Protein 6IHI (pdb70)

Nearest PDB structures (foldseek):
  6ihi-assembly1_C  TM=1.004E+00  e=9.383E-51  Ralstonia sp.
  6ihi-assembly1_B  TM=1.002E+00  e=8.424E-48  Ralstonia sp.
  6ihi-assembly1_D  TM=9.985E-01  e=1.008E-47  Ralstonia sp.
  6ihi-assembly1_A  TM=9.996E-01  e=1.942E-47  Ralstonia sp.
  4i5d-assembly1_B  TM=1.001E+00  e=1.056E-45  Ralstonia sp. DSMZ 6428

Secondary structure (DSSP, 8-state):
-TTTT-EEEEETTTSHHHHHHHHHHHHTT-EEEEEES-HHHHHHHHHHH-SSEEEEE--TT-HHHHHHHHHHHHHHTSSEEEEEE-------B-GGG--HHHHHHHHIIIIIHHHHHHHHHTTTEEEEEEEEEE--GGGGS--TTBHHHHHHHHHHHHHHHHHHHHTGGGT-EEEEEEE-SB-STTTTTSSSSHHHHHHHHHHHHHHSTT-SPBPHHHHHHHHHHHHSGGGTT--S-EEEESTTTTT-/--TTTT-EEEEETTTSHHHHHHHHHHHHTT-EEEEEES-HHHHHHHHHHH-SSEEEEE--TT-HHHHHHHHHHHHHHTS-EEEEEE-------B-GGG--HHHHHHHHIIIIIHHHHHHHHHTTTEEEEEEEEEE--GGGGS--TTBHHHHHHHHHHHHHHHHHHHHHGGGT-EEEEEEE-SBSS---THHHHHSTTSSPBPHHHHHHHHHHHHSGGGTT--S-EEEESTTTTT-/--TTTT-EEEEETTTSHHHHHHHHHHHHTT-EEEEEES-HHHHHHHHHHH-SSEEEEE--TTSHHHHHHHHHHHHHHTS-EEEEEE-------B-GGG--HHHHHHHHIIIIIHHHHHHHHHTTTEEEEEEEEEE--GGGGS--TTBHHHHHHHHHHHHHHHHHHHHHGGGT-EEEEEEE-SB-SS----SHHHHHHHSTTSSPBPHHHHHHHHHHHHSGGGTT--S-EEEESTTTTT-/--TTTT-EEEEETTTSHHHHHHHHHHHHTT-EEEEEES-HHHHHHHHHHH-SSEEEEE--TTSHHHHHHHHHHHHHHTSSEEEEEE-------B-GGG--HHHHHHHHIIIIIHHHHHHHHHTTTEEEEEEEEEE--GGGGS--TTBHHHHHHHHHHHHHHHHHHHHTGGGT-EEEEEEE-SB-STT--HHHHHHSTT-SPBPHHHHHHHHHHHHSGGGTT--S-EEEESTTTTT-

Radius of gyration: 27.7 Å; Cα contacts (8 Å, |Δi|>4): 2474; chains: 4; bounding box: 55×69×75 Å

Foldseek 3Di:
DQQAAAEEEFEVLLFFLNLLLLLVNVVVHYQYEYEEADPVSQVVSCVVSPDSYDYAHADLLDLVSLVVVVVVCCVPRNAHQEYELEWAAFAFAAPVGDDPVNLCVHLSGLPVSSVSNVVSRVVRYAQLGFYEHEAAPLLVDDDHRRVNNNVSSVNRLVVQQVVLVVCVVSLYAGEYEHEAAEPTCRLVVNDDDVVVSVVSFQVLLVLAQVSGGHYSNQSSVVSSCRRGCVCSVPHSYYHYHRNCNNPD/DLLQAAAEEEFEVLLFFLNLLLLLVNVVNHYQYEYEEADVVSQVVSVVVSPDNYHYAHADLLDLVRLVVVVVVCCVPPNAHQEYELEWAAFDFAAPVGDDPVNLCRHQSNLPVSSVSNVVSRVVRHAQLGEYEHEAAPLLVDDDHRRVNNNVSSVNRLVVQQVVLVVCVVSLYAGEYEHEAAEPTPRDLVLLVLAQVNDGHYSNQSSVVVSCRRGCVCSVPHSYYHYHRNCNNPD/DQQQALAEEEFEVCLWFLNLLLLLVNVVNHYQYEYEEADDVSQVVSVVVSPDNYDYAHADLLDLVRLVVVVVVCCVPRNAHQEYEYDWAAFDFAAPVGDDPVNLCVRLSGLPVSSVSNVVSRVVRHAQQGEYEHEAAPLLVDDDHRRVNNNVSSVNRLVVQQVCLVVCVVSLYAYEYEHEAAEPIPRDPPCQQVLLVLAQVSHGHYSNQSSVVSSCRRGCVCSVPHSYYHYHHNCNNPD/DFQQAAAEEEFEVLLWFLNLLLLLVNVVRHYQYEYEDADDVSLVVSCVVSPDSYDYQHADLLDLVRLVVVVVVCCVPRNAHQEYELEWAAFDFAAPVGDDPVNLCVHLSGLPNSSVSNVVSNVVRHAQLGFYEHEAAPLLVDDDHRRVNNNVSSVVRLVVQQVVLVVCVVSLYAYHYEHEAAEPIPRDAQVLLVLAQVRHGHYSNQSSVVSSCRRGCVCSVPHSYYHYHRNCNNPD

CATH classification: 3.40.50.720

Solvent-accessible surface area: 33753 Å² total; per-residue (Å²): 132,40,3,104,110,71,4,0,0,0,0,20,0,12,38,18,27,0,25,9,0,0,85,66,0,6,60,4,18,0,46,0,0,0,0,9,164,126,144,141,55,1,109,88,3,21,69,112,20,58,140,61,28,23,37,3,92,2,23,10,52,98,66,111,35,0,78,126,0,13,58,36,0,143,144,89,90,42,22,0,12,2,0,0,2,18,21,39,59,36,64,62,69,31,2,120,92,6,61,32,106,2,7,50,130,6,2,39,31,0,0,51,0,7,0,6,1,0,28,50,0,7,101,11,3,114,104,47,5,3,0,0,0,12,1,11,13,2,9,39,25,5,60,94,11,26,1,1,32,0,0,0,5,9,0,0,23,1,0,0,35,0,0,2,17,31,12,95,76,77,60,2,14,0,0,0,0,0,11,12,16,7,65,11,80,57,16,64,121,41,28,102,49,106,114,64,1,94,101,53,40,68,129,15,22,86,41,6,11,26,46,75,24,0,120,25,108,7,0,0,5,0,0,0,0,0,7,3,108,10,0,28,1,0,0,0,5,30,1,26,0,0,0,0,46,28,12,48,116,137,53,3,95,110,77,4,0,0,0,0,20,0,22,48,21,28,0,24,11,0,0,87,61,0,6,54,7,20,1,46,0,0,0,0,11,160,142,165,117,72,3,107,86,3,19,78,107,18,58,139,63,28,24,39,3,101,2,19,11,45,96,54,114,33,0,74,128,0,12,56,38,0,132,150,95,87,38,8,0,17,3,0,0,2,21,22,36,60,55,52,108,73,30,1,130,93,7,55,45,107,1,5,46,125,4,3,47,28,0,0,47,1,7,0,6,1,0,27,49,0,5,102,8,7,136,101,51,5,3,0,0,0,12,1,10,11,2,9,39,25,5,60,94,12,32,1,1,33,0,0,0,6,11,0,0,21,1,0,0,36,0,0,3,17,31,8,93,75,66,64,2,18,0,0,0,0,0,10,12,32,23,98,35,119,115,260,76,147,32,29,79,46,7,11,33,47,76,51,0,120,25,109,6,0,1,4,0,0,0,0,0,8,4,110,14,0,24,1,0,0,0,5,31,0,26,1,0,0,0,42,28,11,47,117,138,47,2,99,106,70,3,0,0,0,1,23,0,14,37,17,24,0,22,9,0,0,81,66,0,5,58,9,21,0,46,0,0,0,1,12,179,146,156,115,64,3,106,107,4,18,77,109,17,57,128,64,28,24,37,4,84,2,20,12,43,110,45,142,35,0,69,124,0,12,60,42,0,135,156,94,92,40,22,0,8,3,0,0,7,20,27,40,58,71,60,109,68,30,1,121,97,6,67,55,117,2,6,44,106,3,4,50,31,1,0,40,1,12,0,4,2,0,25,53,0,7,100,8,8,110,105,49,5,3,0,0,0,13,1,10,12,3,9,41,23,5,60,94,12,32,0,1,26,0,0,0,5,11,0,1,23,1,0,0,35,0,0,3,18,30,7,92,77,74,65,2,17,0,0,0,0,0,11,13,30,23,88,24,90,99,160,140,132,129,101,66,125,27,13,88,51,8,10,34,47,68,13,0,123,24,104,8,0,1,5,0,0,0,0,0,9,2,112,17,0,25,1,0,0,0,4,31,0,26,0,0,0,0,49,27,12,48,172,91,33,2,80,109,76,4,0,0,0,2,20,0,18,47,18,28,1,23,8,0,0,84,64,0,6,52,5,20,1,45,0,0,0,0,10,163,138,155,137,59,5,72,97,2,24,78,109,18,58,134,63,28,20,43,2,114,3,23,11,37,96,54,117,31,0,79,131,0,13,63,37,0,172,157,94,86,39,11,0,14,2,0,0,2,18,24,39,61,71,61,106,69,29,0,124,92,6,62,52,119,2,6,53,104,6,4,43,39,0,0,50,0,7,0,2,2,0,23,47,0,6,116,24,4,133,101,43,6,3,0,0,0,10,1,10,13,2,9,38,25,5,61,93,12,31,1,0,26,0,0,0,4,10,0,0,22,1,0,0,35,0,0,3,16,31,9,95,76,73,58,2,15,0,0,0,0,0,11,12,21,8,85,19,119,94,150,263,73,163,36,22,84,52,6,8,27,46,80,44,0,120,25,108,7,0,1,5,0,0,0,0,0,7,2,102,11,0,28,1,0,0,0,4,32,0,26,1,1,0,0,46,27,11,44

Sequence (958 aa):
YRLLNKTAVITGGNSGIGLATAKRFVAEGAYVFIVGRRRKELEQAAAEIGRNVTAVKADVTKLEDLDRLYAIVREQRGSIDVLFANSGAVEQKTLEEITPEHYDRTFDVNVRGLIFTVQKALPLLRDGGSVILTSSVAGVLGLQAHDTYSAAKAAVRSLARTWTTELKGRSIRVNAVSPGAIDTPSLENQVSTQEEADELRAKAAAATPLGRVGRPEELAAAVLFLASDDSSYVAGIELFVDGGLTQVMYRLLNKTAVITGGNSGIGLATAKRFVAEGAYVFIVGRRRKELEQAAAEIGRNVTAVKADVTKLEDLDRLYAIVREQRGSIDVLFANSGAVEQKTLEEITPEHYDRTFDVNVRGLIFTVQKALPLLRDGGSVILTSSVAGVLGLQAHDTYSAAKAAVRSLARTWTTELKGRSIRVNAVSPGAIDTPSRAKAAAATPLGRVGRPEELAAAVLFLASDDSSYVAGIELFVDGGLTQVMYRLLNKTAVITGGNSGIGLATAKRFVAEGAYVFIVGRRRKELEQAAAEIGRNVTAVKADVTKLEDLDRLYAIVREQRGSIDVLFANSGAVEQKTLEEITPEHYDRTFDVNVRGLIFTVQKALPLLRDGGSVILTSSVAGVLGLQAHDTYSAAKAAVRSLARTWTTELKGRSIRVNAVSPGAIDTPSLDELRAKAAAATPLGRVGRPEELAAAVLFLASDDSSYVAGIELFVDGGLTQVMYRLLNKTAVITGGNSGIGLATAKRFVAEGAYVFIVGRRRKELEQAAAEIGRNVTAVKADVTKLEDLDRLYAIVREQRGSIDVLFANSGAVEQKTLEEITPEHYDRTFDVNVRGLIFTVQKALPLLRDGGSVILTSSVAGVLGLQAHDTYSAAKAAVRSLARTWTTELKGRSIRVNAVSPGAIDTPSLRAKAAAATPLGRVGRPEELAAAVLFLASDDSSYVAGIELFVDGGLTQV

Structure (mmCIF, N/CA/C/O backbone):
data_6IHI
#
_entry.id   6IHI
#
_cell.length_a   69.075
_cell.length_b   69.075
_cell.length_c   388.987
_cell.angle_alpha   90.000
_cell.angle_beta   90.000
_cell.angle_gamma   120.000
#
_symmetry.space_group_name_H-M   'P 61'
#
loop_
_entity.id
_entity.type
_entity.pdbx_description
1 polymer 'Alclohol dehydrogenase'
2 non-polymer 'NADP NICOTINAMIDE-ADENINE-DINUCLEOTIDE PHOSPHATE'
3 non-polymer (2R,3S)-2-ethyl-2-[(2E)-2-(6-methoxy-3,4-dihydro-2H-naphthalen-1-ylidene)ethyl]-3-oxidanyl-cyclopentan-1-one
4 water water
#
loop_
_atom_site.group_PDB
_atom_site.id
_atom_site.type_symbol
_atom_site.label_atom_id
_atom_site.label_alt_id
_atom_site.label_comp_id
_atom_site.label_asym_id
_atom_site.label_entity_id
_atom_site.label_seq_id
_atom_site.pdbx_PDB_ins_code
_atom_site.Cartn_x
_atom_site.Cartn_y
_atom_site.Cartn_z
_atom_site.occupancy
_atom_site.B_iso_or_equiv
_atom_site.auth_seq_id
_atom_site.auth_comp_id
_atom_site.auth_asym_id
_atom_site.auth_atom_id
_atom_site.pdbx_PDB_model_num
ATOM 1 N N . TYR A 1 2 ? -21.866 -13.476 -12.887 1.00 41.72 2 TYR A N 1
ATOM 2 C CA . TYR A 1 2 ? -21.050 -14.123 -11.865 1.00 30.90 2 TYR A CA 1
ATOM 3 C C . TYR A 1 2 ? -21.862 -14.284 -10.576 1.00 24.86 2 TYR A C 1
ATOM 4 O O . TYR A 1 2 ? -23.088 -14.261 -10.617 1.00 26.00 2 TYR A O 1
ATOM 13 N N . ARG A 1 3 ? -21.194 -14.441 -9.433 1.00 31.32 3 ARG A N 1
ATOM 14 C CA . ARG A 1 3 ? -21.921 -14.890 -8.249 1.00 28.90 3 ARG A CA 1
ATOM 15 C C . ARG A 1 3 ? -22.805 -13.820 -7.626 1.00 28.44 3 ARG A C 1
ATOM 16 O O . ARG A 1 3 ? -23.676 -14.169 -6.822 1.00 26.47 3 ARG A O 1
ATOM 24 N N . LEU A 1 4 ? -22.629 -12.547 -7.981 1.00 24.48 4 LEU A N 1
ATOM 25 C CA . LEU A 1 4 ? -23.549 -11.489 -7.575 1.00 24.03 4 LEU A CA 1
ATOM 26 C C . LEU A 1 4 ? -24.034 -10.710 -8.792 1.00 25.72 4 LEU A C 1
ATOM 27 O O . LEU A 1 4 ? -24.274 -9.504 -8.709 1.00 24.08 4 LEU A O 1
ATOM 32 N N . LEU A 1 5 ? -24.163 -11.385 -9.936 1.00 28.39 5 LEU A N 1
ATOM 33 C CA . LEU A 1 5 ? -24.452 -10.699 -11.190 1.00 28.91 5 LEU A CA 1
ATOM 34 C C . LEU A 1 5 ? -25.727 -9.871 -11.094 1.00 28.79 5 LEU A C 1
ATOM 35 O O . LEU A 1 5 ? -26.802 -10.399 -10.793 1.00 26.04 5 LEU A O 1
ATOM 40 N N . ASN A 1 6 ? -25.597 -8.570 -11.360 1.00 27.67 6 ASN A N 1
ATOM 41 C CA . ASN A 1 6 ? -26.696 -7.611 -11.408 1.00 29.38 6 ASN A CA 1
ATOM 42 C C . ASN A 1 6 ? -27.345 -7.385 -10.048 1.00 29.57 6 ASN A C 1
ATOM 43 O O . ASN A 1 6 ? -28.429 -6.790 -9.977 1.00 31.21 6 ASN A O 1
ATOM 48 N N . LYS A 1 7 ? -26.729 -7.866 -8.970 1.00 28.81 7 LYS A N 1
ATOM 49 C CA . LYS A 1 7 ? -27.209 -7.615 -7.617 1.00 24.75 7 LYS A CA 1
ATOM 50 C C . LYS A 1 7 ? -26.745 -6.242 -7.140 1.00 25.13 7 LYS A C 1
ATOM 51 O O . LYS A 1 7 ? -25.668 -5.769 -7.511 1.00 26.18 7 LYS A O 1
ATOM 57 N N . THR A 1 8 ? -27.571 -5.603 -6.310 1.00 23.50 8 THR A N 1
ATOM 58 C CA . THR A 1 8 ? -27.256 -4.306 -5.716 1.00 24.28 8 THR A CA 1
ATOM 59 C C . THR A 1 8 ? -26.837 -4.498 -4.263 1.00 22.46 8 THR A C 1
ATOM 60 O O . THR A 1 8 ? -27.604 -5.045 -3.462 1.00 23.28 8 THR A O 1
ATOM 64 N N . ALA A 1 9 ? -25.646 -4.013 -3.919 1.00 19.22 9 ALA A N 1
ATOM 65 C CA . ALA A 1 9 ? -25.096 -4.146 -2.577 1.00 20.59 9 ALA A CA 1
ATOM 66 C C . ALA A 1 9 ? -24.812 -2.775 -1.975 1.00 22.39 9 ALA A C 1
ATOM 67 O O . ALA A 1 9 ? -24.342 -1.867 -2.665 1.00 22.97 9 ALA A O 1
ATOM 69 N N . VAL A 1 10 ? -25.100 -2.631 -0.684 1.00 22.10 10 VAL A N 1
ATOM 70 C CA . VAL A 1 10 ? -24.777 -1.437 0.085 1.00 22.74 10 VAL A CA 1
ATOM 71 C C . VAL A 1 10 ? -23.817 -1.847 1.194 1.00 24.04 10 VAL A C 1
ATOM 72 O O . VAL A 1 10 ? -24.108 -2.779 1.951 1.00 20.63 10 VAL A O 1
ATOM 76 N N . ILE A 1 11 ? -22.685 -1.152 1.293 1.00 22.02 11 ILE A N 1
ATOM 77 C CA . ILE A 1 11 ? -21.630 -1.476 2.254 1.00 24.77 11 ILE A CA 1
ATOM 78 C C . ILE A 1 11 ? -21.312 -0.226 3.065 1.00 24.50 11 ILE A C 1
ATOM 79 O O . ILE A 1 11 ? -20.705 0.715 2.542 1.00 24.35 11 ILE A O 1
ATOM 84 N N . THR A 1 1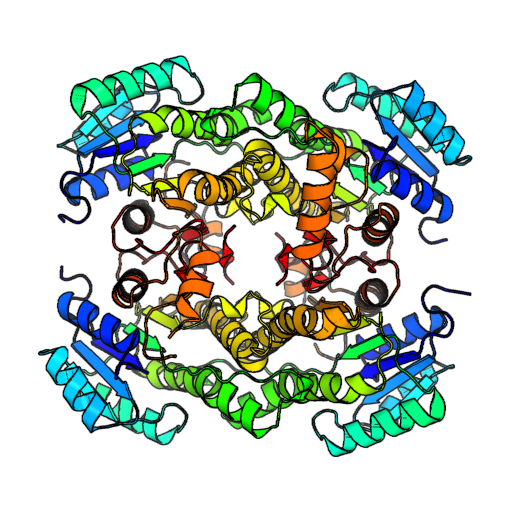2 ? -21.691 -0.216 4.342 1.00 26.85 12 THR A N 1
ATOM 85 C CA . THR A 1 12 ? -21.265 0.871 5.210 1.00 24.10 12 THR A CA 1
ATOM 86 C C . THR A 1 12 ? -19.851 0.609 5.715 1.00 24.18 12 THR A C 1
ATOM 87 O O . THR A 1 12 ? -19.437 -0.537 5.900 1.00 26.59 12 THR A O 1
ATOM 91 N N . GLY A 1 13 ? -19.094 1.685 5.910 1.00 27.21 13 GLY A N 1
ATOM 92 C CA . GLY A 1 13 ? -17.675 1.523 6.161 1.00 31.92 13 GLY A CA 1
ATOM 93 C C . GLY A 1 13 ? -16.917 0.971 4.974 1.00 30.79 13 GLY A C 1
ATOM 94 O O . GLY A 1 13 ? -15.935 0.243 5.152 1.00 33.42 13 GLY A O 1
ATOM 95 N N . GLY A 1 14 ? -17.368 1.271 3.761 1.00 27.52 14 GLY A N 1
ATOM 96 C CA . GLY A 1 14 ? -16.806 0.709 2.554 1.00 29.35 14 GLY A CA 1
ATOM 97 C C . GLY A 1 14 ? -15.654 1.461 1.924 1.00 34.37 14 GLY A C 1
ATOM 98 O O . GLY A 1 14 ? -15.259 1.113 0.806 1.00 33.38 14 GLY A O 1
ATOM 99 N N . ASN A 1 15 ? -15.111 2.488 2.574 1.00 31.60 15 ASN A N 1
ATOM 100 C CA . ASN A 1 15 ? -14.030 3.260 1.972 1.00 39.36 15 ASN A CA 1
ATOM 101 C C . ASN A 1 15 ? -12.641 2.815 2.419 1.00 38.37 15 ASN A C 1
ATOM 102 O O . ASN A 1 15 ? -11.651 3.415 1.989 1.00 34.60 15 ASN A O 1
ATOM 107 N N . SER A 1 16 ? -12.537 1.804 3.280 1.00 35.32 16 SER A N 1
ATOM 108 C CA . SER A 1 16 ? -11.230 1.339 3.728 1.00 38.54 16 SER A CA 1
ATOM 109 C C . SER A 1 16 ? -11.349 -0.085 4.255 1.00 36.73 16 SER A C 1
ATOM 110 O O . SER A 1 16 ? -12.447 -0.600 4.478 1.00 35.51 16 SER A O 1
ATOM 113 N N . GLY A 1 17 ? -10.188 -0.705 4.454 1.00 38.44 17 GLY A N 1
ATOM 114 C CA . GLY A 1 17 ? -10.101 -1.985 5.142 1.00 36.48 17 GLY A CA 1
ATOM 115 C C . GLY A 1 17 ? -11.021 -3.052 4.588 1.00 34.39 17 GLY A C 1
ATOM 116 O O . GLY A 1 17 ? -11.056 -3.321 3.380 1.00 30.49 17 GLY A O 1
ATOM 117 N N . ILE A 1 18 ? -11.776 -3.677 5.493 1.00 31.70 18 ILE A N 1
ATOM 118 C CA . ILE A 1 18 ? -12.597 -4.829 5.133 1.00 29.62 18 ILE A CA 1
ATOM 119 C C . ILE A 1 18 ? -13.729 -4.425 4.198 1.00 28.30 18 ILE A C 1
ATOM 120 O O . ILE A 1 18 ? -14.032 -5.133 3.228 1.00 28.84 18 ILE A O 1
ATOM 125 N N . GLY A 1 19 ? -14.379 -3.293 4.476 1.00 26.93 19 GLY A N 1
ATOM 126 C CA . GLY A 1 19 ? -15.464 -2.843 3.618 1.00 28.90 19 GLY A CA 1
ATOM 127 C C . GLY A 1 19 ? -15.014 -2.581 2.193 1.00 30.96 19 GLY A C 1
ATOM 128 O O . GLY A 1 19 ? -15.738 -2.873 1.238 1.00 27.85 19 GLY A O 1
ATOM 129 N N . LEU A 1 20 ? -13.819 -2.012 2.031 1.00 30.43 20 LEU A N 1
ATOM 130 C CA . LEU A 1 20 ? -13.301 -1.746 0.692 1.00 31.28 20 LEU A CA 1
ATOM 131 C C . LEU A 1 20 ? -12.952 -3.039 -0.040 1.00 29.75 20 LEU A C 1
ATOM 132 O O . LEU A 1 20 ? -13.265 -3.190 -1.227 1.00 29.41 20 LEU A O 1
ATOM 137 N N . ALA A 1 21 ? -12.285 -3.974 0.642 1.00 26.32 21 ALA A N 1
ATOM 138 C CA . ALA A 1 21 ? -11.967 -5.253 0.015 1.00 28.11 21 ALA A CA 1
ATOM 139 C C . ALA A 1 21 ? -13.235 -5.994 -0.377 1.00 25.64 21 ALA A C 1
ATOM 140 O O . ALA A 1 21 ? -13.272 -6.684 -1.401 1.00 26.30 21 ALA A O 1
ATOM 142 N N . THR A 1 22 ? -14.284 -5.878 0.440 1.00 24.68 22 THR A N 1
ATOM 143 C CA . THR A 1 22 ? -15.558 -6.496 0.097 1.00 23.41 22 THR A CA 1
ATOM 144 C C . THR A 1 22 ? -16.183 -5.818 -1.115 1.00 26.57 22 THR A C 1
ATOM 145 O O . THR A 1 22 ? -16.694 -6.494 -2.015 1.00 25.91 22 THR A O 1
ATOM 149 N N . ALA A 1 23 ? -16.146 -4.483 -1.156 1.00 24.10 23 ALA A N 1
ATOM 150 C CA . ALA A 1 23 ? -16.645 -3.765 -2.324 1.00 25.13 23 ALA A CA 1
ATOM 151 C C . ALA A 1 23 ? -15.959 -4.237 -3.600 1.00 26.90 23 ALA A C 1
ATOM 152 O O . ALA A 1 23 ? -16.621 -4.470 -4.618 1.00 26.31 23 ALA A O 1
ATOM 154 N N . LYS A 1 24 ? -14.634 -4.389 -3.560 1.00 26.16 24 LYS A N 1
ATOM 155 C CA . LYS A 1 24 ? -13.897 -4.841 -4.738 1.00 25.93 24 LYS A CA 1
ATOM 156 C C . LYS A 1 24 ? -14.326 -6.243 -5.156 1.00 27.96 24 LYS A C 1
ATOM 157 O O . LYS A 1 24 ? -14.553 -6.506 -6.344 1.00 26.32 24 LYS A O 1
ATOM 163 N N . ARG A 1 25 ? -14.432 -7.163 -4.191 1.00 23.93 25 ARG A N 1
ATOM 164 C CA . ARG A 1 25 ? -14.857 -8.523 -4.515 1.00 24.65 25 ARG A CA 1
ATOM 165 C C . ARG A 1 25 ? -16.276 -8.539 -5.065 1.00 26.08 25 ARG A C 1
ATOM 166 O O . ARG A 1 25 ? -16.567 -9.260 -6.027 1.00 25.25 25 ARG A O 1
ATOM 174 N N . PHE A 1 26 ? -17.176 -7.754 -4.463 1.00 24.95 26 PHE A N 1
ATOM 175 C CA . PHE A 1 26 ? -18.556 -7.705 -4.941 1.00 25.86 26 PHE A CA 1
ATOM 176 C C . PHE A 1 26 ? -18.627 -7.251 -6.395 1.00 23.12 26 PHE A C 1
ATOM 177 O O . PHE A 1 26 ? -19.348 -7.843 -7.204 1.00 25.24 26 PHE A O 1
ATOM 185 N N . VAL A 1 27 ? -17.901 -6.185 -6.738 1.00 24.72 27 VAL A N 1
ATOM 186 C CA . VAL A 1 27 ? -17.898 -5.708 -8.121 1.00 23.75 27 VAL A CA 1
ATOM 187 C C . VAL A 1 27 ? -17.283 -6.757 -9.041 1.00 28.26 27 VAL A C 1
ATOM 188 O O . VAL A 1 27 ? -17.769 -6.989 -10.157 1.00 26.84 27 VAL A O 1
ATOM 192 N N . ALA A 1 28 ? -16.221 -7.424 -8.580 1.00 27.00 28 ALA A N 1
ATOM 193 C CA . ALA A 1 28 ? -15.624 -8.501 -9.358 1.00 26.06 28 ALA A CA 1
ATOM 194 C C . ALA A 1 28 ? -16.601 -9.645 -9.591 1.00 32.36 28 ALA A C 1
ATOM 195 O O . ALA A 1 28 ? -16.460 -10.374 -10.581 1.00 32.53 28 ALA A O 1
ATOM 197 N N . GLU A 1 29 ? -17.591 -9.812 -8.714 1.00 25.71 29 GLU A N 1
ATOM 198 C CA . GLU A 1 29 ? -18.615 -10.834 -8.867 1.00 26.48 29 GLU A CA 1
ATOM 199 C C . GLU A 1 29 ? -19.861 -10.309 -9.573 1.00 23.45 29 GLU A C 1
ATOM 200 O O . GLU A 1 29 ? -20.879 -11.007 -9.617 1.00 27.76 29 GLU A O 1
ATOM 206 N N . GLY A 1 30 ? -19.809 -9.100 -10.124 1.00 27.96 30 GLY A N 1
ATOM 207 C CA . GLY A 1 30 ? -20.886 -8.586 -10.944 1.00 25.87 30 GLY A CA 1
ATOM 208 C C . GLY A 1 30 ? -21.886 -7.687 -10.254 1.00 27.39 30 GLY A C 1
ATOM 209 O O . GLY A 1 30 ? -22.877 -7.298 -10.882 1.00 25.66 30 GLY A O 1
ATOM 210 N N . ALA A 1 31 ? -21.660 -7.328 -8.997 1.00 24.47 31 ALA A N 1
ATOM 211 C CA . ALA A 1 31 ? -22.631 -6.499 -8.303 1.00 24.78 31 ALA A CA 1
ATOM 212 C C . ALA A 1 31 ? -22.407 -5.022 -8.613 1.00 24.68 31 ALA A C 1
ATOM 213 O O . ALA A 1 31 ? -21.327 -4.606 -9.041 1.00 25.47 31 ALA A O 1
ATOM 215 N N . TYR A 1 32 ? -23.452 -4.228 -8.389 1.00 22.48 32 TYR A N 1
ATOM 216 C CA . TYR A 1 32 ? -23.322 -2.782 -8.264 1.00 21.20 32 TYR A CA 1
ATOM 217 C C . TYR A 1 32 ? -23.280 -2.449 -6.779 1.00 22.71 32 TYR A C 1
ATOM 218 O O . TYR A 1 32 ? -24.128 -2.918 -6.016 1.00 22.71 32 TYR A O 1
ATOM 227 N N . VAL A 1 33 ? -22.290 -1.659 -6.368 1.00 23.16 33 VAL A N 1
ATOM 228 C CA . VAL A 1 33 ? -21.981 -1.462 -4.955 1.00 20.47 33 VAL A CA 1
ATOM 229 C C . VAL A 1 33 ? -22.089 0.016 -4.601 1.00 25.02 33 VAL A C 1
ATOM 230 O O . VAL A 1 33 ? -21.574 0.876 -5.325 1.00 24.12 33 VAL A O 1
ATOM 234 N N . PHE A 1 34 ? -22.760 0.308 -3.487 1.00 23.08 34 PHE A N 1
ATOM 235 C CA . PHE A 1 34 ? -22.651 1.598 -2.819 1.00 20.27 34 PHE A CA 1
ATOM 236 C C . PHE A 1 34 ? -21.706 1.443 -1.634 1.00 25.66 34 PHE A C 1
ATOM 237 O O . PHE A 1 34 ? -21.963 0.626 -0.742 1.00 22.02 34 PHE A O 1
ATOM 245 N N . ILE A 1 35 ? -20.623 2.218 -1.617 1.00 24.42 35 ILE A N 1
ATOM 246 C CA . ILE A 1 35 ? -19.739 2.277 -0.455 1.00 26.98 35 ILE A CA 1
ATOM 247 C C . ILE A 1 35 ? -20.061 3.542 0.320 1.00 27.26 35 ILE A C 1
ATOM 248 O O . ILE A 1 35 ? -20.276 4.611 -0.266 1.00 25.57 35 ILE A O 1
ATOM 253 N N . VAL A 1 36 ? -20.122 3.416 1.644 1.00 23.86 36 VAL A N 1
ATOM 254 C CA . VAL A 1 36 ? -20.598 4.474 2.522 1.00 28.06 36 VAL A CA 1
ATOM 255 C C . VAL A 1 36 ? -19.539 4.740 3.581 1.00 27.06 36 VAL A C 1
ATOM 256 O O . VAL A 1 36 ? -18.948 3.803 4.128 1.00 25.21 36 VAL A O 1
ATOM 260 N N . GLY A 1 37 ? -19.286 6.015 3.848 1.00 24.48 37 GLY A N 1
ATOM 261 C CA . GLY A 1 37 ? -18.332 6.408 4.867 1.00 30.53 37 GLY A CA 1
ATOM 262 C C . GLY A 1 37 ? -18.435 7.896 5.112 1.00 34.89 37 GLY A C 1
ATOM 263 O O . GLY A 1 37 ? -19.209 8.602 4.462 1.00 28.88 37 GLY A O 1
ATOM 264 N N . ARG A 1 38 ? -17.636 8.374 6.066 1.00 32.92 38 ARG A N 1
ATOM 265 C CA . ARG A 1 38 ? -17.672 9.783 6.435 1.00 33.51 38 ARG A CA 1
ATOM 266 C C . ARG A 1 38 ? -16.628 10.611 5.709 1.00 34.07 38 ARG A C 1
ATOM 267 O O . ARG A 1 38 ? -16.841 11.810 5.497 1.00 40.44 38 ARG A O 1
ATOM 275 N N . ARG A 1 39 ? -15.532 9.995 5.278 1.00 33.34 39 ARG A N 1
ATOM 276 C CA . ARG A 1 39 ? -14.413 10.734 4.711 1.00 34.85 39 ARG A CA 1
ATOM 277 C C . ARG A 1 39 ? -14.559 10.816 3.200 1.00 34.15 39 ARG A C 1
ATOM 278 O O . ARG A 1 39 ? -14.702 9.785 2.535 1.00 35.73 39 ARG A O 1
ATOM 286 N N . ARG A 1 40 ? -14.514 12.045 2.663 1.00 37.35 40 ARG A N 1
ATOM 287 C CA . ARG A 1 40 ? -14.732 12.227 1.231 1.00 34.46 40 ARG A CA 1
ATOM 288 C C . ARG A 1 40 ? -13.471 11.861 0.456 1.00 35.04 40 ARG A C 1
ATOM 289 O O . ARG A 1 40 ? -13.569 11.195 -0.579 1.00 38.10 40 ARG A O 1
ATOM 297 N N . LYS A 1 41 ? -12.279 12.262 0.942 1.00 39.41 41 LYS A N 1
ATOM 298 C CA . LYS A 1 41 ? -11.046 11.923 0.228 1.00 41.36 41 LYS A CA 1
ATOM 299 C C . LYS A 1 41 ? -10.910 10.409 0.085 1.00 40.49 41 LYS A C 1
ATOM 300 O O . LYS A 1 41 ? -10.507 9.905 -0.968 1.00 41.33 41 LYS A O 1
ATOM 306 N N . GLU A 1 42 ? -11.200 9.665 1.158 1.00 35.74 42 GLU A N 1
ATOM 307 C CA . GLU A 1 42 ? -11.060 8.212 1.101 1.00 37.13 42 GLU A CA 1
ATOM 308 C C . GLU A 1 42 ? -12.168 7.566 0.278 1.00 32.61 42 GLU A C 1
ATOM 309 O O . GLU A 1 42 ? -11.927 6.569 -0.411 1.00 36.53 42 GLU A O 1
ATOM 315 N N . LEU A 1 43 ? -13.389 8.101 0.344 1.00 31.55 43 LEU A N 1
ATOM 316 C CA . LEU A 1 43 ? -14.470 7.551 -0.472 1.00 32.39 43 LEU A CA 1
ATOM 317 C C . LEU A 1 43 ? -14.170 7.691 -1.957 1.00 34.44 43 LEU A C 1
ATOM 318 O O . LEU A 1 43 ? -14.376 6.752 -2.736 1.00 32.92 43 LEU A O 1
ATOM 323 N N . GLU A 1 44 ? -13.681 8.860 -2.372 1.00 30.88 44 GLU A N 1
ATOM 324 C CA . GLU A 1 44 ? -13.395 9.058 -3.789 1.00 35.50 44 GLU A CA 1
ATOM 325 C C . GLU A 1 44 ? -12.237 8.181 -4.242 1.00 34.51 44 GLU A C 1
ATOM 326 O O . GLU A 1 44 ? -12.290 7.584 -5.323 1.00 35.99 44 GLU A O 1
ATOM 332 N N . GLN A 1 45 ? -11.192 8.071 -3.419 1.00 35.78 45 GLN A N 1
ATOM 333 C CA . GLN A 1 45 ? -10.071 7.212 -3.780 1.00 35.19 45 GLN A CA 1
ATOM 334 C C . GLN A 1 45 ? -10.486 5.748 -3.787 1.00 36.03 45 GLN A C 1
ATOM 335 O O . GLN A 1 45 ? -10.048 4.979 -4.651 1.00 33.89 45 GLN A O 1
ATOM 341 N N . ALA A 1 46 ? -11.342 5.349 -2.844 1.00 33.99 46 ALA A N 1
ATOM 342 C CA . ALA A 1 46 ? -11.848 3.980 -2.838 1.00 36.11 46 ALA A CA 1
ATOM 343 C C . ALA A 1 46 ? -12.661 3.697 -4.094 1.00 31.18 46 ALA A C 1
ATOM 344 O O . ALA A 1 46 ? -12.470 2.668 -4.753 1.00 35.35 46 ALA A O 1
ATOM 346 N N . ALA A 1 47 ? -13.591 4.595 -4.430 1.00 31.33 47 ALA A N 1
ATOM 347 C CA . ALA A 1 47 ? -14.389 4.421 -5.639 1.00 29.21 47 ALA A CA 1
ATOM 348 C C . ALA A 1 47 ? -13.504 4.385 -6.880 1.00 33.94 47 ALA A C 1
ATOM 349 O O . ALA A 1 47 ? -13.770 3.628 -7.819 1.00 33.26 47 ALA A O 1
ATOM 351 N N . ALA A 1 48 ? -12.436 5.187 -6.891 1.00 34.50 48 ALA A N 1
ATOM 352 C CA . ALA A 1 48 ? -11.503 5.172 -8.014 1.00 34.54 48 ALA A CA 1
ATOM 353 C C . ALA A 1 48 ? -10.748 3.849 -8.096 1.00 35.92 48 ALA A C 1
ATOM 354 O O . ALA A 1 48 ? -10.490 3.345 -9.194 1.00 38.49 48 ALA A O 1
ATOM 356 N N . GLU A 1 49 ? -10.371 3.278 -6.948 1.00 38.52 49 GLU A N 1
ATOM 357 C CA . GLU A 1 49 ? -9.704 1.978 -6.957 1.00 37.70 49 GLU A CA 1
ATOM 358 C C . GLU A 1 49 ? -10.646 0.874 -7.419 1.00 39.88 49 GLU A C 1
ATOM 359 O O . GLU A 1 49 ? -10.235 -0.036 -8.149 1.00 38.26 49 GLU A O 1
ATOM 365 N N . ILE A 1 50 ? -11.914 0.933 -7.004 1.00 35.62 50 ILE A N 1
ATOM 366 C CA . ILE A 1 50 ? -12.879 -0.063 -7.457 1.00 36.65 50 ILE A CA 1
ATOM 367 C C . ILE A 1 50 ? -13.082 0.049 -8.964 1.00 35.74 50 ILE A C 1
ATOM 368 O O . ILE A 1 50 ? -13.100 -0.960 -9.680 1.00 37.53 50 ILE A O 1
ATOM 373 N N . GLY A 1 51 ? -13.229 1.274 -9.471 1.00 35.63 51 GLY A N 1
ATOM 374 C CA . GLY A 1 51 ? -13.102 1.549 -10.889 1.00 34.71 51 GLY A CA 1
ATOM 375 C C . GLY A 1 51 ? -14.389 1.533 -11.694 1.00 37.56 51 GLY A C 1
ATOM 376 O O . GLY A 1 51 ? -14.472 2.220 -12.717 1.00 43.09 51 GLY A O 1
ATOM 377 N N . ARG A 1 52 ? -15.392 0.773 -11.266 1.00 32.30 52 ARG A N 1
ATOM 378 C CA . ARG A 1 52 ? -16.612 0.627 -12.046 1.00 33.36 52 ARG A CA 1
ATOM 379 C C . ARG A 1 52 ? -17.722 0.116 -11.141 1.00 33.01 52 ARG A C 1
ATOM 380 O O . ARG A 1 52 ? -17.465 -0.490 -10.097 1.00 31.34 52 ARG A O 1
ATOM 388 N N . ASN A 1 53 ? -18.962 0.366 -11.569 1.00 28.70 53 ASN A N 1
ATOM 389 C CA . ASN A 1 53 ? -20.168 -0.145 -10.910 1.00 27.66 53 ASN A CA 1
ATOM 390 C C . ASN A 1 53 ? -20.194 0.194 -9.422 1.00 28.67 53 ASN A C 1
ATOM 391 O O . ASN A 1 53 ? -20.541 -0.641 -8.583 1.00 24.31 53 ASN A O 1
ATOM 396 N N . VAL A 1 54 ? -19.824 1.428 -9.091 1.00 26.46 54 VAL A N 1
ATOM 397 C CA . VAL A 1 54 ? -19.751 1.862 -7.701 1.00 27.94 54 VAL A CA 1
ATOM 398 C C . VAL A 1 54 ? -20.247 3.298 -7.584 1.00 29.65 54 VAL A C 1
ATOM 399 O O . VAL A 1 54 ? -19.981 4.137 -8.453 1.00 28.42 54 VAL A O 1
ATOM 403 N N . THR A 1 55 ? -21.006 3.569 -6.523 1.00 24.45 55 THR A N 1
ATOM 404 C CA . THR A 1 55 ? -21.355 4.925 -6.118 1.00 22.43 55 THR A CA 1
ATOM 405 C C . THR A 1 55 ? -20.875 5.114 -4.688 1.00 27.06 55 THR A C 1
ATOM 406 O O . THR A 1 55 ? -21.219 4.318 -3.808 1.00 24.70 55 THR A O 1
ATOM 410 N N . ALA A 1 56 ? -20.053 6.135 -4.462 1.00 23.76 56 ALA A N 1
ATOM 411 C CA . ALA A 1 56 ? -19.625 6.488 -3.116 1.00 26.54 56 ALA A CA 1
ATOM 412 C C . ALA A 1 56 ? -20.641 7.438 -2.500 1.00 29.17 56 ALA A C 1
ATOM 413 O O . ALA A 1 56 ? -21.061 8.405 -3.144 1.00 28.62 56 ALA A O 1
ATOM 415 N N . VAL A 1 57 ? -21.020 7.180 -1.249 1.00 24.86 57 VAL A N 1
ATOM 416 C CA . VAL A 1 57 ? -21.994 8.013 -0.552 1.00 25.55 57 VAL A CA 1
ATOM 417 C C . VAL A 1 57 ? -21.384 8.455 0.769 1.00 30.40 57 VAL A C 1
ATOM 418 O O . VAL A 1 57 ? -21.007 7.614 1.595 1.00 26.48 57 VAL A O 1
ATOM 422 N N . LYS A 1 58 ? -21.267 9.766 0.959 1.00 26.73 58 LYS A N 1
ATOM 423 C CA . LYS A 1 58 ? -20.844 10.317 2.240 1.00 30.61 58 LYS A CA 1
ATOM 424 C C . LYS A 1 58 ? -22.018 10.264 3.206 1.00 27.72 58 LYS A C 1
ATOM 425 O O . LYS A 1 58 ? -23.064 10.873 2.952 1.00 28.68 58 LYS A O 1
ATOM 431 N N . ALA A 1 59 ? -21.843 9.555 4.320 1.00 29.06 59 ALA A N 1
ATOM 432 C CA . ALA A 1 59 ? -22.908 9.443 5.307 1.00 28.08 59 ALA A CA 1
ATOM 433 C C . ALA A 1 59 ? -22.312 8.987 6.628 1.00 28.03 59 ALA A C 1
ATOM 434 O O . ALA A 1 59 ? -21.528 8.035 6.666 1.00 30.93 59 ALA A O 1
ATOM 436 N N . ASP A 1 60 ? -22.705 9.662 7.701 1.00 29.82 60 ASP A N 1
ATOM 437 C CA . ASP A 1 60 ? -22.396 9.250 9.064 1.00 30.65 60 ASP A CA 1
ATOM 438 C C . ASP A 1 60 ? -23.555 8.390 9.556 1.00 29.75 60 ASP A C 1
ATOM 439 O O . ASP A 1 60 ? -24.675 8.883 9.708 1.00 27.32 60 ASP A O 1
ATOM 444 N N . VAL A 1 61 ? -23.295 7.100 9.790 1.00 31.18 61 VAL A N 1
ATOM 445 C CA . VAL A 1 61 ? -24.382 6.196 10.154 1.00 33.54 61 VAL A CA 1
ATOM 446 C C . VAL A 1 61 ? -25.014 6.584 11.485 1.00 31.94 61 VAL A C 1
ATOM 447 O O . VAL A 1 61 ? -26.133 6.153 11.781 1.00 35.32 61 VAL A O 1
ATOM 451 N N . THR A 1 62 ? -24.337 7.401 12.295 1.00 31.52 62 THR A N 1
ATOM 452 C CA . THR A 1 62 ? -24.947 7.877 13.531 1.00 33.74 62 THR A CA 1
ATOM 453 C C . THR A 1 62 ? -25.909 9.039 13.309 1.00 36.95 62 THR A C 1
ATOM 454 O O . THR A 1 62 ? -26.559 9.472 14.264 1.00 30.96 62 THR A O 1
ATOM 458 N N . LYS A 1 63 ? -26.033 9.550 12.083 1.00 29.72 63 LYS A N 1
ATOM 459 C CA . LYS A 1 63 ? -26.950 10.648 11.784 1.00 30.76 63 LYS A CA 1
ATOM 460 C C . LYS A 1 63 ? -28.101 10.093 10.956 1.00 33.00 63 LYS A C 1
ATOM 461 O O . LYS A 1 63 ? -27.895 9.633 9.827 1.00 31.21 63 LYS A O 1
ATOM 467 N N . LEU A 1 64 ? -29.312 10.145 11.520 1.00 30.07 64 LEU A N 1
ATOM 468 C CA . LEU A 1 64 ? -30.477 9.563 10.858 1.00 29.33 64 LEU A CA 1
ATOM 469 C C . LEU A 1 64 ? -30.712 10.184 9.486 1.00 35.78 64 LEU A C 1
ATOM 470 O O . LEU A 1 64 ? -31.114 9.491 8.542 1.00 33.63 64 LEU A O 1
ATOM 475 N N . GLU A 1 65 ? -30.461 11.489 9.356 1.00 35.33 65 GLU A N 1
ATOM 476 C CA . GLU A 1 65 ? -30.716 12.160 8.086 1.00 33.16 65 GLU A CA 1
ATOM 477 C C . GLU A 1 65 ? -29.718 11.743 7.014 1.00 30.74 65 GLU A C 1
ATOM 478 O O . GLU A 1 65 ? -30.050 11.768 5.822 1.00 31.74 65 GLU A O 1
ATOM 484 N N . ASP A 1 66 ? -28.510 11.324 7.409 1.00 28.34 66 ASP A N 1
ATOM 485 C CA . ASP A 1 66 ? -27.564 10.825 6.418 1.00 28.20 66 ASP A CA 1
ATOM 486 C C . ASP A 1 66 ? -27.992 9.465 5.891 1.00 30.56 66 ASP A C 1
ATOM 487 O O . ASP A 1 66 ? -27.782 9.164 4.711 1.00 23.68 66 ASP A O 1
ATOM 492 N N . LEU A 1 67 ? -28.600 8.642 6.747 1.00 27.78 67 LEU A N 1
ATOM 493 C CA . LEU A 1 67 ? -29.118 7.354 6.304 1.00 27.23 67 LEU A CA 1
ATOM 494 C C . LEU A 1 67 ? -30.312 7.529 5.372 1.00 27.87 67 LEU A C 1
ATOM 495 O O . LEU A 1 67 ? -30.441 6.801 4.378 1.00 27.16 67 LEU A O 1
ATOM 500 N N . ASP A 1 68 ? -31.198 8.487 5.669 1.00 24.65 68 ASP A N 1
ATOM 501 C CA . ASP A 1 68 ? -32.298 8.768 4.750 1.00 30.21 68 ASP A CA 1
ATOM 502 C C . ASP A 1 68 ? -31.771 9.157 3.376 1.00 28.12 68 ASP A C 1
ATOM 503 O O . ASP A 1 68 ? -32.258 8.663 2.353 1.00 26.56 68 ASP A O 1
ATOM 508 N N . ARG A 1 69 ? -30.760 10.027 3.338 1.00 25.21 69 ARG A N 1
ATOM 509 C CA . ARG A 1 69 ? -30.185 10.442 2.062 1.00 27.09 69 ARG A CA 1
ATOM 510 C C . ARG A 1 69 ? -29.549 9.265 1.332 1.00 25.89 69 ARG A C 1
ATOM 511 O O . ARG A 1 69 ? -29.701 9.125 0.113 1.00 24.44 69 ARG A O 1
ATOM 519 N N . LEU A 1 70 ? -28.816 8.423 2.062 1.00 25.62 70 LEU A N 1
ATOM 520 C CA . LEU A 1 70 ? -28.214 7.230 1.473 1.00 23.20 70 LEU A CA 1
ATOM 521 C C . LEU A 1 70 ? -29.246 6.394 0.726 1.00 22.83 70 LEU A C 1
ATOM 522 O O . LEU A 1 70 ? -29.041 6.024 -0.436 1.00 22.10 70 LEU A O 1
ATOM 527 N N . TYR A 1 71 ? -30.363 6.074 1.379 1.00 23.82 71 TYR A N 1
ATOM 528 C CA . TYR A 1 71 ? -31.334 5.187 0.752 1.00 26.46 71 TYR A CA 1
ATOM 529 C C . TYR A 1 71 ? -32.163 5.893 -0.315 1.00 26.56 71 TYR A C 1
ATOM 530 O O . TYR A 1 71 ? -32.713 5.222 -1.197 1.00 25.39 71 TYR A O 1
ATOM 539 N N . ALA A 1 72 ? -32.243 7.225 -0.276 1.00 24.87 72 ALA A N 1
ATOM 540 C CA . ALA A 1 72 ? -32.804 7.953 -1.410 1.00 26.64 72 ALA A CA 1
ATOM 541 C C . ALA A 1 72 ? -31.914 7.811 -2.640 1.00 25.97 72 ALA A C 1
ATOM 542 O O . ALA A 1 72 ? -32.410 7.657 -3.762 1.00 26.32 72 ALA A O 1
ATOM 544 N N . ILE A 1 73 ? -30.595 7.854 -2.444 1.00 23.84 73 ILE A N 1
ATOM 545 C CA . ILE A 1 73 ? -29.664 7.670 -3.555 1.00 22.68 73 ILE A CA 1
ATOM 546 C C . ILE A 1 73 ? -29.782 6.259 -4.118 1.00 26.62 73 ILE A C 1
ATOM 547 O O . ILE A 1 73 ? -29.846 6.059 -5.339 1.00 22.85 73 ILE A O 1
ATOM 552 N N . VAL A 1 74 ? -29.809 5.258 -3.234 1.00 22.56 74 VAL A N 1
ATOM 553 C CA . VAL A 1 74 ? -29.942 3.871 -3.676 1.00 24.67 74 VAL A CA 1
ATOM 554 C C . VAL A 1 74 ? -31.242 3.673 -4.444 1.00 22.12 74 VAL A C 1
ATOM 555 O O . VAL A 1 74 ? -31.271 2.998 -5.480 1.00 23.07 74 VAL A O 1
ATOM 559 N N . ARG A 1 75 ? -32.337 4.254 -3.949 1.00 20.39 75 ARG A N 1
ATOM 560 C CA . ARG A 1 75 ? -33.625 4.100 -4.618 1.00 24.77 75 ARG A CA 1
ATOM 561 C C . ARG A 1 75 ? -33.575 4.664 -6.030 1.00 23.34 75 ARG A C 1
ATOM 562 O O . ARG A 1 75 ? -34.064 4.042 -6.982 1.00 23.07 75 ARG A O 1
ATOM 570 N N . GLU A 1 76 ? -32.985 5.847 -6.185 1.00 23.46 76 GLU A N 1
ATOM 571 C CA . GLU A 1 76 ? -32.915 6.464 -7.506 1.00 24.65 76 GLU A CA 1
ATOM 572 C C . GLU A 1 76 ? -32.013 5.672 -8.442 1.00 26.72 76 GLU A C 1
ATOM 573 O O . GLU A 1 76 ? -32.388 5.378 -9.583 1.00 24.19 76 GLU A O 1
ATOM 579 N N . GLN A 1 77 ? -30.838 5.268 -7.961 1.00 22.59 77 GLN A N 1
ATOM 580 C CA . GLN A 1 77 ? -29.835 4.725 -8.869 1.00 25.09 77 GLN A CA 1
ATOM 581 C C . GLN A 1 77 ? -30.075 3.260 -9.194 1.00 26.14 77 GLN A C 1
ATOM 582 O O . GLN A 1 77 ? -29.747 2.816 -10.300 1.00 24.17 77 GLN A O 1
ATOM 588 N N . ARG A 1 78 ? -30.612 2.489 -8.250 1.00 23.04 78 ARG A N 1
ATOM 589 C CA . ARG A 1 78 ? -30.788 1.055 -8.458 1.00 23.43 78 ARG A CA 1
ATOM 590 C C . ARG A 1 78 ? -32.168 0.524 -8.094 1.00 26.61 78 ARG A C 1
ATOM 591 O O . ARG A 1 78 ? -32.544 -0.539 -8.604 1.00 25.56 78 ARG A O 1
ATOM 599 N N . GLY A 1 79 ? -32.921 1.194 -7.220 1.00 23.48 79 GLY A N 1
ATOM 600 C CA . GLY A 1 79 ? -34.310 0.860 -6.985 1.00 23.93 79 GLY A CA 1
ATOM 601 C C . GLY A 1 79 ? -34.564 -0.152 -5.887 1.00 25.30 79 GLY A C 1
ATOM 602 O O . GLY A 1 79 ? -35.693 -0.227 -5.387 1.00 30.22 79 GLY A O 1
ATOM 603 N N . SER A 1 80 ? -33.555 -0.920 -5.490 1.00 25.43 80 SER A N 1
ATOM 604 C CA . SER A 1 80 ? -33.732 -1.975 -4.499 1.00 28.48 80 SER A CA 1
ATOM 605 C C . SER A 1 80 ? -32.356 -2.405 -4.012 1.00 26.40 80 SER A C 1
ATOM 606 O O . SER A 1 80 ? -31.331 -2.057 -4.603 1.00 24.62 80 SER A O 1
ATOM 609 N N . ILE A 1 81 ? -32.345 -3.177 -2.927 1.00 21.63 81 ILE A N 1
ATOM 610 C CA . ILE A 1 81 ? -31.119 -3.679 -2.325 1.00 21.43 81 ILE A CA 1
ATOM 611 C C . ILE A 1 81 ? -31.217 -5.194 -2.254 1.00 25.66 81 ILE A C 1
ATOM 612 O O . ILE A 1 81 ? -32.198 -5.731 -1.725 1.00 24.93 81 ILE A O 1
ATOM 617 N N . ASP A 1 82 ? -30.189 -5.879 -2.755 1.00 20.40 82 ASP A N 1
ATOM 618 C CA . ASP A 1 82 ? -30.097 -7.329 -2.631 1.00 22.82 82 ASP A CA 1
ATOM 619 C C . ASP A 1 82 ? -29.230 -7.752 -1.456 1.00 24.80 82 ASP A C 1
ATOM 620 O O . ASP A 1 82 ? -29.537 -8.750 -0.795 1.00 21.54 82 ASP A O 1
ATOM 625 N N . VAL A 1 83 ? -28.157 -7.005 -1.189 1.00 21.34 83 VAL A N 1
ATOM 626 C CA . VAL A 1 83 ? -27.173 -7.319 -0.158 1.00 22.63 83 VAL A CA 1
ATOM 627 C C . VAL A 1 83 ? -26.894 -6.056 0.650 1.00 21.94 83 VAL A C 1
ATOM 628 O O . VAL A 1 83 ? -26.579 -5.008 0.078 1.00 21.33 83 VAL A O 1
ATOM 632 N N . LEU A 1 84 ? -26.987 -6.156 1.976 1.00 21.20 84 LEU A N 1
ATOM 633 C CA . LEU A 1 84 ? -26.637 -5.058 2.870 1.00 20.54 84 LEU A CA 1
ATOM 634 C C . LEU A 1 84 ? -25.557 -5.547 3.825 1.00 24.41 84 LEU A C 1
ATOM 635 O O . LEU A 1 84 ? -25.788 -6.484 4.596 1.00 21.40 84 LEU A O 1
ATOM 640 N N . PHE A 1 85 ? -24.385 -4.916 3.777 1.00 20.41 85 PHE A N 1
ATOM 641 C CA . PHE A 1 85 ? -23.261 -5.269 4.646 1.00 24.07 85 PHE A CA 1
ATOM 642 C C . PHE A 1 85 ? -23.062 -4.093 5.598 1.00 24.80 85 PHE A C 1
ATOM 643 O O . PHE A 1 85 ? -22.491 -3.067 5.218 1.00 22.19 85 PHE A O 1
ATOM 651 N N . ALA A 1 86 ? -23.558 -4.240 6.832 1.00 26.15 86 ALA A N 1
ATOM 652 C CA . ALA A 1 86 ? -23.468 -3.186 7.846 1.00 25.74 86 ALA A CA 1
ATOM 653 C C . ALA A 1 86 ? -22.143 -3.367 8.571 1.00 29.14 86 ALA A C 1
ATOM 654 O O . ALA A 1 86 ? -22.038 -4.106 9.553 1.00 25.67 86 ALA A O 1
ATOM 656 N N . ASN A 1 87 ? -21.118 -2.667 8.081 1.00 25.40 87 ASN A N 1
ATOM 657 C CA . ASN A 1 87 ? -19.735 -2.918 8.458 1.00 28.17 87 ASN A CA 1
ATOM 658 C C . ASN A 1 87 ? -19.065 -1.767 9.198 1.00 32.08 87 ASN A C 1
ATOM 659 O O . ASN A 1 87 ? -17.935 -1.932 9.668 1.00 35.73 87 ASN A O 1
ATOM 664 N N . SER A 1 88 ? -19.722 -0.620 9.340 1.00 30.95 88 SER A N 1
ATOM 665 C CA . SER A 1 88 ? -19.094 0.505 10.022 1.00 29.85 88 SER A CA 1
ATOM 666 C C . SER A 1 88 ? -18.942 0.211 11.514 1.00 37.90 88 SER A C 1
ATOM 667 O O . SER A 1 88 ? -19.867 -0.294 12.158 1.00 39.08 88 SER A O 1
ATOM 670 N N . GLY A 1 89 ? -17.764 0.509 12.053 1.00 37.04 89 GLY A N 1
ATOM 671 C CA . GLY A 1 89 ? -17.480 0.282 13.462 1.00 34.96 89 GLY A CA 1
ATOM 672 C C . GLY A 1 89 ? -16.084 0.770 13.785 1.00 38.23 89 GLY A C 1
ATOM 673 O O . GLY A 1 89 ? -15.281 1.062 12.893 1.00 38.33 89 GLY A O 1
ATOM 674 N N . ALA A 1 90 ? -15.797 0.842 15.086 1.00 34.91 90 ALA A N 1
ATOM 675 C CA . ALA A 1 90 ? -14.516 1.366 15.548 1.00 35.99 90 ALA A CA 1
ATOM 676 C C . ALA A 1 90 ? -14.242 0.878 16.966 1.00 34.89 90 ALA A C 1
ATOM 677 O O . ALA A 1 90 ? -15.170 0.746 17.769 1.00 36.89 90 ALA A O 1
ATOM 679 N N . VAL A 1 91 ? -12.971 0.596 17.254 1.00 35.91 91 VAL A N 1
ATOM 680 C CA . VAL A 1 91 ? -12.523 0.117 18.561 1.00 34.57 91 VAL A CA 1
ATOM 681 C C . VAL A 1 91 ? -11.670 1.184 19.244 1.00 36.29 91 VAL A C 1
ATOM 682 O O . VAL A 1 91 ? -10.741 1.733 18.638 1.00 34.99 91 VAL A O 1
ATOM 686 N N . GLU A 1 92 ? -11.987 1.478 20.504 1.00 31.28 92 GLU A N 1
ATOM 687 C CA . GLU A 1 92 ? -11.140 2.290 21.371 1.00 31.88 92 GLU A CA 1
ATOM 688 C C . GLU A 1 92 ? -10.910 1.532 22.670 1.00 30.27 92 GLU A C 1
ATOM 689 O O . GLU A 1 92 ? -11.871 1.095 23.309 1.00 33.28 92 GLU A O 1
ATOM 695 N N . GLN A 1 93 ? -9.647 1.375 23.063 1.00 29.66 93 GLN A N 1
ATOM 696 C CA . GLN A 1 93 ? -9.312 0.578 24.239 1.00 31.00 93 GLN A CA 1
ATOM 697 C C . GLN A 1 93 ? -9.418 1.435 25.495 1.00 32.30 93 GLN A C 1
ATOM 698 O O . GLN A 1 93 ? -8.757 2.474 25.604 1.00 35.06 93 GLN A O 1
ATOM 704 N N . LYS A 1 94 ? -10.232 0.977 26.448 1.00 28.12 94 LYS A N 1
ATOM 705 C CA . LYS A 1 94 ? -10.364 1.588 27.767 1.00 28.03 94 LYS A CA 1
ATOM 706 C C . LYS A 1 94 ? -10.709 0.491 28.764 1.00 30.12 94 LYS A C 1
ATOM 707 O O . LYS A 1 94 ? -11.590 -0.328 28.489 1.00 26.37 94 LYS A O 1
ATOM 713 N N . THR A 1 95 ? -10.023 0.470 29.906 1.00 28.53 95 THR A N 1
ATOM 714 C CA . THR A 1 95 ? -10.395 -0.456 30.967 1.00 26.97 95 THR A CA 1
ATOM 715 C C . THR A 1 95 ? -11.659 0.032 31.670 1.00 26.34 95 THR A C 1
ATOM 716 O O . THR A 1 95 ? -12.098 1.175 31.503 1.00 25.93 95 THR A O 1
ATOM 720 N N . LEU A 1 96 ? -12.244 -0.854 32.478 1.00 24.97 96 LEU A N 1
ATOM 721 C CA . LEU A 1 96 ? -13.450 -0.495 33.219 1.00 25.25 96 LEU A CA 1
ATOM 722 C C . LEU A 1 96 ? -13.247 0.789 34.018 1.00 27.85 96 LEU A C 1
ATOM 723 O O . LEU A 1 96 ? -14.101 1.683 34.010 1.00 27.03 96 LEU A O 1
ATOM 728 N N . GLU A 1 97 ? -12.114 0.896 34.718 1.00 28.80 97 GLU A N 1
ATOM 729 C CA . GLU A 1 97 ? -11.840 2.093 35.511 1.00 33.28 97 GLU A CA 1
ATOM 730 C C . GLU A 1 97 ? -11.763 3.345 34.645 1.00 33.82 97 GLU A C 1
ATOM 731 O O . GLU A 1 97 ? -12.080 4.444 35.113 1.00 33.10 97 GLU A O 1
ATOM 737 N N . GLU A 1 98 ? -11.357 3.200 33.384 1.00 28.69 98 GLU A N 1
ATOM 738 C CA . GLU A 1 98 ? -11.127 4.345 32.513 1.00 31.84 98 GLU A CA 1
ATOM 739 C C . GLU A 1 98 ? -12.375 4.801 31.769 1.00 32.67 98 GLU A C 1
ATOM 740 O O . GLU A 1 98 ? -12.379 5.911 31.224 1.00 32.11 98 GLU A O 1
ATOM 746 N N . ILE A 1 99 ? -13.430 3.983 31.740 1.00 29.24 99 ILE A N 1
ATOM 747 C CA . ILE A 1 99 ? -14.585 4.280 30.899 1.00 31.58 99 ILE A CA 1
ATOM 748 C C . ILE A 1 99 ? -15.238 5.590 31.320 1.00 33.22 99 ILE A C 1
ATOM 749 O O . ILE A 1 99 ? -15.555 5.805 32.497 1.00 28.59 99 ILE A O 1
ATOM 754 N N . THR A 1 100 ? -15.458 6.466 30.345 1.00 31.24 100 THR A N 1
ATOM 755 C CA . THR A 1 100 ? -16.228 7.689 30.488 1.00 30.79 100 THR A CA 1
ATOM 756 C C . THR A 1 100 ? -17.560 7.560 29.761 1.00 30.07 100 THR A C 1
ATOM 757 O O . THR A 1 100 ? -17.709 6.721 28.865 1.00 30.88 100 THR A O 1
ATOM 761 N N . PRO A 1 101 ? -18.559 8.373 30.123 1.00 29.02 101 PRO A N 1
ATOM 762 C CA . PRO A 1 101 ? -19.813 8.360 29.354 1.00 27.87 101 PRO A CA 1
ATOM 763 C C . PRO A 1 101 ? -19.594 8.641 27.879 1.00 32.23 101 PRO A C 1
ATOM 764 O O . PRO A 1 101 ? -20.279 8.066 27.023 1.00 29.94 101 PRO A O 1
ATOM 768 N N . GLU A 1 102 ? -18.645 9.525 27.568 1.00 29.41 102 GLU A N 1
ATOM 769 C CA . GLU A 1 102 ? -18.350 9.864 26.181 1.00 30.43 102 GLU A CA 1
ATOM 770 C C . GLU A 1 102 ? -17.746 8.679 25.433 1.00 30.27 102 GLU A C 1
ATOM 771 O O . GLU A 1 102 ? -18.095 8.429 24.273 1.00 31.92 102 GLU A O 1
ATOM 777 N N . HIS A 1 103 ? -16.823 7.952 26.071 1.00 29.59 103 HIS A N 1
ATOM 778 C CA . HIS A 1 103 ? -16.257 6.754 25.454 1.00 28.95 103 HIS A CA 1
ATOM 779 C C . HIS A 1 103 ? -17.333 5.708 25.195 1.00 29.61 103 HIS A C 1
ATOM 780 O O . HIS A 1 103 ? -17.395 5.119 24.109 1.00 28.05 103 HIS A O 1
ATOM 787 N N . TYR A 1 104 ? -18.185 5.453 26.193 1.00 28.31 104 TYR A N 1
ATOM 788 C CA . TYR A 1 104 ? -19.280 4.509 26.005 1.00 27.03 104 TYR A CA 1
ATOM 789 C C . TYR A 1 104 ? -20.173 4.940 24.849 1.00 27.30 104 TYR A C 1
ATOM 790 O O . TYR A 1 104 ? -20.508 4.136 23.970 1.00 27.57 104 TYR A O 1
ATOM 799 N N . ASP A 1 105 ? -20.568 6.214 24.834 1.00 28.93 105 ASP A N 1
ATOM 800 C CA . ASP A 1 105 ? -21.498 6.688 23.816 1.00 30.51 105 ASP A CA 1
ATOM 801 C C . ASP A 1 105 ? -20.898 6.580 22.419 1.00 27.45 105 ASP A C 1
ATOM 802 O O . ASP A 1 105 ? -21.580 6.154 21.484 1.00 29.67 105 ASP A O 1
ATOM 807 N N . ARG A 1 106 ? -19.619 6.935 22.259 1.00 27.64 106 ARG A N 1
ATOM 808 C CA . ARG A 1 106 ? -18.986 6.823 20.946 1.00 29.48 106 ARG A CA 1
ATOM 809 C C . ARG A 1 106 ? -18.989 5.381 20.455 1.00 30.03 106 ARG A C 1
ATOM 810 O O . ARG A 1 106 ? -19.276 5.115 19.281 1.00 28.40 106 ARG A O 1
ATOM 818 N N . THR A 1 107 ? -18.684 4.438 21.347 1.00 26.83 107 THR A N 1
ATOM 819 C CA . THR A 1 107 ? -18.604 3.035 20.954 1.00 26.95 107 THR A CA 1
ATOM 820 C C . THR A 1 107 ? -19.968 2.482 20.559 1.00 26.30 107 THR A C 1
ATOM 821 O O . THR A 1 107 ? -20.118 1.884 19.486 1.00 26.89 107 THR A O 1
ATOM 825 N N . PHE A 1 108 ? -20.982 2.670 21.406 1.00 23.00 108 PHE A N 1
ATOM 826 C CA . PHE A 1 108 ? -22.280 2.096 21.076 1.00 25.88 108 PHE A CA 1
ATOM 827 C C . PHE A 1 108 ? -23.002 2.887 19.987 1.00 25.45 108 PHE A C 1
ATOM 828 O O . PHE A 1 108 ? -23.805 2.310 19.244 1.00 23.30 108 PHE A O 1
ATOM 836 N N . ASP A 1 109 ? -22.715 4.186 19.844 1.00 24.22 109 ASP A N 1
ATOM 837 C CA . ASP A 1 109 ? -23.395 4.954 18.801 1.00 26.72 109 ASP A CA 1
ATOM 838 C C . ASP A 1 109 ? -23.064 4.426 17.411 1.00 26.17 109 ASP A C 1
ATOM 839 O O . ASP A 1 109 ? -23.951 4.317 16.557 1.00 28.13 109 ASP A O 1
ATOM 844 N N . VAL A 1 110 ? -21.800 4.099 17.157 1.00 27.62 110 VAL A N 1
ATOM 845 C CA . VAL A 1 110 ? -21.415 3.639 15.824 1.00 27.35 110 VAL A CA 1
ATOM 846 C C . VAL A 1 110 ? -21.631 2.138 15.669 1.00 27.44 110 VAL A C 1
ATOM 847 O O . VAL A 1 110 ? -22.099 1.679 14.626 1.00 25.49 110 VAL A O 1
ATOM 851 N N . ASN A 1 111 ? -21.330 1.349 16.705 1.00 26.59 111 ASN A N 1
ATOM 852 C CA . ASN A 1 111 ? -21.369 -0.101 16.561 1.00 24.62 111 ASN A CA 1
ATOM 853 C C . ASN A 1 111 ? -22.776 -0.673 16.686 1.00 22.25 111 ASN A C 1
ATOM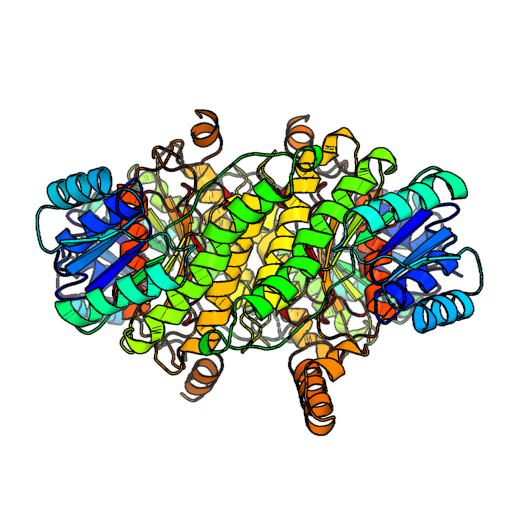 854 O O . ASN A 1 111 ? -23.079 -1.690 16.052 1.00 25.57 111 ASN A O 1
ATOM 859 N N . VAL A 1 112 ? -23.644 -0.053 17.484 1.00 23.72 112 VAL A N 1
ATOM 860 C CA . VAL A 1 112 ? -24.959 -0.623 17.751 1.00 21.42 112 VAL A CA 1
ATOM 861 C C . VAL A 1 112 ? -26.069 0.298 17.257 1.00 23.22 112 VAL A C 1
ATOM 862 O O . VAL A 1 112 ? -26.913 -0.114 16.455 1.00 25.61 112 VAL A O 1
ATOM 866 N N . ARG A 1 113 ? -26.107 1.533 17.760 1.00 22.47 113 ARG A N 1
ATOM 867 C CA . ARG A 1 113 ? -27.169 2.455 17.362 1.00 23.46 113 ARG A CA 1
ATOM 868 C C . ARG A 1 113 ? -27.179 2.665 15.851 1.00 24.30 113 ARG A C 1
ATOM 869 O O . ARG A 1 113 ? -28.210 2.479 15.191 1.00 23.91 113 ARG A O 1
ATOM 877 N N . GLY A 1 114 ? -26.035 3.054 15.285 1.00 24.41 114 GLY A N 1
ATOM 878 C CA . GLY A 1 114 ? -25.967 3.267 13.847 1.00 24.29 114 GLY A CA 1
ATOM 879 C C . GLY A 1 114 ? -26.259 2.011 13.050 1.00 28.20 114 GLY A C 1
ATOM 880 O O . GLY A 1 114 ? -26.816 2.083 11.951 1.00 25.85 114 GLY A O 1
ATOM 881 N N . LEU A 1 115 ? -25.885 0.847 13.584 1.00 23.78 115 LEU A N 1
ATOM 882 C CA . LEU A 1 115 ? -26.163 -0.404 12.887 1.00 20.86 115 LEU A CA 1
ATOM 883 C C . LEU A 1 115 ? -27.662 -0.681 12.835 1.00 21.50 115 LEU A C 1
ATOM 884 O O . LEU A 1 115 ? -28.193 -1.073 11.790 1.00 23.66 115 LEU A O 1
ATOM 889 N N . ILE A 1 116 ? -28.358 -0.493 13.962 1.00 23.02 116 ILE A N 1
ATOM 890 C CA . ILE A 1 116 ? -29.805 -0.703 14.006 1.00 21.83 116 ILE A CA 1
ATOM 891 C C . ILE A 1 116 ? -30.514 0.164 12.971 1.00 26.13 116 ILE A C 1
ATOM 892 O O . ILE A 1 116 ? -31.358 -0.315 12.204 1.00 24.16 116 ILE A O 1
ATOM 897 N N . PHE A 1 117 ? -30.180 1.452 12.927 1.00 21.65 117 PHE A N 1
ATOM 898 C CA . PHE A 1 117 ? -30.898 2.339 12.024 1.00 21.95 117 PHE A CA 1
ATOM 899 C C . PHE A 1 117 ? -30.436 2.204 10.580 1.00 25.36 117 PHE A C 1
ATOM 900 O O . PHE A 1 117 ? -31.216 2.504 9.669 1.00 24.20 117 PHE A O 1
ATOM 908 N N . THR A 1 118 ? -29.198 1.754 10.350 1.00 22.70 118 THR A N 1
ATOM 909 C CA . THR A 1 118 ? -28.786 1.394 8.996 1.00 24.57 118 THR A CA 1
ATOM 910 C C . THR A 1 118 ? -29.684 0.299 8.433 1.00 24.55 118 THR A C 1
ATOM 911 O O . THR A 1 118 ? -30.141 0.378 7.287 1.00 21.72 118 THR A O 1
ATOM 915 N N . VAL A 1 119 ? -29.951 -0.739 9.229 1.00 21.31 119 VAL A N 1
ATOM 916 C CA . VAL A 1 119 ? -30.777 -1.838 8.737 1.00 22.26 119 VAL A CA 1
ATOM 917 C C . VAL A 1 119 ? -32.248 -1.441 8.715 1.00 23.22 119 VAL A C 1
ATOM 918 O O . VAL A 1 119 ? -32.969 -1.758 7.760 1.00 23.34 119 VAL A O 1
ATOM 922 N N . GLN A 1 120 ? -32.715 -0.751 9.764 1.00 23.29 120 GLN A N 1
ATOM 923 C CA . GLN A 1 120 ? -34.097 -0.275 9.795 1.00 21.45 120 GLN A CA 1
ATOM 924 C C . GLN A 1 120 ? -34.443 0.500 8.533 1.00 23.96 120 GLN A C 1
ATOM 925 O O . GLN A 1 120 ? -35.464 0.245 7.887 1.00 22.95 120 GLN A O 1
ATOM 931 N N . LYS A 1 121 ? -33.604 1.464 8.177 1.00 24.86 121 LYS A N 1
ATOM 932 C CA . LYS A 1 121 ? -33.942 2.328 7.057 1.00 25.27 121 LYS A CA 1
ATOM 933 C C . LYS A 1 121 ? -33.717 1.653 5.714 1.00 25.19 121 LYS A C 1
ATOM 934 O O . LYS A 1 121 ? -34.212 2.152 4.695 1.00 24.20 121 LYS A O 1
ATOM 940 N N . ALA A 1 122 ? -33.035 0.509 5.691 1.00 23.50 122 ALA A N 1
ATOM 941 C CA . ALA A 1 122 ? -32.891 -0.253 4.458 1.00 24.41 122 ALA A CA 1
ATOM 942 C C . ALA A 1 122 ? -34.096 -1.134 4.160 1.00 23.68 122 ALA A C 1
ATOM 943 O O . ALA A 1 122 ? -34.259 -1.560 3.013 1.00 23.55 122 ALA A O 1
ATOM 945 N N . LEU A 1 123 ? -34.942 -1.409 5.155 1.00 20.97 123 LEU A N 1
ATOM 946 C CA . LEU A 1 123 ? -36.043 -2.354 4.971 1.00 23.69 123 LEU A CA 1
ATOM 947 C C . LEU A 1 123 ? -36.956 -2.068 3.781 1.00 25.39 123 LEU A C 1
ATOM 948 O O . LEU A 1 123 ? -37.295 -3.025 3.064 1.00 23.88 123 LEU A O 1
ATOM 953 N N . PRO A 1 124 ? -37.401 -0.832 3.515 1.00 24.96 124 PRO A N 1
ATOM 954 C CA . PRO A 1 124 ? -38.293 -0.629 2.358 1.00 26.07 124 PRO A CA 1
ATOM 955 C C . PRO A 1 124 ? -37.672 -1.019 1.031 1.00 25.54 124 PRO A C 1
ATOM 956 O O . PRO A 1 124 ? -38.399 -1.418 0.114 1.00 27.91 124 PRO A O 1
ATOM 960 N N . LEU A 1 125 ? -36.346 -0.934 0.908 1.00 25.26 125 LEU A N 1
ATOM 961 C CA . LEU A 1 125 ? -35.658 -1.230 -0.342 1.00 23.31 125 LEU A CA 1
ATOM 962 C C . LEU A 1 125 ? -35.155 -2.660 -0.431 1.00 27.76 125 LEU A C 1
ATOM 963 O O . LEU A 1 125 ? -34.889 -3.140 -1.541 1.00 25.72 125 LEU A O 1
ATOM 968 N N . LEU A 1 126 ? -34.989 -3.335 0.704 1.00 27.08 126 LEU A N 1
ATOM 969 C CA . LEU A 1 126 ? -34.494 -4.704 0.701 1.00 23.96 126 LEU A CA 1
ATOM 970 C C . LEU A 1 126 ? -35.480 -5.618 -0.011 1.00 25.31 126 LEU A C 1
ATOM 971 O O . LEU A 1 126 ? -36.673 -5.631 0.299 1.00 29.10 126 LEU A O 1
ATOM 976 N N . ARG A 1 127 ? -34.981 -6.366 -0.988 1.00 24.08 127 ARG A N 1
ATOM 977 C CA . ARG A 1 127 ? -35.820 -7.308 -1.704 1.00 27.68 127 ARG A CA 1
ATOM 978 C C . ARG A 1 127 ? -36.064 -8.554 -0.859 1.00 30.24 127 ARG A C 1
ATOM 979 O O . ARG A 1 127 ? -35.232 -8.941 -0.030 1.00 27.65 127 ARG A O 1
ATOM 987 N N . ASP A 1 128 ? -37.239 -9.155 -1.045 1.00 29.29 128 ASP A N 1
ATOM 988 C CA . ASP A 1 128 ? -37.486 -10.473 -0.479 1.00 31.10 128 ASP A CA 1
ATOM 989 C C . ASP A 1 128 ? -36.398 -11.435 -0.937 1.00 32.06 128 ASP A C 1
ATOM 990 O O . ASP A 1 128 ? -36.000 -11.434 -2.105 1.00 31.30 128 ASP A O 1
ATOM 995 N N . GLY A 1 129 ? -35.902 -12.251 -0.008 1.00 25.81 129 GLY A N 1
ATOM 996 C CA . GLY A 1 129 ? -34.783 -13.115 -0.318 1.00 26.08 129 GLY A CA 1
ATOM 997 C C . GLY A 1 129 ? -33.426 -12.452 -0.235 1.00 29.36 129 GLY A C 1
ATOM 998 O O . GLY A 1 129 ? -32.419 -13.097 -0.562 1.00 30.17 129 GLY A O 1
ATOM 999 N N . GLY A 1 130 ? -33.363 -11.192 0.178 1.00 22.04 130 GLY A N 1
ATOM 1000 C CA . GLY A 1 130 ? -32.102 -10.496 0.297 1.00 23.95 130 GLY A CA 1
ATOM 1001 C C . GLY A 1 130 ? -31.254 -11.050 1.428 1.00 25.57 130 GLY A C 1
ATOM 1002 O O . GLY A 1 130 ? -31.655 -11.933 2.188 1.00 23.69 130 GLY A O 1
ATOM 1003 N N . SER A 1 131 ? -30.047 -10.501 1.543 1.00 21.71 131 SER A N 1
ATOM 1004 C CA . SER A 1 131 ? -29.065 -10.977 2.507 1.00 20.44 131 SER A CA 1
ATOM 1005 C C . SER A 1 131 ? -28.460 -9.791 3.239 1.00 22.55 131 SER A C 1
ATOM 1006 O O . SER A 1 131 ? -27.987 -8.840 2.609 1.00 22.38 131 SER A O 1
ATOM 1009 N N . VAL A 1 132 ? -28.483 -9.847 4.568 1.00 21.34 132 VAL A N 1
ATOM 1010 C CA . VAL A 1 132 ? -27.925 -8.803 5.419 1.00 19.80 132 VAL A CA 1
ATOM 1011 C C . VAL A 1 132 ? -26.785 -9.418 6.218 1.00 21.21 132 VAL A C 1
ATOM 1012 O O . VAL A 1 132 ? -26.966 -10.465 6.851 1.00 21.68 132 VAL A O 1
ATOM 1016 N N . ILE A 1 133 ? -25.624 -8.768 6.197 1.00 20.76 133 ILE A N 1
ATOM 1017 C CA . ILE A 1 133 ? -24.446 -9.224 6.930 1.00 19.69 133 ILE A CA 1
ATOM 1018 C C . ILE A 1 133 ? -24.061 -8.155 7.941 1.00 21.35 133 ILE A C 1
ATOM 1019 O O . ILE A 1 133 ? -23.883 -6.986 7.579 1.00 20.95 133 ILE A O 1
ATOM 1024 N N . LEU A 1 134 ? -23.939 -8.552 9.204 1.00 19.34 134 LEU A N 1
ATOM 1025 C CA . LEU A 1 134 ? -23.513 -7.660 10.271 1.00 18.39 134 LEU A CA 1
ATOM 1026 C C . LEU A 1 134 ? -22.084 -7.997 10.674 1.00 22.03 134 LEU A C 1
ATOM 1027 O O . LEU A 1 134 ? -21.732 -9.172 10.813 1.00 20.94 134 LEU A O 1
ATOM 1032 N N . THR A 1 135 ? -21.272 -6.969 10.911 1.00 18.25 135 THR A N 1
ATOM 1033 C CA . THR A 1 135 ? -19.899 -7.174 11.360 1.00 22.29 135 THR A CA 1
ATOM 1034 C C . THR A 1 135 ? -19.867 -7.195 12.885 1.00 18.33 135 THR A C 1
ATOM 1035 O O . THR A 1 135 ? -19.997 -6.151 13.534 1.00 17.78 135 THR A O 1
ATOM 1039 N N . SER A 1 136 ? -19.690 -8.389 13.454 1.00 18.97 136 SER A N 1
ATOM 1040 C CA . SER A 1 136 ? -19.424 -8.529 14.878 1.00 18.42 136 SER A CA 1
ATOM 1041 C C . SER A 1 136 ? -17.911 -8.588 15.062 1.00 22.92 136 SER A C 1
ATOM 1042 O O . SER A 1 136 ? -17.188 -7.796 14.447 1.00 21.95 136 SER A O 1
ATOM 1045 N N . SER A 1 137 ? -17.421 -9.499 15.903 1.00 19.21 137 SER A N 1
ATOM 1046 C CA . SER A 1 137 ? -15.989 -9.631 16.153 1.00 20.55 137 SER A CA 1
ATOM 1047 C C . SER A 1 137 ? -15.758 -10.834 17.052 1.00 20.57 137 SER A C 1
ATOM 1048 O O . SER A 1 137 ? -16.631 -11.198 17.849 1.00 18.82 137 SER A O 1
ATOM 1051 N N . VAL A 1 138 ? -14.566 -11.430 16.948 1.00 19.59 138 VAL A N 1
ATOM 1052 C CA . VAL A 1 138 ? -14.181 -12.408 17.968 1.00 17.64 138 VAL A CA 1
ATOM 1053 C C . VAL A 1 138 ? -14.249 -11.790 19.357 1.00 18.99 138 VAL A C 1
ATOM 1054 O O . VAL A 1 138 ? -14.475 -12.497 20.345 1.00 20.76 138 VAL A O 1
ATOM 1058 N N . ALA A 1 139 ? -14.069 -10.469 19.461 1.00 20.60 139 ALA A N 1
ATOM 1059 C CA . ALA A 1 139 ? -14.140 -9.815 20.765 1.00 21.95 139 ALA A CA 1
ATOM 1060 C C . ALA A 1 139 ? -15.479 -10.059 21.447 1.00 21.47 139 ALA A C 1
ATOM 1061 O O . ALA A 1 139 ? -15.552 -10.059 22.683 1.00 21.02 139 ALA A O 1
ATOM 1063 N N . GLY A 1 140 ? -16.537 -10.276 20.665 1.00 19.99 140 GLY A N 1
ATOM 1064 C CA . GLY A 1 140 ? -17.868 -10.522 21.199 1.00 19.35 140 GLY A CA 1
ATOM 1065 C C . GLY A 1 140 ? -18.014 -11.815 21.984 1.00 19.21 140 GLY A C 1
ATOM 1066 O O . GLY A 1 140 ? -19.054 -12.008 22.626 1.00 20.69 140 GLY A O 1
ATOM 1067 N N . VAL A 1 141 ? -17.017 -12.701 21.951 1.00 20.01 141 VAL A N 1
ATOM 1068 C CA . VAL A 1 141 ? -17.086 -13.950 22.707 1.00 20.03 141 VAL A CA 1
ATOM 1069 C C . VAL A 1 141 ? -15.844 -14.142 23.570 1.00 22.44 141 VAL A C 1
ATOM 1070 O O . VAL A 1 141 ? -15.625 -15.229 24.114 1.00 20.00 141 VAL A O 1
ATOM 1074 N N . LEU A 1 142 ? -15.035 -13.096 23.720 1.00 19.95 142 LEU A N 1
ATOM 1075 C CA . LEU A 1 142 ? -13.778 -13.174 24.452 1.00 20.87 142 LEU A CA 1
ATOM 1076 C C . LEU A 1 142 ? -13.762 -12.167 25.597 1.00 22.98 142 LEU A C 1
ATOM 1077 O O . LEU A 1 142 ? -14.605 -11.274 25.685 1.00 21.45 142 LEU A O 1
ATOM 1082 N N . GLY A 1 143 ? -12.774 -12.320 26.479 1.00 21.06 143 GLY A N 1
ATOM 1083 C CA . GLY A 1 143 ? -12.572 -11.371 27.556 1.00 22.09 143 GLY A CA 1
ATOM 1084 C C . GLY A 1 143 ? -11.247 -10.657 27.408 1.00 24.41 143 GLY A C 1
ATOM 1085 O O . GLY A 1 143 ? -10.253 -11.034 28.035 1.00 25.29 143 GLY A O 1
ATOM 1086 N N . LEU A 1 144 ? -11.218 -9.630 26.563 1.00 24.44 144 LEU A N 1
ATOM 1087 C CA . LEU A 1 144 ? -9.982 -8.956 26.189 1.00 24.85 144 LEU A CA 1
ATOM 1088 C C . LEU A 1 144 ? -9.781 -7.705 27.033 1.00 25.82 144 LEU A C 1
ATOM 1089 O O . LEU A 1 144 ? -10.670 -6.853 27.108 1.00 23.67 144 LEU A O 1
ATOM 1094 N N . GLN A 1 145 ? -8.605 -7.601 27.656 1.00 25.57 145 GLN A N 1
ATOM 1095 C CA . GLN A 1 145 ? -8.248 -6.430 28.451 1.00 26.96 145 GLN A CA 1
ATOM 1096 C C . GLN A 1 145 ? -8.539 -5.137 27.696 1.00 27.23 145 GLN A C 1
ATOM 1097 O O . GLN A 1 145 ? -8.138 -4.975 26.540 1.00 27.14 145 GLN A O 1
ATOM 1103 N N . ALA A 1 146 ? -9.248 -4.223 28.361 1.00 24.02 146 ALA A N 1
ATOM 1104 C CA . ALA A 1 146 ? -9.517 -2.866 27.884 1.00 28.43 146 ALA A CA 1
ATOM 1105 C C . ALA A 1 146 ? -10.412 -2.827 26.650 1.00 28.10 146 ALA A C 1
ATOM 1106 O O . ALA A 1 146 ? -10.471 -1.804 25.963 1.00 27.73 146 ALA A O 1
ATOM 1108 N N . HIS A 1 147 ? -11.124 -3.914 26.345 1.00 22.54 147 HIS A N 1
ATOM 1109 C CA . HIS A 1 147 ? -12.086 -3.926 25.251 1.00 25.35 147 HIS A CA 1
ATOM 1110 C C . HIS A 1 147 ? -13.531 -3.923 25.752 1.00 22.91 147 HIS A C 1
ATOM 1111 O O . HIS A 1 147 ? -14.426 -4.399 25.050 1.00 23.84 147 HIS A O 1
ATOM 1118 N N . ASP A 1 148 ? -13.776 -3.366 26.949 1.00 24.43 148 ASP A N 1
ATOM 1119 C CA . ASP A 1 148 ? -15.074 -3.508 27.617 1.00 21.06 148 ASP A CA 1
ATOM 1120 C C . ASP A 1 148 ? -16.242 -3.129 26.710 1.00 23.69 148 ASP A C 1
ATOM 1121 O O . ASP A 1 148 ? -17.136 -3.944 26.447 1.00 20.99 148 ASP A O 1
ATOM 1126 N N . THR A 1 149 ? -16.260 -1.880 26.236 1.00 21.91 149 THR A N 1
ATOM 1127 C CA . THR A 1 149 ? -17.409 -1.397 25.479 1.00 22.37 149 THR A CA 1
ATOM 1128 C C . THR A 1 149 ? -17.440 -1.979 24.068 1.00 22.02 149 THR A C 1
ATOM 1129 O O . THR A 1 149 ? -18.515 -2.301 23.551 1.00 20.73 149 THR A O 1
ATOM 1133 N N . TYR A 1 150 ? -16.274 -2.124 23.428 1.00 22.40 150 TYR A N 1
ATOM 1134 C CA . TYR A 1 150 ? -16.235 -2.651 22.064 1.00 22.60 150 TYR A CA 1
ATOM 1135 C C . TYR A 1 150 ? -16.732 -4.093 22.006 1.00 24.18 150 TYR A C 1
ATOM 1136 O O . TYR A 1 150 ? -17.553 -4.447 21.150 1.00 21.74 150 TYR A O 1
ATOM 1145 N N . SER A 1 151 ? -16.215 -4.948 22.893 1.00 22.44 151 SER A N 1
ATOM 1146 C CA . SER A 1 151 ? -16.644 -6.343 22.932 1.00 19.38 151 SER A CA 1
ATOM 1147 C C . SER A 1 151 ? -18.136 -6.454 23.228 1.00 18.99 151 SER A C 1
ATOM 1148 O O . SER A 1 151 ? -18.855 -7.221 22.576 1.00 18.01 151 SER A O 1
ATOM 1151 N N . ALA A 1 152 ? -18.617 -5.703 24.223 1.00 19.19 152 ALA A N 1
ATOM 1152 C CA . ALA A 1 152 ? -20.042 -5.728 24.545 1.00 18.63 152 ALA A CA 1
ATOM 1153 C C . ALA A 1 152 ? -20.879 -5.248 23.368 1.00 19.95 152 ALA A C 1
ATOM 1154 O O . ALA A 1 152 ? -21.950 -5.801 23.083 1.00 18.41 152 ALA A O 1
ATOM 1156 N N . ALA A 1 153 ? -20.409 -4.208 22.677 1.00 19.46 153 ALA A N 1
ATOM 1157 C CA . ALA A 1 153 ? -21.134 -3.709 21.514 1.00 20.78 153 ALA A CA 1
ATOM 1158 C C . ALA A 1 153 ? -21.189 -4.754 20.404 1.00 19.80 153 ALA A C 1
ATOM 1159 O O . ALA A 1 153 ? -22.238 -4.953 19.778 1.00 19.30 153 ALA A O 1
ATOM 1161 N N . LYS A 1 154 ? -20.075 -5.446 20.152 1.00 19.59 154 LYS A N 1
ATOM 1162 C CA . LYS A 1 154 ? -20.077 -6.451 19.094 1.00 19.39 154 LYS A CA 1
ATOM 1163 C C . LYS A 1 154 ? -20.892 -7.683 19.481 1.00 16.42 154 LYS A C 1
ATOM 1164 O O . LYS A 1 154 ? -21.451 -8.351 18.606 1.00 18.88 154 LYS A O 1
ATOM 1170 N N . ALA A 1 155 ? -20.980 -8.003 20.775 1.00 19.56 155 ALA A N 1
ATOM 1171 C CA . ALA A 1 155 ? -21.909 -9.048 21.194 1.00 18.69 155 ALA A CA 1
ATOM 1172 C C . ALA A 1 155 ? -23.350 -8.646 20.901 1.00 17.70 155 ALA A C 1
ATOM 1173 O O . ALA A 1 155 ? -24.163 -9.475 20.475 1.00 18.00 155 ALA A O 1
ATOM 1175 N N . ALA A 1 156 ? -23.686 -7.376 21.130 1.00 16.76 156 ALA A N 1
ATOM 1176 C CA . ALA A 1 156 ? -25.022 -6.892 20.802 1.00 18.02 156 ALA A CA 1
ATOM 1177 C C . ALA A 1 156 ? -25.306 -7.038 19.312 1.00 17.87 156 ALA A C 1
ATOM 1178 O O . ALA A 1 156 ? -26.425 -7.384 18.913 1.00 19.22 156 ALA A O 1
ATOM 1180 N N . VAL A 1 157 ? -24.295 -6.797 18.478 1.00 18.33 157 VAL A N 1
ATOM 1181 C CA . VAL A 1 157 ? -24.471 -6.920 17.032 1.00 18.00 157 VAL A CA 1
ATOM 1182 C C . VAL A 1 157 ? -24.835 -8.354 16.662 1.00 17.85 157 VAL A C 1
ATOM 1183 O O . VAL A 1 157 ? -25.747 -8.597 15.863 1.00 18.93 157 VAL A O 1
ATOM 1187 N N . ARG A 1 158 ? -24.131 -9.327 17.244 1.00 18.35 158 ARG A N 1
ATOM 1188 C CA . ARG A 1 158 ? -24.414 -10.725 16.927 1.00 17.13 158 ARG A CA 1
ATOM 1189 C C . ARG A 1 158 ? -25.835 -11.110 17.331 1.00 17.39 158 ARG A C 1
ATOM 1190 O O . ARG A 1 158 ? -26.512 -11.855 16.611 1.00 18.28 158 ARG A O 1
ATOM 1198 N N . SER A 1 159 ? -26.295 -10.624 18.493 1.00 17.46 159 SER A N 1
ATOM 1199 C CA . SER A 1 159 ? -27.668 -10.868 18.933 1.00 15.47 159 SER A CA 1
ATOM 1200 C C . SER A 1 159 ? -28.685 -10.370 17.913 1.00 19.87 159 SER A C 1
ATOM 1201 O O . SER A 1 159 ? -29.707 -11.024 17.671 1.00 17.35 159 SER A O 1
ATOM 1204 N N . LEU A 1 160 ? -28.443 -9.197 17.326 1.00 19.17 160 LEU A N 1
ATOM 1205 C CA . LEU A 1 160 ? -29.400 -8.646 16.368 1.00 17.46 160 LEU A CA 1
ATOM 1206 C C . LEU A 1 160 ? -29.562 -9.535 15.140 1.00 18.15 160 LEU A C 1
ATOM 1207 O O . LEU A 1 160 ? -30.651 -9.589 14.557 1.00 18.80 160 LEU A O 1
ATOM 1212 N N . ALA A 1 161 ? -28.509 -10.247 14.728 1.00 20.27 161 ALA A N 1
ATOM 1213 C CA . ALA A 1 161 ? -28.672 -11.167 13.605 1.00 18.47 161 ALA A CA 1
ATOM 1214 C C . ALA A 1 161 ? -29.696 -12.248 13.933 1.00 19.00 161 ALA A C 1
ATOM 1215 O O . ALA A 1 161 ? -30.457 -12.682 13.062 1.00 17.28 161 ALA A O 1
ATOM 1217 N N . ARG A 1 162 ? -29.736 -12.686 15.192 1.00 18.10 162 ARG A N 1
ATOM 1218 C CA . ARG A 1 162 ? -30.743 -13.658 15.608 1.00 18.51 162 ARG A CA 1
ATOM 1219 C C . ARG A 1 162 ? -32.139 -13.051 15.566 1.00 18.94 162 ARG A C 1
ATOM 1220 O O . ARG A 1 162 ? -33.065 -13.630 14.987 1.00 20.15 162 ARG A O 1
ATOM 1228 N N . THR A 1 163 ? -32.313 -11.892 16.207 1.00 19.67 163 THR A N 1
ATOM 1229 C CA . THR A 1 163 ? -33.633 -11.267 16.267 1.00 18.96 163 THR A CA 1
ATOM 1230 C C . THR A 1 163 ? -34.155 -10.941 14.874 1.00 19.65 163 THR A C 1
ATOM 1231 O O . THR A 1 163 ? -35.323 -11.199 14.560 1.00 20.42 163 THR A O 1
ATOM 1235 N N . TRP A 1 164 ? -33.303 -10.381 14.017 1.00 19.51 164 TRP A N 1
ATOM 1236 C CA . TRP A 1 164 ? -33.775 -9.980 12.696 1.00 18.00 164 TRP A CA 1
ATOM 1237 C C . TRP A 1 164 ? -34.031 -11.185 11.792 1.00 22.38 164 TRP A C 1
ATOM 1238 O O . TRP A 1 164 ? -34.866 -11.103 10.889 1.00 21.32 164 TRP A O 1
ATOM 1249 N N . THR A 1 165 ? -33.332 -12.303 12.012 1.00 21.82 165 THR A N 1
ATOM 1250 C CA . THR A 1 165 ? -33.702 -13.552 11.346 1.00 20.01 165 THR A CA 1
ATOM 1251 C C . THR A 1 165 ? -35.165 -13.892 11.608 1.00 23.25 165 THR A C 1
ATOM 1252 O O . THR A 1 165 ? -35.921 -14.214 10.685 1.00 22.30 165 THR A O 1
ATOM 1256 N N . THR A 1 166 ? -35.581 -13.806 12.872 1.00 19.92 166 THR A N 1
ATOM 1257 C CA . THR A 1 166 ? -36.965 -14.110 13.224 1.00 24.01 166 THR A CA 1
ATOM 1258 C C . THR A 1 166 ? -37.925 -13.080 12.638 1.00 23.13 166 THR A C 1
ATOM 1259 O O . THR A 1 166 ? -38.959 -13.440 12.063 1.00 24.45 166 THR A O 1
ATOM 1263 N N . GLU A 1 167 ? -37.589 -11.796 12.747 1.00 22.50 167 GLU A N 1
ATOM 1264 C CA . GLU A 1 167 ? -38.544 -10.763 12.361 1.00 21.16 167 GLU A CA 1
ATOM 1265 C C . GLU A 1 167 ? -38.703 -10.661 10.852 1.00 24.53 167 GLU A C 1
ATOM 1266 O O . GLU A 1 167 ? -39.781 -10.287 10.371 1.00 23.29 167 GLU A O 1
ATOM 1272 N N . LEU A 1 168 ? -37.663 -10.991 10.091 1.00 21.56 168 LEU A N 1
ATOM 1273 C CA . LEU A 1 168 ? -37.683 -10.818 8.647 1.00 21.55 168 LEU A CA 1
ATOM 1274 C C . LEU A 1 168 ? -37.903 -12.125 7.903 1.00 25.70 168 LEU A C 1
ATOM 1275 O O . LEU A 1 168 ? -37.816 -12.146 6.672 1.00 24.46 168 LEU A O 1
ATOM 1280 N N . LYS A 1 169 ? -38.189 -13.216 8.619 1.00 21.06 169 LYS A N 1
ATOM 1281 C CA . LYS A 1 169 ? -38.349 -14.504 7.955 1.00 23.14 169 LYS A CA 1
ATOM 1282 C C . LYS A 1 169 ? -39.539 -14.505 7.000 1.00 23.77 169 LYS A C 1
ATOM 1283 O O . LYS A 1 169 ? -39.533 -15.245 6.012 1.00 24.22 169 LYS A O 1
ATOM 1289 N N . GLY A 1 170 ? -40.564 -13.691 7.277 1.00 25.54 170 GLY A N 1
ATOM 1290 C CA . GLY A 1 170 ? -41.706 -13.611 6.379 1.00 26.20 170 GLY A CA 1
ATOM 1291 C C . GLY A 1 170 ? -41.345 -13.085 5.005 1.00 31.33 170 GLY A C 1
ATOM 1292 O O . GLY A 1 170 ? -42.020 -13.392 4.017 1.00 27.90 170 GLY A O 1
ATOM 1293 N N . ARG A 1 171 ? -40.282 -12.290 4.922 1.00 24.57 171 ARG A N 1
ATOM 1294 C CA . ARG A 1 171 ? -39.779 -11.770 3.661 1.00 29.03 171 ARG A CA 1
ATOM 1295 C C . ARG A 1 171 ? -38.607 -12.588 3.137 1.00 25.74 171 ARG A C 1
ATOM 1296 O O . ARG A 1 171 ? -37.982 -12.197 2.147 1.00 26.49 171 ARG A O 1
ATOM 1304 N N . SER A 1 172 ? -38.295 -13.709 3.790 1.00 25.92 172 SER A N 1
ATOM 1305 C CA . SER A 1 172 ? -37.204 -14.596 3.391 1.00 25.68 172 SER A CA 1
ATOM 1306 C C . SER A 1 172 ? -35.868 -13.861 3.340 1.00 27.16 172 SER A C 1
ATOM 1307 O O . SER A 1 172 ? -34.963 -14.244 2.594 1.00 28.94 172 SER A O 1
ATOM 1310 N N . ILE A 1 173 ? -35.723 -12.811 4.139 1.00 22.42 173 ILE A N 1
ATOM 1311 C CA . ILE A 1 173 ? -34.464 -12.080 4.227 1.00 26.41 173 ILE A CA 1
ATOM 1312 C C . ILE A 1 173 ? -33.586 -12.765 5.267 1.00 29.18 173 ILE A C 1
ATOM 1313 O O . ILE A 1 173 ? -33.975 -12.899 6.434 1.00 26.07 173 ILE A O 1
ATOM 1318 N N . ARG A 1 174 ? -32.395 -13.183 4.853 1.00 22.37 174 ARG A N 1
ATOM 1319 C CA . ARG A 1 174 ? -31.447 -13.816 5.757 1.00 22.81 174 ARG A CA 1
ATOM 1320 C C . ARG A 1 174 ? -30.560 -12.761 6.401 1.00 23.05 174 ARG A C 1
ATOM 1321 O O . ARG A 1 174 ? -30.083 -11.844 5.729 1.00 22.73 174 ARG A O 1
ATOM 1329 N N . VAL A 1 175 ? -30.333 -12.902 7.708 1.00 20.81 175 VAL A N 1
ATOM 1330 C CA . VAL A 1 175 ? -29.472 -11.999 8.462 1.00 20.05 175 VAL A CA 1
ATOM 1331 C C . VAL A 1 175 ? -28.429 -12.842 9.180 1.00 23.27 175 VAL A C 1
ATOM 1332 O O . VAL A 1 175 ? -28.782 -13.760 9.930 1.00 22.53 175 VAL A O 1
ATOM 1336 N N . ASN A 1 176 ? -27.153 -12.530 8.951 1.00 18.85 176 ASN A N 1
ATOM 1337 C CA . ASN A 1 176 ? -26.041 -13.303 9.488 1.00 20.22 176 ASN A CA 1
ATOM 1338 C C . ASN A 1 176 ? -24.956 -12.356 9.978 1.00 20.09 176 ASN A C 1
ATOM 1339 O O . ASN A 1 176 ? -24.787 -11.257 9.446 1.00 20.88 176 ASN A O 1
ATOM 1344 N N . ALA A 1 177 ? -24.217 -12.793 10.996 1.00 19.05 177 ALA A N 1
ATOM 1345 C CA . ALA A 1 177 ? -23.104 -12.032 11.544 1.00 17.69 177 ALA A CA 1
ATOM 1346 C C . ALA A 1 177 ? -21.786 -12.658 11.112 1.00 19.21 177 ALA A C 1
ATOM 1347 O O . ALA A 1 177 ? -21.637 -13.886 11.130 1.00 20.52 177 ALA A O 1
ATOM 1349 N N . VAL A 1 178 ? -20.834 -11.815 10.713 1.00 18.92 178 VAL A N 1
ATOM 1350 C CA . VAL A 1 178 ? -19.452 -12.236 10.510 1.00 21.72 178 VAL A CA 1
ATOM 1351 C C . VAL A 1 178 ? -18.618 -11.711 11.674 1.00 19.08 178 VAL A C 1
ATOM 1352 O O . VAL A 1 178 ? -18.749 -10.548 12.076 1.00 20.40 178 VAL A O 1
ATOM 1356 N N . SER A 1 179 ? -17.775 -12.579 12.232 1.00 19.56 179 SER A N 1
ATOM 1357 C CA . SER A 1 179 ? -16.939 -12.245 13.383 1.00 19.99 179 SER A CA 1
ATOM 1358 C C . SER A 1 179 ? -15.475 -12.400 13.002 1.00 21.60 179 SER A C 1
ATOM 1359 O O . SER A 1 179 ? -14.895 -13.492 13.136 1.00 20.52 179 SER A O 1
ATOM 1362 N N . PRO A 1 180 ? -14.839 -11.336 12.517 1.00 21.21 180 PRO A N 1
ATOM 1363 C CA . PRO A 1 180 ? -13.425 -11.420 12.144 1.00 21.32 180 PRO A CA 1
ATOM 1364 C C . PRO A 1 180 ? -12.526 -11.577 13.357 1.00 23.05 180 PRO A C 1
ATOM 1365 O O . PRO A 1 180 ? -12.796 -11.042 14.437 1.00 23.17 180 PRO A O 1
ATOM 1369 N N . GLY A 1 181 ? -11.436 -12.315 13.158 1.00 24.69 181 GLY A N 1
ATOM 1370 C CA . GLY A 1 181 ? -10.308 -12.285 14.068 1.00 26.94 181 GLY A CA 1
ATOM 1371 C C . GLY A 1 181 ? -9.420 -11.109 13.727 1.00 29.51 181 GLY A C 1
ATOM 1372 O O . GLY A 1 181 ? -9.896 -10.045 13.311 1.00 28.73 181 GLY A O 1
ATOM 1373 N N . ALA A 1 182 ? -8.112 -11.296 13.889 1.00 27.12 182 ALA A N 1
ATOM 1374 C CA . ALA A 1 182 ? -7.163 -10.247 13.537 1.00 28.13 182 ALA A CA 1
ATOM 1375 C C . ALA A 1 182 ? -7.038 -10.159 12.023 1.00 30.66 182 ALA A C 1
ATOM 1376 O O . ALA A 1 182 ? -6.576 -11.105 11.377 1.00 30.41 182 ALA A O 1
ATOM 1378 N N . ILE A 1 183 ? -7.442 -9.024 11.460 1.00 33.79 183 ILE A N 1
ATOM 1379 C CA . ILE A 1 183 ? -7.372 -8.775 10.024 1.00 32.97 183 ILE A CA 1
ATOM 1380 C C . ILE A 1 183 ? -6.420 -7.611 9.788 1.00 36.59 183 ILE A C 1
ATOM 1381 O O . ILE A 1 183 ? -6.473 -6.601 10.498 1.00 37.08 183 ILE A O 1
ATOM 1386 N N . ASP A 1 184 ? -5.553 -7.756 8.786 1.00 37.32 184 ASP A N 1
ATOM 1387 C CA . ASP A 1 184 ? -4.518 -6.771 8.463 1.00 41.30 184 ASP A CA 1
ATOM 1388 C C . ASP A 1 184 ? -5.144 -5.564 7.769 1.00 39.98 184 ASP A C 1
ATOM 1389 O O . ASP A 1 184 ? -5.190 -5.479 6.541 1.00 40.42 184 ASP A O 1
ATOM 1394 N N . THR A 1 185 ? -5.625 -4.622 8.567 1.00 40.30 185 THR A N 1
ATOM 1395 C CA . THR A 1 185 ? -6.261 -3.392 8.106 1.00 45.47 185 THR A CA 1
ATOM 1396 C C . THR A 1 185 ? -5.642 -2.227 8.860 1.00 54.21 185 THR A C 1
ATOM 1397 O O . THR A 1 185 ? -4.867 -2.424 9.797 1.00 53.70 185 THR A O 1
ATOM 1401 N N . PRO A 1 186 ? -5.969 -0.984 8.477 1.00 58.56 186 PRO A N 1
ATOM 1402 C CA . PRO A 1 186 ? -5.481 0.165 9.260 1.00 61.67 186 PRO A CA 1
ATOM 1403 C C . PRO A 1 186 ? -6.076 0.270 10.656 1.00 64.00 186 PRO A C 1
ATOM 1404 O O . PRO A 1 186 ? -5.739 1.214 11.380 1.00 68.03 186 PRO A O 1
ATOM 1408 N N . SER A 1 187 ? -6.936 -0.662 11.065 1.00 62.37 187 SER A N 1
ATOM 1409 C CA . SER A 1 187 ? -7.569 -0.600 12.377 1.00 63.75 187 SER A CA 1
ATOM 1410 C C . SER A 1 187 ? -6.713 -1.214 13.474 1.00 64.89 187 SER A C 1
ATOM 1411 O O . SER A 1 187 ? -6.749 -0.738 14.615 1.00 64.96 187 SER A O 1
ATOM 1414 N N . LEU A 1 188 ? -5.950 -2.265 13.157 1.00 64.95 188 LEU A N 1
ATOM 1415 C CA . LEU A 1 188 ? -5.054 -2.860 14.144 1.00 66.33 188 LEU A CA 1
ATOM 1416 C C . LEU A 1 188 ? -4.017 -1.858 14.633 1.00 67.19 188 LEU A C 1
ATOM 1417 O O . LEU A 1 188 ? -3.578 -1.931 15.787 1.00 68.95 188 LEU A O 1
ATOM 1422 N N . GLU A 1 189 ? -3.618 -0.918 13.777 1.00 67.08 189 GLU A N 1
ATOM 1423 C CA . GLU A 1 189 ? -2.591 0.055 14.116 1.00 71.36 189 GLU A CA 1
ATOM 1424 C C . GLU A 1 189 ? -3.149 1.318 14.757 1.00 68.82 189 GLU A C 1
ATOM 1425 O O . GLU A 1 189 ? -2.379 2.090 15.342 1.00 68.51 189 GLU A O 1
ATOM 1431 N N . ASN A 1 190 ? -4.462 1.545 14.665 1.00 68.75 190 ASN A N 1
ATOM 1432 C CA . ASN A 1 190 ? -5.071 2.760 15.189 1.00 66.74 190 ASN A CA 1
ATOM 1433 C C . ASN A 1 190 ? -5.424 2.671 16.666 1.00 65.66 190 ASN A C 1
ATOM 1434 O O . ASN A 1 190 ? -5.568 3.712 17.316 1.00 60.84 190 ASN A O 1
ATOM 1439 N N . GLN A 1 191 ? -5.576 1.464 17.211 1.00 67.90 191 GLN A N 1
ATOM 1440 C CA . GLN A 1 191 ? -5.902 1.311 18.624 1.00 65.48 191 GLN A CA 1
ATOM 1441 C C . GLN A 1 191 ? -4.672 1.334 19.522 1.00 63.94 191 GLN A C 1
ATOM 1442 O O . GLN A 1 191 ? -4.822 1.367 20.749 1.00 59.25 191 GLN A O 1
ATOM 1448 N N . VAL A 1 192 ? -3.474 1.319 18.946 1.00 67.47 192 VAL A N 1
ATOM 1449 C CA . VAL A 1 192 ? -2.235 1.376 19.705 1.00 70.38 192 VAL A CA 1
ATOM 1450 C C . VAL A 1 192 ? -1.576 2.734 19.462 1.00 72.72 192 VAL A C 1
ATOM 1451 O O . VAL A 1 192 ? -1.956 3.484 18.563 1.00 70.68 192 VAL A O 1
ATOM 1455 N N . SER A 1 193 ? -0.570 3.045 20.281 1.00 74.68 193 SER A N 1
ATOM 1456 C CA . SER A 1 193 ? 0.066 4.358 20.282 1.00 75.07 193 SER A CA 1
ATOM 1457 C C . SER A 1 193 ? 1.435 4.368 19.616 1.00 75.23 193 SER A C 1
ATOM 1458 O O . SER A 1 193 ? 2.030 5.441 19.466 1.00 75.38 193 SER A O 1
ATOM 1461 N N . THR A 1 194 ? 1.952 3.207 19.226 1.00 74.01 194 THR A N 1
ATOM 1462 C CA . THR A 1 194 ? 3.247 3.124 18.572 1.00 76.16 194 THR A CA 1
ATOM 1463 C C . THR A 1 194 ? 3.252 1.873 17.706 1.00 77.50 194 THR A C 1
ATOM 1464 O O . THR A 1 194 ? 2.496 0.931 17.952 1.00 75.77 194 THR A O 1
ATOM 1468 N N . GLN A 1 195 ? 4.091 1.885 16.672 1.00 74.45 195 GLN A N 1
ATOM 1469 C CA . GLN A 1 195 ? 4.135 0.760 15.748 1.00 76.06 195 GLN A CA 1
ATOM 1470 C C . GLN A 1 195 ? 5.007 -0.372 16.274 1.00 75.96 195 GLN A C 1
ATOM 1471 O O . GLN A 1 195 ? 4.943 -1.489 15.742 1.00 75.32 195 GLN A O 1
ATOM 1477 N N . GLU A 1 196 ? 5.827 -0.100 17.296 1.00 79.63 196 GLU A N 1
ATOM 1478 C CA . GLU A 1 196 ? 6.409 -1.179 18.079 1.00 79.12 196 GLU A CA 1
ATOM 1479 C C . GLU A 1 196 ? 5.332 -1.920 18.862 1.00 77.06 196 GLU A C 1
ATOM 1480 O O . GLU A 1 196 ? 5.443 -3.136 19.071 1.00 77.95 196 GLU A O 1
ATOM 1486 N N . GLU A 1 197 ? 4.283 -1.207 19.294 1.00 75.27 197 GLU A N 1
ATOM 1487 C CA . GLU A 1 197 ? 3.107 -1.852 19.869 1.00 74.93 197 GLU A CA 1
ATOM 1488 C C . GLU A 1 197 ? 2.288 -2.576 18.809 1.00 74.61 197 GLU A C 1
ATOM 1489 O O . GLU A 1 197 ? 1.764 -3.661 19.072 1.00 72.04 197 GLU A O 1
ATOM 1495 N N . ALA A 1 198 ? 2.152 -1.987 17.618 1.00 76.01 198 ALA A N 1
ATOM 1496 C CA . ALA A 1 198 ? 1.333 -2.598 16.574 1.00 75.40 198 ALA A CA 1
ATOM 1497 C C . ALA A 1 198 ? 1.946 -3.904 16.088 1.00 70.91 198 ALA A C 1
ATOM 1498 O O . ALA A 1 198 ? 1.225 -4.861 15.779 1.00 67.08 198 ALA A O 1
ATOM 1500 N N . ASP A 1 199 ? 3.277 -3.961 16.010 1.00 71.02 199 ASP A N 1
ATOM 1501 C CA . ASP A 1 199 ? 3.940 -5.204 15.638 1.00 69.99 199 ASP A CA 1
ATOM 1502 C C . ASP A 1 199 ? 3.858 -6.234 16.756 1.00 68.13 199 ASP A C 1
ATOM 1503 O O . ASP A 1 199 ? 3.854 -7.440 16.485 1.00 64.17 199 ASP A O 1
ATOM 1508 N N . GLU A 1 200 ? 3.798 -5.783 18.011 1.00 66.14 200 GLU A N 1
ATOM 1509 C CA . GLU A 1 200 ? 3.559 -6.703 19.117 1.00 68.73 200 GLU A CA 1
ATOM 1510 C C . GLU A 1 200 ? 2.154 -7.285 19.045 1.00 67.67 200 GLU A C 1
ATOM 1511 O O . GLU A 1 200 ? 1.973 -8.506 19.118 1.00 63.33 200 GLU A O 1
ATOM 1517 N N . LEU A 1 201 ? 1.146 -6.418 18.903 1.00 64.78 201 LEU A N 1
ATOM 1518 C CA . LEU A 1 201 ? -0.234 -6.880 18.789 1.00 62.70 201 LEU A CA 1
ATOM 1519 C C . LEU A 1 201 ? -0.407 -7.842 17.624 1.00 62.64 201 LEU A C 1
ATOM 1520 O O . LEU A 1 201 ? -1.183 -8.801 17.710 1.00 61.97 201 LEU A O 1
ATOM 1525 N N . ARG A 1 202 ? 0.306 -7.607 16.526 1.00 60.00 202 ARG A N 1
ATOM 1526 C CA . ARG A 1 202 ? 0.163 -8.468 15.364 1.00 59.34 202 ARG A CA 1
ATOM 1527 C C . ARG A 1 202 ? 0.795 -9.839 15.597 1.00 59.68 202 ARG A C 1
ATOM 1528 O O . ARG A 1 202 ? 0.110 -10.863 15.417 1.00 58.69 202 ARG A O 1
ATOM 1536 N N . ALA A 1 203 ? 2.083 -9.888 15.977 1.00 55.58 203 ALA A N 1
ATOM 1537 C CA . ALA A 1 203 ? 2.704 -11.200 16.147 1.00 56.54 203 ALA A CA 1
ATOM 1538 C C . ALA A 1 203 ? 2.175 -11.959 17.362 1.00 55.54 203 ALA A C 1
ATOM 1539 O O . ALA A 1 203 ? 2.369 -13.183 17.441 1.00 55.14 203 ALA A O 1
ATOM 1541 N N . LYS A 1 204 ? 1.424 -11.253 18.212 1.00 54.12 204 LYS A N 1
ATOM 1542 C CA . LYS A 1 204 ? 0.740 -11.894 19.364 1.00 54.51 204 LYS A CA 1
ATOM 1543 C C . LYS A 1 204 ? -0.526 -12.550 18.803 1.00 52.82 204 LYS A C 1
ATOM 1544 O O . LYS A 1 204 ? -0.815 -13.701 19.179 1.00 50.94 204 LYS A O 1
ATOM 1550 N N . ALA A 1 205 ? -1.242 -11.832 17.929 1.00 53.25 205 ALA A N 1
ATOM 1551 C CA . ALA A 1 205 ? -2.427 -12.372 17.287 1.00 52.28 205 ALA A CA 1
ATOM 1552 C C . ALA A 1 205 ? -2.068 -13.552 16.402 1.00 45.20 205 ALA A C 1
ATOM 1553 O O . ALA A 1 205 ? -2.797 -14.547 16.361 1.00 43.21 205 ALA A O 1
ATOM 1555 N N . ALA A 1 206 ? -0.946 -13.458 15.683 1.00 45.87 206 ALA A N 1
ATOM 1556 C CA . ALA A 1 206 ? -0.511 -14.578 14.860 1.00 43.82 206 ALA A CA 1
ATOM 1557 C C . ALA A 1 206 ? -0.124 -15.779 15.712 1.00 43.27 206 ALA A C 1
ATOM 1558 O O . ALA A 1 206 ? -0.310 -16.922 15.284 1.00 40.44 206 ALA A O 1
ATOM 1560 N N . ALA A 1 207 ? 0.394 -15.544 16.920 1.00 46.89 207 ALA A N 1
ATOM 1561 C CA . ALA A 1 207 ? 0.813 -16.648 17.776 1.00 44.96 207 ALA A CA 1
ATOM 1562 C C . ALA A 1 207 ? -0.367 -17.346 18.441 1.00 44.00 207 ALA A C 1
ATOM 1563 O O . ALA A 1 207 ? -0.281 -18.543 18.740 1.00 40.66 207 ALA A O 1
ATOM 1565 N N . ALA A 1 208 ? -1.461 -16.626 18.686 1.00 44.67 208 ALA A N 1
ATOM 1566 C CA . ALA A 1 208 ? -2.635 -17.194 19.335 1.00 41.71 208 ALA A CA 1
ATOM 1567 C C . ALA A 1 208 ? -3.600 -17.847 18.357 1.00 39.00 208 ALA A C 1
ATOM 1568 O O . ALA A 1 208 ? -4.555 -18.498 18.793 1.00 37.74 208 ALA A O 1
ATOM 1570 N N . THR A 1 209 ? -3.378 -17.684 17.067 1.00 35.85 209 THR A N 1
ATOM 1571 C CA . THR A 1 209 ? -4.251 -18.166 16.006 1.00 31.66 209 THR A CA 1
ATOM 1572 C C . THR A 1 209 ? -3.676 -19.434 15.403 1.00 30.04 209 THR A C 1
ATOM 1573 O O . THR A 1 209 ? -2.503 -19.436 15.005 1.00 30.61 209 THR A O 1
ATOM 1577 N N . PRO A 1 210 ? -4.449 -20.523 15.323 1.00 28.61 210 PRO A N 1
ATOM 1578 C CA . PRO A 1 210 ? -3.913 -21.760 14.728 1.00 25.89 210 PRO A CA 1
ATOM 1579 C C . PRO A 1 210 ? -3.273 -21.572 13.362 1.00 27.36 210 PRO A C 1
ATOM 1580 O O . PRO A 1 210 ? -2.197 -22.130 13.115 1.00 32.04 210 PRO A O 1
ATOM 1584 N N . LEU A 1 211 ? -3.885 -20.796 12.466 1.00 22.57 211 LEU A N 1
ATOM 1585 C CA . LEU A 1 211 ? -3.267 -20.597 11.159 1.00 30.14 211 LEU A CA 1
ATOM 1586 C C . LEU A 1 211 ? -1.975 -19.788 11.229 1.00 28.08 211 LEU A C 1
ATOM 1587 O O . LEU A 1 211 ? -1.274 -19.691 10.215 1.00 34.48 211 LEU A O 1
ATOM 1592 N N . GLY A 1 212 ? -1.652 -19.202 12.380 1.00 28.74 212 GLY A N 1
ATOM 1593 C CA . GLY A 1 212 ? -0.343 -18.618 12.607 1.00 27.80 212 GLY A CA 1
ATOM 1594 C C . GLY A 1 212 ? -0.079 -17.291 11.936 1.00 35.48 212 GLY A C 1
ATOM 1595 O O . GLY A 1 212 ? 1.088 -16.925 11.755 1.00 34.65 212 GLY A O 1
ATOM 1596 N N . ARG A 1 213 ? -1.122 -16.544 11.583 1.00 30.96 213 ARG A N 1
ATOM 1597 C CA . ARG A 1 213 ? -0.956 -15.278 10.884 1.00 31.50 213 ARG A CA 1
ATOM 1598 C C . ARG A 1 213 ? -2.228 -14.462 11.035 1.00 30.24 213 ARG A C 1
ATOM 1599 O O . ARG A 1 213 ? -3.297 -14.998 11.335 1.00 28.28 213 ARG A O 1
ATOM 1607 N N . VAL A 1 214 ? -2.100 -13.151 10.813 1.00 31.01 214 VAL A N 1
ATOM 1608 C CA . VAL A 1 214 ? -3.292 -12.322 10.682 1.00 31.10 214 VAL A CA 1
ATOM 1609 C C . VAL A 1 214 ? -3.957 -12.593 9.337 1.00 29.66 214 VAL A C 1
ATOM 1610 O O . VAL A 1 214 ? -3.331 -13.051 8.374 1.00 30.11 214 VAL A O 1
ATOM 1614 N N . GLY A 1 215 ? -5.256 -12.317 9.278 1.00 26.54 215 GLY A N 1
ATOM 1615 C CA . GLY A 1 215 ? -5.985 -12.508 8.044 1.00 23.67 215 GLY A CA 1
ATOM 1616 C C . GLY A 1 215 ? -5.826 -11.328 7.104 1.00 28.31 215 GLY A C 1
ATOM 1617 O O . GLY A 1 215 ? -5.558 -10.200 7.516 1.00 28.38 215 GLY A O 1
ATOM 1618 N N . ARG A 1 216 ? -5.990 -11.606 5.823 1.00 27.17 216 ARG A N 1
ATOM 1619 C CA . ARG A 1 216 ? -5.991 -10.551 4.825 1.00 28.44 216 ARG A CA 1
ATOM 1620 C C . ARG A 1 216 ? -7.408 -10.022 4.638 1.00 26.14 216 ARG A C 1
ATOM 1621 O O . ARG A 1 216 ? -8.376 -10.779 4.761 1.00 28.04 216 ARG A O 1
ATOM 1629 N N . PRO A 1 217 ? -7.565 -8.726 4.362 1.00 29.94 217 PRO A N 1
ATOM 1630 C CA . PRO A 1 217 ? -8.920 -8.193 4.142 1.00 27.67 217 PRO A CA 1
ATOM 1631 C C . PRO A 1 217 ? -9.679 -8.924 3.055 1.00 26.38 217 PRO A C 1
ATOM 1632 O O . PRO A 1 217 ? -10.901 -9.088 3.161 1.00 26.02 217 PRO A O 1
ATOM 1636 N N . GLU A 1 218 ? -8.983 -9.387 2.014 1.00 28.77 218 GLU A N 1
ATOM 1637 C CA . GLU A 1 218 ? -9.646 -10.132 0.950 1.00 29.03 218 GLU A CA 1
ATOM 1638 C C . GLU A 1 218 ? -10.233 -11.439 1.463 1.00 25.87 218 GLU A C 1
ATOM 1639 O O . GLU A 1 218 ? -11.205 -11.949 0.893 1.00 26.45 218 GLU A O 1
ATOM 1645 N N . GLU A 1 219 ? -9.647 -12.003 2.520 1.00 26.14 219 GLU A N 1
ATOM 1646 C CA . GLU A 1 219 ? -10.174 -13.237 3.091 1.00 25.24 219 GLU A CA 1
ATOM 1647 C C . GLU A 1 219 ? -11.485 -12.995 3.831 1.00 24.75 219 GLU A C 1
ATOM 1648 O O . GLU A 1 219 ? -12.400 -13.827 3.775 1.00 22.95 219 GLU A O 1
ATOM 1654 N N . LEU A 1 220 ? -11.591 -11.875 4.545 1.00 23.77 220 LEU A N 1
ATOM 1655 C CA . LEU A 1 220 ? -12.870 -11.547 5.158 1.00 23.76 220 LEU A CA 1
ATOM 1656 C C . LEU A 1 220 ? -13.897 -11.206 4.091 1.00 26.24 220 LEU A C 1
ATOM 1657 O O . LEU A 1 220 ? -15.058 -11.616 4.186 1.00 22.91 220 LEU A O 1
ATOM 1662 N N . ALA A 1 221 ? -13.477 -10.484 3.049 1.00 22.60 221 ALA A N 1
ATOM 1663 C CA . ALA A 1 221 ? -14.386 -10.186 1.950 1.00 20.48 221 ALA A CA 1
ATOM 1664 C C . ALA A 1 221 ? -14.951 -11.465 1.343 1.00 22.82 221 ALA A C 1
ATOM 1665 O O . ALA A 1 221 ? -16.131 -11.522 0.981 1.00 21.26 221 ALA A O 1
ATOM 1667 N N . ALA A 1 222 ? -14.124 -12.506 1.228 1.00 21.46 222 ALA A N 1
ATOM 1668 C CA . ALA A 1 222 ? -14.589 -13.748 0.619 1.00 23.69 222 ALA A CA 1
ATOM 1669 C C . ALA A 1 222 ? -15.626 -14.441 1.496 1.00 22.26 222 ALA A C 1
ATOM 1670 O O . ALA A 1 222 ? -16.573 -15.055 0.987 1.00 21.36 222 ALA A O 1
ATOM 1672 N N . ALA A 1 223 ? -15.458 -14.363 2.816 1.00 22.36 223 ALA A N 1
ATOM 1673 C CA . ALA A 1 223 ? -16.448 -14.944 3.715 1.00 23.53 223 ALA A CA 1
ATOM 1674 C C . ALA A 1 223 ? -17.750 -14.159 3.667 1.00 21.88 223 ALA A C 1
ATOM 1675 O O . ALA A 1 223 ? -18.839 -14.744 3.694 1.00 22.64 223 ALA A O 1
ATOM 1677 N N . VAL A 1 224 ? -17.656 -12.829 3.607 1.00 21.47 224 VAL A N 1
ATOM 1678 C CA . VAL A 1 224 ? -18.855 -12.010 3.468 1.00 21.86 224 VAL A CA 1
ATOM 1679 C C . VAL A 1 224 ? -19.547 -12.309 2.146 1.00 24.61 224 VAL A C 1
ATOM 1680 O O . VAL A 1 224 ? -20.781 -12.334 2.064 1.00 23.44 224 VAL A O 1
ATOM 1684 N N . LEU A 1 225 ? -18.763 -12.559 1.090 1.00 24.88 225 LEU A N 1
ATOM 1685 C CA . LEU A 1 225 ? -19.353 -12.951 -0.185 1.00 22.11 225 LEU A CA 1
ATOM 1686 C C . LEU A 1 225 ? -20.180 -14.225 -0.048 1.00 20.34 225 LEU A C 1
ATOM 1687 O O . LEU A 1 225 ? -21.259 -14.333 -0.638 1.00 21.93 225 LEU A O 1
ATOM 1692 N N . PHE A 1 226 ? -19.689 -15.206 0.715 1.00 22.49 226 PHE A N 1
ATOM 1693 C CA . PHE A 1 226 ? -20.469 -16.421 0.932 1.00 21.81 226 PHE A CA 1
ATOM 1694 C C . PHE A 1 226 ? -21.853 -16.088 1.470 1.00 22.00 226 PHE A C 1
ATOM 1695 O O . PHE A 1 226 ? -22.871 -16.532 0.926 1.00 21.05 226 PHE A O 1
ATOM 1703 N N . LEU A 1 227 ? -21.902 -15.273 2.529 1.00 21.20 227 LEU A N 1
ATOM 1704 C CA . LEU A 1 227 ? -23.171 -14.899 3.144 1.00 21.61 227 LEU A CA 1
ATOM 1705 C C . LEU A 1 227 ? -24.025 -14.043 2.213 1.00 23.55 227 LEU A C 1
ATOM 1706 O O . LEU A 1 227 ? -25.258 -14.101 2.279 1.00 21.56 227 LEU A O 1
ATOM 1711 N N . ALA A 1 228 ? -23.392 -13.237 1.356 1.00 22.82 228 ALA A N 1
ATOM 1712 C CA . ALA A 1 228 ? -24.149 -12.415 0.418 1.00 22.26 228 ALA A CA 1
ATOM 1713 C C . ALA A 1 228 ? -24.708 -13.240 -0.734 1.00 20.99 228 ALA A C 1
ATOM 1714 O O . ALA A 1 228 ? -25.770 -12.910 -1.271 1.00 27.45 228 ALA A O 1
ATOM 1716 N N . SER A 1 229 ? -24.016 -14.309 -1.119 1.00 22.12 229 SER A N 1
ATOM 1717 C CA . SER A 1 229 ? -24.339 -15.081 -2.310 1.00 24.61 229 SER A CA 1
ATOM 1718 C C . SER A 1 229 ? -25.399 -16.142 -2.020 1.00 28.37 229 SER A C 1
ATOM 1719 O O . SER A 1 229 ? -25.714 -16.451 -0.871 1.00 23.49 229 SER A O 1
ATOM 1722 N N . ASP A 1 230 ? -25.927 -16.734 -3.092 1.00 25.72 230 ASP A N 1
ATOM 1723 C CA . ASP A 1 230 ? -26.906 -17.805 -2.951 1.00 26.65 230 ASP A CA 1
ATOM 1724 C C . ASP A 1 230 ? -26.313 -19.077 -2.364 1.00 23.60 230 ASP A C 1
ATOM 1725 O O . ASP A 1 230 ? -27.080 -19.971 -1.992 1.00 26.12 230 ASP A O 1
ATOM 1730 N N . ASP A 1 231 ? -24.980 -19.187 -2.287 1.00 23.27 231 ASP A N 1
ATOM 1731 C CA . ASP A 1 231 ? -24.365 -20.359 -1.670 1.00 25.65 231 ASP A CA 1
ATOM 1732 C C . ASP A 1 231 ? -24.815 -20.540 -0.228 1.00 25.01 231 ASP A C 1
ATOM 1733 O O . ASP A 1 231 ? -24.802 -21.660 0.291 1.00 25.72 231 ASP A O 1
ATOM 1738 N N . SER A 1 232 ? -25.214 -19.457 0.433 1.00 22.51 232 SER A N 1
ATOM 1739 C CA . SER A 1 232 ? -25.643 -19.509 1.823 1.00 22.84 232 SER A CA 1
ATOM 1740 C C . SER A 1 232 ? -27.157 -19.396 1.957 1.00 25.65 232 SER A C 1
ATOM 1741 O O . SER A 1 232 ? -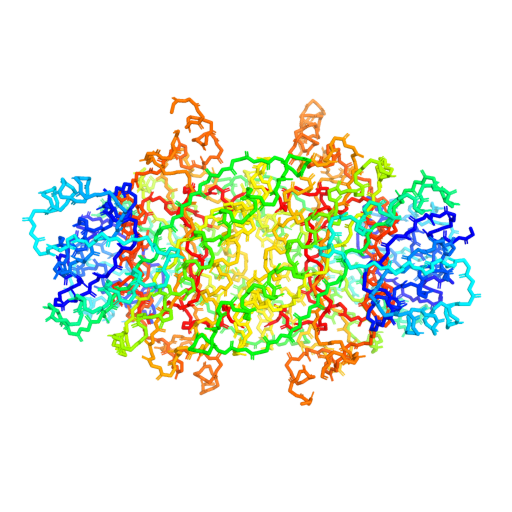27.655 -18.940 2.990 1.00 23.10 232 SER A O 1
ATOM 1744 N N . SER A 1 233 ? -27.902 -19.819 0.927 1.00 21.74 233 SER A N 1
ATOM 1745 C CA . SER A 1 233 ? -29.345 -19.606 0.915 1.00 23.48 233 SER A CA 1
ATOM 1746 C C . SER A 1 233 ? -30.066 -20.357 2.028 1.00 22.55 233 SER A C 1
ATOM 1747 O O . SER A 1 233 ? -31.212 -20.020 2.337 1.00 24.42 233 SER A O 1
ATOM 1750 N N . TYR A 1 234 ? -29.427 -21.347 2.657 1.00 24.83 234 TYR A N 1
ATOM 1751 C CA . TYR A 1 234 ? -30.010 -22.005 3.822 1.00 22.12 234 TYR A CA 1
ATOM 1752 C C . TYR A 1 234 ? -29.244 -21.693 5.107 1.00 24.73 234 TYR A C 1
ATOM 1753 O O . TYR A 1 234 ? -29.308 -22.469 6.069 1.00 23.06 234 TYR A O 1
ATOM 1762 N N . VAL A 1 235 ? -28.522 -20.573 5.135 1.00 19.99 235 VAL A N 1
ATOM 1763 C CA . VAL A 1 235 ? -27.741 -20.133 6.287 1.00 21.41 235 VAL A CA 1
ATOM 1764 C C . VAL A 1 235 ? -28.385 -18.865 6.834 1.00 21.25 235 VAL A C 1
ATOM 1765 O O . VAL A 1 235 ? -28.466 -17.852 6.129 1.00 21.11 235 VAL A O 1
ATOM 1769 N N . ALA A 1 236 ? -28.824 -18.908 8.092 1.00 19.92 236 ALA A N 1
ATOM 1770 C CA . ALA A 1 236 ? -29.559 -17.790 8.667 1.00 18.85 236 ALA A CA 1
ATOM 1771 C C . ALA A 1 236 ? -29.262 -17.672 10.155 1.00 19.54 236 ALA A C 1
ATOM 1772 O O . ALA A 1 236 ? -29.276 -18.672 10.878 1.00 19.94 236 ALA A O 1
ATOM 1774 N N . GLY A 1 237 ? -29.022 -16.440 10.605 1.00 18.76 237 GLY A N 1
ATOM 1775 C CA . GLY A 1 237 ? -28.827 -16.146 12.013 1.00 20.38 237 GLY A CA 1
ATOM 1776 C C . GLY A 1 237 ? -27.489 -16.544 12.593 1.00 21.66 237 GLY A C 1
ATOM 1777 O O . GLY A 1 237 ? -27.297 -16.400 13.805 1.00 19.31 237 GLY A O 1
ATOM 1778 N N . ILE A 1 238 ? -26.538 -16.998 11.775 1.00 19.28 238 ILE A N 1
ATOM 1779 C CA . ILE A 1 238 ? -25.327 -17.601 12.325 1.00 18.81 238 ILE A CA 1
ATOM 1780 C C . ILE A 1 238 ? -24.302 -16.546 12.705 1.00 19.16 238 ILE A C 1
ATOM 1781 O O . ILE A 1 238 ? -24.445 -15.360 12.380 1.00 18.99 238 ILE A O 1
ATOM 1786 N N . GLU A 1 239 ? -23.272 -16.981 13.425 1.00 19.20 239 GLU A N 1
ATOM 1787 C CA . GLU A 1 239 ? -22.061 -16.208 13.655 1.00 17.88 239 GLU A CA 1
ATOM 1788 C C . GLU A 1 239 ? -20.933 -16.946 12.952 1.00 20.14 239 GLU A C 1
ATOM 1789 O O . GLU A 1 239 ? -20.521 -18.021 13.396 1.00 18.95 239 GLU A O 1
ATOM 1795 N N . LEU A 1 240 ? -20.454 -16.379 11.847 1.00 20.09 240 LEU A N 1
ATOM 1796 C CA . LEU A 1 240 ? -19.396 -16.988 11.043 1.00 18.50 240 LEU A CA 1
ATOM 1797 C C . LEU A 1 240 ? -18.066 -16.431 11.530 1.00 20.12 240 LEU A C 1
ATOM 1798 O O . LEU A 1 240 ? -17.741 -15.267 11.291 1.00 18.58 240 LEU A O 1
ATOM 1803 N N . PHE A 1 241 ? -17.309 -17.246 12.258 1.00 19.86 241 PHE A N 1
ATOM 1804 C CA . PHE A 1 241 ? -15.988 -16.824 12.698 1.00 20.52 241 PHE A CA 1
ATOM 1805 C C . PHE A 1 241 ? -14.995 -16.922 11.550 1.00 19.86 241 PHE A C 1
ATOM 1806 O O . PHE A 1 241 ? -14.868 -17.973 10.918 1.00 21.63 241 PHE A O 1
ATOM 1814 N N . VAL A 1 242 ? -14.282 -15.827 11.298 1.00 19.49 242 VAL A N 1
ATOM 1815 C CA . VAL A 1 242 ? -13.244 -15.775 10.275 1.00 21.49 242 VAL A CA 1
ATOM 1816 C C . VAL A 1 242 ? -11.984 -15.308 10.987 1.00 22.37 242 VAL A C 1
ATOM 1817 O O . VAL A 1 242 ? -11.627 -14.124 10.947 1.00 21.53 242 VAL A O 1
ATOM 1821 N N . ASP A 1 243 ? -11.330 -16.234 11.686 1.00 20.77 243 ASP A N 1
ATOM 1822 C CA . ASP A 1 243 ? -10.318 -15.854 12.664 1.00 21.82 243 ASP A CA 1
ATOM 1823 C C . ASP A 1 243 ? -9.150 -16.826 12.692 1.00 23.05 243 ASP A C 1
ATOM 1824 O O . ASP A 1 243 ? -8.400 -16.846 13.675 1.00 23.26 243 ASP A O 1
ATOM 1829 N N . GLY A 1 244 ? -8.982 -17.634 11.646 1.00 22.46 244 GLY A N 1
ATOM 1830 C CA . GLY A 1 244 ? -7.899 -18.596 11.616 1.00 24.50 244 GLY A CA 1
ATOM 1831 C C . GLY A 1 244 ? -7.931 -19.607 12.736 1.00 24.31 244 GLY A C 1
ATOM 1832 O O . GLY A 1 244 ? -6.906 -20.229 13.027 1.00 25.41 244 GLY A O 1
ATOM 1833 N N . GLY A 1 245 ? -9.086 -19.792 13.376 1.00 24.32 245 GLY A N 1
ATOM 1834 C CA . GLY A 1 245 ? -9.238 -20.753 14.447 1.00 20.36 245 GLY A CA 1
ATOM 1835 C C . GLY A 1 245 ? -9.125 -20.194 15.852 1.00 20.75 245 GLY A C 1
ATOM 1836 O O . GLY A 1 245 ? -9.248 -20.965 16.812 1.00 20.92 245 GLY A O 1
ATOM 1837 N N . LEU A 1 246 ? -8.914 -18.881 15.995 1.00 20.37 246 LEU A N 1
ATOM 1838 C CA . LEU A 1 246 ? -8.590 -18.275 17.287 1.00 21.56 246 LEU A CA 1
ATOM 1839 C C . LEU A 1 246 ? -9.584 -18.653 18.383 1.00 25.75 246 LEU A C 1
ATOM 1840 O O . LEU A 1 246 ? -9.190 -19.100 19.469 1.00 23.89 246 LEU A O 1
ATOM 1845 N N . THR A 1 247 ? -10.876 -18.473 18.123 1.00 21.60 247 THR A N 1
ATOM 1846 C CA . THR A 1 247 ? -11.912 -18.708 19.124 1.00 22.63 247 THR A CA 1
ATOM 1847 C C . THR A 1 247 ? -12.388 -20.150 19.161 1.00 25.21 247 THR A C 1
ATOM 1848 O O . THR A 1 247 ? -13.257 -20.482 19.978 1.00 21.39 247 THR A O 1
ATOM 1852 N N . GLN A 1 248 ? -11.868 -21.001 18.283 1.00 22.70 248 GLN A N 1
ATOM 1853 C CA . GLN A 1 248 ? -12.420 -22.329 18.072 1.00 20.62 248 GLN A CA 1
ATOM 1854 C C . GLN A 1 248 ? -11.616 -23.430 18.744 1.00 20.26 248 GLN A C 1
ATOM 1855 O O . GLN A 1 248 ? -12.075 -24.576 18.775 1.00 22.59 248 GLN A O 1
ATOM 1861 N N . VAL A 1 249 ? -10.442 -23.119 19.289 1.00 19.96 249 VAL A N 1
ATOM 1862 C CA . VAL A 1 249 ? -9.591 -24.140 19.893 1.00 22.90 249 VAL A CA 1
ATOM 1863 C C . VAL A 1 249 ? -9.267 -23.788 21.338 1.00 25.65 249 VAL A C 1
ATOM 1864 O O . VAL A 1 249 ? -8.788 -24.628 22.103 1.00 21.48 249 VAL A O 1
ATOM 1869 N N . MET B 1 1 ? -28.457 -21.373 55.884 1.00 27.47 1 MET B N 1
ATOM 1870 C CA . MET B 1 1 ? -28.008 -20.128 56.497 1.00 28.29 1 MET B CA 1
ATOM 1871 C C . MET B 1 1 ? -26.485 -20.109 56.608 1.00 24.72 1 MET B C 1
ATOM 1872 O O . MET B 1 1 ? -25.827 -21.116 56.357 1.00 26.61 1 MET B O 1
ATOM 1877 N N . TYR B 1 2 ? -25.940 -18.948 56.970 1.00 23.38 2 TYR B N 1
ATOM 1878 C CA . TYR B 1 2 ? -24.515 -18.662 57.125 1.00 23.02 2 TYR B CA 1
ATOM 1879 C C . TYR B 1 2 ? -23.725 -18.694 55.819 1.00 20.58 2 TYR B C 1
ATOM 1880 O O . TYR B 1 2 ? -22.509 -18.468 55.853 1.00 24.40 2 TYR B O 1
ATOM 1889 N N . ARG B 1 3 ? -24.353 -18.960 54.672 1.00 22.85 3 ARG B N 1
ATOM 1890 C CA . ARG B 1 3 ? -23.552 -19.162 53.466 1.00 22.50 3 ARG B CA 1
ATOM 1891 C C . ARG B 1 3 ? -23.001 -17.852 52.915 1.00 26.88 3 ARG B C 1
ATOM 1892 O O . ARG B 1 3 ? -22.135 -17.882 52.034 1.00 25.35 3 ARG B O 1
ATOM 1900 N N . LEU B 1 4 ? -23.502 -16.712 53.397 1.00 22.31 4 LEU B N 1
ATOM 1901 C CA . LEU B 1 4 ? -22.951 -15.394 53.112 1.00 24.87 4 LEU B CA 1
ATOM 1902 C C . LEU B 1 4 ? -22.702 -14.629 54.408 1.00 24.80 4 LEU B C 1
ATOM 1903 O O . LEU B 1 4 ? -22.824 -13.401 54.444 1.00 23.79 4 LEU B O 1
ATOM 1908 N N . LEU B 1 5 ? -22.358 -15.342 55.479 1.00 24.92 5 LEU B N 1
ATOM 1909 C CA . LEU B 1 5 ? -22.299 -14.731 56.805 1.00 22.41 5 LEU B CA 1
ATOM 1910 C C . LEU B 1 5 ? -21.376 -13.521 56.830 1.00 23.42 5 LEU B C 1
ATOM 1911 O O . LEU B 1 5 ? -20.200 -13.610 56.461 1.00 24.91 5 LEU B O 1
ATOM 1916 N N . ASN B 1 6 ? -21.928 -12.387 57.264 1.00 22.64 6 ASN B N 1
ATOM 1917 C CA . ASN B 1 6 ? -21.226 -11.123 57.468 1.00 25.44 6 ASN B CA 1
ATOM 1918 C C . ASN B 1 6 ? -20.732 -10.496 56.171 1.00 26.25 6 ASN B C 1
ATOM 1919 O O . ASN B 1 6 ? -19.975 -9.521 56.213 1.00 26.00 6 ASN B O 1
ATOM 1924 N N . LYS B 1 7 ? -21.147 -11.015 55.019 1.00 22.25 7 LYS B N 1
ATOM 1925 C CA . LYS B 1 7 ? -20.778 -10.401 53.756 1.00 23.83 7 LYS B CA 1
ATOM 1926 C C . LYS B 1 7 ? -21.692 -9.217 53.480 1.00 22.28 7 LYS B C 1
ATOM 1927 O O . LYS B 1 7 ? -22.879 -9.235 53.813 1.00 23.44 7 LYS B O 1
ATOM 1933 N N . THR B 1 8 ? -21.138 -8.196 52.832 1.00 22.56 8 THR B N 1
ATOM 1934 C CA . THR B 1 8 ? -21.900 -7.015 52.449 1.00 22.33 8 THR B CA 1
ATOM 1935 C C . THR B 1 8 ? -22.258 -7.136 50.974 1.00 22.70 8 THR B C 1
ATOM 1936 O O . THR B 1 8 ? -21.368 -7.262 50.127 1.00 24.32 8 THR B O 1
ATOM 1940 N N . ALA B 1 9 ? -23.552 -7.076 50.674 1.00 19.99 9 ALA B N 1
ATOM 1941 C CA . ALA B 1 9 ? -24.056 -7.230 49.317 1.00 22.26 9 ALA B CA 1
ATOM 1942 C C . ALA B 1 9 ? -24.828 -5.989 48.897 1.00 24.27 9 ALA B C 1
ATOM 1943 O O . ALA B 1 9 ? -25.574 -5.407 49.693 1.00 22.94 9 ALA B O 1
ATOM 1945 N N . VAL B 1 10 ? -24.642 -5.595 47.640 1.00 24.00 10 VAL B N 1
ATOM 1946 C CA . VAL B 1 10 ? -25.396 -4.518 47.012 1.00 21.49 10 VAL B CA 1
ATOM 1947 C C . VAL B 1 10 ? -26.169 -5.127 45.855 1.00 21.81 10 VAL B C 1
ATOM 1948 O O . VAL B 1 10 ? -25.587 -5.822 45.013 1.00 21.52 10 VAL B O 1
ATOM 1952 N N . ILE B 1 11 ? -27.476 -4.887 45.821 1.00 21.52 11 ILE B N 1
ATOM 1953 C CA . ILE B 1 11 ? -28.354 -5.457 44.808 1.00 22.32 11 ILE B CA 1
ATOM 1954 C C . ILE B 1 11 ? -29.106 -4.310 44.153 1.00 21.83 11 ILE B C 1
ATOM 1955 O O . ILE B 1 11 ? -29.997 -3.721 44.776 1.00 23.23 11 ILE B O 1
ATOM 1960 N N . THR B 1 12 ? -28.775 -4.003 42.898 1.00 21.03 12 THR B N 1
ATOM 1961 C CA . THR B 1 12 ? -29.589 -3.031 42.186 1.00 23.60 12 THR B CA 1
ATOM 1962 C C . THR B 1 12 ? -30.832 -3.725 41.650 1.00 24.71 12 THR B C 1
ATOM 1963 O O . THR B 1 12 ? -30.801 -4.901 41.278 1.00 26.85 12 THR B O 1
ATOM 1967 N N . GLY B 1 13 ? -31.936 -2.988 41.616 1.00 25.37 13 GLY B N 1
ATOM 1968 C CA . GLY B 1 13 ? -33.218 -3.619 41.369 1.00 25.89 13 GLY B CA 1
ATOM 1969 C C . GLY B 1 13 ? -33.677 -4.516 42.499 1.00 27.08 13 GLY B C 1
ATOM 1970 O O . GLY B 1 13 ? -34.377 -5.502 42.257 1.00 26.81 13 GLY B O 1
ATOM 1971 N N . GLY B 1 14 ? -33.303 -4.202 43.731 1.00 27.37 14 GLY B N 1
ATOM 1972 C CA . GLY B 1 14 ? -33.623 -5.075 44.839 1.00 27.76 14 GLY B CA 1
ATOM 1973 C C . GLY B 1 14 ? -34.969 -4.845 45.491 1.00 31.54 14 GLY B C 1
ATOM 1974 O O . GLY B 1 14 ? -35.263 -5.477 46.512 1.00 27.33 14 GLY B O 1
ATOM 1975 N N . ASN B 1 15 ? -35.810 -3.973 44.940 1.00 31.75 15 ASN B N 1
ATOM 1976 C CA . ASN B 1 15 ? -37.103 -3.690 45.547 1.00 33.42 15 ASN B CA 1
ATOM 1977 C C . ASN B 1 15 ? -38.240 -4.496 44.935 1.00 32.85 15 ASN B C 1
ATOM 1978 O O . ASN B 1 15 ? -39.389 -4.325 45.351 1.00 34.07 15 ASN B O 1
ATOM 1983 N N . SER B 1 16 ? -37.956 -5.359 43.961 1.00 31.49 16 SER B N 1
ATOM 1984 C CA . SER B 1 16 ? -39.010 -6.138 43.330 1.00 30.93 16 SER B CA 1
ATOM 1985 C C . SER B 1 16 ? -38.424 -7.395 42.704 1.00 28.38 16 SER B C 1
ATOM 1986 O O . SER B 1 16 ? -37.210 -7.516 42.521 1.00 28.40 16 SER B O 1
ATOM 1989 N N . GLY B 1 17 ? -39.320 -8.323 42.376 1.00 29.07 17 GLY B N 1
ATOM 1990 C CA . GLY B 1 17 ? -38.983 -9.485 41.565 1.00 33.68 17 GLY B CA 1
ATOM 1991 C C . GLY B 1 17 ? -37.765 -10.255 42.035 1.00 31.78 17 GLY B C 1
ATOM 1992 O O . GLY B 1 17 ? -37.635 -10.626 43.210 1.00 26.65 17 GLY B O 1
ATOM 1993 N N . ILE B 1 18 ? -36.860 -10.497 41.088 1.00 30.95 18 ILE B N 1
ATOM 1994 C CA . ILE B 1 18 ? -35.700 -11.348 41.326 1.00 28.46 18 ILE B CA 1
ATOM 1995 C C . ILE B 1 18 ? -34.748 -10.705 42.322 1.00 27.10 18 ILE B C 1
ATOM 1996 O O . ILE B 1 18 ? -34.195 -11.382 43.201 1.00 23.95 18 ILE B O 1
ATOM 2001 N N . GLY B 1 19 ? -34.530 -9.392 42.198 1.00 22.30 19 GLY B N 1
ATOM 2002 C CA . GLY B 1 19 ? -33.655 -8.710 43.135 1.00 25.18 19 GLY B CA 1
ATOM 2003 C C . GLY B 1 19 ? -34.148 -8.811 44.568 1.00 25.47 19 GLY B C 1
ATOM 2004 O O . GLY B 1 19 ? -33.356 -8.994 45.496 1.00 23.63 19 GLY B O 1
ATOM 2005 N N . LEU B 1 20 ? -35.465 -8.699 44.764 1.00 22.79 20 LEU B N 1
ATOM 2006 C CA . LEU B 1 20 ? -36.032 -8.815 46.103 1.00 26.88 20 LEU B CA 1
ATOM 2007 C C . LEU B 1 20 ? -35.918 -10.238 46.635 1.00 24.04 20 LEU B C 1
ATOM 2008 O O . LEU B 1 20 ? -35.553 -10.441 47.799 1.00 23.55 20 LEU B O 1
ATOM 2013 N N . ALA B 1 21 ? -36.234 -11.236 45.804 1.00 23.39 21 ALA B N 1
ATOM 2014 C CA . ALA B 1 21 ? -36.099 -12.621 46.246 1.00 23.89 21 ALA B CA 1
ATOM 2015 C C . ALA B 1 21 ? -34.655 -12.929 46.611 1.00 25.20 21 ALA B C 1
ATOM 2016 O O . ALA B 1 21 ? -34.388 -13.650 47.581 1.00 21.39 21 ALA B O 1
ATOM 2018 N N . THR B 1 22 ? -33.710 -12.370 45.852 1.00 21.29 22 THR B N 1
ATOM 2019 C CA . THR B 1 22 ? -32.294 -12.547 46.153 1.00 23.01 22 THR B CA 1
ATOM 2020 C C . THR B 1 22 ? -31.910 -11.837 47.447 1.00 24.71 22 THR B C 1
ATOM 2021 O O . THR B 1 22 ? -31.168 -12.391 48.268 1.00 20.28 22 THR B O 1
ATOM 2025 N N . ALA B 1 23 ? -32.404 -10.612 47.651 1.00 17.49 23 ALA B N 1
ATOM 2026 C CA . ALA B 1 23 ? -32.162 -9.920 48.914 1.00 21.13 23 ALA B CA 1
ATOM 2027 C C . ALA B 1 23 ? -32.627 -10.754 50.103 1.00 22.46 23 ALA B C 1
ATOM 2028 O O . ALA B 1 23 ? -31.914 -10.864 51.107 1.00 23.57 23 ALA B O 1
ATOM 2030 N N . LYS B 1 24 ? -33.821 -11.347 50.008 1.00 22.08 24 LYS B N 1
ATOM 2031 C CA . LYS B 1 24 ? -34.339 -12.166 51.101 1.00 22.71 24 LYS B CA 1
ATOM 2032 C C . LYS B 1 24 ? -33.442 -13.371 51.354 1.00 23.78 24 LYS B C 1
ATOM 2033 O O . LYS B 1 24 ? -33.106 -13.684 52.505 1.00 23.85 24 LYS B O 1
ATOM 2039 N N . ARG B 1 25 ? -33.049 -14.064 50.285 1.00 21.30 25 ARG B N 1
ATOM 2040 C CA . ARG B 1 25 ? -32.184 -15.228 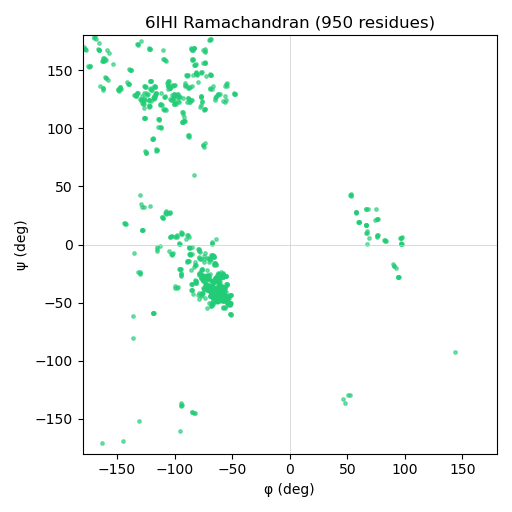50.438 1.00 22.38 25 ARG B CA 1
ATOM 2041 C C . ARG B 1 25 ? -30.832 -14.833 51.019 1.00 20.70 25 ARG B C 1
ATOM 2042 O O . ARG B 1 25 ? -30.320 -15.509 51.922 1.00 21.77 25 ARG B O 1
ATOM 2050 N N . PHE B 1 26 ? -30.254 -13.725 50.537 1.00 19.44 26 PHE B N 1
ATOM 2051 C CA . PHE B 1 26 ? -28.964 -13.265 51.050 1.00 19.19 26 PHE B CA 1
ATOM 2052 C C . PHE B 1 26 ? -29.027 -12.997 52.552 1.00 23.29 26 PHE B C 1
ATOM 2053 O O . PHE B 1 26 ? -28.133 -13.404 53.307 1.00 21.42 26 PHE B O 1
ATOM 2061 N N . VAL B 1 27 ? -30.070 -12.297 53.005 1.00 22.03 27 VAL B N 1
ATOM 2062 C CA . VAL B 1 27 ? -30.195 -12.020 54.437 1.00 20.91 27 VAL B CA 1
ATOM 2063 C C . VAL B 1 27 ? -30.382 -13.315 55.213 1.00 24.39 27 VAL B C 1
ATOM 2064 O O . VAL B 1 27 ? -29.839 -13.481 56.314 1.00 23.76 27 VAL B O 1
ATOM 2068 N N . ALA B 1 28 ? -31.145 -14.257 54.651 1.00 23.84 28 ALA B N 1
ATOM 2069 C CA . ALA B 1 28 ? -31.302 -15.554 55.302 1.00 24.85 28 ALA B CA 1
ATOM 2070 C C . ALA B 1 28 ? -29.969 -16.279 55.423 1.00 28.67 28 ALA B C 1
ATOM 2071 O O . ALA B 1 28 ? -29.784 -17.095 56.335 1.00 26.42 28 ALA B O 1
ATOM 2073 N N . GLU B 1 29 ? -29.022 -15.975 54.540 1.00 24.51 29 GLU B N 1
ATOM 2074 C CA . GLU B 1 29 ? -27.703 -16.588 54.573 1.00 23.37 29 GLU B CA 1
ATOM 2075 C C . GLU B 1 29 ? -26.687 -15.769 55.363 1.00 25.43 29 GLU B C 1
ATOM 2076 O O . GLU B 1 29 ? -25.491 -16.073 55.315 1.00 21.47 29 GLU B O 1
ATOM 2082 N N . GLY B 1 30 ? -27.128 -14.743 56.085 1.00 23.53 30 GLY B N 1
ATOM 2083 C CA . GLY B 1 30 ? -26.257 -14.017 56.985 1.00 25.27 30 GLY B CA 1
ATOM 2084 C C . GLY B 1 30 ? -25.637 -12.754 56.437 1.00 23.53 30 GLY B C 1
ATOM 2085 O O . GLY B 1 30 ? -24.796 -12.156 57.118 1.00 22.83 30 GLY B O 1
ATOM 2086 N N . ALA B 1 31 ? -26.012 -12.331 55.230 1.00 20.97 31 ALA B N 1
ATOM 2087 C CA . ALA B 1 31 ? -25.429 -11.135 54.642 1.00 19.52 31 ALA B CA 1
ATOM 2088 C C . ALA B 1 31 ? -26.162 -9.882 55.119 1.00 23.09 31 ALA B C 1
ATOM 2089 O O . ALA B 1 31 ? -27.304 -9.935 55.580 1.00 23.47 31 ALA B O 1
ATOM 2091 N N . TYR B 1 32 ? -25.481 -8.745 55.007 1.00 21.64 32 TYR B N 1
ATOM 2092 C CA . TYR B 1 32 ? -26.118 -7.435 55.090 1.00 24.11 32 TYR B CA 1
ATOM 2093 C C . TYR B 1 32 ? -26.303 -6.905 53.674 1.00 25.51 32 TYR B C 1
ATOM 2094 O O . TYR B 1 32 ? -25.350 -6.889 52.889 1.00 21.88 32 TYR B O 1
ATOM 2103 N N . VAL B 1 33 ? -27.517 -6.462 53.351 1.00 22.79 33 VAL B N 1
ATOM 2104 C CA . VAL B 1 33 ? -27.886 -6.167 51.970 1.00 22.74 33 VAL B CA 1
ATOM 2105 C C . VAL B 1 33 ? -28.289 -4.701 51.838 1.00 25.49 33 VAL B C 1
ATOM 2106 O O . VAL B 1 33 ? -29.084 -4.191 52.636 1.00 27.76 33 VAL B O 1
ATOM 2110 N N . PHE B 1 34 ? -27.759 -4.035 50.816 1.00 25.52 34 PHE B N 1
ATOM 2111 C CA . PHE B 1 34 ? -28.309 -2.773 50.334 1.00 25.93 34 PHE B CA 1
ATOM 2112 C C . PHE B 1 34 ? -29.167 -3.093 49.118 1.00 27.03 34 PHE B C 1
ATOM 2113 O O . PHE B 1 34 ? -28.668 -3.662 48.142 1.00 24.97 34 PHE B O 1
ATOM 2121 N N . ILE B 1 35 ? -30.451 -2.748 49.170 1.00 23.64 35 ILE B N 1
ATOM 2122 C CA . ILE B 1 35 ? -31.307 -2.863 47.995 1.00 24.35 35 ILE B CA 1
ATOM 2123 C C . ILE B 1 35 ? -31.447 -1.481 47.375 1.00 26.93 35 ILE B C 1
ATOM 2124 O O . ILE B 1 35 ? -31.608 -0.477 48.082 1.00 25.92 35 ILE B O 1
ATOM 2129 N N . VAL B 1 36 ? -31.357 -1.424 46.051 1.00 22.96 36 VAL B N 1
ATOM 2130 C CA . VAL B 1 36 ? -31.277 -0.163 45.324 1.00 24.62 36 VAL B CA 1
ATOM 2131 C C . VAL B 1 36 ? -32.376 -0.126 44.271 1.00 26.96 36 VAL B C 1
ATOM 2132 O O . VAL B 1 36 ? -32.621 -1.121 43.581 1.00 26.77 36 VAL B O 1
ATOM 2136 N N . GLY B 1 37 ? -33.049 1.017 44.164 1.00 23.28 37 GLY B N 1
ATOM 2137 C CA . GLY B 1 37 ? -34.108 1.212 43.191 1.00 26.88 37 GLY B CA 1
ATOM 2138 C C . GLY B 1 37 ? -34.485 2.677 43.164 1.00 28.26 37 GLY B C 1
ATOM 2139 O O . GLY B 1 37 ? -33.935 3.491 43.908 1.00 28.23 37 GLY B O 1
ATOM 2140 N N . ARG B 1 38 ? -35.439 3.012 42.293 1.00 29.37 38 ARG B N 1
ATOM 2141 C CA . ARG B 1 38 ? -35.821 4.415 42.147 1.00 29.62 38 ARG B CA 1
ATOM 2142 C C . ARG B 1 38 ? -37.010 4.799 43.014 1.00 32.54 38 ARG B C 1
ATOM 2143 O O . ARG B 1 38 ? -37.128 5.968 43.405 1.00 32.74 38 ARG B O 1
ATOM 2151 N N . ARG B 1 39 ? -37.881 3.850 43.339 1.00 28.79 39 ARG B N 1
ATOM 2152 C CA . ARG B 1 39 ? -39.111 4.149 44.060 1.00 32.41 39 ARG B CA 1
ATOM 2153 C C . ARG B 1 39 ? -38.892 3.908 45.547 1.00 30.68 39 ARG B C 1
ATOM 2154 O O . ARG B 1 39 ? -38.612 2.778 45.955 1.00 29.02 39 ARG B O 1
ATOM 2162 N N . ARG B 1 40 ? -39.124 4.940 46.360 1.00 34.41 40 ARG B N 1
ATOM 2163 C CA . ARG B 1 40 ? -38.830 4.851 47.790 1.00 35.67 40 ARG B CA 1
ATOM 2164 C C . ARG B 1 40 ? -39.892 4.037 48.509 1.00 32.90 40 ARG B C 1
ATOM 2165 O O . ARG B 1 40 ? -39.566 3.253 49.404 1.00 34.21 40 ARG B O 1
ATOM 2173 N N . LYS B 1 41 ? -41.168 4.234 48.158 1.00 32.96 41 LYS B N 1
ATOM 2174 C CA . LYS B 1 41 ? -42.225 3.464 48.808 1.00 33.42 41 LYS B CA 1
ATOM 2175 C C . LYS B 1 41 ? -42.014 1.972 48.600 1.00 33.63 41 LYS B C 1
ATOM 2176 O O . LYS B 1 41 ? -42.135 1.180 49.542 1.00 32.36 41 LYS B O 1
ATOM 2182 N N . GLU B 1 42 ? -41.656 1.572 47.379 1.00 28.12 42 GLU B N 1
ATOM 2183 C CA . GLU B 1 42 ? -41.444 0.155 47.121 1.00 31.95 42 GLU B CA 1
ATOM 2184 C C . GLU B 1 42 ? -40.181 -0.337 47.814 1.00 27.53 42 GLU B C 1
ATOM 2185 O O . GLU B 1 42 ? -40.142 -1.468 48.313 1.00 32.99 42 GLU B O 1
ATOM 2191 N N . LEU B 1 43 ? -39.149 0.511 47.881 1.00 25.08 43 LEU B N 1
ATOM 2192 C CA . LEU B 1 43 ? -37.950 0.164 48.638 1.00 27.15 43 LEU B CA 1
ATOM 2193 C C . LEU B 1 43 ? -38.270 -0.028 50.115 1.00 32.72 43 LEU B C 1
ATOM 2194 O O . LEU B 1 43 ? -37.779 -0.970 50.749 1.00 26.83 43 LEU B O 1
ATOM 2199 N N . GLU B 1 44 ? -39.090 0.859 50.683 1.00 26.31 44 GLU B N 1
ATOM 2200 C CA . GLU B 1 44 ? -39.419 0.746 52.100 1.00 26.10 44 GLU B CA 1
ATOM 2201 C C . GLU B 1 44 ? -40.223 -0.513 52.380 1.00 28.24 44 GLU B C 1
ATOM 2202 O O . GLU B 1 44 ? -39.980 -1.207 53.376 1.00 28.96 44 GLU B O 1
ATOM 2208 N N . GLN B 1 45 ? -41.177 -0.832 51.506 1.00 29.54 45 GLN B N 1
ATOM 2209 C CA . GLN B 1 45 ? -41.974 -2.036 51.697 1.00 31.74 45 GLN B CA 1
ATOM 2210 C C . GLN B 1 45 ? -41.137 -3.293 51.498 1.00 31.90 45 GLN B C 1
ATOM 2211 O O . GLN B 1 45 ? -41.295 -4.272 52.235 1.00 33.70 45 GLN B O 1
ATOM 2217 N N . ALA B 1 46 ? -40.231 -3.279 50.519 1.00 31.86 46 ALA B N 1
ATOM 2218 C CA . ALA B 1 46 ? -39.344 -4.420 50.317 1.00 30.33 46 ALA B CA 1
ATOM 2219 C C . ALA B 1 46 ? -38.443 -4.623 51.525 1.00 30.69 46 ALA B C 1
ATOM 2220 O O . ALA B 1 46 ? -38.288 -5.747 52.022 1.00 31.05 46 ALA B O 1
ATOM 2222 N N . ALA B 1 47 ? -37.828 -3.542 52.008 1.00 28.02 47 ALA B N 1
ATOM 2223 C CA . ALA B 1 47 ? -36.965 -3.647 53.179 1.00 29.86 47 ALA B CA 1
ATOM 2224 C C . ALA B 1 47 ? -37.735 -4.174 54.383 1.00 35.04 47 ALA B C 1
ATOM 2225 O O . ALA B 1 47 ? -37.198 -4.955 55.177 1.00 30.48 47 ALA B O 1
ATOM 2227 N N . ALA B 1 48 ? -39.003 -3.775 54.524 1.00 31.32 48 ALA B N 1
ATOM 2228 C CA . ALA B 1 48 ? -39.817 -4.293 55.620 1.00 34.24 48 ALA B CA 1
ATOM 2229 C C . ALA B 1 48 ? -40.086 -5.783 55.449 1.00 33.17 48 ALA B C 1
ATOM 2230 O O . ALA B 1 48 ? -40.112 -6.532 56.435 1.00 31.45 48 ALA B O 1
ATOM 2232 N N . GLU B 1 49 ? -40.290 -6.232 54.208 1.00 32.58 49 GLU B N 1
ATOM 2233 C CA . GLU B 1 49 ? -40.470 -7.660 53.967 1.00 32.83 49 GLU B CA 1
ATOM 2234 C C . GLU B 1 49 ? -39.196 -8.431 54.284 1.00 37.62 49 GLU B C 1
ATOM 2235 O O . GLU B 1 49 ? -39.253 -9.545 54.817 1.00 36.72 49 GLU B O 1
ATOM 2241 N N . ILE B 1 50 ? -38.036 -7.855 53.957 1.00 34.30 50 ILE B N 1
ATOM 2242 C CA . ILE B 1 50 ? -36.767 -8.505 54.272 1.00 32.84 50 ILE B CA 1
ATOM 2243 C C . ILE B 1 50 ? -36.577 -8.602 55.783 1.00 36.85 50 ILE B C 1
ATOM 2244 O O . ILE B 1 50 ? -36.164 -9.647 56.303 1.00 36.14 50 ILE B O 1
ATOM 2249 N N . GLY B 1 51 ? -36.877 -7.526 56.513 1.00 31.16 51 GLY B N 1
ATOM 2250 C CA . GLY B 1 51 ? -37.050 -7.579 57.955 1.00 32.27 51 GLY B CA 1
ATOM 2251 C C . GLY B 1 51 ? -35.832 -7.246 58.797 1.00 32.46 51 GLY B C 1
ATOM 2252 O O . GLY B 1 51 ? -35.988 -6.803 59.941 1.00 33.22 51 GLY B O 1
ATOM 2253 N N . ARG B 1 52 ? -34.627 -7.472 58.284 1.00 31.21 52 ARG B N 1
ATOM 2254 C CA . ARG B 1 52 ? -33.430 -7.249 59.084 1.00 31.46 52 ARG B CA 1
ATOM 2255 C C . ARG B 1 52 ? -32.230 -7.145 58.160 1.00 30.05 52 ARG B C 1
ATOM 2256 O O . ARG B 1 52 ? -32.252 -7.640 57.031 1.00 30.53 52 ARG B O 1
ATOM 2264 N N . ASN B 1 53 ? -31.180 -6.496 58.666 1.00 26.26 53 ASN B N 1
ATOM 2265 C CA . ASN B 1 53 ? -29.883 -6.408 57.988 1.00 28.30 53 ASN B CA 1
ATOM 2266 C C . ASN B 1 53 ? -30.012 -5.888 56.559 1.00 29.47 53 ASN B C 1
ATOM 2267 O O . ASN B 1 53 ? -29.369 -6.393 55.636 1.00 24.13 53 ASN B O 1
ATOM 2272 N N . VAL B 1 54 ? -30.839 -4.862 56.370 1.00 26.96 54 VAL B N 1
ATOM 2273 C CA . VAL B 1 54 ? -31.076 -4.299 55.045 1.00 26.52 54 VAL B CA 1
ATOM 2274 C C . VAL B 1 54 ? -31.147 -2.783 55.153 1.00 28.74 54 VAL B C 1
ATOM 2275 O O . VAL B 1 54 ? -31.717 -2.237 56.106 1.00 27.16 54 VAL B O 1
ATOM 2279 N N . THR B 1 55 ? -30.529 -2.108 54.188 1.00 27.60 55 THR B N 1
ATOM 2280 C CA . THR B 1 55 ? -30.656 -0.671 53.983 1.00 24.88 55 THR B CA 1
ATOM 2281 C C . THR B 1 55 ? -31.172 -0.443 52.570 1.00 29.42 55 THR B C 1
ATOM 2282 O O . THR B 1 55 ? -30.577 -0.942 51.610 1.00 27.04 55 THR B O 1
ATOM 2286 N N . ALA B 1 56 ? -32.287 0.274 52.445 1.00 25.18 56 ALA B N 1
ATOM 2287 C CA . ALA B 1 56 ? -32.796 0.678 51.140 1.00 26.49 56 ALA B CA 1
ATOM 2288 C C . ALA B 1 56 ? -32.172 2.005 50.728 1.00 30.39 56 ALA B C 1
ATOM 2289 O O . ALA B 1 56 ? -32.096 2.943 51.528 1.00 28.69 56 ALA B O 1
ATOM 2291 N N . VAL B 1 57 ? -31.728 2.082 49.472 1.00 25.30 57 VAL B N 1
ATOM 2292 C CA . VAL B 1 57 ? -31.093 3.278 48.929 1.00 24.78 57 VAL B CA 1
ATOM 2293 C C . VAL B 1 57 ? -31.798 3.644 47.631 1.00 30.90 57 VAL B C 1
ATOM 2294 O O . VAL B 1 57 ? -31.860 2.828 46.704 1.00 27.12 57 VAL B O 1
ATOM 2298 N N . LYS B 1 58 ? -32.337 4.858 47.566 1.00 27.58 58 LYS B N 1
ATOM 2299 C CA . LYS B 1 58 ? -32.924 5.367 46.331 1.00 27.21 58 LYS B CA 1
ATOM 2300 C C . LYS B 1 58 ? -31.823 5.778 45.363 1.00 28.36 58 LYS B C 1
ATOM 2301 O O . LYS B 1 58 ? -30.971 6.610 45.699 1.00 28.92 58 LYS B O 1
ATOM 2307 N N . ALA B 1 59 ? -31.838 5.202 44.161 1.00 30.42 59 ALA B N 1
ATOM 2308 C CA . ALA B 1 59 ? -30.843 5.542 43.153 1.00 28.03 59 ALA B CA 1
ATOM 2309 C C . ALA B 1 59 ? -31.344 5.104 41.789 1.00 28.14 59 ALA B C 1
ATOM 2310 O O . ALA B 1 59 ? -31.872 3.997 41.646 1.00 27.14 59 ALA B O 1
ATOM 2312 N N . ASP B 1 60 ? -31.206 5.988 40.806 1.00 28.57 60 ASP B N 1
ATOM 2313 C CA . ASP B 1 60 ? -31.400 5.652 39.400 1.00 27.75 60 ASP B CA 1
ATOM 2314 C C . ASP B 1 60 ? -30.028 5.297 38.837 1.00 29.17 60 ASP B C 1
ATOM 2315 O O . ASP B 1 60 ? -29.136 6.149 38.787 1.00 29.24 60 ASP B O 1
ATOM 2320 N N . VAL B 1 61 ? -29.839 4.028 38.456 1.00 29.99 61 VAL B N 1
ATOM 2321 C CA . VAL B 1 61 ? -28.520 3.589 38.011 1.00 30.12 61 VAL B CA 1
ATOM 2322 C C . VAL B 1 61 ? -28.090 4.275 36.722 1.00 29.17 61 VAL B C 1
ATOM 2323 O O . VAL B 1 61 ? -26.903 4.243 36.380 1.00 30.35 61 VAL B O 1
ATOM 2327 N N . THR B 1 62 ? -29.018 4.889 35.988 1.00 29.35 62 THR B N 1
ATOM 2328 C CA . THR B 1 62 ? -28.636 5.639 34.796 1.00 31.67 62 THR B CA 1
ATOM 2329 C C . THR B 1 62 ? -28.066 7.014 35.119 1.00 33.75 62 THR B C 1
ATOM 2330 O O . THR B 1 62 ? -27.606 7.704 34.204 1.00 32.24 62 THR B O 1
ATOM 2334 N N . LYS B 1 63 ? -28.076 7.426 36.386 1.00 32.84 63 LYS B N 1
ATOM 2335 C CA . LYS B 1 63 ? -27.559 8.727 36.800 1.00 33.90 63 LYS B CA 1
ATOM 2336 C C . LYS B 1 63 ? -26.277 8.528 37.599 1.00 33.05 63 LYS B C 1
ATOM 2337 O O . LYS B 1 63 ? -26.297 7.927 38.679 1.00 32.53 63 LYS B O 1
ATOM 2343 N N . LEU B 1 64 ? -25.163 9.042 37.067 1.00 31.20 64 LEU B N 1
ATOM 2344 C CA . LEU B 1 64 ? -23.869 8.854 37.719 1.00 31.86 64 LEU B CA 1
ATOM 2345 C C . LEU B 1 64 ? -23.871 9.420 39.133 1.00 33.29 64 LEU B C 1
ATOM 2346 O O . LEU B 1 64 ? -23.263 8.843 40.042 1.00 31.50 64 LEU B O 1
ATOM 2351 N N . GLU B 1 65 ? -24.556 10.545 39.339 1.00 32.86 65 GLU B N 1
ATOM 2352 C CA . GLU B 1 65 ? -24.550 11.172 40.653 1.00 32.83 65 GLU B CA 1
ATOM 2353 C C . GLU B 1 65 ? -25.330 10.352 41.675 1.00 32.97 65 GLU B C 1
ATOM 2354 O O . GLU B 1 65 ? -25.017 10.403 42.870 1.00 33.40 65 GLU B O 1
ATOM 2360 N N . ASP B 1 66 ? -26.319 9.568 41.232 1.00 31.94 66 ASP B N 1
ATOM 2361 C CA . ASP B 1 66 ? -27.014 8.681 42.163 1.00 31.84 66 ASP B CA 1
ATOM 2362 C C . ASP B 1 66 ? -26.143 7.497 42.556 1.00 30.06 66 ASP B C 1
ATOM 2363 O O . ASP B 1 66 ? -26.238 7.009 43.689 1.00 29.56 66 ASP B O 1
ATOM 2368 N N . LEU B 1 67 ?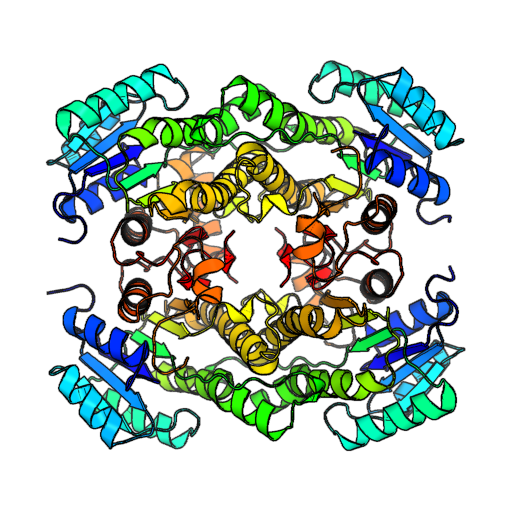 -25.310 7.008 41.634 1.00 29.11 67 LEU B N 1
ATOM 2369 C CA . LEU B 1 67 ? -24.397 5.923 41.972 1.00 29.59 67 LEU B CA 1
ATOM 2370 C C . LEU B 1 67 ? -23.320 6.396 42.940 1.00 31.02 67 LEU B C 1
ATOM 2371 O O . LEU B 1 67 ? -22.951 5.669 43.872 1.00 31.58 67 LEU B O 1
ATOM 2376 N N . ASP B 1 68 ? -22.803 7.614 42.742 1.00 31.95 68 ASP B N 1
ATOM 2377 C CA . ASP B 1 68 ? -21.849 8.162 43.703 1.00 32.79 68 ASP B CA 1
ATOM 2378 C C . ASP B 1 68 ? -22.463 8.248 45.096 1.00 32.49 68 ASP B C 1
ATOM 2379 O O . ASP B 1 68 ? -21.816 7.896 46.091 1.00 30.82 68 ASP B O 1
ATOM 2384 N N . ARG B 1 69 ? -23.711 8.718 45.184 1.00 30.24 69 ARG B N 1
ATOM 2385 C CA . ARG B 1 69 ? -24.393 8.806 46.473 1.00 31.58 69 ARG B CA 1
ATOM 2386 C C . ARG B 1 69 ? -24.607 7.428 47.088 1.00 33.14 69 ARG B C 1
ATOM 2387 O O . ARG B 1 69 ? -24.441 7.249 48.301 1.00 30.47 69 ARG B O 1
ATOM 2395 N N . LEU B 1 70 ? -25.029 6.456 46.273 1.00 30.80 70 LEU B N 1
ATOM 2396 C CA . LEU B 1 70 ? -25.188 5.085 46.748 1.00 26.77 70 LEU B CA 1
ATOM 2397 C C . LEU B 1 70 ? -23.921 4.582 47.428 1.00 27.98 70 LEU B C 1
ATOM 2398 O O . LEU B 1 70 ? -23.963 4.065 48.551 1.00 30.02 70 LEU B O 1
ATOM 2403 N N . TYR B 1 71 ? -22.779 4.714 46.756 1.00 26.49 71 TYR B N 1
ATOM 2404 C CA . TYR B 1 71 ? -21.553 4.148 47.297 1.00 28.48 71 TYR B CA 1
ATOM 2405 C C . TYR B 1 71 ? -20.978 4.981 48.436 1.00 31.23 71 TYR B C 1
ATOM 2406 O O . TYR B 1 71 ? -20.231 4.444 49.261 1.00 29.02 71 TYR B O 1
ATOM 2415 N N . ALA B 1 72 ? -21.338 6.264 48.530 1.00 29.69 72 ALA B N 1
ATOM 2416 C CA . ALA B 1 72 ? -21.005 7.017 49.735 1.00 32.91 72 ALA B CA 1
ATOM 2417 C C . ALA B 1 72 ? -21.744 6.456 50.942 1.00 30.27 72 ALA B C 1
ATOM 2418 O O . ALA B 1 72 ? -21.183 6.374 52.042 1.00 34.53 72 ALA B O 1
ATOM 2420 N N . ILE B 1 73 ? -23.010 6.073 50.754 1.00 28.59 73 ILE B N 1
ATOM 2421 C CA . ILE B 1 73 ? -23.786 5.460 51.829 1.00 31.89 73 ILE B CA 1
ATOM 2422 C C . ILE B 1 73 ? -23.217 4.096 52.196 1.00 34.05 73 ILE B C 1
ATOM 2423 O O . ILE B 1 73 ? -23.046 3.775 53.378 1.00 28.91 73 ILE B O 1
ATOM 2428 N N . VAL B 1 74 ? -22.925 3.265 51.192 1.00 30.00 74 VAL B N 1
ATOM 2429 C CA . VAL B 1 74 ? -22.333 1.963 51.485 1.00 28.89 74 VAL B CA 1
ATOM 2430 C C . VAL B 1 74 ? -21.030 2.152 52.246 1.00 29.42 74 VAL B C 1
ATOM 2431 O O . VAL B 1 74 ? -20.725 1.403 53.183 1.00 30.55 74 VAL B O 1
ATOM 2435 N N . ARG B 1 75 ? -20.233 3.148 51.854 1.00 30.97 75 ARG B N 1
ATOM 2436 C CA . ARG B 1 75 ? -18.994 3.406 52.575 1.00 33.74 75 ARG B CA 1
ATOM 2437 C C . ARG B 1 75 ? -19.271 3.827 54.022 1.00 30.01 75 ARG B C 1
ATOM 2438 O O . ARG B 1 75 ? -18.594 3.358 54.940 1.00 32.47 75 ARG B O 1
ATOM 2446 N N . GLU B 1 76 ? -20.272 4.688 54.252 1.00 38.81 76 GLU B N 1
ATOM 2447 C CA . GLU B 1 76 ? -20.601 5.086 55.626 1.00 34.77 76 GLU B CA 1
ATOM 2448 C C . GLU B 1 76 ? -21.034 3.909 56.473 1.00 34.00 76 GLU B C 1
ATOM 2449 O O . GLU B 1 76 ? -20.484 3.685 57.556 1.00 35.97 76 GLU B O 1
ATOM 2455 N N . GLN B 1 77 ? -21.951 3.101 55.963 1.00 31.66 77 GLN B N 1
ATOM 2456 C CA . GLN B 1 77 ? -22.616 2.123 56.798 1.00 31.98 77 GLN B CA 1
ATOM 2457 C C . GLN B 1 77 ? -21.846 0.821 56.928 1.00 35.95 77 GLN B C 1
ATOM 2458 O O . GLN B 1 77 ? -21.863 0.211 58.003 1.00 33.25 77 GLN B O 1
ATOM 2464 N N . ARG B 1 78 ? -21.139 0.389 55.884 1.00 28.43 78 ARG B N 1
ATOM 2465 C CA . ARG B 1 78 ? -20.486 -0.912 55.934 1.00 28.27 78 ARG B CA 1
ATOM 2466 C C . ARG B 1 78 ? -19.017 -0.903 55.540 1.00 28.04 78 ARG B C 1
ATOM 2467 O O . ARG B 1 78 ? -18.285 -1.800 55.973 1.00 32.07 78 ARG B O 1
ATOM 2475 N N . GLY B 1 79 ? -18.553 0.060 54.747 1.00 30.65 79 GLY B N 1
ATOM 2476 C CA . GLY B 1 79 ? -17.138 0.224 54.512 1.00 27.94 79 GLY B CA 1
ATOM 2477 C C . GLY B 1 79 ? -16.582 -0.547 53.334 1.00 29.22 79 GLY B C 1
ATOM 2478 O O . GLY B 1 79 ? -15.467 -0.249 52.895 1.00 34.49 79 GLY B O 1
ATOM 2479 N N . SER B 1 80 ? -17.305 -1.544 52.831 1.00 28.68 80 SER B N 1
ATOM 2480 C CA . SER B 1 80 ? -16.803 -2.387 51.751 1.00 29.97 80 SER B CA 1
ATOM 2481 C C . SER B 1 80 ? -17.962 -3.185 51.173 1.00 29.10 80 SER B C 1
ATOM 2482 O O . SER B 1 80 ? -19.054 -3.227 51.743 1.00 26.34 80 SER B O 1
ATOM 2485 N N . ILE B 1 81 ? -17.710 -3.805 50.018 1.00 25.65 81 ILE B N 1
ATOM 2486 C CA . ILE B 1 81 ? -18.679 -4.647 49.325 1.00 24.62 81 ILE B CA 1
ATOM 2487 C C . ILE B 1 81 ? -18.031 -5.999 49.060 1.00 23.45 81 ILE B C 1
ATOM 2488 O O . ILE B 1 81 ? -16.914 -6.062 48.534 1.00 26.14 81 ILE B O 1
ATOM 2493 N N . ASP B 1 82 ? -18.726 -7.074 49.417 1.00 22.66 82 ASP B N 1
ATOM 2494 C CA . ASP B 1 82 ? -18.281 -8.429 49.106 1.00 27.14 82 ASP B CA 1
ATOM 2495 C C . ASP B 1 82 ? -18.979 -9.019 47.890 1.00 24.39 82 ASP B C 1
ATOM 2496 O O . ASP B 1 82 ? -18.361 -9.775 47.130 1.00 24.17 82 ASP B O 1
ATOM 2501 N N . VAL B 1 83 ? -20.261 -8.710 47.708 1.00 21.93 83 VAL B N 1
ATOM 2502 C CA . VAL B 1 83 ? -21.083 -9.248 46.630 1.00 20.17 83 VAL B CA 1
ATOM 2503 C C . VAL B 1 83 ? -21.815 -8.083 45.976 1.00 25.22 83 VAL B C 1
ATOM 2504 O O . VAL B 1 83 ? -22.409 -7.252 46.671 1.00 19.79 83 VAL B O 1
ATOM 2508 N N . LEU B 1 84 ? -21.748 -8.003 44.649 1.00 19.59 84 LEU B N 1
ATOM 2509 C CA . LEU B 1 84 ? -22.492 -7.012 43.877 1.00 22.72 84 LEU B CA 1
ATOM 2510 C C . LEU B 1 84 ? -23.367 -7.747 42.874 1.00 20.97 84 LEU B C 1
ATOM 2511 O O . LEU B 1 84 ? -22.857 -8.508 42.045 1.00 19.84 84 LEU B O 1
ATOM 2516 N N . PHE B 1 85 ? -24.675 -7.548 42.968 1.00 16.75 85 PHE B N 1
ATOM 2517 C CA . PHE B 1 85 ? -25.636 -8.152 42.048 1.00 19.69 85 PHE B CA 1
ATOM 2518 C C . PHE B 1 85 ? -26.280 -7.023 41.252 1.00 22.85 85 PHE B C 1
ATOM 2519 O O . PHE B 1 85 ? -27.180 -6.338 41.749 1.00 22.49 85 PHE B O 1
ATOM 2527 N N . ALA B 1 86 ? -25.816 -6.838 40.015 1.00 21.60 86 ALA B N 1
ATOM 2528 C CA . ALA B 1 86 ? -26.302 -5.777 39.131 1.00 24.91 86 ALA B CA 1
ATOM 2529 C C . ALA B 1 86 ? -27.503 -6.316 38.372 1.00 27.12 86 ALA B C 1
ATOM 2530 O O . ALA B 1 86 ? -27.374 -6.947 37.319 1.00 25.08 86 ALA B O 1
ATOM 2532 N N . ASN B 1 87 ? -28.688 -6.072 38.925 1.00 23.65 87 ASN B N 1
ATOM 2533 C CA . ASN B 1 87 ? -29.924 -6.686 38.470 1.00 26.66 87 ASN B CA 1
ATOM 2534 C C . ASN B 1 87 ? -30.916 -5.682 37.896 1.00 31.40 87 ASN B C 1
ATOM 2535 O O . ASN B 1 87 ? -31.972 -6.088 37.408 1.00 33.36 87 ASN B O 1
ATOM 2540 N N . SER B 1 88 ? -30.619 -4.389 37.940 1.00 29.48 88 SER B N 1
ATOM 2541 C CA . SER B 1 88 ? -31.561 -3.415 37.407 1.00 27.05 88 SER B CA 1
ATOM 2542 C C . SER B 1 88 ? -31.622 -3.546 35.891 1.00 37.94 88 SER B C 1
ATOM 2543 O O . SER B 1 88 ? -30.591 -3.668 35.222 1.00 34.63 88 SER B O 1
ATOM 2546 N N . GLY B 1 89 ? -32.835 -3.556 35.363 1.00 34.68 89 GLY B N 1
ATOM 2547 C CA . GLY B 1 89 ? -33.047 -3.691 33.935 1.00 35.79 89 GLY B CA 1
ATOM 2548 C C . GLY B 1 89 ? -34.531 -3.632 33.663 1.00 37.82 89 GLY B C 1
ATOM 2549 O O . GLY B 1 89 ? -35.357 -3.672 34.581 1.00 38.80 89 GLY B O 1
ATOM 2550 N N . ALA B 1 90 ? -34.864 -3.538 32.380 1.00 37.41 90 ALA B N 1
ATOM 2551 C CA . ALA B 1 90 ? -36.260 -3.424 31.992 1.00 40.15 90 ALA B CA 1
ATOM 2552 C C . ALA B 1 90 ? -36.400 -3.883 30.552 1.00 34.47 90 ALA B C 1
ATOM 2553 O O . ALA B 1 90 ? -35.529 -3.604 29.719 1.00 34.96 90 ALA B O 1
ATOM 2555 N N . VAL B 1 91 ? -37.497 -4.580 30.262 1.00 34.13 91 VAL B N 1
ATOM 2556 C CA . VAL B 1 91 ? -37.778 -5.073 28.919 1.00 33.32 91 VAL B CA 1
ATOM 2557 C C . VAL B 1 91 ? -38.916 -4.249 28.343 1.00 34.08 91 VAL B C 1
ATOM 2558 O O . VAL B 1 91 ? -39.977 -4.105 28.965 1.00 34.56 91 VAL B O 1
ATOM 2562 N N . GLU B 1 92 ? -38.686 -3.702 27.158 1.00 30.00 92 GLU B N 1
ATOM 2563 C CA . GLU B 1 92 ? -39.700 -3.009 26.383 1.00 27.99 92 GLU B CA 1
ATOM 2564 C C . GLU B 1 92 ? -39.668 -3.593 24.980 1.00 29.81 92 GLU B C 1
ATOM 2565 O O . GLU B 1 92 ? -38.606 -3.626 24.350 1.00 33.04 92 GLU B O 1
ATOM 2571 N N . GLN B 1 93 ? -40.811 -4.079 24.503 1.00 26.88 93 GLN B N 1
ATOM 2572 C CA . GLN B 1 93 ? -40.869 -4.766 23.217 1.00 26.87 93 GLN B CA 1
ATOM 2573 C C . GLN B 1 93 ? -41.110 -3.789 22.071 1.00 31.83 93 GLN B C 1
ATOM 2574 O O . GLN B 1 93 ? -42.080 -3.025 22.091 1.00 33.04 93 GLN B O 1
ATOM 2580 N N . LYS B 1 94 ? -40.233 -3.838 21.068 1.00 24.23 94 LYS B N 1
ATOM 2581 C CA . LYS B 1 94 ? -40.400 -3.092 19.821 1.00 28.26 94 LYS B CA 1
ATOM 2582 C C . LYS B 1 94 ? -39.751 -3.885 18.696 1.00 25.20 94 LYS B C 1
ATOM 2583 O O . LYS B 1 94 ? -38.621 -4.356 18.848 1.00 24.47 94 LYS B O 1
ATOM 2589 N N . THR B 1 95 ? -40.451 -4.017 17.572 1.00 23.59 95 THR B N 1
ATOM 2590 C CA . THR B 1 95 ? -39.839 -4.634 16.404 1.00 24.50 95 THR B CA 1
ATOM 2591 C C . THR B 1 95 ? -38.833 -3.676 15.766 1.00 23.56 95 THR B C 1
ATOM 2592 O O . THR B 1 95 ? -38.806 -2.475 16.046 1.00 22.83 95 THR B O 1
ATOM 2596 N N . LEU B 1 96 ? -37.999 -4.227 14.881 1.00 22.81 96 LEU B N 1
ATOM 2597 C CA . LEU B 1 96 ? -37.006 -3.400 14.201 1.00 27.39 96 LEU B CA 1
ATOM 2598 C C . LEU B 1 96 ? -37.662 -2.201 13.530 1.00 23.32 96 LEU B C 1
ATOM 2599 O O . LEU B 1 96 ? -37.176 -1.070 13.648 1.00 24.12 96 LEU B O 1
ATOM 2604 N N . GLU B 1 97 ? -38.780 -2.430 12.837 1.00 24.23 97 GLU B N 1
ATOM 2605 C CA . GLU B 1 97 ? -39.482 -1.339 12.171 1.00 29.51 97 GLU B CA 1
ATOM 2606 C C . GLU B 1 97 ? -39.958 -0.287 13.162 1.00 29.83 97 GLU B C 1
ATOM 2607 O O . GLU B 1 97 ? -40.080 0.890 12.804 1.00 30.38 97 GLU B O 1
ATOM 2613 N N . GLU B 1 98 ? -40.244 -0.690 14.400 1.00 25.18 98 GLU B N 1
ATOM 2614 C CA . GLU B 1 98 ? -40.823 0.193 15.404 1.00 27.45 98 GLU B CA 1
ATOM 2615 C C . GLU B 1 98 ? -39.792 0.943 16.238 1.00 27.95 98 GLU B C 1
ATOM 2616 O O . GLU B 1 98 ? -40.166 1.891 16.934 1.00 30.05 98 GLU B O 1
ATOM 2622 N N . ILE B 1 99 ? -38.518 0.544 16.195 1.00 25.07 99 ILE B N 1
ATOM 2623 C CA . ILE B 1 99 ? -37.526 1.097 17.110 1.00 25.70 99 ILE B CA 1
ATOM 2624 C C . ILE B 1 99 ? -37.401 2.602 16.922 1.00 27.30 99 ILE B C 1
ATOM 2625 O O . ILE B 1 99 ? -37.217 3.099 15.803 1.00 27.79 99 ILE B O 1
ATOM 2630 N N . THR B 1 100 ? -37.480 3.331 18.026 1.00 26.50 100 THR B N 1
ATOM 2631 C CA . THR B 1 100 ? -37.207 4.756 18.082 1.00 29.48 100 THR B CA 1
ATOM 2632 C C . THR B 1 100 ? -35.881 5.002 18.787 1.00 31.71 100 THR B C 1
ATOM 2633 O O . THR B 1 100 ? -35.407 4.154 19.552 1.00 28.29 100 THR B O 1
ATOM 2637 N N . PRO B 1 101 ? -35.243 6.154 18.547 1.00 29.74 101 PRO B N 1
ATOM 2638 C CA . PRO B 1 101 ? -34.018 6.469 19.300 1.00 27.19 101 PRO B CA 1
ATOM 2639 C C . PRO B 1 101 ? -34.237 6.476 20.802 1.00 28.36 101 PRO B C 1
ATOM 2640 O O . PRO B 1 101 ? -33.361 6.035 21.559 1.00 29.17 101 PRO B O 1
ATOM 2644 N N . GLU B 1 102 ? -35.394 6.963 21.256 1.00 27.29 102 GLU B N 1
ATOM 2645 C CA . GLU B 1 102 ? -35.677 6.985 22.688 1.00 29.48 102 GLU B CA 1
ATOM 2646 C C . GLU B 1 102 ? -35.801 5.573 23.246 1.00 27.83 102 GLU B C 1
ATOM 2647 O O . GLU B 1 102 ? -35.315 5.290 24.348 1.00 29.53 102 GLU B O 1
ATOM 2653 N N . HIS B 1 103 ? -36.471 4.685 22.511 1.00 26.51 103 HIS B N 1
ATOM 2654 C CA . HIS B 1 103 ? -36.573 3.292 22.933 1.00 26.04 103 HIS B CA 1
ATOM 2655 C C . HIS B 1 103 ? -35.196 2.653 23.049 1.00 28.27 103 HIS B C 1
ATOM 2656 O O . HIS B 1 103 ? -34.909 1.942 24.019 1.00 24.77 103 HIS B O 1
ATOM 2663 N N . TYR B 1 104 ? -34.337 2.882 22.051 1.00 24.28 104 TYR B N 1
ATOM 2664 C CA . TYR B 1 104 ? -32.976 2.360 22.111 1.00 25.22 104 TYR B CA 1
ATOM 2665 C C . TYR B 1 104 ? -32.263 2.860 23.357 1.00 29.24 104 TYR B C 1
ATOM 2666 O O . TYR B 1 104 ? -31.638 2.083 24.085 1.00 28.18 104 TYR B O 1
ATOM 2675 N N . ASP B 1 105 ? -32.346 4.166 23.615 1.00 25.39 105 ASP B N 1
ATOM 2676 C CA . ASP B 1 105 ? -31.631 4.748 24.742 1.00 30.16 105 ASP B CA 1
ATOM 2677 C C . ASP B 1 105 ? -32.145 4.203 26.067 1.00 29.50 105 ASP B C 1
ATOM 2678 O O . ASP B 1 105 ? -31.352 3.873 26.953 1.00 26.21 105 ASP B O 1
ATOM 2683 N N . ARG B 1 106 ? -33.467 4.070 26.213 1.00 26.79 106 ARG B N 1
ATOM 2684 C CA . ARG B 1 106 ? -34.013 3.550 27.462 1.00 28.81 106 ARG B CA 1
ATOM 2685 C C . ARG B 1 106 ? -33.491 2.150 27.745 1.00 30.59 106 ARG B C 1
ATOM 2686 O O . ARG B 1 106 ? -33.132 1.828 28.884 1.00 27.15 106 ARG B O 1
ATOM 2694 N N . THR B 1 107 ? -33.444 1.304 26.717 1.00 27.37 107 THR B N 1
ATOM 2695 C CA . THR B 1 107 ? -32.999 -0.073 26.903 1.00 24.62 107 THR B CA 1
ATOM 2696 C C . THR B 1 107 ? -31.514 -0.136 27.238 1.00 23.43 107 THR B C 1
ATOM 2697 O O . THR B 1 107 ? -31.116 -0.785 28.211 1.00 24.21 107 THR B O 1
ATOM 2701 N N . PHE B 1 108 ? -30.673 0.539 26.452 1.00 23.43 108 PHE B N 1
ATOM 2702 C CA . PHE B 1 108 ? -29.243 0.429 26.708 1.00 24.09 108 PHE B CA 1
ATOM 2703 C C . PHE B 1 108 ? -28.780 1.265 27.898 1.00 23.69 108 PHE B C 1
ATOM 2704 O O . PHE B 1 108 ? -27.791 0.897 28.542 1.00 23.86 108 PHE B O 1
ATOM 2712 N N . ASP B 1 109 ? -29.469 2.364 28.231 1.00 22.01 109 ASP B N 1
ATOM 2713 C CA . ASP B 1 109 ? -29.043 3.156 29.385 1.00 26.66 109 ASP B CA 1
ATOM 2714 C C . ASP B 1 109 ? -29.159 2.361 30.682 1.00 24.30 109 ASP B C 1
ATOM 2715 O O . ASP B 1 109 ? -28.273 2.432 31.540 1.00 26.94 109 ASP B O 1
ATOM 2720 N N . VAL B 1 110 ? -30.249 1.617 30.856 1.00 24.29 110 VAL B N 1
ATOM 2721 C CA . VAL B 1 110 ? -30.415 0.893 32.112 1.00 26.66 110 VAL B CA 1
ATOM 2722 C C . VAL B 1 110 ? -29.696 -0.451 32.063 1.00 27.90 110 VAL B C 1
ATOM 2723 O O . VAL B 1 110 ? -29.083 -0.873 33.048 1.00 23.94 110 VAL B O 1
ATOM 2727 N N . ASN B 1 111 ? -29.747 -1.145 30.926 1.00 25.01 111 ASN B N 1
ATOM 2728 C CA . ASN B 1 111 ? -29.218 -2.506 30.884 1.00 23.79 111 ASN B CA 1
ATOM 2729 C C . ASN B 1 111 ? -27.705 -2.548 30.706 1.00 25.47 111 ASN B C 1
ATOM 2730 O O . ASN B 1 111 ? -27.056 -3.484 31.190 1.00 25.72 111 ASN B O 1
ATOM 2735 N N . VAL B 1 112 ? -27.121 -1.575 30.008 1.00 22.55 112 VAL B N 1
ATOM 2736 C CA . VAL B 1 112 ? -25.697 -1.646 29.701 1.00 22.38 112 VAL B CA 1
ATOM 2737 C C . VAL B 1 112 ? -24.955 -0.471 30.319 1.00 24.97 112 VAL B C 1
ATOM 2738 O O . VAL B 1 112 ? -24.024 -0.656 31.110 1.00 23.08 112 VAL B O 1
ATOM 2742 N N . ARG B 1 113 ? -25.345 0.745 29.937 1.00 20.93 113 ARG B N 1
ATOM 2743 C CA . ARG B 1 113 ? -24.662 1.938 30.427 1.00 23.38 113 ARG B CA 1
ATOM 2744 C C . ARG B 1 113 ? -24.689 2.003 31.949 1.00 23.29 113 ARG B C 1
ATOM 2745 O O . ARG B 1 113 ? -23.641 2.125 32.595 1.00 22.72 113 ARG B O 1
ATOM 2753 N N . GLY B 1 114 ? -25.884 1.924 32.537 1.00 24.62 114 GLY B N 1
ATOM 2754 C CA . GLY B 1 114 ? -25.998 1.967 33.985 1.00 24.11 114 GLY B CA 1
ATOM 2755 C C . GLY B 1 114 ? -25.294 0.808 34.658 1.00 25.90 114 GLY B C 1
ATOM 2756 O O . GLY B 1 114 ? -24.779 0.950 35.769 1.00 25.74 114 GLY B O 1
ATOM 2757 N N . LEU B 1 115 ? -25.268 -0.354 34.002 1.00 22.42 115 LEU B N 1
ATOM 2758 C CA . LEU B 1 115 ? -24.575 -1.507 34.568 1.00 23.83 115 LEU B CA 1
ATOM 2759 C C . LEU B 1 115 ? -23.069 -1.280 34.611 1.00 24.32 115 LEU B C 1
ATOM 2760 O O . LEU B 1 115 ? -22.421 -1.582 35.618 1.00 21.86 115 LEU B O 1
ATOM 2765 N N . ILE B 1 116 ? -22.498 -0.754 33.523 1.00 19.95 116 ILE B N 1
ATOM 2766 C CA . ILE B 1 116 ? -21.069 -0.445 33.489 1.00 21.35 116 ILE B CA 1
ATOM 2767 C C . ILE B 1 116 ? -20.695 0.492 34.634 1.00 25.28 116 ILE B C 1
ATOM 2768 O O . ILE B 1 116 ? -19.701 0.278 35.336 1.00 24.60 116 ILE B O 1
ATOM 2773 N N . PHE B 1 117 ? -21.480 1.551 34.841 1.00 24.74 117 PHE B N 1
ATOM 2774 C CA . PHE B 1 117 ? -21.089 2.505 35.874 1.00 26.04 117 PHE B CA 1
ATOM 2775 C C . PHE B 1 117 ? -21.441 2.015 37.271 1.00 24.86 117 PHE B C 1
ATOM 2776 O O . PHE B 1 117 ? -20.767 2.393 38.236 1.00 24.49 117 PHE B O 1
ATOM 2784 N N . THR B 1 118 ? -22.454 1.152 37.398 1.00 23.84 118 THR B N 1
ATOM 2785 C CA . THR B 1 118 ? -22.703 0.492 38.678 1.00 21.64 118 THR B CA 1
ATOM 2786 C C . THR B 1 118 ? -21.474 -0.287 39.127 1.00 23.96 118 THR B C 1
ATOM 2787 O O . THR B 1 118 ? -21.050 -0.190 40.284 1.00 25.38 118 THR B O 1
ATOM 2791 N N . VAL B 1 119 ? -20.869 -1.049 38.213 1.00 22.48 119 VAL B N 1
ATOM 2792 C CA . VAL B 1 119 ? -19.710 -1.856 38.587 1.00 23.33 119 VAL B CA 1
ATOM 2793 C C . VAL B 1 119 ? -18.462 -0.993 38.706 1.00 25.69 119 VAL B C 1
ATOM 2794 O O . VAL B 1 119 ? -17.660 -1.173 39.630 1.00 25.67 119 VAL B O 1
ATOM 2798 N N . GLN B 1 120 ? -18.264 -0.058 37.771 1.00 24.78 120 GLN B N 1
ATOM 2799 C CA . GLN B 1 120 ? -17.121 0.848 37.849 1.00 23.91 120 GLN B CA 1
ATOM 2800 C C . GLN B 1 120 ? -17.030 1.521 39.211 1.00 26.23 120 GLN B C 1
ATOM 2801 O O . GLN B 1 120 ? -15.970 1.537 39.846 1.00 26.13 120 GLN B O 1
ATOM 2807 N N . LYS B 1 121 ? -18.135 2.097 39.670 1.00 23.71 121 LYS B N 1
ATOM 2808 C CA . LYS B 1 121 ? -18.100 2.888 40.892 1.00 24.20 121 LYS B CA 1
ATOM 2809 C C . LYS B 1 121 ? -18.082 2.031 42.151 1.00 27.72 121 LYS B C 1
ATOM 2810 O O . LYS B 1 121 ? -17.796 2.555 43.233 1.00 27.10 121 LYS B O 1
ATOM 2816 N N . ALA B 1 122 ? -18.344 0.728 42.033 1.00 25.36 122 ALA B N 1
ATOM 2817 C CA . ALA B 1 122 ? -18.195 -0.175 43.168 1.00 27.22 122 ALA B CA 1
ATOM 2818 C C . ALA B 1 122 ? -16.756 -0.634 43.375 1.00 28.68 122 ALA B C 1
ATOM 2819 O O . ALA B 1 122 ? -16.435 -1.136 44.458 1.00 26.84 122 ALA B O 1
ATOM 2821 N N . LEU B 1 123 ? -15.896 -0.494 42.366 1.00 26.93 123 LEU B N 1
ATOM 2822 C CA . LEU B 1 123 ? -14.537 -1.023 42.459 1.00 28.38 123 LEU B CA 1
ATOM 2823 C C . LEU B 1 123 ? -13.760 -0.553 43.686 1.00 29.16 123 LEU B C 1
ATOM 2824 O O . LEU B 1 123 ? -13.087 -1.395 44.306 1.00 29.63 123 LEU B O 1
ATOM 2829 N N . PRO B 1 124 ? -13.774 0.728 44.077 1.00 27.31 124 PRO B N 1
ATOM 2830 C CA . PRO B 1 124 ? -13.016 1.119 45.279 1.00 29.99 124 PRO B CA 1
ATOM 2831 C C . PRO B 1 124 ? -13.466 0.401 46.538 1.00 31.68 124 PRO B C 1
ATOM 2832 O O . PRO B 1 124 ? -12.668 0.252 47.473 1.00 31.94 124 PRO B O 1
ATOM 2836 N N . LEU B 1 125 ? -14.727 -0.029 46.604 1.00 28.45 125 LEU B N 1
ATOM 2837 C CA . LEU B 1 125 ? -15.248 -0.701 47.789 1.00 27.48 125 LEU B CA 1
ATOM 2838 C C . LEU B 1 125 ? -15.205 -2.222 47.699 1.00 28.74 125 LEU B C 1
ATOM 2839 O O . LEU B 1 125 ? -15.251 -2.889 48.740 1.00 28.13 125 LEU B O 1
ATOM 2844 N N . LEU B 1 126 ? -15.141 -2.784 46.493 1.00 26.51 126 LEU B N 1
ATOM 2845 C CA . LEU B 1 126 ? -15.129 -4.235 46.342 1.00 25.31 126 LEU B CA 1
ATOM 2846 C C . LEU B 1 126 ? -13.870 -4.833 46.951 1.00 29.62 126 LEU B C 1
ATOM 2847 O O . LEU B 1 126 ? -12.751 -4.431 46.620 1.00 33.71 126 LEU B O 1
ATOM 2852 N N . ARG B 1 127 ? -14.053 -5.790 47.851 1.00 29.05 127 ARG B N 1
ATOM 2853 C CA . ARG B 1 127 ? -12.913 -6.472 48.441 1.00 29.46 127 ARG B CA 1
ATOM 2854 C C . ARG B 1 127 ? -12.342 -7.500 47.472 1.00 31.19 127 ARG B C 1
ATOM 2855 O O . ARG B 1 127 ? -13.067 -8.102 46.673 1.00 28.62 127 ARG B O 1
ATOM 2863 N N . ASP B 1 128 ? -11.023 -7.688 47.541 1.00 27.67 128 ASP B N 1
ATOM 2864 C CA . ASP B 1 128 ? -10.411 -8.815 46.855 1.00 29.11 128 ASP B CA 1
ATOM 2865 C C . ASP B 1 128 ? -11.073 -10.110 47.308 1.00 30.74 128 ASP B C 1
ATOM 2866 O O . ASP B 1 128 ? -11.370 -10.299 48.492 1.00 29.09 128 ASP B O 1
ATOM 2871 N N . GLY B 1 129 ? -11.320 -11.000 46.351 1.00 28.81 129 GLY B N 1
ATOM 2872 C CA . GLY B 1 129 ? -12.086 -12.201 46.598 1.00 30.72 129 GLY B CA 1
ATOM 2873 C C . GLY B 1 129 ? -13.590 -12.033 46.529 1.00 27.58 129 GLY B C 1
ATOM 2874 O O . GLY B 1 129 ? -14.315 -13.003 46.787 1.00 29.55 129 GLY B O 1
ATOM 2875 N N . GLY B 1 130 ? -14.084 -10.842 46.199 1.00 26.25 130 GLY B N 1
ATOM 2876 C CA . GLY B 1 130 ? -15.508 -10.616 46.065 1.00 24.31 130 GLY B CA 1
ATOM 2877 C C . GLY B 1 130 ? -16.091 -11.305 44.838 1.00 25.83 130 GLY B C 1
ATOM 2878 O O . GLY B 1 130 ? -15.393 -11.909 44.022 1.00 23.02 130 GLY B O 1
ATOM 2879 N N . SER B 1 131 ? -17.415 -11.198 44.709 1.00 20.72 131 SER B N 1
ATOM 2880 C CA . SER B 1 131 ? -18.167 -11.858 43.647 1.00 21.73 131 SER B CA 1
ATOM 2881 C C . SER B 1 131 ? -19.161 -10.878 43.044 1.00 22.60 131 SER B C 1
ATOM 2882 O O . SER B 1 131 ? -19.937 -10.254 43.772 1.00 24.63 131 SER B O 1
ATOM 2885 N N . VAL B 1 132 ? -19.143 -10.748 41.721 1.00 20.79 132 VAL B N 1
ATOM 2886 C CA . VAL B 1 132 ? -20.054 -9.863 41.004 1.00 19.72 132 VAL B CA 1
ATOM 2887 C C . VAL B 1 132 ? -20.939 -10.720 40.114 1.00 21.21 132 VAL B C 1
ATOM 2888 O O . VAL B 1 132 ? -20.440 -11.577 39.376 1.00 21.76 132 VAL B O 1
ATOM 2892 N N . ILE B 1 133 ? -22.249 -10.500 40.190 1.00 19.11 133 ILE B N 1
ATOM 2893 C CA . ILE B 1 133 ? -23.218 -11.222 39.374 1.00 18.63 133 ILE B CA 1
ATOM 2894 C C . ILE B 1 133 ? -23.943 -10.223 38.484 1.00 19.16 133 ILE B C 1
ATOM 2895 O O . ILE B 1 133 ? -24.494 -9.234 38.979 1.00 20.50 133 ILE B O 1
ATOM 2900 N N . LEU B 1 134 ? -23.943 -10.485 37.177 1.00 18.01 134 LEU B N 1
ATOM 2901 C CA . LEU B 1 134 ? -24.646 -9.671 36.197 1.00 19.76 134 LEU B CA 1
ATOM 2902 C C . LEU B 1 134 ? -25.892 -10.412 35.739 1.00 21.00 134 LEU B C 1
ATOM 2903 O O . LEU B 1 134 ? -25.863 -11.631 35.547 1.00 21.39 134 LEU B O 1
ATOM 2908 N N . THR B 1 135 ? -26.987 -9.681 35.557 1.00 19.58 135 THR B N 1
ATOM 2909 C CA . THR B 1 135 ? -28.220 -10.280 35.062 1.00 18.23 135 THR B CA 1
ATOM 2910 C C . THR B 1 135 ? -28.267 -10.152 33.543 1.00 22.04 135 THR B C 1
ATOM 2911 O O . THR B 1 135 ? -28.495 -9.063 33.008 1.00 20.26 135 THR B O 1
ATOM 2915 N N . SER B 1 136 ? -28.050 -11.265 32.846 1.00 18.13 136 SER B N 1
ATOM 2916 C CA . SER B 1 136 ? -28.288 -11.304 31.411 1.00 20.91 136 SER B CA 1
ATOM 2917 C C . SER B 1 136 ? -29.699 -11.839 31.194 1.00 20.03 136 SER B C 1
ATOM 2918 O O . SER B 1 136 ? -30.615 -11.490 31.948 1.00 21.53 136 SER B O 1
ATOM 2921 N N . SER B 1 137 ? -29.880 -12.716 30.211 1.00 18.24 137 SER B N 1
ATOM 2922 C CA . SER B 1 137 ? -31.181 -13.298 29.908 1.00 18.91 137 SER B CA 1
ATOM 2923 C C . SER B 1 137 ? -30.999 -14.363 28.843 1.00 19.11 137 SER B C 1
ATOM 2924 O O . SER B 1 137 ? -30.067 -14.287 28.034 1.00 20.77 137 SER B O 1
ATOM 2927 N N . VAL B 1 138 ? -31.917 -15.335 28.828 1.00 18.56 138 VAL B N 1
ATOM 2928 C CA . VAL B 1 138 ? -32.001 -16.239 27.684 1.00 19.74 138 VAL B CA 1
ATOM 2929 C C . VAL B 1 138 ? -32.173 -15.449 26.392 1.00 22.06 138 VAL B C 1
ATOM 2930 O O . VAL B 1 138 ? -31.770 -15.904 25.315 1.00 19.06 138 VAL B O 1
ATOM 2934 N N . ALA B 1 139 ? -32.752 -14.247 26.478 1.00 19.74 139 ALA B N 1
ATOM 2935 C CA . ALA B 1 139 ? -32.917 -13.418 25.287 1.00 21.77 139 ALA B CA 1
ATOM 2936 C C . ALA B 1 139 ? -31.584 -13.118 24.616 1.00 22.25 139 ALA B C 1
ATOM 2937 O O . ALA B 1 139 ? -31.539 -12.891 23.401 1.00 20.55 139 ALA B O 1
ATOM 2939 N N . GLY B 1 140 ? -30.495 -13.101 25.384 1.00 20.04 140 GLY B N 1
ATOM 2940 C CA . GLY B 1 140 ? -29.173 -12.817 24.844 1.00 19.59 140 GLY B CA 1
ATOM 2941 C C . GLY B 1 140 ? -28.626 -13.860 23.894 1.00 20.73 140 GLY B C 1
ATOM 2942 O O . GLY B 1 140 ? -27.594 -13.603 23.261 1.00 19.52 140 GLY B O 1
ATOM 2943 N N . VAL B 1 141 ? -29.266 -15.024 23.782 1.00 20.13 141 VAL B N 1
ATOM 2944 C CA . VAL B 1 141 ? -28.798 -16.056 22.862 1.00 20.43 141 VAL B CA 1
ATOM 2945 C C . VAL B 1 141 ? -29.932 -16.529 21.961 1.00 20.80 141 VAL B C 1
ATOM 2946 O O . VAL B 1 141 ? -29.800 -17.550 21.273 1.00 18.81 141 VAL B O 1
ATOM 2950 N N . LEU B 1 142 ? -31.046 -15.794 21.946 1.00 18.31 142 LEU B N 1
ATOM 2951 C CA . LEU B 1 142 ? -32.228 -16.177 21.180 1.00 17.55 142 LEU B CA 1
ATOM 2952 C C . LEU B 1 142 ? -32.611 -15.081 20.190 1.00 19.73 142 LEU B C 1
ATOM 2953 O O . LEU B 1 142 ? -32.110 -13.955 20.236 1.00 18.70 142 LEU B O 1
ATOM 2958 N N . GLY B 1 143 ? -33.524 -15.432 19.291 1.00 17.96 143 GLY B N 1
ATOM 2959 C CA . GLY B 1 143 ? -34.076 -14.477 18.350 1.00 21.44 143 GLY B CA 1
ATOM 2960 C C . GLY B 1 143 ? -35.557 -14.296 18.597 1.00 22.49 143 GLY B C 1
ATOM 2961 O O . GLY B 1 143 ? -36.394 -14.919 17.934 1.00 25.76 143 GLY B O 1
ATOM 2962 N N . LEU B 1 144 ? -35.889 -13.460 19.571 1.00 21.20 144 LEU B N 1
ATOM 2963 C CA . LEU B 1 144 ? -37.264 -13.302 20.020 1.00 23.95 144 LEU B CA 1
ATOM 2964 C C . LEU B 1 144 ? -37.907 -12.114 19.319 1.00 19.80 144 LEU B C 1
ATOM 2965 O O . LEU B 1 144 ? -37.362 -11.009 19.344 1.00 21.90 144 LEU B O 1
ATOM 2970 N N . GLN B 1 145 ? -39.061 -12.354 18.699 1.00 19.40 145 GLN B N 1
ATOM 2971 C CA . GLN B 1 145 ? -39.829 -11.290 18.060 1.00 23.81 145 GLN B CA 1
ATOM 2972 C C . GLN B 1 145 ? -39.978 -10.087 18.985 1.00 23.66 145 GLN B C 1
ATOM 2973 O O . GLN B 1 145 ? -40.363 -10.227 20.147 1.00 22.30 145 GLN B O 1
ATOM 2979 N N . ALA B 1 146 ? -39.655 -8.901 18.462 1.00 22.88 146 ALA B N 1
ATOM 2980 C CA . ALA B 1 146 ? -39.857 -7.618 19.131 1.00 22.97 146 ALA B CA 1
ATOM 2981 C C . ALA B 1 146 ? -38.987 -7.442 20.372 1.00 24.73 146 ALA B C 1
ATOM 2982 O O . ALA B 1 146 ? -39.249 -6.556 21.191 1.00 23.70 146 ALA B O 1
ATOM 2984 N N . HIS B 1 147 ? -37.939 -8.246 20.533 1.00 20.65 147 HIS B N 1
ATOM 2985 C CA . HIS B 1 147 ? -37.002 -8.073 21.635 1.00 20.62 147 HIS B CA 1
ATOM 2986 C C . HIS B 1 147 ? -35.656 -7.516 21.171 1.00 22.24 147 HIS B C 1
ATOM 2987 O O . HIS B 1 147 ? -34.639 -7.723 21.839 1.00 20.92 147 HIS B O 1
ATOM 2994 N N . ASP B 1 148 ? -35.643 -6.771 20.056 1.00 19.21 148 ASP B N 1
ATOM 2995 C CA . ASP B 1 148 ? -34.389 -6.389 19.403 1.00 19.13 148 ASP B CA 1
ATOM 2996 C C . ASP B 1 148 ? -33.391 -5.764 20.369 1.00 20.26 148 ASP B C 1
ATOM 2997 O O . ASP B 1 148 ? -32.275 -6.267 20.536 1.00 19.42 148 ASP B O 1
ATOM 3002 N N . THR B 1 149 ? -33.760 -4.643 20.996 1.00 19.75 149 THR B N 1
ATOM 3003 C CA . THR B 1 149 ? -32.782 -3.938 21.817 1.00 18.13 149 THR B CA 1
ATOM 3004 C C . THR B 1 149 ? -32.536 -4.663 23.136 1.00 18.96 149 THR B C 1
ATOM 3005 O O . THR B 1 149 ? -31.396 -4.713 23.611 1.00 20.10 149 THR B O 1
ATOM 3009 N N . TYR B 1 150 ? -33.580 -5.245 23.731 1.00 17.76 150 TYR B N 1
ATOM 3010 C CA . TYR B 1 150 ? -33.412 -5.935 25.010 1.00 20.08 150 TYR B CA 1
ATOM 3011 C C . TYR B 1 150 ? -32.463 -7.115 24.871 1.00 20.07 150 TYR B C 1
ATOM 3012 O O . TYR B 1 150 ? -31.535 -7.282 25.673 1.00 19.95 150 TYR B O 1
ATOM 3021 N N . SER B 1 151 ? -32.691 -7.952 23.860 1.00 19.63 151 SER B N 1
ATOM 3022 C CA . SER B 1 151 ? -31.821 -9.102 23.638 1.00 22.27 151 SER B CA 1
ATOM 3023 C C . SER B 1 151 ? -30.387 -8.665 23.374 1.00 21.12 151 SER B C 1
ATOM 3024 O O . SER B 1 151 ? -29.438 -9.232 23.932 1.00 18.96 151 SER B O 1
ATOM 3027 N N . ALA B 1 152 ? -30.208 -7.662 22.509 1.00 20.03 152 ALA B N 1
ATOM 3028 C CA . ALA B 1 152 ? -28.868 -7.162 22.225 1.00 19.51 152 ALA B CA 1
ATOM 3029 C C . ALA B 1 152 ? -28.211 -6.596 23.478 1.00 20.10 152 ALA B C 1
ATOM 3030 O O . ALA B 1 152 ? -27.017 -6.812 23.713 1.00 18.91 152 ALA B O 1
ATOM 3032 N N . ALA B 1 153 ? -28.975 -5.869 24.298 1.00 19.45 153 ALA B N 1
ATOM 3033 C CA . ALA B 1 153 ? -28.421 -5.322 25.531 1.00 18.54 153 ALA B CA 1
ATOM 3034 C C . ALA B 1 153 ? -27.991 -6.429 26.483 1.00 19.14 153 ALA B C 1
ATOM 3035 O O . ALA B 1 153 ? -26.927 -6.347 27.107 1.00 19.43 153 ALA B O 1
ATOM 3037 N N . LYS B 1 154 ? -28.806 -7.475 26.612 1.00 19.12 154 LYS B N 1
ATOM 3038 C CA . LYS B 1 154 ? -28.436 -8.546 27.531 1.00 19.56 154 LYS B CA 1
ATOM 3039 C C . LYS B 1 154 ? -27.264 -9.360 26.993 1.00 16.86 154 LYS B C 1
ATOM 3040 O O . LYS B 1 154 ? -26.468 -9.892 27.777 1.00 19.24 154 LYS B O 1
ATOM 3046 N N . ALA B 1 155 ? -27.125 -9.451 25.670 1.00 18.26 155 ALA B N 1
ATOM 3047 C CA . ALA B 1 155 ? -25.912 -10.037 25.114 1.00 16.90 155 ALA B CA 1
ATOM 3048 C C . ALA B 1 155 ? -24.690 -9.210 25.493 1.00 18.92 155 ALA B C 1
ATOM 3049 O O . ALA B 1 155 ? -23.638 -9.762 25.832 1.00 17.61 155 ALA B O 1
ATOM 3051 N N . ALA B 1 156 ? -24.817 -7.879 25.467 1.00 18.36 156 ALA B N 1
ATOM 3052 C CA . ALA B 1 156 ? -23.716 -7.022 25.892 1.00 16.77 156 ALA B CA 1
ATOM 3053 C C . ALA B 1 156 ? -23.358 -7.273 27.350 1.00 19.41 156 ALA B C 1
ATOM 3054 O O . ALA B 1 156 ? -22.180 -7.250 27.722 1.00 18.37 156 ALA B O 1
ATOM 3056 N N . VAL B 1 157 ? -24.365 -7.525 28.190 1.00 18.25 157 VAL B N 1
ATOM 3057 C CA . VAL B 1 157 ? -24.103 -7.786 29.603 1.00 18.20 157 VAL B CA 1
ATOM 3058 C C . VAL B 1 157 ? -23.263 -9.050 29.761 1.00 16.35 157 VAL B C 1
ATOM 3059 O O . VAL B 1 157 ? -22.294 -9.081 30.530 1.00 17.99 157 VAL B O 1
ATOM 3063 N N . ARG B 1 158 ? -23.620 -10.114 29.038 1.00 16.02 158 ARG B N 1
ATOM 3064 C CA . ARG B 1 158 ? -22.852 -11.352 29.162 1.00 18.44 158 ARG B CA 1
ATOM 3065 C C . ARG B 1 158 ? -21.404 -11.141 28.738 1.00 19.44 158 ARG B C 1
ATOM 3066 O O . ARG B 1 158 ? -20.482 -11.677 29.366 1.00 17.26 158 ARG B O 1
ATOM 3074 N N . SER B 1 159 ? -21.185 -10.356 27.677 1.00 19.40 159 SER B N 1
ATOM 3075 C CA . SER B 1 159 ? -19.825 -10.033 27.253 1.00 19.25 159 SER B CA 1
ATOM 3076 C C . SER B 1 159 ? -19.027 -9.370 28.373 1.00 19.77 159 SER B C 1
ATOM 3077 O O . SER B 1 159 ? -17.857 -9.706 28.596 1.00 18.54 159 SER B O 1
ATOM 3080 N N . LEU B 1 160 ? -19.645 -8.433 29.099 1.00 18.63 160 LEU B N 1
ATOM 3081 C CA . LEU B 1 160 ? -18.917 -7.722 30.146 1.00 18.63 160 LEU B CA 1
ATOM 3082 C C . LEU B 1 160 ? -18.445 -8.666 31.245 1.00 17.89 160 LEU B C 1
ATOM 3083 O O . LEU B 1 160 ? -17.397 -8.430 31.853 1.00 18.71 160 LEU B O 1
ATOM 3088 N N . ALA B 1 161 ? -19.190 -9.739 31.509 1.00 19.01 161 ALA B N 1
ATOM 3089 C CA . ALA B 1 161 ? -18.717 -10.722 32.483 1.00 18.50 161 ALA B CA 1
ATOM 3090 C C . ALA B 1 161 ? -17.401 -11.348 32.038 1.00 21.04 161 ALA B C 1
ATOM 3091 O O . ALA B 1 161 ? -16.549 -11.669 32.875 1.00 21.23 161 ALA B O 1
ATOM 3093 N N . ARG B 1 162 ? -17.223 -11.543 30.729 1.00 18.78 162 ARG B N 1
ATOM 3094 C CA . ARG B 1 162 ? -15.953 -12.060 30.223 1.00 22.07 162 ARG B CA 1
ATOM 3095 C C . ARG B 1 162 ? -14.837 -11.038 30.398 1.00 20.22 162 ARG B C 1
ATOM 3096 O O . ARG B 1 162 ? -13.782 -11.345 30.963 1.00 19.87 162 ARG B O 1
ATOM 3104 N N . THR B 1 163 ? -15.056 -9.811 29.912 1.00 20.15 163 THR B N 1
ATOM 3105 C CA . THR B 1 163 ? -14.019 -8.786 29.979 1.00 18.09 163 THR B CA 1
ATOM 3106 C C . THR B 1 163 ? -13.607 -8.512 31.419 1.00 20.29 163 THR B C 1
ATOM 3107 O O . THR B 1 163 ? -12.413 -8.396 31.725 1.00 20.80 163 THR B O 1
ATOM 3111 N N . TRP B 1 164 ? -14.583 -8.405 32.320 1.00 19.42 164 TRP B N 1
ATOM 3112 C CA . TRP B 1 164 ? -14.270 -8.080 33.709 1.00 21.85 164 TRP B CA 1
ATOM 3113 C C . TRP B 1 164 ? -13.624 -9.252 34.435 1.00 23.15 164 TRP B C 1
ATOM 3114 O O . TRP B 1 164 ? -12.875 -9.040 35.396 1.00 22.31 164 TRP B O 1
ATOM 3125 N N . THR B 1 165 ? -13.900 -10.488 34.008 1.00 22.54 165 THR B N 1
ATOM 3126 C CA . THR B 1 165 ? -13.113 -11.615 34.504 1.00 23.25 165 THR B CA 1
ATOM 3127 C C . THR B 1 165 ? -11.629 -11.363 34.274 1.00 23.11 165 THR B C 1
ATOM 3128 O O . THR B 1 165 ? -10.806 -11.508 35.186 1.00 23.38 165 THR B O 1
ATOM 3132 N N . THR B 1 166 ? -11.277 -10.941 33.058 1.00 20.28 166 THR B N 1
ATOM 3133 C CA . THR B 1 166 ? -9.880 -10.681 32.733 1.00 22.92 166 THR B CA 1
ATOM 3134 C C . THR B 1 166 ? -9.338 -9.477 33.498 1.00 25.99 166 THR B C 1
ATOM 3135 O O . THR B 1 166 ? -8.220 -9.521 34.026 1.00 26.72 166 THR B O 1
ATOM 3139 N N . GLU B 1 167 ? -10.109 -8.392 33.574 1.00 24.06 167 GLU B N 1
ATOM 3140 C CA . GLU B 1 167 ? -9.572 -7.164 34.151 1.00 22.15 167 GLU B CA 1
ATOM 3141 C C . GLU B 1 167 ? -9.454 -7.235 35.668 1.00 26.10 167 GLU B C 1
ATOM 3142 O O . GLU B 1 167 ? -8.601 -6.552 36.248 1.00 24.78 167 GLU B O 1
ATOM 3148 N N . LEU B 1 168 ? -10.304 -8.021 36.329 1.00 23.66 168 LEU B N 1
ATOM 3149 C CA . LEU B 1 168 ? -10.332 -8.063 37.785 1.00 25.90 168 LEU B CA 1
ATOM 3150 C C . LEU B 1 168 ? -9.682 -9.316 38.364 1.00 25.06 168 LEU B C 1
ATOM 3151 O O . LEU B 1 168 ? -9.738 -9.521 39.582 1.00 27.52 168 LEU B O 1
ATOM 3156 N N . LYS B 1 169 ? -9.063 -10.157 37.531 1.00 24.96 169 LYS B N 1
ATOM 3157 C CA . LYS B 1 169 ? -8.469 -11.385 38.051 1.00 27.90 169 LYS B CA 1
ATOM 3158 C C . LYS B 1 169 ? -7.321 -11.090 39.012 1.00 28.39 169 LYS B C 1
ATOM 3159 O O . LYS B 1 169 ? -7.068 -11.875 39.933 1.00 25.99 169 LYS B O 1
ATOM 3165 N N . GLY B 1 170 ? -6.626 -9.965 38.825 1.00 27.24 170 GLY B N 1
ATOM 3166 C CA . GLY B 1 170 ? -5.549 -9.615 39.736 1.00 28.57 170 GLY B CA 1
ATOM 3167 C C . GLY B 1 170 ? -6.022 -9.394 41.159 1.00 31.79 170 GLY B C 1
ATOM 3168 O O . GLY B 1 170 ? -5.253 -9.571 42.110 1.00 31.91 170 GLY B O 1
ATOM 3169 N N . ARG B 1 171 ? -7.286 -9.016 41.328 1.00 27.12 171 ARG B N 1
ATOM 3170 C CA . ARG B 1 171 ? -7.882 -8.822 42.641 1.00 31.60 171 ARG B CA 1
ATOM 3171 C C . ARG B 1 171 ? -8.710 -10.019 43.091 1.00 28.22 171 ARG B C 1
ATOM 3172 O O . ARG B 1 171 ? -9.380 -9.940 44.125 1.00 27.85 171 ARG B O 1
ATOM 3180 N N . SER B 1 172 ? -8.671 -11.122 42.341 1.00 24.42 172 SER B N 1
ATOM 3181 C CA . SER B 1 172 ? -9.401 -12.349 42.673 1.00 27.24 172 SER B CA 1
ATOM 3182 C C . SER B 1 172 ? -10.904 -12.108 42.794 1.00 27.04 172 SER B C 1
ATOM 3183 O O . SER B 1 172 ? -11.592 -12.778 43.568 1.00 30.97 172 SER B O 1
ATOM 3186 N N . ILE B 1 173 ? -11.413 -11.115 42.072 1.00 26.19 173 ILE B N 1
ATOM 3187 C CA . ILE B 1 173 ? -12.843 -10.837 42.014 1.00 23.81 173 ILE B CA 1
ATOM 3188 C C . ILE B 1 173 ? -13.437 -11.652 40.870 1.00 26.94 173 ILE B C 1
ATOM 3189 O O . ILE B 1 173 ? -12.990 -11.540 39.722 1.00 24.66 173 ILE B O 1
ATOM 3194 N N . ARG B 1 174 ? -14.426 -12.485 41.179 1.00 23.13 174 ARG B N 1
ATOM 3195 C CA . ARG B 1 174 ? -15.098 -13.284 40.163 1.00 22.72 174 ARG B CA 1
ATOM 3196 C C . ARG B 1 174 ? -16.298 -12.528 39.613 1.00 22.09 174 ARG B C 1
ATOM 3197 O O . ARG B 1 174 ? -17.032 -11.875 40.359 1.00 22.08 174 ARG B O 1
ATOM 3205 N N . VAL B 1 175 ? -16.478 -12.604 38.298 1.00 19.48 175 VAL B N 1
ATOM 3206 C CA . VAL B 1 175 ? -17.602 -11.967 37.620 1.00 20.89 175 VAL B CA 1
ATOM 3207 C C . VAL B 1 175 ? -18.294 -13.025 36.774 1.00 21.81 175 VAL B C 1
ATOM 3208 O O . VAL B 1 175 ? -17.658 -13.645 35.912 1.00 19.26 175 VAL B O 1
ATOM 3212 N N . ASN B 1 176 ? -19.593 -13.211 37.003 1.00 19.45 176 ASN B N 1
ATOM 3213 C CA . ASN B 1 176 ? -20.378 -14.223 36.314 1.00 19.53 176 ASN B CA 1
ATOM 3214 C C . ASN B 1 176 ? -21.723 -13.625 35.936 1.00 20.67 176 ASN B C 1
ATOM 3215 O O . ASN B 1 176 ? -22.241 -12.753 36.636 1.00 19.62 176 ASN B O 1
ATOM 3220 N N . ALA B 1 177 ? -22.293 -14.112 34.834 1.00 18.53 177 ALA B N 1
ATOM 3221 C CA . ALA B 1 177 ? -23.618 -13.697 34.395 1.00 18.77 177 ALA B CA 1
ATOM 3222 C C . ALA B 1 177 ? -24.635 -14.794 34.681 1.00 18.66 177 ALA B C 1
ATOM 3223 O O . ALA B 1 177 ? -24.371 -15.977 34.448 1.00 19.45 177 ALA B O 1
ATOM 3225 N N . VAL B 1 178 ? -25.802 -14.404 35.193 1.00 18.71 178 VAL B N 1
ATOM 3226 C CA . VAL B 1 178 ? -26.943 -15.306 35.275 1.00 17.89 178 VAL B CA 1
ATOM 3227 C C . VAL B 1 178 ? -27.915 -14.927 34.168 1.00 18.75 178 VAL B C 1
ATOM 3228 O O . VAL B 1 178 ? -28.175 -13.739 33.938 1.00 19.10 178 VAL B O 1
ATOM 3232 N N . SER B 1 179 ? -28.422 -15.932 33.455 1.00 18.99 179 SER B N 1
ATOM 3233 C CA . SER B 1 179 ? -29.330 -15.729 32.327 1.00 17.71 179 SER B CA 1
ATOM 3234 C C . SER B 1 179 ? -30.659 -16.403 32.636 1.00 19.44 179 SER B C 1
ATOM 3235 O O . SER B 1 179 ? -30.859 -17.588 32.327 1.00 19.18 179 SER B O 1
ATOM 3238 N N . PRO B 1 180 ? -31.596 -15.683 33.244 1.00 20.95 180 PRO B N 1
ATOM 3239 C CA . PRO B 1 180 ? -32.896 -16.276 33.563 1.00 20.23 180 PRO B CA 1
ATOM 3240 C C . PRO B 1 180 ? -33.717 -16.554 32.318 1.00 20.24 180 PRO B C 1
ATOM 3241 O O . PRO B 1 180 ? -33.682 -15.807 31.338 1.00 21.65 180 PRO B O 1
ATOM 3245 N N . GLY B 1 181 ? -34.490 -17.631 32.386 1.00 19.25 181 GLY B N 1
ATOM 3246 C CA . GLY B 1 181 ? -35.587 -17.855 31.464 1.00 20.18 181 GLY B CA 1
ATOM 3247 C C . GLY B 1 181 ? -36.803 -17.088 31.940 1.00 21.48 181 GLY B C 1
ATOM 3248 O O . GLY B 1 181 ? -36.690 -15.999 32.513 1.00 26.01 181 GLY B O 1
ATOM 3249 N N . ALA B 1 182 ? -37.979 -17.667 31.724 1.00 22.40 182 ALA B N 1
ATOM 3250 C CA . ALA B 1 182 ? -39.212 -17.045 32.193 1.00 26.89 182 ALA B CA 1
ATOM 3251 C C . ALA B 1 182 ? -39.327 -17.202 33.705 1.00 27.89 182 ALA B C 1
ATOM 3252 O O . ALA B 1 182 ? -39.417 -18.324 34.211 1.00 28.45 182 ALA B O 1
ATOM 3254 N N . ILE B 1 183 ? -39.315 -16.081 34.423 1.00 26.77 183 ILE B N 1
ATOM 3255 C CA . ILE B 1 183 ? -39.440 -16.060 35.876 1.00 28.63 183 ILE B CA 1
ATOM 3256 C C . ILE B 1 183 ? -40.719 -15.313 36.226 1.00 31.97 183 ILE B C 1
ATOM 3257 O O . ILE B 1 183 ? -40.988 -14.240 35.675 1.00 33.23 183 ILE B O 1
ATOM 3262 N N . ASP B 1 184 ? -41.489 -15.864 37.164 1.00 34.64 184 ASP B N 1
ATOM 3263 C CA . ASP B 1 184 ? -42.795 -15.316 37.532 1.00 39.62 184 ASP B CA 1
ATOM 3264 C C . ASP B 1 184 ? -42.610 -14.045 38.360 1.00 40.10 184 ASP B C 1
ATOM 3265 O O . ASP B 1 184 ? -42.635 -14.051 39.594 1.00 44.89 184 ASP B O 1
ATOM 3270 N N . THR B 1 185 ? -42.427 -12.928 37.661 1.00 41.53 185 THR B N 1
ATOM 3271 C CA . THR B 1 185 ? -42.230 -11.612 38.232 1.00 44.75 185 THR B CA 1
ATOM 3272 C C . THR B 1 185 ? -43.137 -10.625 37.516 1.00 52.57 185 THR B C 1
ATOM 3273 O O . THR B 1 185 ? -43.784 -10.978 36.521 1.00 51.05 185 THR B O 1
ATOM 3277 N N . PRO B 1 186 ? -43.224 -9.376 37.988 1.00 54.35 186 PRO B N 1
ATOM 3278 C CA . PRO B 1 186 ? -44.026 -8.375 37.264 1.00 56.28 186 PRO B CA 1
ATOM 3279 C C . PRO B 1 186 ? -43.466 -7.969 35.907 1.00 60.42 186 PRO B C 1
ATOM 3280 O O . PRO B 1 186 ? -44.077 -7.126 35.240 1.00 60.41 186 PRO B O 1
ATOM 3284 N N . SER B 1 187 ? -42.344 -8.527 35.465 1.00 60.62 187 SER B N 1
ATOM 3285 C CA . SER B 1 187 ? -41.768 -8.136 34.183 1.00 59.74 187 SER B CA 1
ATOM 3286 C C . SER B 1 187 ? -42.382 -8.942 33.044 1.00 59.99 187 SER B C 1
ATOM 3287 O O . SER B 1 187 ? -43.311 -8.485 32.378 1.00 63.06 187 SER B O 1
ATOM 3290 N N . ARG B 1 202 ? -47.310 -15.415 27.537 1.00 72.65 202 ARG B N 1
ATOM 3291 C CA . ARG B 1 202 ? -47.511 -15.757 28.971 1.00 73.78 202 ARG B CA 1
ATOM 3292 C C . ARG B 1 202 ? -47.372 -17.271 29.156 1.00 70.29 202 ARG B C 1
ATOM 3293 O O . ARG B 1 202 ? -46.295 -17.717 29.590 1.00 69.85 202 ARG B O 1
ATOM 3301 N N . ALA B 1 203 ? -48.433 -18.018 28.838 1.00 74.81 203 ALA B N 1
ATOM 3302 C CA . ALA B 1 203 ? -48.431 -19.464 28.975 1.00 62.73 203 ALA B CA 1
ATOM 3303 C C . ALA B 1 203 ? -47.577 -20.214 27.952 1.00 61.24 203 ALA B C 1
ATOM 3304 O O . ALA B 1 203 ? -47.398 -21.420 28.133 1.00 61.44 203 ALA B O 1
ATOM 3306 N N . LYS B 1 204 ? -47.068 -19.593 26.877 1.00 60.37 204 LYS B N 1
ATOM 3307 C CA . LYS B 1 204 ? -46.180 -20.359 25.996 1.00 62.65 204 LYS B CA 1
ATOM 3308 C C . LYS B 1 204 ? -44.783 -20.553 26.578 1.00 60.09 204 LYS B C 1
ATOM 3309 O O . LYS B 1 204 ? -44.111 -21.541 26.258 1.00 57.17 204 LYS B O 1
ATOM 3315 N N . ALA B 1 205 ? -44.325 -19.651 27.443 1.00 56.76 205 ALA B N 1
ATOM 3316 C CA . ALA B 1 205 ? -43.021 -19.881 28.055 1.00 52.69 205 ALA B CA 1
ATOM 3317 C C . ALA B 1 205 ? -42.999 -21.219 28.786 1.00 49.55 205 ALA B C 1
ATOM 3318 O O . ALA B 1 205 ? -42.002 -21.948 28.730 1.00 49.11 205 ALA B O 1
ATOM 3320 N N . ALA B 1 206 ? -44.095 -21.568 29.464 1.00 50.52 206 ALA B N 1
ATOM 3321 C CA . ALA B 1 206 ? -44.173 -22.869 30.117 1.00 46.31 206 ALA B CA 1
ATOM 3322 C C . ALA B 1 206 ? -44.183 -24.010 29.105 1.00 45.72 206 ALA B C 1
ATOM 3323 O O . ALA B 1 206 ? -43.663 -25.094 29.394 1.00 44.78 206 ALA B O 1
ATOM 3325 N N . ALA B 1 207 ? -44.754 -23.789 27.917 1.00 47.39 207 ALA B N 1
ATOM 3326 C CA . ALA B 1 207 ? -44.822 -24.848 26.914 1.00 47.43 207 ALA B CA 1
ATOM 3327 C C . ALA B 1 207 ? -43.493 -25.060 26.206 1.00 44.59 207 ALA B C 1
ATOM 3328 O O . ALA B 1 207 ? -43.214 -26.172 25.745 1.00 43.68 207 ALA B O 1
ATOM 3330 N N . ALA B 1 208 ? -42.673 -24.017 26.099 1.00 46.07 208 ALA B N 1
ATOM 3331 C CA . ALA B 1 208 ? -41.397 -24.108 25.404 1.00 40.62 208 ALA B CA 1
ATOM 3332 C C . ALA B 1 208 ? -40.262 -24.585 26.298 1.00 39.02 208 ALA B C 1
ATOM 3333 O O . ALA B 1 208 ? -39.176 -24.881 25.788 1.00 38.90 208 ALA B O 1
ATOM 3335 N N . THR B 1 209 ? -40.497 -24.694 27.607 1.00 37.83 209 THR B N 1
ATOM 3336 C CA . THR B 1 209 ? -39.489 -25.034 28.601 1.00 33.92 209 THR B CA 1
ATOM 3337 C C . THR B 1 209 ? -39.599 -26.503 28.976 1.00 31.20 209 THR B C 1
ATOM 3338 O O . THR B 1 209 ? -40.702 -26.966 29.297 1.00 31.30 209 THR B O 1
ATOM 3342 N N . PRO B 1 210 ? -38.502 -27.266 28.919 1.00 28.20 210 PRO B N 1
ATOM 3343 C CA . PRO B 1 210 ? -38.574 -28.688 29.305 1.00 28.44 210 PRO B CA 1
ATOM 3344 C C . PRO B 1 210 ? -39.206 -28.941 30.667 1.00 28.88 210 PRO B C 1
ATOM 3345 O O . PRO B 1 210 ? -40.029 -29.856 30.792 1.00 31.00 210 PRO B O 1
ATOM 3349 N N . LEU B 1 211 ? -38.858 -28.158 31.692 1.00 25.15 211 LEU B N 1
ATOM 3350 C CA . LEU B 1 211 ? -39.454 -28.368 33.007 1.00 28.70 211 LEU B CA 1
ATOM 3351 C C . LEU B 1 211 ? -40.942 -28.039 33.035 1.00 26.38 211 LEU B C 1
ATOM 3352 O O . LEU B 1 211 ? -41.602 -28.327 34.040 1.00 30.65 211 LEU B O 1
ATOM 3357 N N . GLY B 1 212 ? -41.477 -27.442 31.971 1.00 30.26 212 GLY B N 1
ATOM 3358 C CA . GLY B 1 212 ? -42.911 -27.298 31.813 1.00 32.93 212 GLY B CA 1
ATOM 3359 C C . GLY B 1 212 ? -43.559 -26.233 32.661 1.00 33.43 212 GLY B C 1
ATOM 3360 O O . GLY B 1 212 ? -44.772 -26.294 32.891 1.00 36.42 212 GLY B O 1
ATOM 3361 N N . ARG B 1 213 ? -42.798 -25.246 33.120 1.00 32.16 213 ARG B N 1
ATOM 3362 C CA . ARG B 1 213 ? -43.339 -24.208 33.981 1.00 30.35 213 ARG B CA 1
ATOM 3363 C C . ARG B 1 213 ? -42.407 -23.010 33.941 1.00 31.48 213 ARG B C 1
ATOM 3364 O O . ARG B 1 213 ? -41.231 -23.125 33.583 1.00 29.20 213 ARG B O 1
ATOM 3372 N N . VAL B 1 214 ? -42.951 -21.850 34.311 1.00 28.73 214 VAL B N 1
ATOM 3373 C CA . VAL B 1 214 ? -42.091 -20.706 34.564 1.00 28.31 214 VAL B CA 1
ATOM 3374 C C . VAL B 1 214 ? -41.359 -20.912 35.884 1.00 28.76 214 VAL B C 1
ATOM 3375 O O . VAL B 1 214 ? -41.798 -21.664 36.764 1.00 27.93 214 VAL B O 1
ATOM 3379 N N . GLY B 1 215 ? -40.221 -20.238 36.020 1.00 26.57 215 GLY B N 1
ATOM 3380 C CA . GLY B 1 215 ? -39.460 -20.337 37.244 1.00 27.73 215 GLY B CA 1
ATOM 3381 C C . GLY B 1 215 ? -39.985 -19.427 38.338 1.00 28.22 215 GLY B C 1
ATOM 3382 O O . GLY B 1 215 ? -40.654 -18.424 38.090 1.00 27.47 215 GLY B O 1
ATOM 3383 N N . ARG B 1 216 ? -39.697 -19.815 39.582 1.00 22.04 216 ARG B N 1
ATOM 3384 C CA . ARG B 1 216 ? -40.017 -18.948 40.704 1.00 26.42 216 ARG B CA 1
ATOM 3385 C C . ARG B 1 216 ? -38.848 -18.015 41.002 1.00 27.10 216 ARG B C 1
ATOM 3386 O O . ARG B 1 216 ? -37.687 -18.397 40.831 1.00 24.73 216 ARG B O 1
ATOM 3394 N N . PRO B 1 217 ? -39.123 -16.783 41.444 1.00 26.49 217 PRO B N 1
ATOM 3395 C CA . PRO B 1 217 ? -38.024 -15.864 41.796 1.00 25.11 217 PRO B CA 1
ATOM 3396 C C . PRO B 1 217 ? -37.058 -16.440 42.814 1.00 23.47 217 PRO B C 1
ATOM 3397 O O . PRO B 1 217 ? -35.856 -16.140 42.766 1.00 21.74 217 PRO B O 1
ATOM 3401 N N . GLU B 1 218 ? -37.554 -17.259 43.745 1.00 23.05 218 GLU B N 1
ATOM 3402 C CA . GLU B 1 218 ? -36.682 -17.892 44.730 1.00 24.05 218 GLU B CA 1
ATOM 3403 C C . GLU B 1 218 ? -35.700 -18.853 44.072 1.00 23.11 218 GLU B C 1
ATOM 3404 O O . GLU B 1 218 ? -34.594 -19.061 44.587 1.00 19.15 218 GLU B O 1
ATOM 3410 N N . GLU B 1 219 ? -36.085 -19.440 42.937 1.00 23.30 219 GLU B N 1
ATOM 3411 C CA . GLU B 1 219 ? -35.186 -20.337 42.216 1.00 23.92 219 GLU B CA 1
ATOM 3412 C C . GLU B 1 219 ? -34.052 -19.562 41.560 1.00 25.57 219 GLU B C 1
ATOM 3413 O O . GLU B 1 219 ? -32.915 -20.043 41.500 1.00 19.28 219 GLU B O 1
ATOM 3419 N N . LEU B 1 220 ? -34.347 -18.372 41.036 1.00 22.08 220 LEU B N 1
ATOM 3420 C CA . LEU B 1 220 ? -33.275 -17.529 40.522 1.00 22.32 220 LEU B CA 1
ATOM 3421 C C . LEU B 1 220 ? -32.397 -17.009 41.651 1.00 22.41 220 LEU B C 1
ATOM 3422 O O . LEU B 1 220 ? -31.171 -16.932 41.506 1.00 19.52 220 LEU B O 1
ATOM 3427 N N . ALA B 1 221 ? -33.008 -16.635 42.780 1.00 19.50 221 ALA B N 1
ATOM 3428 C CA . ALA B 1 221 ? -32.230 -16.198 43.934 1.00 19.23 221 ALA B CA 1
ATOM 3429 C C . ALA B 1 221 ? -31.255 -17.281 44.370 1.00 17.78 221 ALA B C 1
ATOM 3430 O O . ALA B 1 221 ? -30.108 -16.988 44.732 1.00 18.25 221 ALA B O 1
ATOM 3432 N N . ALA B 1 222 ? -31.690 -18.541 44.322 1.00 18.36 222 ALA B N 1
ATOM 3433 C CA . ALA B 1 222 ? -30.822 -19.632 44.745 1.00 20.80 222 ALA B CA 1
ATOM 3434 C C . ALA B 1 222 ? -29.640 -19.790 43.798 1.00 17.22 222 ALA B C 1
ATOM 3435 O O . ALA B 1 222 ? -28.519 -20.055 44.242 1.00 18.79 222 ALA B O 1
ATOM 3437 N N . ALA B 1 223 ? -29.859 -19.594 42.496 1.00 18.18 223 ALA B N 1
ATOM 3438 C CA . ALA B 1 223 ? -28.748 -19.674 41.553 1.00 19.13 223 ALA B CA 1
ATOM 3439 C C . ALA B 1 223 ? -27.786 -18.510 41.737 1.00 21.08 223 ALA B C 1
ATOM 3440 O O . ALA B 1 223 ? -26.564 -18.684 41.651 1.00 19.79 223 ALA B O 1
ATOM 3442 N N . VAL B 1 224 ? -28.316 -17.310 41.979 1.00 17.20 224 VAL B N 1
ATOM 3443 C CA . VAL B 1 224 ? -27.451 -16.170 42.252 1.00 18.12 224 VAL B CA 1
ATOM 3444 C C . VAL B 1 224 ? -26.654 -16.403 43.531 1.00 19.28 224 VAL B C 1
ATOM 3445 O O . VAL B 1 224 ? -25.481 -16.022 43.624 1.00 19.81 224 VAL B O 1
ATOM 3449 N N . LEU B 1 225 ? -27.277 -17.037 44.532 1.00 20.79 225 LEU B N 1
ATOM 3450 C CA . LEU B 1 225 ? -26.564 -17.381 45.763 1.00 20.32 225 LEU B CA 1
ATOM 3451 C C . LEU B 1 225 ? -25.374 -18.292 45.483 1.00 17.23 225 LEU B C 1
ATOM 3452 O O . LEU B 1 225 ? -24.306 -18.136 46.087 1.00 19.80 225 LEU B O 1
ATOM 3457 N N . PHE B 1 226 ? -25.547 -19.265 44.590 1.00 18.62 226 PHE B N 1
ATOM 3458 C CA . PHE B 1 226 ? -24.420 -20.111 44.208 1.00 19.51 226 PHE B CA 1
ATOM 3459 C C . PHE B 1 226 ? -23.255 -19.261 43.725 1.00 20.63 226 PHE B C 1
ATOM 3460 O O . PHE B 1 226 ? -22.126 -19.393 44.212 1.00 20.89 226 PHE B O 1
ATOM 3468 N N . LEU B 1 227 ? -23.526 -18.343 42.791 1.00 18.61 227 LEU B N 1
ATOM 3469 C CA . LEU B 1 227 ? -22.468 -17.510 42.236 1.00 19.24 227 LEU B CA 1
ATOM 3470 C C . LEU B 1 227 ? -21.884 -16.559 43.271 1.00 19.31 227 LEU B C 1
ATOM 3471 O O . LEU B 1 227 ? -20.685 -16.257 43.225 1.00 21.44 227 LEU B O 1
ATOM 3476 N N . ALA B 1 228 ? -22.699 -16.083 44.215 1.00 20.22 228 ALA B N 1
ATOM 3477 C CA . ALA B 1 228 ? -22.180 -15.181 45.239 1.00 18.24 228 ALA B CA 1
ATOM 3478 C C . ALA B 1 228 ? -21.360 -15.920 46.288 1.00 21.10 228 ALA B C 1
ATOM 3479 O O . ALA B 1 228 ? -20.416 -15.351 46.846 1.00 24.27 228 ALA B O 1
ATOM 3481 N N . SER B 1 229 ? -21.695 -17.177 46.548 1.00 20.83 229 SER B N 1
ATOM 3482 C CA . SER B 1 229 ? -21.130 -17.947 47.644 1.00 22.23 229 SER B CA 1
ATOM 3483 C C . SER B 1 229 ? -19.813 -18.606 47.239 1.00 29.66 229 SER B C 1
ATOM 3484 O O . SER B 1 229 ? -19.429 -18.643 46.064 1.00 23.51 229 SER B O 1
ATOM 3487 N N . ASP B 1 230 ? -19.115 -19.136 48.246 1.00 27.18 230 ASP B N 1
ATOM 3488 C CA . ASP B 1 230 ? -17.866 -19.850 48.019 1.00 28.30 230 ASP B CA 1
ATOM 3489 C C . ASP B 1 230 ? -18.065 -21.187 47.321 1.00 27.64 230 ASP B C 1
ATOM 3490 O O . ASP B 1 230 ? -17.072 -21.784 46.892 1.00 27.85 230 ASP B O 1
ATOM 3495 N N . ASP B 1 231 ? -19.305 -21.682 47.214 1.00 26.63 231 ASP B N 1
ATOM 3496 C CA . ASP B 1 231 ? -19.544 -22.899 46.447 1.00 27.34 231 ASP B CA 1
ATOM 3497 C C . ASP B 1 231 ? -19.074 -22.760 45.004 1.00 27.15 231 ASP B C 1
ATOM 3498 O O . ASP B 1 231 ? -18.773 -23.772 44.362 1.00 26.95 231 ASP B O 1
ATOM 3503 N N . SER B 1 232 ? -19.013 -21.533 44.481 1.00 24.25 232 SER B N 1
ATOM 3504 C CA . SER B 1 232 ? -18.609 -21.267 43.104 1.00 22.18 232 SER B CA 1
ATOM 3505 C C . SER B 1 232 ? -17.215 -20.648 43.009 1.00 21.56 232 SER B C 1
ATOM 3506 O O . SER B 1 232 ? -16.924 -19.910 42.066 1.00 23.43 232 SER B O 1
ATOM 3509 N N . SER B 1 233 ? -16.340 -20.931 43.976 1.00 22.57 233 SER B N 1
ATOM 3510 C CA . SER B 1 233 ? -15.054 -20.247 44.028 1.00 20.11 233 SER B CA 1
ATOM 3511 C C . SER B 1 233 ? -14.147 -20.545 42.834 1.00 20.71 233 SER B C 1
ATOM 3512 O O . SER B 1 233 ? -13.188 -19.798 42.615 1.00 21.94 233 SER B O 1
ATOM 3515 N N . TYR B 1 234 ? -14.419 -21.590 42.047 1.00 19.75 234 TYR B N 1
ATOM 3516 C CA . TYR B 1 234 ? -13.663 -21.831 40.821 1.00 21.04 234 TYR B CA 1
ATOM 3517 C C . TYR B 1 234 ? -14.504 -21.592 39.574 1.00 22.16 234 TYR B C 1
ATOM 3518 O O . TYR B 1 234 ? -14.185 -22.117 38.502 1.00 20.40 234 TYR B O 1
ATOM 3527 N N . VAL B 1 235 ? -15.561 -20.792 39.690 1.00 18.81 235 VAL B N 1
ATOM 3528 C CA . VAL B 1 235 ? -16.458 -20.486 38.579 1.00 21.00 235 VAL B CA 1
ATOM 3529 C C . VAL B 1 235 ? -16.258 -19.022 38.216 1.00 21.51 235 VAL B C 1
ATOM 3530 O O . VAL B 1 235 ? -16.474 -18.136 39.052 1.00 22.57 235 VAL B O 1
ATOM 3534 N N . ALA B 1 236 ? -15.857 -18.759 36.972 1.00 19.02 236 ALA B N 1
ATOM 3535 C CA . ALA B 1 236 ? -15.516 -17.396 36.584 1.00 18.43 236 ALA B CA 1
ATOM 3536 C C . ALA B 1 236 ? -15.883 -17.161 35.129 1.00 18.49 236 ALA B C 1
ATOM 3537 O O . ALA B 1 236 ? -15.566 -17.989 34.269 1.00 17.93 236 ALA B O 1
ATOM 3539 N N . GLY B 1 237 ? -16.526 -16.023 34.859 1.00 18.08 237 GLY B N 1
ATOM 3540 C CA . GLY B 1 237 ? -16.844 -15.614 33.504 1.00 20.80 237 GLY B CA 1
ATOM 3541 C C . GLY B 1 237 ? -17.994 -16.340 32.842 1.00 19.16 237 GLY B C 1
ATOM 3542 O O . GLY B 1 237 ? -18.217 -16.137 31.641 1.00 17.57 237 GLY B O 1
ATOM 3543 N N . ILE B 1 238 ? -18.738 -17.172 33.571 1.00 18.75 238 ILE B N 1
ATOM 3544 C CA . ILE B 1 238 ? -19.692 -18.057 32.917 1.00 17.70 238 ILE B CA 1
ATOM 3545 C C . ILE B 1 238 ? -21.009 -17.349 32.634 1.00 19.20 238 ILE B C 1
ATOM 3546 O O . ILE B 1 238 ? -21.258 -16.233 33.109 1.00 19.60 238 ILE B O 1
ATOM 3551 N N . GLU B 1 239 ? -21.847 -18.008 31.842 1.00 18.74 239 GLU B N 1
ATOM 3552 C CA . GLU B 1 239 ? -23.251 -17.665 31.667 1.00 18.22 239 GLU B CA 1
ATOM 3553 C C . GLU B 1 239 ? -24.049 -18.815 32.264 1.00 20.02 239 GLU B C 1
ATOM 3554 O O . GLU B 1 239 ? -24.107 -19.903 31.681 1.00 18.68 239 GLU B O 1
ATOM 3560 N N . LEU B 1 240 ? -24.654 -18.582 33.426 1.00 19.83 240 LEU B N 1
ATOM 3561 C CA . LEU B 1 240 ? -25.415 -19.614 34.118 1.00 17.50 240 LEU B CA 1
ATOM 3562 C C . LEU B 1 240 ? -26.869 -19.492 33.682 1.00 19.02 240 LEU B C 1
ATOM 3563 O O . LEU B 1 240 ? -27.572 -18.556 34.085 1.00 17.88 240 LEU B O 1
ATOM 3568 N N . PHE B 1 241 ? -27.307 -20.412 32.830 1.00 19.08 241 PHE B N 1
ATOM 3569 C CA . PHE B 1 241 ? -28.695 -20.430 32.389 1.00 19.41 241 PHE B CA 1
ATOM 3570 C C . PHE B 1 241 ? -29.577 -21.021 33.478 1.00 20.20 241 PHE B C 1
ATOM 3571 O O . PHE B 1 241 ? -29.317 -22.123 33.972 1.00 20.18 241 PHE B O 1
ATOM 3579 N N . VAL B 1 242 ? -30.621 -20.283 33.846 1.00 18.11 242 VAL B N 1
ATOM 3580 C CA . VAL B 1 242 ? -31.603 -20.727 34.830 1.00 19.56 242 VAL B CA 1
ATOM 3581 C C . VAL B 1 242 ? -32.959 -20.601 34.157 1.00 21.59 242 VAL B C 1
ATOM 3582 O O . VAL B 1 242 ? -33.661 -19.599 34.332 1.00 20.18 242 VAL B O 1
ATOM 3586 N N . ASP B 1 243 ? -33.300 -21.589 33.328 1.00 19.39 243 ASP B N 1
ATOM 3587 C CA . ASP B 1 243 ? -34.399 -21.441 32.383 1.00 20.18 243 ASP B CA 1
ATOM 3588 C C . ASP B 1 243 ? -35.183 -22.734 32.201 1.00 20.84 243 ASP B C 1
ATOM 3589 O O . ASP B 1 243 ? -35.896 -22.878 31.202 1.00 22.76 243 ASP B O 1
ATOM 3594 N N . GLY B 1 244 ? -35.055 -23.683 33.126 1.00 21.21 244 GLY B N 1
ATOM 3595 C CA . GLY B 1 244 ? -35.745 -24.948 32.987 1.00 20.94 244 GLY B CA 1
ATOM 3596 C C . GLY B 1 244 ? -35.386 -25.726 31.744 1.00 23.30 244 GLY B C 1
ATOM 3597 O O . GLY B 1 244 ? -36.137 -26.620 31.349 1.00 23.55 244 GLY B O 1
ATOM 3598 N N . GLY B 1 245 ? -34.245 -25.417 31.120 1.00 22.26 245 GLY B N 1
ATOM 3599 C CA . GLY B 1 245 ? -33.782 -26.116 29.939 1.00 20.32 245 GLY B CA 1
ATOM 3600 C C . GLY B 1 245 ? -34.110 -25.444 28.621 1.00 20.72 245 GLY B C 1
ATOM 3601 O O . GLY B 1 245 ? -33.739 -25.979 27.572 1.00 20.23 245 GLY B O 1
ATOM 3602 N N . LEU B 1 246 ? -34.768 -24.281 28.651 1.00 20.77 246 LEU B N 1
ATOM 3603 C CA . LEU B 1 246 ? -35.309 -23.650 27.444 1.00 22.63 246 LEU B CA 1
ATOM 3604 C C . LEU B 1 246 ? -34.268 -23.514 26.333 1.00 22.09 246 LEU B C 1
ATOM 3605 O O . LEU B 1 246 ? -34.520 -23.886 25.176 1.00 22.93 246 LEU B O 1
ATOM 3610 N N . THR B 1 247 ? -33.106 -22.953 26.655 1.00 19.12 247 THR B N 1
ATOM 3611 C CA . THR B 1 247 ? -32.069 -22.695 25.664 1.00 20.14 247 THR B CA 1
ATOM 3612 C C . THR B 1 247 ? -31.142 -23.881 25.443 1.00 22.73 247 THR B C 1
ATOM 3613 O O . THR B 1 247 ? -30.262 -23.804 24.579 1.00 22.20 247 THR B O 1
ATOM 3617 N N . GLN B 1 248 ? -31.315 -24.969 26.192 1.00 19.59 248 GLN B N 1
ATOM 3618 C CA . GLN B 1 248 ? -30.333 -26.045 26.224 1.00 21.57 248 GLN B CA 1
ATOM 3619 C C . GLN B 1 248 ? -30.720 -27.254 25.385 1.00 22.15 248 GLN B C 1
ATOM 3620 O O . GLN B 1 248 ? -29.896 -28.163 25.227 1.00 21.19 248 GLN B O 1
ATOM 3626 N N . VAL B 1 249 ? -31.936 -27.295 24.845 1.00 19.81 249 VAL B N 1
ATOM 3627 C CA . VAL B 1 249 ? -32.404 -28.457 24.092 1.00 21.95 249 VAL B CA 1
ATOM 3628 C C . VAL B 1 249 ? -32.869 -28.079 22.689 1.00 25.85 249 VAL B C 1
ATOM 3629 O O . VAL B 1 249 ? -33.083 -28.949 21.841 1.00 21.91 249 VAL B O 1
ATOM 3634 N N . MET C 1 1 ? -26.042 -27.158 54.747 1.00 30.28 1 MET C N 1
ATOM 3635 C CA . MET C 1 1 ? -25.748 -27.970 55.925 1.00 29.35 1 MET C CA 1
ATOM 3636 C C . MET C 1 1 ? -26.370 -29.353 55.774 1.00 27.98 1 MET C C 1
ATOM 3637 O O . MET C 1 1 ? -25.719 -30.373 56.010 1.00 32.88 1 MET C O 1
ATOM 3642 N N . TYR C 1 2 ? -27.641 -29.375 55.383 1.00 24.22 2 TYR C N 1
ATOM 3643 C CA . TYR C 1 2 ? -28.403 -30.596 55.161 1.00 23.79 2 TYR C CA 1
ATOM 3644 C C . TYR C 1 2 ? -29.096 -30.541 53.810 1.00 26.20 2 TYR C C 1
ATOM 3645 O O . TYR C 1 2 ? -30.261 -30.925 53.659 1.00 22.29 2 TYR C O 1
ATOM 3654 N N . ARG C 1 3 ? -28.375 -30.072 52.792 1.00 23.90 3 ARG C N 1
ATOM 3655 C CA . ARG C 1 3 ? -29.012 -29.792 51.514 1.00 23.59 3 ARG C CA 1
ATOM 3656 C C . ARG C 1 3 ? -29.345 -31.053 50.734 1.00 25.13 3 ARG C C 1
ATOM 3657 O O . ARG C 1 3 ? -30.060 -30.965 49.734 1.00 23.66 3 ARG C O 1
ATOM 3665 N N . LEU C 1 4 ? -28.866 -32.220 51.170 1.00 22.07 4 LEU C N 1
ATOM 3666 C CA . LEU C 1 4 ? -29.233 -33.490 50.554 1.00 21.45 4 LEU C CA 1
ATOM 3667 C C . LEU C 1 4 ? -29.878 -34.434 51.567 1.00 26.71 4 LEU C C 1
ATOM 3668 O O . LEU C 1 4 ? -29.710 -35.654 51.492 1.00 23.11 4 LEU C O 1
ATOM 3673 N N . LEU C 1 5 ? -30.611 -33.867 52.523 1.00 25.10 5 LEU C N 1
ATOM 3674 C CA . LEU C 1 5 ? -31.223 -34.636 53.602 1.00 24.85 5 LEU C CA 1
ATOM 3675 C C . LEU C 1 5 ? -32.116 -35.741 53.049 1.00 26.76 5 LEU C C 1
ATOM 3676 O O . LEU C 1 5 ? -32.983 -35.493 52.206 1.00 30.78 5 LEU C O 1
ATOM 3681 N N . ASN C 1 6 ? -31.880 -36.966 53.520 1.00 28.92 6 ASN C N 1
ATOM 3682 C CA . ASN C 1 6 ? -32.607 -38.194 53.192 1.00 32.06 6 ASN C CA 1
ATOM 3683 C C . ASN C 1 6 ? -32.380 -38.658 51.759 1.00 31.69 6 ASN C C 1
ATOM 3684 O O . ASN C 1 6 ? -32.987 -39.655 51.350 1.00 32.26 6 ASN C O 1
ATOM 3689 N N . LYS C 1 7 ? -31.503 -38.013 50.997 1.00 28.73 7 LYS C N 1
ATOM 3690 C CA . LYS C 1 7 ? -31.273 -38.396 49.612 1.00 25.82 7 LYS C CA 1
ATOM 3691 C C . LYS C 1 7 ? -30.270 -39.535 49.487 1.00 26.26 7 LYS C C 1
ATOM 3692 O O . LYS C 1 7 ? -29.314 -39.639 50.260 1.00 27.45 7 LYS C O 1
ATOM 3698 N N . THR C 1 8 ? -30.499 -40.384 48.483 1.00 26.71 8 THR C N 1
ATOM 3699 C CA . THR C 1 8 ? -29.589 -41.464 48.125 1.00 25.65 8 THR C CA 1
ATOM 3700 C C . THR C 1 8 ? -28.829 -41.052 46.871 1.00 23.23 8 THR C C 1
ATOM 3701 O O . THR C 1 8 ? -29.445 -40.699 45.861 1.00 24.67 8 THR C O 1
ATOM 3705 N N . ALA C 1 9 ? -27.502 -41.081 46.936 1.00 23.25 9 ALA C N 1
ATOM 3706 C CA . ALA C 1 9 ? -26.668 -40.686 45.809 1.00 23.43 9 ALA C CA 1
ATOM 3707 C C . ALA C 1 9 ? -25.770 -41.838 45.380 1.00 26.35 9 ALA C C 1
ATOM 3708 O O . ALA C 1 9 ? -25.257 -42.590 46.216 1.00 24.27 9 ALA C O 1
ATOM 3710 N N . VAL C 1 10 ? -25.596 -41.980 44.070 1.00 25.48 10 VAL C N 1
ATOM 3711 C CA . VAL C 1 10 ? -24.662 -42.937 43.492 1.00 25.46 10 VAL C CA 1
ATOM 3712 C C . VAL C 1 10 ? -23.617 -42.147 42.724 1.00 25.60 10 VAL C C 1
ATOM 3713 O O . VAL C 1 10 ? -23.963 -41.321 41.870 1.00 26.89 10 VAL C O 1
ATOM 3717 N N . ILE C 1 11 ? -22.345 -42.398 43.024 1.00 24.94 11 ILE C N 1
ATOM 3718 C CA . ILE C 1 11 ? -21.232 -41.670 42.425 1.00 22.70 11 ILE C CA 1
ATOM 3719 C C . ILE C 1 11 ? -20.282 -42.689 41.819 1.00 27.85 11 ILE C C 1
ATOM 3720 O O . ILE C 1 11 ? -19.580 -43.396 42.553 1.00 25.36 11 ILE C O 1
ATOM 3725 N N . THR C 1 12 ? -20.242 -42.737 40.484 1.00 26.27 12 THR C N 1
ATOM 3726 C CA . THR C 1 12 ? -19.268 -43.616 39.788 1.00 28.47 12 THR C CA 1
ATOM 3727 C C . THR C 1 12 ? -17.929 -42.870 39.807 1.00 31.83 12 THR C C 1
ATOM 3728 O O . THR C 1 12 ? -17.946 -41.639 39.626 1.00 29.93 12 THR C O 1
ATOM 3732 N N . GLY C 1 13 ? -16.823 -43.576 40.042 1.00 29.80 13 GLY C N 1
ATOM 3733 C CA . GLY C 1 13 ? -15.520 -42.895 40.141 1.00 29.77 13 GLY C CA 1
ATOM 3734 C C . GLY C 1 13 ? -15.418 -42.165 41.469 1.00 33.18 13 GLY C C 1
ATOM 3735 O O . GLY C 1 13 ? -14.722 -41.139 41.535 1.00 32.81 13 GLY C O 1
ATOM 3736 N N . GLY C 1 14 ? -16.074 -42.706 42.504 1.00 30.95 14 GLY C N 1
ATOM 3737 C CA . GLY C 1 14 ? -16.074 -42.115 43.858 1.00 30.52 14 GLY C CA 1
ATOM 3738 C C . GLY C 1 14 ? -14.933 -42.645 44.711 1.00 33.43 14 GLY C C 1
ATOM 3739 O O . GLY C 1 14 ? -14.876 -42.301 45.903 1.00 33.75 14 GLY C O 1
ATOM 3740 N N . ASN C 1 15 ? -14.065 -43.457 44.104 1.00 30.44 15 ASN C N 1
ATOM 3741 C CA . ASN C 1 15 ? -12.876 -44.076 44.740 1.00 32.39 15 ASN C CA 1
ATOM 3742 C C . ASN C 1 15 ? -11.849 -42.987 45.067 1.00 37.80 15 ASN C C 1
ATOM 3743 O O . ASN C 1 15 ? -11.118 -43.155 46.059 1.00 37.32 15 ASN C O 1
ATOM 3748 N N . SER C 1 16 ? -11.798 -41.919 44.261 1.00 36.87 16 SER C N 1
ATOM 3749 C CA . SER C 1 16 ? -10.800 -40.840 44.490 1.00 36.58 16 SER C CA 1
ATOM 3750 C C . SER C 1 16 ? -11.177 -39.556 43.746 1.00 33.44 16 SER C C 1
ATOM 3751 O O . SER C 1 16 ? -12.292 -39.473 43.205 1.00 35.98 16 SER C O 1
ATOM 3754 N N . GLY C 1 17 ? -10.241 -38.604 43.738 1.00 33.08 17 GLY C N 1
ATOM 3755 C CA . GLY C 1 17 ? -10.362 -37.307 43.047 1.00 37.79 17 GLY C CA 1
ATOM 3756 C C . GLY C 1 17 ? -11.686 -36.604 43.284 1.00 31.81 17 GLY C C 1
ATOM 3757 O O . GLY C 1 17 ? -12.120 -36.515 44.445 1.00 30.00 17 GLY C O 1
ATOM 3758 N N . ILE C 1 18 ? -12.289 -36.118 42.197 1.00 33.01 18 ILE C N 1
ATOM 3759 C CA . ILE C 1 18 ? -13.567 -35.349 42.231 1.00 32.88 18 ILE C CA 1
ATOM 3760 C C . ILE C 1 18 ? -14.697 -36.204 42.811 1.00 30.93 18 ILE C C 1
ATOM 3761 O O . ILE C 1 18 ? -15.450 -35.676 43.645 1.00 31.02 18 ILE C O 1
ATOM 3766 N N . GLY C 1 19 ? -14.818 -37.465 42.388 1.00 28.29 19 GLY C N 1
ATOM 3767 C CA . GLY C 1 19 ? -15.899 -38.286 42.909 1.00 30.22 19 GLY C CA 1
ATOM 3768 C C . GLY C 1 19 ? -15.808 -38.462 44.411 1.00 30.84 19 GLY C C 1
ATOM 3769 O O . GLY C 1 19 ? -16.822 -38.435 45.115 1.00 31.45 19 GLY C O 1
ATOM 3770 N N . LEU C 1 20 ? -14.587 -38.635 44.922 1.00 29.02 20 LEU C N 1
ATOM 3771 C CA . LEU C 1 20 ? -14.395 -38.783 46.359 1.00 28.82 20 LEU C CA 1
ATOM 3772 C C . LEU C 1 20 ? -14.686 -37.484 47.100 1.00 30.29 20 LEU C C 1
ATOM 3773 O O . LEU C 1 20 ? -15.334 -37.498 48.152 1.00 29.53 20 LEU C O 1
ATOM 3778 N N . ALA C 1 21 ? -14.188 -36.356 46.583 1.00 29.35 21 ALA C N 1
ATOM 3779 C CA . ALA C 1 21 ? -14.464 -35.069 47.216 1.00 27.96 21 ALA C CA 1
ATOM 3780 C C . ALA C 1 21 ? -15.957 -34.769 47.207 1.00 27.01 21 ALA C C 1
ATOM 3781 O O . ALA C 1 21 ? -16.495 -34.220 48.176 1.00 29.27 21 ALA C O 1
ATOM 3783 N N . THR C 1 22 ? -16.640 -35.142 46.123 1.00 27.38 22 THR C N 1
ATOM 3784 C CA . THR C 1 22 ? -18.085 -34.967 46.036 1.00 24.92 22 THR C CA 1
ATOM 3785 C C . THR C 1 22 ? -18.804 -35.871 47.028 1.00 28.54 22 THR C C 1
ATOM 3786 O O . THR C 1 22 ? -19.729 -35.432 47.722 1.00 25.84 22 THR C O 1
ATOM 3790 N N . ALA C 1 23 ? -18.373 -37.130 47.128 1.00 23.75 23 ALA C N 1
ATOM 3791 C CA . ALA C 1 23 ? -18.952 -38.032 48.119 1.00 26.32 23 ALA C CA 1
ATOM 3792 C C . ALA C 1 23 ? -18.867 -37.441 49.523 1.00 24.19 23 ALA C C 1
ATOM 3793 O O . ALA C 1 23 ? -19.843 -37.481 50.283 1.00 26.85 23 ALA C O 1
ATOM 3795 N N . LYS C 1 24 ? -17.714 -36.869 49.879 1.00 24.86 24 LYS C N 1
ATOM 3796 C CA . LYS C 1 24 ? -17.554 -36.285 51.208 1.00 27.63 24 LYS C CA 1
ATOM 3797 C C . LYS C 1 24 ? -18.531 -35.134 51.426 1.00 26.17 24 LYS C C 1
ATOM 3798 O O . LYS C 1 24 ? -19.179 -35.045 52.475 1.00 23.77 24 LYS C O 1
ATOM 3804 N N . ARG C 1 25 ? -18.639 -34.233 50.447 1.00 22.73 25 ARG C N 1
ATOM 3805 C CA . ARG C 1 25 ? -19.574 -33.117 50.582 1.00 25.12 25 ARG C CA 1
ATOM 3806 C C . ARG C 1 25 ? -21.015 -33.607 50.655 1.00 24.06 25 ARG C C 1
ATOM 3807 O O . ARG C 1 25 ? -21.814 -33.088 51.446 1.00 26.04 25 ARG C O 1
ATOM 3815 N N . PHE C 1 26 ? -21.368 -34.598 49.830 1.00 26.03 26 PHE C N 1
ATOM 3816 C CA . PHE C 1 26 ? -22.725 -35.140 49.841 1.00 23.45 26 PHE C CA 1
ATOM 3817 C C . PHE C 1 26 ? -23.091 -35.678 51.218 1.00 25.94 26 PHE C C 1
ATOM 3818 O O . PHE C 1 26 ? -24.189 -35.423 51.726 1.00 23.99 26 PHE C O 1
ATOM 3826 N N . VAL C 1 27 ? -22.184 -36.452 51.825 1.00 25.15 27 VAL C N 1
ATOM 3827 C CA . VAL C 1 27 ? -22.424 -36.989 53.163 1.00 26.45 27 VAL C CA 1
ATOM 3828 C C . VAL C 1 27 ? -22.504 -35.865 54.186 1.00 25.37 27 VAL C C 1
ATOM 3829 O O . VAL C 1 27 ? -23.331 -35.900 55.105 1.00 26.05 27 VAL C O 1
ATOM 3833 N N . ALA C 1 28 ? -21.658 -34.841 54.037 1.00 25.28 28 ALA C N 1
ATOM 3834 C CA . ALA C 1 28 ? -21.733 -33.696 54.935 1.00 28.19 28 ALA C CA 1
ATOM 3835 C C . ALA C 1 28 ? -23.078 -32.990 54.836 1.00 28.16 28 ALA C C 1
ATOM 3836 O O . ALA C 1 28 ? -23.538 -32.391 55.816 1.00 33.27 28 ALA C O 1
ATOM 3838 N N . GLU C 1 29 ? -23.736 -33.081 53.684 1.00 26.27 29 GLU C N 1
ATOM 3839 C CA . GLU C 1 29 ? -25.037 -32.465 53.469 1.00 26.00 29 GLU C CA 1
ATOM 3840 C C . GLU C 1 29 ? -26.197 -33.418 53.735 1.00 24.80 29 GLU C C 1
ATOM 3841 O O . GLU C 1 29 ? -27.340 -33.092 53.401 1.00 22.65 29 GLU C O 1
ATOM 3847 N N . GLY C 1 30 ? -25.938 -34.585 54.319 1.00 25.57 30 GLY C N 1
ATOM 3848 C CA . GLY C 1 30 ? -27.000 -35.477 54.742 1.00 26.19 30 GLY C CA 1
ATOM 3849 C C . GLY C 1 30 ? -27.357 -36.607 53.802 1.00 28.33 30 GLY C C 1
ATOM 3850 O O . GLY C 1 30 ? -28.328 -37.328 54.072 1.00 23.85 30 GLY C O 1
ATOM 3851 N N . ALA C 1 31 ? -26.612 -36.797 52.718 1.00 24.36 31 ALA C N 1
ATOM 3852 C CA . ALA C 1 31 ? -26.954 -37.862 51.793 1.00 22.79 31 ALA C CA 1
ATOM 3853 C C . ALA C 1 31 ? -26.373 -39.192 52.259 1.00 23.08 31 ALA C C 1
ATOM 3854 O O . ALA C 1 31 ? -25.421 -39.248 53.039 1.00 23.53 31 ALA C O 1
ATOM 3856 N N . TYR C 1 32 ? -26.969 -40.272 51.766 1.00 26.83 32 TYR C N 1
ATOM 3857 C CA . TYR C 1 32 ? -26.353 -41.591 51.806 1.00 28.12 32 TYR C CA 1
ATOM 3858 C C . TYR C 1 32 ? -25.751 -41.864 50.435 1.00 26.98 32 TYR C C 1
ATOM 3859 O O . TYR C 1 32 ? -26.440 -41.740 49.418 1.00 27.07 32 TYR C O 1
ATOM 3868 N N . VAL C 1 33 ? -24.479 -42.252 50.408 1.00 26.70 33 VAL C N 1
ATOM 3869 C CA . VAL C 1 33 ? -23.705 -42.283 49.172 1.00 23.86 33 VAL C CA 1
ATOM 3870 C C . VAL C 1 33 ? -23.227 -43.702 48.905 1.00 27.88 33 VAL C C 1
ATOM 3871 O O . VAL C 1 33 ? -22.722 -44.375 49.810 1.00 29.03 33 VAL C O 1
ATOM 3875 N N . PHE C 1 34 ? -23.400 -44.151 47.665 1.00 26.31 34 PHE C N 1
ATOM 3876 C CA . PHE C 1 34 ? -22.685 -45.302 47.135 1.00 26.59 34 PHE C CA 1
ATOM 3877 C C . PHE C 1 34 ? -21.535 -44.778 46.289 1.00 29.12 34 PHE C C 1
ATOM 3878 O O . PHE C 1 34 ? -21.764 -44.029 45.333 1.00 27.58 34 PHE C O 1
ATOM 3886 N N . ILE C 1 35 ? -20.308 -45.156 46.636 1.00 27.39 35 ILE C N 1
ATOM 3887 C CA . ILE C 1 35 ? -19.155 -44.859 45.795 1.00 26.34 35 ILE C CA 1
ATOM 3888 C C . ILE C 1 35 ? -18.823 -46.115 45.006 1.00 30.51 35 ILE C C 1
ATOM 3889 O O . ILE C 1 35 ? -18.874 -47.233 45.539 1.00 28.20 35 ILE C O 1
ATOM 3894 N N . VAL C 1 36 ? -18.526 -45.938 43.722 1.00 28.49 36 VAL C N 1
ATOM 3895 C CA . VAL C 1 36 ? -18.354 -47.047 42.793 1.00 27.97 36 VAL C CA 1
ATOM 3896 C C . VAL C 1 36 ? -16.998 -46.926 42.117 1.00 30.51 36 VAL C C 1
ATOM 3897 O O . VAL C 1 36 ? -16.613 -45.845 41.658 1.00 29.08 36 VAL C O 1
ATOM 3901 N N . GLY C 1 37 ? -16.290 -48.047 42.032 1.00 27.38 37 GLY C N 1
ATOM 3902 C CA . GLY C 1 37 ? -14.988 -48.103 41.394 1.00 28.81 37 GLY C CA 1
ATOM 3903 C C . GLY C 1 37 ? -14.586 -49.553 41.245 1.00 32.84 37 GLY C C 1
ATOM 3904 O O . GLY C 1 37 ? -15.310 -50.462 41.656 1.00 32.10 37 GLY C O 1
ATOM 3905 N N . ARG C 1 38 ? -13.412 -49.769 40.655 1.00 31.19 38 ARG C N 1
ATOM 3906 C CA . ARG C 1 38 ? -12.964 -51.134 40.396 1.00 30.99 38 ARG C CA 1
ATOM 3907 C C . ARG C 1 38 ? -12.065 -51.692 41.488 1.00 30.02 38 ARG C C 1
ATOM 3908 O O . ARG C 1 38 ? -11.981 -52.915 41.641 1.00 35.10 38 ARG C O 1
ATOM 3916 N N . ARG C 1 39 ? -11.386 -50.837 42.242 1.00 29.08 39 ARG C N 1
ATOM 3917 C CA . ARG C 1 39 ? -10.403 -51.281 43.219 1.00 28.49 39 ARG C CA 1
ATOM 3918 C C . ARG C 1 39 ? -11.026 -51.340 44.610 1.00 31.89 39 ARG C C 1
ATOM 3919 O O . ARG C 1 39 ? -11.437 -50.309 45.148 1.00 27.76 39 ARG C O 1
ATOM 3927 N N . ARG C 1 40 ? -10.972 -52.514 45.245 1.00 35.99 40 ARG C N 1
ATOM 3928 C CA . ARG C 1 40 ? -11.703 -52.702 46.497 1.00 36.41 40 ARG C CA 1
ATOM 3929 C C . ARG C 1 40 ? -11.000 -52.037 47.674 1.00 34.33 40 ARG C C 1
ATOM 3930 O O . ARG C 1 40 ? -11.650 -51.403 48.513 1.00 35.36 40 ARG C O 1
ATOM 3938 N N . LYS C 1 41 ? -9.680 -52.202 47.776 1.00 32.43 41 LYS C N 1
ATOM 3939 C CA . LYS C 1 41 ? -8.954 -51.571 48.874 1.00 32.63 41 LYS C CA 1
ATOM 3940 C C . LYS C 1 41 ? -9.099 -50.056 48.827 1.00 34.43 41 LYS C C 1
ATOM 3941 O O . LYS C 1 41 ? -9.302 -49.411 49.863 1.00 31.01 41 LYS C O 1
ATOM 3947 N N . GLU C 1 42 ? -9.015 -49.469 47.631 1.00 35.49 42 GLU C N 1
ATOM 3948 C CA . GLU C 1 42 ? -9.130 -48.018 47.533 1.00 36.72 42 GLU C CA 1
ATOM 3949 C C . GLU C 1 42 ? -10.551 -47.569 47.844 1.00 31.63 42 GLU C C 1
ATOM 3950 O O . GLU C 1 42 ? -10.755 -46.517 48.460 1.00 34.25 42 GLU C O 1
ATOM 3956 N N . LEU C 1 43 ? -11.542 -48.366 47.443 1.00 30.41 43 LEU C N 1
ATOM 3957 C CA . LEU C 1 43 ? -12.920 -48.085 47.828 1.00 29.36 43 LEU C CA 1
ATOM 3958 C C . LEU C 1 43 ? -13.090 -48.151 49.338 1.00 34.20 43 LEU C C 1
ATOM 3959 O O . LEU C 1 43 ? -13.735 -47.284 49.938 1.00 30.95 43 LEU C O 1
ATOM 3964 N N . GLU C 1 44 ? -12.497 -49.164 49.975 1.00 31.04 44 GLU C N 1
ATOM 3965 C CA . GLU C 1 44 ? -12.634 -49.302 51.420 1.00 32.52 44 GLU C CA 1
ATOM 3966 C C . GLU C 1 44 ? -11.957 -48.148 52.142 1.00 29.74 44 GLU C C 1
ATOM 3967 O O . GLU C 1 44 ? -12.492 -47.617 53.122 1.00 31.82 44 GLU C O 1
ATOM 3973 N N . GLN C 1 45 ? -10.784 -47.736 51.661 1.00 27.75 45 GLN C N 1
ATOM 3974 C CA . GLN C 1 45 ? -10.088 -46.613 52.277 1.00 30.09 45 GLN C CA 1
ATOM 3975 C C . GLN C 1 45 ? -10.831 -45.305 52.037 1.00 32.48 45 GLN C C 1
ATOM 3976 O O . GLN C 1 45 ? -10.884 -44.444 52.924 1.00 31.36 45 GLN C O 1
ATOM 3982 N N . ALA C 1 46 ? -11.409 -45.142 50.845 1.00 35.17 46 ALA C N 1
ATOM 3983 C CA . ALA C 1 46 ? -12.222 -43.963 50.564 1.00 33.86 46 ALA C CA 1
ATOM 3984 C C . ALA C 1 46 ? -13.449 -43.921 51.468 1.00 32.61 46 ALA C C 1
ATOM 3985 O O . ALA C 1 46 ? -13.756 -42.886 52.073 1.00 33.72 46 ALA C O 1
ATOM 3987 N N . ALA C 1 47 ? -14.167 -45.045 51.566 1.00 32.33 47 ALA C N 1
ATOM 3988 C CA . ALA C 1 47 ? -15.346 -45.108 52.426 1.00 32.26 47 ALA C CA 1
ATOM 3989 C C . ALA C 1 47 ? -14.986 -44.814 53.877 1.00 36.87 47 ALA C C 1
ATOM 3990 O O . ALA C 1 47 ? -15.786 -44.227 54.616 1.00 32.18 47 ALA C O 1
ATOM 3992 N N . ALA C 1 48 ? -13.797 -45.247 54.309 1.00 33.37 48 ALA C N 1
ATOM 3993 C CA . ALA C 1 48 ? -13.332 -44.939 55.658 1.00 35.39 48 ALA C CA 1
ATOM 3994 C C . ALA C 1 48 ? -13.064 -43.447 55.820 1.00 36.30 48 ALA C C 1
ATOM 3995 O O . ALA C 1 48 ? -13.324 -42.876 56.887 1.00 37.23 48 ALA C O 1
ATOM 3997 N N . GLU C 1 49 ? -12.534 -42.801 54.775 1.00 36.63 49 GLU C N 1
ATOM 3998 C CA . GLU C 1 49 ? -12.337 -41.355 54.821 1.00 36.85 49 GLU C CA 1
ATOM 3999 C C . GLU C 1 49 ? -13.673 -40.633 54.894 1.00 37.00 49 GLU C C 1
ATOM 4000 O O . GLU C 1 49 ? -13.815 -39.641 55.619 1.00 40.30 49 GLU C O 1
ATOM 4006 N N . ILE C 1 50 ? -14.667 -41.132 54.158 1.00 36.77 50 ILE C N 1
ATOM 4007 C CA . ILE C 1 50 ? -16.001 -40.546 54.201 1.00 34.40 50 ILE C CA 1
ATOM 4008 C C . ILE C 1 50 ? -16.584 -40.685 55.601 1.00 35.83 50 ILE C C 1
ATOM 4009 O O . ILE C 1 50 ? -17.171 -39.741 56.143 1.00 37.58 50 ILE C O 1
ATOM 4014 N N . GLY C 1 51 ? -16.419 -41.859 56.213 1.00 35.69 51 GLY C N 1
ATOM 4015 C CA . GLY C 1 51 ? -16.625 -42.040 57.634 1.00 36.51 51 GLY C CA 1
ATOM 4016 C C . GLY C 1 51 ? -18.002 -42.524 58.042 1.00 34.71 51 GLY C C 1
ATOM 4017 O O . GLY C 1 51 ? -18.132 -43.164 59.090 1.00 39.62 51 GLY C O 1
ATOM 4018 N N . ARG C 1 52 ? -19.032 -42.227 57.254 1.00 35.49 52 ARG C N 1
ATOM 4019 C CA . ARG C 1 52 ? -20.396 -42.562 57.636 1.00 33.56 52 ARG C CA 1
ATOM 4020 C C . ARG C 1 52 ? -21.294 -42.499 56.410 1.00 32.92 52 ARG C C 1
ATOM 4021 O O . ARG C 1 52 ? -20.973 -41.842 55.415 1.00 34.69 52 ARG C O 1
ATOM 4029 N N . ASN C 1 53 ? -22.426 -43.200 56.499 1.00 30.13 53 ASN C N 1
ATOM 4030 C CA . ASN C 1 53 ? -23.487 -43.143 55.488 1.00 29.87 53 ASN C CA 1
ATOM 4031 C C . ASN C 1 53 ? -22.959 -43.410 54.079 1.00 34.08 53 ASN C C 1
ATOM 4032 O O . ASN C 1 53 ? -23.339 -42.740 53.115 1.00 27.83 53 ASN C O 1
ATOM 4037 N N . VAL C 1 54 ? -22.086 -44.406 53.948 1.00 33.27 54 VAL C N 1
ATOM 4038 C CA . VAL C 1 54 ? -21.472 -44.720 52.663 1.00 29.58 54 VAL C CA 1
ATOM 4039 C C . VAL C 1 54 ? -21.380 -46.230 52.494 1.00 35.88 54 VAL C C 1
ATOM 4040 O O . VAL C 1 54 ? -21.059 -46.956 53.442 1.00 33.50 54 VAL C O 1
ATOM 4044 N N . THR C 1 55 ? -21.682 -46.699 51.284 1.00 32.34 55 THR C N 1
ATOM 4045 C CA . THR C 1 55 ? -21.445 -48.078 50.868 1.00 34.53 55 THR C CA 1
ATOM 4046 C C . THR C 1 55 ? -20.552 -48.064 49.635 1.00 32.21 55 THR C C 1
ATOM 4047 O O . THR C 1 55 ? -20.878 -47.411 48.638 1.00 30.18 55 THR C O 1
ATOM 4051 N N . ALA C 1 56 ? -19.426 -48.771 49.706 1.00 30.94 56 ALA C N 1
ATOM 4052 C CA . ALA C 1 56 ? -18.549 -48.943 48.556 1.00 28.82 56 ALA C CA 1
ATOM 4053 C C . ALA C 1 56 ? -19.010 -50.142 47.737 1.00 32.58 56 ALA C C 1
ATOM 4054 O O . ALA C 1 56 ? -19.317 -51.201 48.294 1.00 30.45 56 ALA C O 1
ATOM 4056 N N . VAL C 1 57 ? -19.054 -49.976 46.416 1.00 30.34 57 VAL C N 1
ATOM 4057 C CA . VAL C 1 57 ? -19.484 -51.026 45.499 1.00 31.97 57 VAL C CA 1
ATOM 4058 C C . VAL C 1 57 ? -18.407 -51.205 44.434 1.00 35.15 57 VAL C C 1
ATOM 4059 O O . VAL C 1 57 ? -18.078 -50.256 43.712 1.00 28.66 57 VAL C O 1
ATOM 4063 N N . LYS C 1 58 ? -17.858 -52.413 44.335 1.00 33.20 58 LYS C N 1
ATOM 4064 C CA . LYS C 1 58 ? -16.928 -52.719 43.257 1.00 33.20 58 LYS C CA 1
ATOM 4065 C C . LYS C 1 58 ? -17.704 -52.926 41.963 1.00 29.59 58 LYS C C 1
ATOM 4066 O O . LYS C 1 58 ? -18.599 -53.776 41.897 1.00 29.87 58 LYS C O 1
ATOM 4072 N N . ALA C 1 59 ? -17.372 -52.147 40.938 1.00 31.04 59 ALA C N 1
ATOM 4073 C CA . ALA C 1 59 ? -18.045 -52.292 39.657 1.00 30.27 59 ALA C CA 1
ATOM 4074 C C . ALA C 1 59 ? -17.213 -51.618 38.581 1.00 30.57 59 ALA C C 1
ATOM 4075 O O . ALA C 1 59 ? -16.698 -50.515 38.780 1.00 29.51 59 ALA C O 1
ATOM 4077 N N . ASP C 1 60 ? -17.060 -52.310 37.460 1.00 29.51 60 ASP C N 1
ATOM 4078 C CA . ASP C 1 60 ? -16.507 -51.725 36.246 1.00 36.75 60 ASP C CA 1
ATOM 4079 C C . ASP C 1 60 ? -17.691 -51.224 35.429 1.00 33.61 60 ASP C C 1
ATOM 4080 O O . ASP C 1 60 ? -18.505 -52.022 34.956 1.00 29.84 60 ASP C O 1
ATOM 4085 N N . VAL C 1 61 ? -17.811 -49.899 35.290 1.00 36.50 61 VAL C N 1
ATOM 4086 C CA . VAL C 1 61 ? -18.983 -49.337 34.623 1.00 32.60 61 VAL C CA 1
ATOM 4087 C C . VAL C 1 61 ? -19.049 -49.697 33.147 1.00 35.98 61 VAL C C 1
ATOM 4088 O O . VAL C 1 61 ? -20.119 -49.581 32.539 1.00 36.70 61 VAL C O 1
ATOM 4092 N N . THR C 1 62 ? -17.945 -50.133 32.544 1.00 37.22 62 THR C N 1
ATOM 4093 C CA . THR C 1 62 ? -18.008 -50.572 31.155 1.00 36.58 62 THR C CA 1
ATOM 4094 C C . THR C 1 62 ? -18.574 -51.974 31.013 1.00 39.23 62 THR C C 1
ATOM 4095 O O . THR C 1 62 ? -18.774 -52.430 29.883 1.00 39.20 62 THR C O 1
ATOM 4099 N N . LYS C 1 63 ? -18.851 -52.661 32.119 1.00 34.71 63 LYS C N 1
ATOM 4100 C CA . LYS C 1 63 ? -19.390 -54.014 32.089 1.00 34.06 63 LYS C CA 1
ATOM 4101 C C . LYS C 1 63 ? -20.842 -53.971 32.537 1.00 31.42 63 LYS C C 1
ATOM 41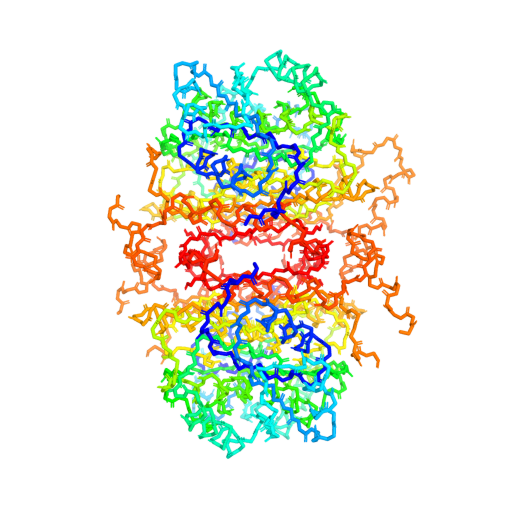02 O O . LYS C 1 63 ? -21.138 -53.596 33.677 1.00 34.71 63 LYS C O 1
ATOM 4108 N N . LEU C 1 64 ? -21.738 -54.344 31.623 1.00 32.60 64 LEU C N 1
ATOM 4109 C CA . LEU C 1 64 ? -23.171 -54.257 31.877 1.00 35.23 64 LEU C CA 1
ATOM 4110 C C . LEU C 1 64 ? -23.569 -55.079 33.096 1.00 37.39 64 LEU C C 1
ATOM 4111 O O . LEU C 1 64 ? -24.460 -54.683 33.855 1.00 33.98 64 LEU C O 1
ATOM 4116 N N . GLU C 1 65 ? -22.925 -56.233 33.296 1.00 38.50 65 GLU C N 1
ATOM 4117 C CA . GLU C 1 65 ? -23.275 -57.073 34.435 1.00 38.69 65 GLU C CA 1
ATOM 4118 C C . GLU C 1 65 ? -22.798 -56.473 35.753 1.00 34.97 65 GLU C C 1
ATOM 4119 O O . GLU C 1 65 ? -23.402 -56.735 36.801 1.00 37.66 65 GLU C O 1
ATOM 4125 N N . ASP C 1 66 ? -21.737 -55.659 35.729 1.00 32.14 66 ASP C N 1
ATOM 4126 C CA . ASP C 1 66 ? -21.327 -54.974 36.952 1.00 31.36 66 ASP C CA 1
ATOM 4127 C C . ASP C 1 66 ? -22.302 -53.861 37.311 1.00 34.34 66 ASP C C 1
ATOM 4128 O O . ASP C 1 66 ? -22.528 -53.593 38.497 1.00 30.88 66 ASP C O 1
ATOM 4133 N N . LEU C 1 67 ? -22.885 -53.205 36.305 1.00 32.00 67 LEU C N 1
ATOM 4134 C CA . LEU C 1 67 ? -23.900 -52.190 36.571 1.00 33.83 67 LEU C CA 1
ATOM 4135 C C . LEU C 1 67 ? -25.175 -52.818 37.122 1.00 36.62 67 LEU C C 1
ATOM 4136 O O . LEU C 1 67 ? -25.795 -52.272 38.043 1.00 34.06 67 LEU C O 1
ATOM 4141 N N . ASP C 1 68 ? -25.577 -53.971 36.576 1.00 34.52 68 ASP C N 1
ATOM 4142 C CA . ASP C 1 68 ? -26.722 -54.691 37.125 1.00 32.57 68 ASP C CA 1
ATOM 4143 C C . ASP C 1 68 ? -26.494 -55.044 38.587 1.00 35.40 68 ASP C C 1
ATOM 4144 O O . ASP C 1 68 ? -27.391 -54.881 39.424 1.00 32.16 68 ASP C O 1
ATOM 4149 N N . ARG C 1 69 ? -25.294 -55.528 38.911 1.00 32.70 69 ARG C N 1
ATOM 4150 C CA . ARG C 1 69 ? -24.975 -55.865 40.293 1.00 35.58 69 ARG C CA 1
ATOM 4151 C C . ARG C 1 69 ? -25.002 -54.629 41.181 1.00 34.22 69 ARG C C 1
ATOM 4152 O O . ARG C 1 69 ? -25.557 -54.661 42.286 1.00 30.20 69 ARG C O 1
ATOM 4160 N N . LEU C 1 70 ? -24.406 -53.529 40.711 1.00 32.02 70 LEU C N 1
ATOM 4161 C CA . LEU C 1 70 ? -24.426 -52.276 41.460 1.00 30.88 70 LEU C CA 1
ATOM 4162 C C . LEU C 1 70 ? -25.844 -51.877 41.848 1.00 30.34 70 LEU C C 1
ATOM 4163 O O . LEU C 1 70 ? -26.123 -51.587 43.018 1.00 33.25 70 LEU C O 1
ATOM 4168 N N . TYR C 1 71 ? -26.756 -51.850 40.878 1.00 31.09 71 TYR C N 1
ATOM 4169 C CA . TYR C 1 71 ? -28.099 -51.350 41.142 1.00 32.55 71 TYR C CA 1
ATOM 4170 C C . TYR C 1 71 ? -28.966 -52.341 41.905 1.00 33.75 71 TYR C C 1
ATOM 4171 O O . TYR C 1 71 ? -29.937 -51.925 42.549 1.00 33.31 71 TYR C O 1
ATOM 4180 N N . ALA C 1 72 ? -28.634 -53.632 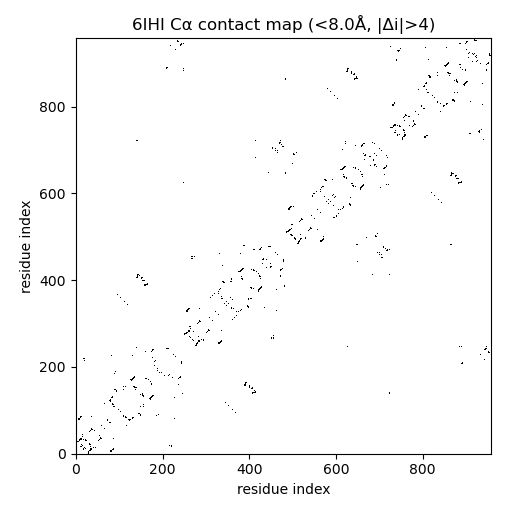41.867 1.00 35.98 72 ALA C N 1
ATOM 4181 C CA . ALA C 1 72 ? -29.292 -54.576 42.765 1.00 33.35 72 ALA C CA 1
ATOM 4182 C C . ALA C 1 72 ? -28.931 -54.282 44.216 1.00 30.71 72 ALA C C 1
ATOM 4183 O O . ALA C 1 72 ? -29.787 -54.355 45.107 1.00 33.73 72 ALA C O 1
ATOM 4185 N N . ILE C 1 73 ? -27.668 -53.935 44.469 1.00 33.12 73 ILE C N 1
ATOM 4186 C CA . ILE C 1 73 ? -27.240 -53.572 45.817 1.00 33.25 73 ILE C CA 1
ATOM 4187 C C . ILE C 1 73 ? -27.927 -52.290 46.268 1.00 34.79 73 ILE C C 1
ATOM 4188 O O . ILE C 1 73 ? -28.399 -52.185 47.408 1.00 31.15 73 ILE C O 1
ATOM 4193 N N . VAL C 1 74 ? -27.977 -51.288 45.388 1.00 32.10 74 VAL C N 1
ATOM 4194 C CA . VAL C 1 74 ? -28.656 -50.042 45.726 1.00 30.34 74 VAL C CA 1
ATOM 4195 C C . VAL C 1 74 ? -30.120 -50.313 46.055 1.00 33.57 74 VAL C C 1
ATOM 4196 O O . VAL C 1 74 ? -30.674 -49.734 46.996 1.00 33.97 74 VAL C O 1
ATOM 4200 N N . ARG C 1 75 ? -30.770 -51.194 45.290 1.00 32.28 75 ARG C N 1
ATOM 4201 C CA . ARG C 1 75 ? -32.180 -51.484 45.546 1.00 37.46 75 ARG C CA 1
ATOM 4202 C C . ARG C 1 75 ? -32.401 -52.132 46.918 1.00 36.99 75 ARG C C 1
ATOM 4203 O O . ARG C 1 75 ? -33.332 -51.753 47.634 1.00 41.51 75 ARG C O 1
ATOM 4211 N N . GLU C 1 76 ? -31.578 -53.113 47.308 1.00 41.89 76 GLU C N 1
ATOM 4212 C CA . GLU C 1 76 ? -31.742 -53.697 48.646 1.00 42.02 76 GLU C CA 1
ATOM 4213 C C . GLU C 1 76 ? -31.468 -52.699 49.755 1.00 39.63 76 GLU C C 1
ATOM 4214 O O . GLU C 1 76 ? -32.290 -52.544 50.663 1.00 44.63 76 GLU C O 1
ATOM 4220 N N . GLN C 1 77 ? -30.383 -51.944 49.649 1.00 31.44 77 GLN C N 1
ATOM 4221 C CA . GLN C 1 77 ? -29.931 -51.183 50.796 1.00 36.21 77 GLN C CA 1
ATOM 4222 C C . GLN C 1 77 ? -30.699 -49.883 50.966 1.00 40.37 77 GLN C C 1
ATOM 4223 O O . GLN C 1 77 ? -30.928 -49.452 52.101 1.00 38.50 77 GLN C O 1
ATOM 4229 N N . ARG C 1 78 ? -31.124 -49.256 49.873 1.00 38.70 78 ARG C N 1
ATOM 4230 C CA . ARG C 1 78 ? -31.780 -47.957 49.959 1.00 36.56 78 ARG C CA 1
ATOM 4231 C C . ARG C 1 78 ? -33.091 -47.857 49.194 1.00 35.12 78 ARG C C 1
ATOM 4232 O O . ARG C 1 78 ? -33.932 -47.027 49.565 1.00 37.62 78 ARG C O 1
ATOM 4240 N N . GLY C 1 79 ? -33.305 -48.665 48.157 1.00 34.83 79 GLY C N 1
ATOM 4241 C CA . GLY C 1 79 ? -34.590 -48.769 47.501 1.00 35.55 79 GLY C CA 1
ATOM 4242 C C . GLY C 1 79 ? -34.815 -47.815 46.345 1.00 38.45 79 GLY C C 1
ATOM 4243 O O . GLY C 1 79 ? -35.702 -48.067 45.523 1.00 40.46 79 GLY C O 1
ATOM 4244 N N . SER C 1 80 ? -34.041 -46.736 46.251 1.00 36.77 80 SER C N 1
ATOM 4245 C CA . SER C 1 80 ? -34.252 -45.732 45.213 1.00 31.79 80 SER C CA 1
ATOM 4246 C C . SER C 1 80 ? -33.024 -44.836 45.141 1.00 32.55 80 SER C C 1
ATOM 4247 O O . SER C 1 80 ? -32.163 -44.859 46.022 1.00 30.88 80 SER C O 1
ATOM 4250 N N . ILE C 1 81 ? -32.956 -44.041 44.071 1.00 31.40 81 ILE C N 1
ATOM 4251 C CA . ILE C 1 81 ? -31.850 -43.120 43.836 1.00 29.60 81 ILE C CA 1
ATOM 4252 C C . ILE C 1 81 ? -32.414 -41.721 43.644 1.00 28.73 81 ILE C C 1
ATOM 4253 O O . ILE C 1 81 ? -33.352 -41.530 42.862 1.00 34.80 81 ILE C O 1
ATOM 4258 N N . ASP C 1 82 ? -31.851 -40.750 44.365 1.00 27.08 82 ASP C N 1
ATOM 4259 C CA . ASP C 1 82 ? -32.190 -39.341 44.200 1.00 27.69 82 ASP C CA 1
ATOM 4260 C C . ASP C 1 82 ? -31.181 -38.577 43.355 1.00 26.92 82 ASP C C 1
ATOM 4261 O O . ASP C 1 82 ? -31.569 -37.684 42.599 1.00 26.30 82 ASP C O 1
ATOM 4266 N N . VAL C 1 83 ? -29.891 -38.885 43.482 1.00 26.44 83 VAL C N 1
ATOM 4267 C CA . VAL C 1 83 ? -28.832 -38.165 42.781 1.00 24.99 83 VAL C CA 1
ATOM 4268 C C . VAL C 1 83 ? -27.892 -39.182 42.150 1.00 27.39 83 VAL C C 1
ATOM 4269 O O . VAL C 1 83 ? -27.422 -40.105 42.823 1.00 25.83 83 VAL C O 1
ATOM 4273 N N . LEU C 1 84 ? -27.602 -39.003 40.866 1.00 23.60 84 LEU C N 1
ATOM 4274 C CA . LEU C 1 84 ? -26.637 -39.837 40.164 1.00 25.82 84 LEU C CA 1
ATOM 4275 C C . LEU C 1 84 ? -25.543 -38.940 39.615 1.00 22.83 84 LEU C C 1
ATOM 4276 O O . LEU C 1 84 ? -25.819 -38.056 38.799 1.00 23.29 84 LEU C O 1
ATOM 4281 N N . PHE C 1 85 ? -24.311 -39.167 40.058 1.00 21.68 85 PHE C N 1
ATOM 4282 C CA . PHE C 1 85 ? -23.145 -38.420 39.589 1.00 23.26 85 PHE C CA 1
ATOM 4283 C C . PHE C 1 85 ? -22.270 -39.401 38.816 1.00 26.41 85 PHE C C 1
ATOM 4284 O O . PHE C 1 85 ? -21.545 -40.204 39.407 1.00 28.01 85 PHE C O 1
ATOM 4292 N N . ALA C 1 86 ? -22.352 -39.337 37.493 1.00 27.79 86 ALA C N 1
ATOM 4293 C CA . ALA C 1 86 ? -21.583 -40.220 36.619 1.00 30.20 86 ALA C CA 1
ATOM 4294 C C . ALA C 1 86 ? -20.234 -39.570 36.352 1.00 32.42 86 ALA C C 1
ATOM 4295 O O . ALA C 1 86 ? -20.079 -38.753 35.441 1.00 33.37 86 ALA C O 1
ATOM 4297 N N . ASN C 1 87 ? -19.242 -39.942 37.159 1.00 29.87 87 ASN C N 1
ATOM 4298 C CA . ASN C 1 87 ? -17.949 -39.277 37.181 1.00 31.91 87 ASN C CA 1
ATOM 4299 C C . ASN C 1 87 ? -16.822 -40.159 36.658 1.00 38.88 87 ASN C C 1
ATOM 4300 O O . ASN C 1 87 ? -15.670 -39.719 36.634 1.00 39.07 87 ASN C O 1
ATOM 4305 N N . SER C 1 88 ? -17.110 -41.397 36.269 1.00 36.79 88 SER C N 1
ATOM 4306 C CA . SER C 1 88 ? -16.058 -42.266 35.757 1.00 39.43 88 SER C CA 1
ATOM 4307 C C . SER C 1 88 ? -15.554 -41.742 34.416 1.00 37.71 88 SER C C 1
ATOM 4308 O O . SER C 1 88 ? -16.345 -41.396 33.535 1.00 41.95 88 SER C O 1
ATOM 4311 N N . GLY C 1 89 ? -14.235 -41.696 34.265 1.00 41.25 89 GLY C N 1
ATOM 4312 C CA . GLY C 1 89 ? -13.625 -41.219 33.034 1.00 39.14 89 GLY C CA 1
ATOM 4313 C C . GLY C 1 89 ? -12.120 -41.346 33.132 1.00 43.93 89 GLY C C 1
ATOM 4314 O O . GLY C 1 89 ? -11.560 -41.568 34.211 1.00 46.67 89 GLY C O 1
ATOM 4315 N N . ALA C 1 90 ? -11.466 -41.190 31.981 1.00 41.46 90 ALA C N 1
ATOM 4316 C CA . ALA C 1 90 ? -10.021 -41.363 31.910 1.00 42.20 90 ALA C CA 1
ATOM 4317 C C . ALA C 1 90 ? -9.480 -40.665 30.670 1.00 38.23 90 ALA C C 1
ATOM 4318 O O . ALA C 1 90 ? -10.121 -40.681 29.612 1.00 38.95 90 ALA C O 1
ATOM 4320 N N . VAL C 1 91 ? -8.292 -40.075 30.805 1.00 37.95 91 VAL C N 1
ATOM 4321 C CA . VAL C 1 91 ? -7.620 -39.365 29.721 1.00 36.46 91 VAL C CA 1
ATOM 4322 C C . VAL C 1 91 ? -6.417 -40.177 29.264 1.00 39.99 91 VAL C C 1
ATOM 4323 O O . VAL C 1 91 ? -5.565 -40.549 30.080 1.00 41.89 91 VAL C O 1
ATOM 4327 N N . GLU C 1 92 ? -6.342 -40.437 27.961 1.00 33.90 92 GLU C N 1
ATOM 4328 C CA . GLU C 1 92 ? -5.140 -40.959 27.322 1.00 36.58 92 GLU C CA 1
ATOM 4329 C C . GLU C 1 92 ? -4.841 -40.076 26.122 1.00 35.99 92 GLU C C 1
ATOM 4330 O O . GLU C 1 92 ? -5.704 -39.895 25.256 1.00 37.21 92 GLU C O 1
ATOM 4336 N N . GLN C 1 93 ? -3.633 -39.524 26.069 1.00 33.98 93 GLN C N 1
ATOM 4337 C CA . GLN C 1 93 ? -3.265 -38.599 25.006 1.00 32.01 93 GLN C CA 1
ATOM 4338 C C . GLN C 1 93 ? -2.702 -39.357 23.811 1.00 35.14 93 GLN C C 1
ATOM 4339 O O . GLN C 1 93 ? -1.750 -40.132 23.951 1.00 31.60 93 GLN C O 1
ATOM 4345 N N . LYS C 1 94 ? -3.285 -39.113 22.638 1.00 30.43 94 LYS C N 1
ATOM 4346 C CA . LYS C 1 94 ? -2.785 -39.636 21.371 1.00 31.73 94 LYS C CA 1
ATOM 4347 C C . LYS C 1 94 ? -3.120 -38.627 20.284 1.00 32.03 94 LYS C C 1
ATOM 4348 O O . LYS C 1 94 ? -4.251 -38.135 20.231 1.00 29.32 94 LYS C O 1
ATOM 4354 N N . THR C 1 95 ? -2.149 -38.317 19.429 1.00 29.74 95 THR C N 1
ATOM 4355 C CA . THR C 1 95 ? -2.439 -37.477 18.282 1.00 28.08 95 THR C CA 1
ATOM 4356 C C . THR C 1 95 ? -3.229 -38.274 17.246 1.00 28.55 95 THR C C 1
ATOM 4357 O O . THR C 1 95 ? -3.349 -39.500 17.325 1.00 28.60 95 THR C O 1
ATOM 4361 N N . LEU C 1 96 ? -3.793 -37.552 16.274 1.00 25.95 96 LEU C N 1
ATOM 4362 C CA . LEU C 1 96 ? -4.565 -38.200 15.219 1.00 26.03 96 LEU C CA 1
ATOM 4363 C C . LEU C 1 96 ? -3.751 -39.288 14.529 1.00 28.84 96 LEU C C 1
ATOM 4364 O O . LEU C 1 96 ? -4.229 -40.411 14.331 1.00 30.47 96 LEU C O 1
ATOM 4369 N N . GLU C 1 97 ? -2.506 -38.972 14.168 1.00 30.16 97 GLU C N 1
ATOM 4370 C CA . GLU C 1 97 ? -1.660 -39.954 13.495 1.00 34.55 97 GLU C CA 1
ATOM 4371 C C . GLU C 1 97 ? -1.424 -41.179 14.366 1.00 31.40 97 GLU C C 1
ATOM 4372 O O . GLU C 1 97 ? -1.216 -42.281 13.844 1.00 36.65 97 GLU C O 1
ATOM 4378 N N . GLU C 1 98 ? -1.458 -41.010 15.689 1.00 31.84 98 GLU C N 1
ATOM 4379 C CA . GLU C 1 98 ? -1.137 -42.069 16.635 1.00 34.47 98 GLU C CA 1
ATOM 4380 C C . GLU C 1 98 ? -2.332 -42.931 17.012 1.00 33.96 98 GLU C C 1
ATOM 4381 O O . GLU C 1 98 ? -2.135 -44.003 17.596 1.00 32.99 98 GLU C O 1
ATOM 4387 N N . ILE C 1 99 ? -3.558 -42.491 16.708 1.00 31.09 99 ILE C N 1
ATOM 4388 C CA . ILE C 1 99 ? -4.747 -43.193 17.181 1.00 32.63 99 ILE C CA 1
ATOM 4389 C C . ILE C 1 99 ? -4.790 -44.607 16.620 1.00 33.91 99 ILE C C 1
ATOM 4390 O O . ILE C 1 99 ? -4.628 -44.824 15.411 1.00 34.15 99 ILE C O 1
ATOM 4395 N N . THR C 1 100 ? -4.993 -45.574 17.504 1.00 30.79 100 THR C N 1
ATOM 4396 C CA . THR C 1 100 ? -5.270 -46.962 17.175 1.00 31.91 100 THR C CA 1
ATOM 4397 C C . THR C 1 100 ? -6.714 -47.297 17.527 1.00 33.95 100 THR C C 1
ATOM 4398 O O . THR C 1 100 ? -7.345 -46.594 18.323 1.00 31.22 100 THR C O 1
ATOM 4402 N N . PRO C 1 101 ? -7.280 -48.362 16.946 1.00 34.95 101 PRO C N 1
ATOM 4403 C CA . PRO C 1 101 ? -8.641 -48.756 17.350 1.00 32.68 101 PRO C CA 1
ATOM 4404 C C . PRO C 1 101 ? -8.776 -49.018 18.840 1.00 38.99 101 PRO C C 1
ATOM 4405 O O . PRO C 1 101 ? -9.799 -48.661 19.438 1.00 35.78 101 PRO C O 1
ATOM 4409 N N . GLU C 1 102 ? -7.760 -49.622 19.463 1.00 37.27 102 GLU C N 1
ATOM 4410 C CA . GLU C 1 102 ? -7.841 -49.909 20.892 1.00 36.95 102 GLU C CA 1
ATOM 4411 C C . GLU C 1 102 ? -7.850 -48.629 21.718 1.00 33.40 102 GLU C C 1
ATOM 4412 O O . GLU C 1 102 ? -8.602 -48.521 22.692 1.00 32.05 102 GLU C O 1
ATOM 4418 N N . HIS C 1 103 ? -7.011 -47.654 21.358 1.00 30.95 103 HIS C N 1
ATOM 4419 C CA . HIS C 1 103 ? -7.048 -46.373 22.055 1.00 31.76 103 HIS C CA 1
ATOM 4420 C C . HIS C 1 103 ? -8.418 -45.723 21.920 1.00 31.84 103 HIS C C 1
ATOM 4421 O O . HIS C 1 103 ? -8.966 -45.198 22.898 1.00 31.11 103 HIS C O 1
ATOM 4428 N N . TYR C 1 104 ? -8.974 -45.727 20.708 1.00 34.20 104 TYR C N 1
ATOM 4429 C CA . TYR C 1 104 ? -10.313 -45.185 20.509 1.00 31.31 104 TYR C CA 1
ATOM 4430 C C . TYR C 1 104 ? -11.333 -45.921 21.367 1.00 33.70 104 TYR C C 1
ATOM 4431 O O . TYR C 1 104 ? -12.141 -45.299 22.067 1.00 31.71 104 TYR C O 1
ATOM 4440 N N . ASP C 1 105 ? -11.307 -47.254 21.331 1.00 33.16 105 ASP C N 1
ATOM 4441 C CA . ASP C 1 105 ? -12.325 -48.025 22.033 1.00 32.43 105 ASP C CA 1
ATOM 4442 C C . ASP C 1 105 ? -12.267 -47.796 23.537 1.00 32.90 105 ASP C C 1
ATOM 4443 O O . ASP C 1 105 ? -13.306 -47.611 24.176 1.00 36.86 105 ASP C O 1
ATOM 4448 N N . ARG C 1 106 ? -11.064 -47.784 24.119 1.00 31.46 106 ARG C N 1
ATOM 4449 C CA . ARG C 1 106 ? -10.956 -47.578 25.560 1.00 29.90 106 ARG C CA 1
ATOM 4450 C C . ARG C 1 106 ? -11.478 -46.204 25.975 1.00 32.59 106 ARG C C 1
ATOM 4451 O O . ARG C 1 106 ? -12.122 -46.072 27.020 1.00 31.34 106 ARG C O 1
ATOM 4459 N N . THR C 1 107 ? -11.200 -45.165 25.185 1.00 35.11 107 THR C N 1
ATOM 4460 C CA . THR C 1 107 ? -11.648 -43.826 25.560 1.00 31.91 107 THR C CA 1
ATOM 4461 C C . THR C 1 107 ? -13.168 -43.730 25.544 1.00 27.92 107 THR C C 1
ATOM 4462 O O . THR C 1 107 ? -13.777 -43.250 26.507 1.00 30.32 107 THR C O 1
ATOM 4466 N N . PHE C 1 108 ? -13.805 -44.181 24.459 1.00 31.17 108 PHE C N 1
ATOM 4467 C CA . PHE C 1 108 ? -15.256 -44.066 24.388 1.00 27.21 108 PHE C CA 1
ATOM 4468 C C . PHE C 1 108 ? -15.972 -45.108 25.241 1.00 29.34 108 PHE C C 1
ATOM 4469 O O . PHE C 1 108 ? -17.104 -44.864 25.671 1.00 29.70 108 PHE C O 1
ATOM 4477 N N . ASP C 1 109 ? -15.347 -46.260 25.506 1.00 31.06 109 ASP C N 1
ATOM 4478 C CA . ASP C 1 109 ? -16.007 -47.260 26.342 1.00 28.11 109 ASP C CA 1
ATOM 4479 C C . ASP C 1 109 ? -16.237 -46.734 27.752 1.00 28.60 109 ASP C C 1
ATOM 4480 O O . ASP C 1 109 ? -17.309 -46.941 28.330 1.00 33.69 109 ASP C O 1
ATOM 4485 N N . VAL C 1 110 ? -15.248 -46.048 28.324 1.00 29.23 110 VAL C N 1
ATOM 4486 C CA . VAL C 1 110 ? -15.402 -45.576 29.695 1.00 33.00 110 VAL C CA 1
ATOM 4487 C C . VAL C 1 110 ? -16.141 -44.241 29.728 1.00 31.53 110 VAL C C 1
ATOM 4488 O O . VAL C 1 110 ? -16.984 -44.011 30.600 1.00 31.45 110 VAL C O 1
ATOM 4492 N N . ASN C 1 111 ? -15.851 -43.354 28.774 1.00 27.32 111 ASN C N 1
ATOM 4493 C CA . ASN C 1 111 ? -16.375 -41.991 28.818 1.00 29.88 111 ASN C CA 1
ATOM 4494 C C . ASN C 1 111 ? -17.800 -41.875 28.287 1.00 29.16 111 ASN C C 1
ATOM 4495 O O . ASN C 1 111 ? -18.558 -41.018 28.755 1.00 29.88 111 ASN C O 1
ATOM 4500 N N . VAL C 1 112 ? -18.185 -42.698 27.312 1.00 27.15 112 VAL C N 1
ATOM 4501 C CA . VAL C 1 112 ? -19.496 -42.551 26.684 1.00 26.00 112 VAL C CA 1
ATOM 4502 C C . VAL C 1 112 ? -20.318 -43.815 26.892 1.00 27.12 112 VAL C C 1
ATOM 4503 O O . VAL C 1 112 ? -21.415 -43.768 27.460 1.00 30.56 112 VAL C O 1
ATOM 4507 N N . ARG C 1 113 ? -19.797 -44.947 26.413 1.00 25.96 113 ARG C N 1
ATOM 4508 C CA . ARG C 1 113 ? -20.525 -46.210 26.501 1.00 27.46 113 ARG C CA 1
ATOM 4509 C C . ARG C 1 113 ? -20.892 -46.535 27.944 1.00 25.12 113 ARG C C 1
ATOM 4510 O O . ARG C 1 113 ? -22.059 -46.797 28.256 1.00 27.45 113 ARG C O 1
ATOM 4518 N N . GLY C 1 114 ? -19.903 -46.539 28.837 1.00 26.42 114 GLY C N 1
ATOM 4519 C CA . GLY C 1 114 ? -20.188 -46.841 30.229 1.00 29.55 114 GLY C CA 1
ATOM 4520 C C . GLY C 1 114 ? -21.122 -45.838 30.878 1.00 29.18 114 GLY C C 1
ATOM 4521 O O . GLY C 1 114 ? -21.944 -46.206 31.723 1.00 28.12 114 GLY C O 1
ATOM 4522 N N . LEU C 1 115 ? -21.027 -44.567 30.482 1.00 28.87 115 LEU C N 1
ATOM 4523 C CA . LEU C 1 115 ? -21.917 -43.552 31.039 1.00 26.64 115 LEU C CA 1
ATOM 4524 C C . LEU C 1 115 ? -23.358 -43.791 30.610 1.00 27.23 115 LEU C C 1
ATOM 4525 O O . LEU C 1 115 ? -24.280 -43.710 31.430 1.00 28.66 115 LEU C O 1
ATOM 4530 N N . ILE C 1 116 ? -23.572 -44.086 29.325 1.00 26.36 116 ILE C N 1
ATOM 4531 C CA . ILE C 1 116 ? -24.924 -44.325 28.830 1.00 24.68 116 ILE C CA 1
ATOM 4532 C C . ILE C 1 116 ? -25.602 -45.435 29.625 1.00 26.60 116 ILE C C 1
ATOM 4533 O O . ILE C 1 116 ? -26.749 -45.298 30.067 1.00 29.68 116 ILE C O 1
ATOM 4538 N N . PHE C 1 117 ? -24.904 -46.548 29.825 1.00 26.98 117 PHE C N 1
ATOM 4539 C CA . PHE C 1 117 ? -25.534 -47.665 30.513 1.00 29.46 117 PHE C CA 1
ATOM 4540 C C . PHE C 1 117 ? -25.576 -47.474 32.023 1.00 28.16 117 PHE C C 1
ATOM 4541 O O . PHE C 1 117 ? -26.463 -48.039 32.674 1.00 29.00 117 PHE C O 1
ATOM 4549 N N . THR C 1 118 ? -24.660 -46.679 32.590 1.00 27.32 118 THR C N 1
ATOM 4550 C CA . THR C 1 118 ? -24.786 -46.288 33.991 1.00 27.07 118 THR C CA 1
ATOM 4551 C C . THR C 1 118 ? -26.104 -45.563 34.228 1.00 28.62 118 THR C C 1
ATOM 4552 O O . THR C 1 118 ? -26.813 -45.836 35.202 1.00 31.00 118 THR C O 1
ATOM 4556 N N . VAL C 1 119 ? -26.448 -44.629 33.340 1.00 25.61 119 VAL C N 1
ATOM 4557 C CA . VAL C 1 119 ? -27.682 -43.870 33.508 1.00 23.99 119 VAL C CA 1
ATOM 4558 C C . VAL C 1 119 ? -28.893 -44.712 33.126 1.00 26.21 119 VAL C C 1
ATOM 4559 O O . VAL C 1 119 ? -29.906 -44.712 33.834 1.00 28.20 119 VAL C O 1
ATOM 4563 N N . GLN C 1 120 ? -28.804 -45.449 32.014 1.00 27.92 120 GLN C N 1
ATOM 4564 C CA . GLN C 1 120 ? -29.902 -46.319 31.598 1.00 29.39 120 GLN C CA 1
ATOM 4565 C C . GLN C 1 120 ? -30.358 -47.219 32.734 1.00 29.46 120 GLN C C 1
ATOM 4566 O O . GLN C 1 120 ? -31.555 -47.330 33.020 1.00 30.35 120 GLN C O 1
ATOM 4572 N N . LYS C 1 121 ? -29.410 -47.891 33.377 1.00 28.59 121 LYS C N 1
ATOM 4573 C CA . LYS C 1 121 ? -29.746 -48.878 34.389 1.00 28.91 121 LYS C CA 1
ATOM 4574 C C . LYS C 1 121 ? -30.114 -48.249 35.725 1.00 33.30 121 LYS C C 1
ATOM 4575 O O . LYS C 1 121 ? -30.618 -48.955 36.605 1.00 31.51 121 LYS C O 1
ATOM 4581 N N . ALA C 1 122 ? -29.881 -46.946 35.896 1.00 30.75 122 ALA C N 1
ATOM 4582 C CA . ALA C 1 122 ? -30.359 -46.253 37.084 1.00 29.62 122 ALA C CA 1
ATOM 4583 C C . ALA C 1 122 ? -31.816 -45.821 36.965 1.00 30.61 122 ALA C C 1
ATOM 4584 O O . ALA C 1 122 ? -32.451 -45.564 37.994 1.00 32.77 122 ALA C O 1
ATOM 4586 N N . LEU C 1 123 ? -32.356 -45.751 35.744 1.00 31.67 123 LEU C N 1
ATOM 4587 C CA . LEU C 1 123 ? -33.704 -45.225 35.525 1.00 34.79 123 LEU C CA 1
ATOM 4588 C C . LEU C 1 123 ? -34.782 -45.907 36.362 1.00 36.48 123 LEU C C 1
ATOM 4589 O O . LEU C 1 123 ? -35.632 -45.195 36.919 1.00 34.28 123 LEU C O 1
ATOM 4594 N N . PRO C 1 124 ? -34.826 -47.241 36.487 1.00 36.38 124 PRO C N 1
ATOM 4595 C CA . PRO C 1 124 ? -35.873 -47.847 37.332 1.00 33.80 124 PRO C CA 1
ATOM 4596 C C . PRO C 1 124 ? -35.823 -47.391 38.779 1.00 35.89 124 PRO C C 1
ATOM 4597 O O . PRO C 1 124 ? -36.855 -47.407 39.464 1.00 36.49 124 PRO C O 1
ATOM 4601 N N . LEU C 1 125 ? -34.650 -47.001 39.275 1.00 32.78 125 LEU C N 1
ATOM 4602 C CA . LEU C 1 125 ? -34.502 -46.574 40.659 1.00 31.71 125 LEU C CA 1
ATOM 4603 C C . LEU C 1 125 ? -34.589 -45.065 40.839 1.00 33.09 125 LEU C C 1
ATOM 4604 O O . LEU C 1 125 ? -34.845 -44.608 41.958 1.00 32.50 125 LEU C O 1
ATOM 4609 N N . LEU C 1 126 ? -34.357 -44.288 39.782 1.00 32.96 126 LEU C N 1
ATOM 4610 C CA . LEU C 1 126 ? -34.369 -42.835 39.892 1.00 31.13 126 LEU C CA 1
ATOM 4611 C C . LEU C 1 126 ? -35.761 -42.332 40.243 1.00 28.35 126 LEU C C 1
ATOM 4612 O O . LEU C 1 126 ? -36.731 -42.618 39.534 1.00 33.19 126 LEU C O 1
ATOM 4617 N N . ARG C 1 127 ? -35.856 -41.572 41.327 1.00 28.50 127 ARG C N 1
ATOM 4618 C CA . ARG C 1 127 ? -37.126 -40.987 41.723 1.00 27.68 127 ARG C CA 1
ATOM 4619 C C . ARG C 1 127 ? -37.446 -39.785 40.844 1.00 34.94 127 ARG C C 1
ATOM 4620 O O . ARG C 1 127 ? -36.549 -39.092 40.357 1.00 32.67 127 ARG C O 1
ATOM 4628 N N . ASP C 1 128 ? -38.741 -39.563 40.616 1.00 33.63 128 ASP C N 1
ATOM 4629 C CA . ASP C 1 128 ? -39.178 -38.323 39.991 1.00 34.51 128 ASP C CA 1
ATOM 4630 C C . ASP C 1 128 ? -38.644 -37.135 40.779 1.00 32.89 128 ASP C C 1
ATOM 4631 O O . ASP C 1 128 ? -38.607 -37.155 42.011 1.00 37.74 128 ASP C O 1
ATOM 4636 N N . GLY C 1 129 ? -38.186 -36.114 40.062 1.00 29.74 129 GLY C N 1
ATOM 4637 C CA . GLY C 1 129 ? -37.551 -34.983 40.702 1.00 33.35 129 GLY C CA 1
ATOM 4638 C C . GLY C 1 129 ? -36.088 -35.168 41.042 1.00 32.85 129 GLY C C 1
ATOM 4639 O O . GLY C 1 129 ? -35.499 -34.272 41.659 1.00 32.70 129 GLY C O 1
ATOM 4640 N N . GLY C 1 130 ? -35.486 -36.297 40.675 1.00 27.51 130 GLY C N 1
ATOM 4641 C CA . GLY C 1 130 ? -34.080 -36.528 40.933 1.00 28.41 130 GLY C CA 1
ATOM 4642 C C . GLY C 1 130 ? -33.187 -35.639 40.081 1.00 29.26 130 GLY C C 1
ATOM 4643 O O . GLY C 1 130 ? -33.638 -34.860 39.241 1.00 27.21 130 GLY C O 1
ATOM 4644 N N . SER C 1 131 ? -31.881 -35.759 40.322 1.00 26.94 131 SER C N 1
ATOM 4645 C CA . SER C 1 131 ? -30.884 -34.929 39.656 1.00 24.40 131 SER C CA 1
ATOM 4646 C C . SER C 1 131 ? -29.727 -35.800 39.191 1.00 26.23 131 SER C C 1
ATOM 4647 O O . SER C 1 131 ? -29.177 -36.578 39.976 1.00 24.52 131 SER C O 1
ATOM 4650 N N . VAL C 1 132 ? -29.368 -35.676 37.917 1.00 23.59 132 VAL C N 1
ATOM 4651 C CA . VAL C 1 132 ? -28.265 -36.422 37.326 1.00 20.96 132 VAL C CA 1
ATOM 4652 C C . VAL C 1 132 ? -27.205 -35.426 36.889 1.00 24.00 132 VAL C C 1
ATOM 4653 O O . VAL C 1 132 ? -27.521 -34.436 36.219 1.00 24.22 132 VAL C O 1
ATOM 4657 N N . ILE C 1 133 ? -25.957 -35.677 37.280 1.00 22.42 133 ILE C N 1
ATOM 4658 C CA . ILE C 1 133 ? -24.819 -34.841 36.909 1.00 21.42 133 ILE C CA 1
ATOM 4659 C C . ILE C 1 133 ? -23.848 -35.687 36.095 1.00 24.34 133 ILE C C 1
ATOM 4660 O O . ILE C 1 133 ? -23.414 -36.752 36.549 1.00 23.58 133 ILE C O 1
ATOM 4665 N N . LEU C 1 134 ? -23.506 -35.210 34.900 1.00 22.16 134 LEU C N 1
ATOM 4666 C CA . LEU C 1 134 ? -22.539 -35.864 34.030 1.00 21.20 134 LEU C CA 1
ATOM 4667 C C . LEU C 1 134 ? -21.238 -35.079 34.043 1.00 25.64 134 LEU C C 1
ATOM 4668 O O . LEU C 1 134 ? -21.250 -33.844 34.018 1.00 24.24 134 LEU C O 1
ATOM 4673 N N . THR C 1 135 ? -20.112 -35.788 34.059 1.00 22.36 135 THR C N 1
ATOM 4674 C CA . THR C 1 135 ? -18.809 -35.134 34.022 1.00 25.28 135 THR C CA 1
ATOM 4675 C C . THR C 1 135 ? -18.355 -34.998 32.572 1.00 25.32 135 THR C C 1
ATOM 4676 O O . THR C 1 135 ? -17.959 -35.984 31.942 1.00 24.38 135 THR C O 1
ATOM 4680 N N . SER C 1 136 ? -18.409 -33.775 32.044 1.00 22.28 136 SER C N 1
ATOM 4681 C CA . SER C 1 136 ? -17.783 -33.481 30.763 1.00 20.61 136 SER C CA 1
ATOM 4682 C C . SER C 1 136 ? -16.382 -32.949 31.040 1.00 21.68 136 SER C C 1
ATOM 4683 O O . SER C 1 136 ? -15.693 -33.463 31.927 1.00 25.02 136 SER C O 1
ATOM 4686 N N . SER C 1 137 ? -15.962 -31.913 30.318 1.00 20.18 137 SER C N 1
ATOM 4687 C CA . SER C 1 137 ? -14.636 -31.331 30.482 1.00 20.87 137 SER C CA 1
ATOM 4688 C C . SER C 1 137 ? -14.549 -30.094 29.608 1.00 18.74 137 SER C C 1
ATOM 4689 O O . SER C 1 137 ? -15.212 -30.016 28.569 1.00 20.87 137 SER C O 1
ATOM 4692 N N . VAL C 1 138 ? -13.702 -29.144 30.018 1.00 19.64 138 VAL C N 1
ATOM 4693 C CA . VAL C 1 138 ? -13.369 -28.038 29.126 1.00 19.96 138 VAL C CA 1
ATOM 4694 C C . VAL C 1 138 ? -12.828 -28.568 27.809 1.00 19.24 138 VAL C C 1
ATOM 4695 O O . VAL C 1 138 ? -12.969 -27.921 26.768 1.00 18.90 138 VAL C O 1
ATOM 4699 N N . ALA C 1 139 ? -12.220 -29.756 27.826 1.00 20.74 139 ALA C N 1
ATOM 4700 C CA . ALA C 1 139 ? -11.726 -30.344 26.585 1.00 21.47 139 ALA C CA 1
ATOM 4701 C C . ALA C 1 139 ? -12.845 -30.504 25.567 1.00 20.22 139 ALA C C 1
ATOM 4702 O O . ALA C 1 139 ? -12.592 -30.509 24.357 1.00 19.65 139 ALA C O 1
ATOM 4704 N N . GLY C 1 140 ? -14.085 -30.639 26.033 1.00 19.25 140 GLY C N 1
ATOM 4705 C CA . GLY C 1 140 ? -15.208 -30.784 25.130 1.00 20.17 140 GLY C CA 1
ATOM 4706 C C . GLY C 1 140 ? -15.500 -29.571 24.272 1.00 19.88 140 GLY C C 1
ATOM 4707 O O . GLY C 1 140 ? -16.298 -29.690 23.335 1.00 19.74 140 GLY C O 1
ATOM 4708 N N . VAL C 1 141 ? -14.876 -28.422 24.549 1.00 19.21 141 VAL C N 1
ATOM 4709 C CA . VAL C 1 141 ? -15.105 -27.230 23.731 1.00 22.57 141 VAL C CA 1
ATOM 4710 C C . VAL C 1 141 ? -13.784 -26.638 23.246 1.00 20.52 141 VAL C C 1
ATOM 4711 O O . VAL C 1 141 ? -13.753 -25.525 22.710 1.00 20.34 141 VAL C O 1
ATOM 4715 N N . LEU C 1 142 ? -12.695 -27.387 23.386 1.00 21.82 142 LEU C N 1
ATOM 4716 C CA . LEU C 1 142 ? -11.370 -26.896 23.035 1.00 18.13 142 LEU C CA 1
ATOM 4717 C C . LEU C 1 142 ? -10.721 -27.789 21.981 1.00 19.92 142 LEU C C 1
ATOM 4718 O O . LEU C 1 142 ? -11.201 -28.883 21.667 1.00 20.64 142 LEU C O 1
ATOM 4723 N N . GLY C 1 143 ? -9.620 -27.287 21.424 1.00 20.99 143 GLY C N 1
ATOM 4724 C CA . GLY C 1 143 ? -8.806 -28.044 20.492 1.00 21.89 143 GLY C CA 1
ATOM 4725 C C . GLY C 1 143 ? -7.427 -28.278 21.077 1.00 21.14 143 GLY C C 1
ATOM 4726 O O . GLY C 1 143 ? -6.477 -27.561 20.752 1.00 25.57 143 GLY C O 1
ATOM 4727 N N . LEU C 1 144 ? -7.310 -29.274 21.946 1.00 22.35 144 LEU C N 1
ATOM 4728 C CA . LEU C 1 144 ? -6.085 -29.531 22.692 1.00 24.55 144 LEU C CA 1
ATOM 4729 C C . LEU C 1 144 ? -5.265 -30.595 21.979 1.00 25.26 144 LEU C C 1
ATOM 4730 O O . LEU C 1 144 ? -5.780 -31.671 21.660 1.00 22.72 144 LEU C O 1
ATOM 4735 N N . GLN C 1 145 ? -3.996 -30.282 21.732 1.00 27.71 145 GLN C N 1
ATOM 4736 C CA . GLN C 1 145 ? -3.073 -31.222 21.109 1.00 27.78 145 GLN C CA 1
ATOM 4737 C C . GLN C 1 145 ? -3.147 -32.589 21.782 1.00 25.62 145 GLN C C 1
ATOM 4738 O O . GLN C 1 145 ? -3.096 -32.693 23.009 1.00 27.81 145 GLN C O 1
ATOM 4744 N N . ALA C 1 146 ? -3.308 -33.632 20.967 1.00 24.84 146 ALA C N 1
ATOM 4745 C CA . ALA C 1 146 ? -3.253 -35.033 21.386 1.00 28.16 146 ALA C CA 1
ATOM 4746 C C . ALA C 1 146 ? -4.395 -35.443 22.310 1.00 28.21 146 ALA C C 1
ATOM 4747 O O . ALA C 1 146 ? -4.311 -36.484 22.966 1.00 30.81 146 ALA C O 1
ATOM 4749 N N . HIS C 1 147 ? -5.475 -34.664 22.381 1.00 24.04 147 HIS C N 1
ATOM 4750 C CA . HIS C 1 147 ? -6.650 -35.034 23.162 1.00 25.06 147 HIS C CA 1
ATOM 4751 C C . HIS C 1 147 ? -7.827 -35.443 22.280 1.00 27.08 147 HIS C C 1
ATOM 4752 O O . HIS C 1 147 ? -8.983 -35.266 22.674 1.00 24.39 147 HIS C O 1
ATOM 4759 N N . ASP C 1 148 ? -7.544 -35.986 21.087 1.00 23.63 148 ASP C N 1
ATOM 4760 C CA . ASP C 1 148 ? -8.575 -36.220 20.073 1.00 22.32 148 ASP C CA 1
ATOM 4761 C C . ASP C 1 148 ? -9.772 -36.994 20.618 1.00 25.47 148 ASP C C 1
ATOM 4762 O O . ASP C 1 148 ? -10.912 -36.522 20.557 1.00 22.64 148 ASP C O 1
ATOM 4767 N N . THR C 1 149 ? -9.541 -38.212 21.113 1.00 23.82 149 THR C N 1
ATOM 4768 C CA . THR C 1 149 ? -10.673 -39.041 21.517 1.00 24.06 149 THR C CA 1
ATOM 4769 C C . THR C 1 149 ? -11.276 -38.571 22.837 1.00 26.35 149 THR C C 1
ATOM 4770 O O . THR C 1 149 ? -12.499 -38.610 23.006 1.00 23.31 149 THR C O 1
ATOM 4774 N N . TYR C 1 150 ? -10.441 -38.122 23.777 1.00 22.73 150 TYR C N 1
ATOM 4775 C CA . TYR C 1 150 ? -10.962 -37.690 25.072 1.00 22.41 150 TYR C CA 1
ATOM 4776 C C . TYR C 1 150 ? -11.882 -36.486 24.918 1.00 21.50 150 TYR C C 1
ATOM 4777 O O . TYR C 1 150 ? -12.991 -36.464 25.465 1.00 22.29 150 TYR C O 1
ATOM 4786 N N . SER C 1 151 ? -11.422 -35.465 24.191 1.00 22.04 151 SER C N 1
ATOM 4787 C CA . SER C 1 151 ? -12.234 -34.272 23.969 1.00 20.21 151 SER C CA 1
ATOM 4788 C C . SER C 1 151 ? -13.529 -34.612 23.240 1.00 21.72 151 SER C C 1
ATOM 4789 O O . SER C 1 151 ? -14.609 -34.130 23.606 1.00 18.54 151 SER C O 1
ATOM 4792 N N . ALA C 1 152 ? -13.436 -35.427 22.186 1.00 21.00 152 ALA C N 1
ATOM 4793 C CA . ALA C 1 152 ? -14.634 -35.816 21.448 1.00 21.77 152 ALA C CA 1
ATOM 4794 C C . ALA C 1 152 ? -15.605 -36.584 22.334 1.00 20.66 152 ALA C C 1
ATOM 4795 O O . ALA C 1 152 ? -16.823 -36.366 22.273 1.00 21.96 152 ALA C O 1
ATOM 4797 N N . ALA C 1 153 ? -15.085 -37.488 23.169 1.00 20.84 153 ALA C N 1
ATOM 4798 C CA . ALA C 1 153 ? -15.944 -38.241 24.075 1.00 22.19 153 ALA C CA 1
ATOM 4799 C C . ALA C 1 153 ? -16.617 -37.323 25.086 1.00 21.46 153 ALA C C 1
ATOM 4800 O O . ALA C 1 153 ? -17.802 -37.491 25.395 1.00 22.61 153 ALA C O 1
ATOM 4802 N N . LYS C 1 154 ? -15.877 -36.349 25.619 1.00 20.59 154 LYS C N 1
ATOM 4803 C CA . LYS C 1 154 ? -16.486 -35.456 26.597 1.00 19.39 154 LYS C CA 1
ATOM 4804 C C . LYS C 1 154 ? -17.502 -34.527 25.940 1.00 20.35 154 LYS C C 1
ATOM 4805 O O . LYS C 1 154 ? -18.469 -34.111 26.590 1.00 22.11 154 LYS C O 1
ATOM 4811 N N . ALA C 1 155 ? -17.315 -34.199 24.660 1.00 20.49 155 ALA C N 1
ATOM 4812 C CA . ALA C 1 155 ? -18.366 -33.490 23.935 1.00 16.98 155 ALA C CA 1
ATOM 4813 C C . ALA C 1 155 ? -19.616 -34.352 23.820 1.00 23.86 155 ALA C C 1
ATOM 4814 O O . ALA C 1 155 ? -20.740 -33.855 23.950 1.00 18.84 155 ALA C O 1
ATOM 4816 N N . ALA C 1 156 ? -19.439 -35.653 23.580 1.00 20.32 156 ALA C N 1
ATOM 4817 C CA . ALA C 1 156 ? -20.585 -36.556 23.544 1.00 19.83 156 ALA C CA 1
ATOM 4818 C C . ALA C 1 156 ? -21.319 -36.569 24.882 1.00 19.01 156 ALA C C 1
ATOM 4819 O O . ALA C 1 156 ? -22.555 -36.616 24.917 1.00 20.25 156 ALA C O 1
ATOM 4821 N N . VAL C 1 157 ? -20.575 -36.495 25.990 1.00 19.96 157 VAL C N 1
ATOM 4822 C CA . VAL C 1 157 ? -21.190 -36.497 27.317 1.00 21.29 157 VAL C CA 1
ATOM 4823 C C . VAL C 1 157 ? -22.095 -35.283 27.480 1.00 21.76 157 VAL C C 1
ATOM 4824 O O . VAL C 1 157 ? -23.226 -35.389 27.973 1.00 20.54 157 VAL C O 1
ATOM 4828 N N . ARG C 1 158 ? -21.607 -34.109 27.071 1.00 20.06 158 ARG C N 1
ATOM 4829 C CA . ARG C 1 158 ? -22.411 -32.893 27.197 1.00 20.29 158 ARG C CA 1
ATOM 4830 C C . ARG C 1 158 ? -23.680 -32.987 26.357 1.00 20.54 158 ARG C C 1
ATOM 4831 O O . ARG C 1 158 ? -24.753 -32.547 26.790 1.00 19.60 158 ARG C O 1
ATOM 4839 N N . SER C 1 159 ? -23.576 -33.559 25.151 1.00 20.23 159 SER C N 1
ATOM 4840 C CA . SER C 1 159 ? -24.754 -33.764 24.314 1.00 20.10 159 SER C CA 1
ATOM 4841 C C . SER C 1 159 ? -25.809 -34.598 25.029 1.00 22.10 159 SER C C 1
ATOM 4842 O O . SER C 1 159 ? -27.007 -34.308 24.939 1.00 20.00 159 SER C O 1
ATOM 4845 N N . LEU C 1 160 ? -25.385 -35.656 25.726 1.00 20.17 160 LEU C N 1
ATOM 4846 C CA . LEU C 1 160 ? -26.347 -36.532 26.385 1.00 20.82 160 LEU C CA 1
ATOM 4847 C C . LEU C 1 160 ? -27.131 -35.794 27.467 1.00 21.48 160 LEU C C 1
ATOM 4848 O O . LEU C 1 160 ? -28.302 -36.111 27.705 1.00 23.95 160 LEU C O 1
ATOM 4853 N N . ALA C 1 161 ? -26.519 -34.802 28.121 1.00 21.08 161 ALA C N 1
ATOM 4854 C CA . ALA C 1 161 ? -27.267 -34.008 29.095 1.00 20.09 161 ALA C CA 1
ATOM 4855 C C . ALA C 1 161 ? -28.440 -33.286 28.436 1.00 23.07 161 ALA C C 1
ATOM 4856 O O . ALA C 1 161 ? -29.497 -33.104 29.057 1.00 22.29 161 ALA C O 1
ATOM 4858 N N . ARG C 1 162 ? -28.267 -32.848 27.186 1.00 20.22 162 ARG C N 1
ATOM 4859 C CA . ARG C 1 162 ? -29.367 -32.220 26.456 1.00 22.75 162 ARG C CA 1
ATOM 4860 C C . ARG C 1 162 ? -30.458 -33.230 26.128 1.00 24.45 162 ARG C C 1
ATOM 4861 O O . ARG C 1 162 ? -31.638 -33.000 26.414 1.00 23.79 162 ARG C O 1
ATOM 4869 N N . THR C 1 163 ? -30.082 -34.349 25.501 1.00 21.88 163 THR C N 1
ATOM 4870 C CA . THR C 1 163 ? -31.080 -35.337 25.100 1.00 24.76 163 THR C CA 1
ATOM 4871 C C . THR C 1 163 ? -31.850 -35.862 26.304 1.00 25.26 163 THR C C 1
ATOM 4872 O O . THR C 1 163 ? -33.080 -35.987 26.261 1.00 24.90 163 THR C O 1
ATOM 4876 N N . TRP C 1 164 ? -31.144 -36.165 27.395 1.00 23.73 164 TRP C N 1
ATOM 4877 C CA . TRP C 1 164 ? -31.808 -36.737 28.557 1.00 23.10 164 TRP C CA 1
ATOM 4878 C C . TRP C 1 164 ? -32.667 -35.702 29.274 1.00 27.15 164 TRP C C 1
ATOM 4879 O O . TRP C 1 164 ? -33.662 -36.064 29.913 1.00 26.69 164 TRP C O 1
ATOM 4890 N N . THR C 1 165 ? -32.318 -34.416 29.172 1.00 23.72 165 THR C N 1
ATOM 4891 C CA . THR C 1 165 ? -33.228 -33.374 29.641 1.00 27.22 165 THR C CA 1
ATOM 4892 C C . THR C 1 165 ? -34.592 -33.514 28.974 1.00 27.62 165 THR C C 1
ATOM 4893 O O . THR C 1 165 ? -35.634 -33.478 29.639 1.00 29.61 165 THR C O 1
ATOM 4897 N N . THR C 1 166 ? -34.597 -33.692 27.652 1.00 26.62 166 THR C N 1
ATOM 4898 C CA . THR C 1 166 ? -35.851 -33.834 26.919 1.00 26.80 166 THR C CA 1
ATOM 4899 C C . THR C 1 166 ? -36.558 -35.140 27.267 1.00 30.53 166 THR C C 1
ATOM 4900 O O . THR C 1 166 ? -37.776 -35.156 27.478 1.00 28.78 166 THR C O 1
ATOM 4904 N N . GLU C 1 167 ? -35.814 -36.244 27.339 1.00 25.87 167 GLU C N 1
ATOM 4905 C CA . GLU C 1 167 ? -36.458 -37.544 27.506 1.00 29.19 167 GLU C CA 1
ATOM 4906 C C . GLU C 1 167 ? -36.989 -37.754 28.920 1.00 28.98 167 GLU C C 1
ATOM 4907 O O . GLU C 1 167 ? -37.959 -38.498 29.105 1.00 31.94 167 GLU C O 1
ATOM 4913 N N . LEU C 1 168 ? -36.370 -37.138 29.925 1.00 27.03 168 LEU C N 1
ATOM 4914 C CA . LEU C 1 168 ? -36.731 -37.380 31.316 1.00 29.35 168 LEU C CA 1
ATOM 4915 C C . LEU C 1 168 ? -37.549 -36.250 31.935 1.00 31.94 168 LEU C C 1
ATOM 4916 O O . LEU C 1 168 ? -37.806 -36.281 33.142 1.00 30.04 168 LEU C O 1
ATOM 4921 N N . LYS C 1 169 ? -37.954 -35.248 31.147 1.00 31.20 169 LYS C N 1
ATOM 4922 C CA . LYS C 1 169 ? -38.680 -34.114 31.716 1.00 31.03 169 LYS C CA 1
ATOM 4923 C C . LYS C 1 169 ? -40.045 -34.516 32.266 1.00 31.89 169 LYS C C 1
ATOM 4924 O O . LYS C 1 169 ? -40.526 -33.904 33.229 1.00 31.71 169 LYS C O 1
ATOM 4930 N N . GLY C 1 170 ? -40.677 -35.537 31.684 1.00 32.24 170 GLY C N 1
ATOM 4931 C CA . GLY C 1 170 ? -41.958 -35.994 32.200 1.00 34.73 170 GLY C CA 1
ATOM 4932 C C . GLY C 1 170 ? -41.867 -36.501 33.625 1.00 36.09 170 GLY C C 1
ATOM 4933 O O . GLY C 1 170 ? -42.856 -36.477 34.364 1.00 40.41 170 GLY C O 1
ATOM 4934 N N . ARG C 1 171 ? -40.686 -36.959 34.033 1.00 32.27 171 ARG C N 1
ATOM 4935 C CA . ARG C 1 171 ? -40.443 -37.395 35.398 1.00 35.15 171 ARG C CA 1
ATOM 4936 C C . ARG C 1 171 ? -39.771 -36.312 36.233 1.00 33.69 171 ARG C C 1
ATOM 4937 O O . ARG C 1 171 ? -39.368 -36.579 37.368 1.00 34.31 171 ARG C O 1
ATOM 4945 N N . SER C 1 172 ? -39.643 -35.098 35.689 1.00 30.60 172 SER C N 1
ATOM 4946 C CA . SER C 1 172 ? -39.056 -33.953 36.389 1.00 33.66 172 SER C CA 1
ATOM 4947 C C . SER C 1 172 ? -37.633 -34.236 36.858 1.00 32.17 172 SER C C 1
ATOM 4948 O O . SER C 1 172 ? -37.165 -33.657 37.839 1.00 34.69 172 SER C O 1
ATOM 4951 N N . ILE C 1 173 ? -36.933 -35.121 36.158 1.00 28.15 173 ILE C N 1
ATOM 4952 C CA . ILE C 1 173 ? -35.540 -35.423 36.459 1.00 29.43 173 ILE C CA 1
ATOM 4953 C C . ILE C 1 173 ? -34.665 -34.430 35.707 1.00 24.83 173 ILE C C 1
ATOM 4954 O O . ILE C 1 173 ? -34.758 -34.313 34.481 1.00 29.73 173 ILE C O 1
ATOM 4959 N N . ARG C 1 174 ? -33.830 -33.703 36.440 1.00 22.69 174 ARG C N 1
ATOM 4960 C CA . ARG C 1 174 ? -32.911 -32.753 35.835 1.00 24.58 174 ARG C CA 1
ATOM 4961 C C . ARG C 1 174 ? -31.583 -33.429 35.531 1.00 23.20 174 ARG C C 1
ATOM 4962 O O . ARG C 1 174 ? -31.055 -34.191 36.348 1.00 25.42 174 ARG C O 1
ATOM 4970 N N . VAL C 1 175 ? -31.044 -33.135 34.355 1.00 23.53 175 VAL C N 1
ATOM 4971 C CA . VAL C 1 175 ? -29.761 -33.663 33.915 1.00 19.61 175 VAL C CA 1
ATOM 4972 C C . VAL C 1 175 ? -28.894 -32.484 33.514 1.00 20.99 175 VAL C C 1
ATOM 4973 O O . VAL C 1 175 ? -29.313 -31.657 32.700 1.00 21.76 175 VAL C O 1
ATOM 4977 N N . ASN C 1 176 ? -27.702 -32.396 34.097 1.00 21.81 176 ASN C N 1
ATOM 4978 C CA . ASN C 1 176 ? -26.795 -31.287 33.841 1.00 20.84 176 ASN C CA 1
ATOM 4979 C C . ASN C 1 176 ? -25.378 -31.823 33.726 1.00 21.95 176 ASN C C 1
ATOM 4980 O O . ASN C 1 176 ? -25.033 -32.840 34.333 1.00 24.03 176 ASN C O 1
ATOM 4985 N N . ALA C 1 177 ? -24.561 -31.136 32.941 1.00 19.12 177 ALA C N 1
ATOM 4986 C CA . ALA C 1 177 ? -23.158 -31.487 32.804 1.00 20.61 177 ALA C CA 1
ATOM 4987 C C . ALA C 1 177 ? -22.301 -30.483 33.555 1.00 21.85 177 ALA C C 1
ATOM 4988 O O . ALA C 1 177 ? -22.539 -29.273 33.486 1.00 20.31 177 ALA C O 1
ATOM 4990 N N . VAL C 1 178 ? -21.304 -30.989 34.272 1.00 20.29 178 VAL C N 1
ATOM 4991 C CA . VAL C 1 178 ? -20.252 -30.152 34.828 1.00 16.66 178 VAL C CA 1
ATOM 4992 C C . VAL C 1 178 ? -19.018 -30.343 33.958 1.00 21.48 178 VAL C C 1
ATOM 4993 O O . VAL C 1 178 ? -18.696 -31.468 33.555 1.00 22.70 178 VAL C O 1
ATOM 4997 N N . SER C 1 179 ? -18.360 -29.241 33.608 1.00 18.67 179 SER C N 1
ATOM 4998 C CA . SER C 1 179 ? -17.184 -29.285 32.746 1.00 20.89 179 SER C CA 1
ATOM 4999 C C . SER C 1 179 ? -16.003 -28.729 33.527 1.00 22.06 179 SER C C 1
ATOM 5000 O O . SER C 1 179 ? -15.740 -27.515 33.514 1.00 20.39 179 SER C O 1
ATOM 5003 N N . PRO C 1 180 ? -15.270 -29.585 34.230 1.00 22.06 180 PRO C N 1
ATOM 5004 C CA . PRO C 1 180 ? -14.122 -29.112 35.003 1.00 22.50 180 PRO C CA 1
ATOM 5005 C C . PRO C 1 180 ? -13.000 -28.631 34.104 1.00 20.97 180 PRO C C 1
ATOM 5006 O O . PRO C 1 180 ? -12.779 -29.152 33.005 1.00 22.02 180 PRO C O 1
ATOM 5010 N N . GLY C 1 181 ? -12.295 -27.614 34.589 1.00 20.43 181 GLY C N 1
ATOM 5011 C CA . GLY C 1 181 ? -11.005 -27.232 34.051 1.00 21.64 181 GLY C CA 1
ATOM 5012 C C . GLY C 1 181 ? -9.911 -28.061 34.687 1.00 22.28 181 GLY C C 1
ATOM 5013 O O . GLY C 1 181 ? -10.114 -29.245 34.964 1.00 27.28 181 GLY C O 1
ATOM 5014 N N . ALA C 1 182 ? -8.749 -27.464 34.922 1.00 25.24 182 ALA C N 1
ATOM 5015 C CA . ALA C 1 182 ? -7.677 -28.182 35.598 1.00 30.18 182 ALA C CA 1
ATOM 5016 C C . ALA C 1 182 ? -8.009 -28.317 37.078 1.00 26.95 182 ALA C C 1
ATOM 5017 O O . ALA C 1 182 ? -8.130 -27.313 37.786 1.00 27.42 182 ALA C O 1
ATOM 5019 N N . ILE C 1 183 ? -8.183 -29.555 37.537 1.00 31.07 183 ILE C N 1
ATOM 5020 C CA . ILE C 1 183 ? -8.462 -29.856 38.937 1.00 31.48 183 ILE C CA 1
ATOM 5021 C C . ILE C 1 183 ? -7.319 -30.702 39.480 1.00 35.44 183 ILE C C 1
ATOM 5022 O O . ILE C 1 183 ? -6.860 -31.637 38.815 1.00 36.24 183 ILE C O 1
ATOM 5027 N N . ASP C 1 184 ? -6.866 -30.380 40.691 1.00 31.49 184 ASP C N 1
ATOM 5028 C CA . ASP C 1 184 ? -5.746 -31.088 41.302 1.00 38.45 184 ASP C CA 1
ATOM 5029 C C . ASP C 1 184 ? -6.187 -32.477 41.752 1.00 37.87 184 ASP C C 1
ATOM 5030 O O . ASP C 1 184 ? -6.588 -32.664 42.905 1.00 41.10 184 ASP C O 1
ATOM 5035 N N . THR C 1 185 ? -6.109 -33.459 40.848 1.00 46.89 185 THR C N 1
ATOM 5036 C CA . THR C 1 185 ? -6.568 -34.826 41.088 1.00 51.68 185 THR C CA 1
ATOM 5037 C C . THR C 1 185 ? -5.475 -35.827 40.723 1.00 60.18 185 THR C C 1
ATOM 5038 O O . THR C 1 185 ? -4.425 -35.429 40.203 1.00 61.31 185 THR C O 1
ATOM 5042 N N . PRO C 1 186 ? -5.675 -37.141 40.977 1.00 62.87 186 PRO C N 1
ATOM 5043 C CA . PRO C 1 186 ? -4.668 -38.135 40.568 1.00 66.94 186 PRO C CA 1
ATOM 5044 C C . PRO C 1 186 ? -4.459 -38.262 39.063 1.00 71.26 186 PRO C C 1
ATOM 5045 O O . PRO C 1 186 ? -3.704 -39.137 38.624 1.00 75.53 186 PRO C O 1
ATOM 5049 N N . SER C 1 187 ? -5.109 -37.418 38.261 1.00 70.34 187 SER C N 1
ATOM 5050 C CA . SER C 1 187 ? -4.985 -37.494 36.805 1.00 72.62 187 SER C CA 1
ATOM 5051 C C . SER C 1 187 ? -3.730 -36.751 36.337 1.00 76.40 187 SER C C 1
ATOM 5052 O O . SER C 1 187 ? -3.777 -35.800 35.557 1.00 75.50 187 SER C O 1
ATOM 5055 N N . LEU C 1 188 ? -2.587 -37.215 36.835 1.00 80.31 188 LEU C N 1
ATOM 5056 C CA . LEU C 1 188 ? -1.298 -36.623 36.491 1.00 81.64 188 LEU C CA 1
ATOM 5057 C C . LEU C 1 188 ? -0.294 -37.697 36.079 1.00 82.38 188 LEU C C 1
ATOM 5058 O O . LEU C 1 188 ? -0.401 -38.853 36.492 1.00 86.12 188 LEU C O 1
ATOM 5063 N N . ASP C 1 199 ? 2.340 -32.555 38.570 1.00 93.64 199 ASP C N 1
ATOM 5064 C CA . ASP C 1 199 ? 3.785 -32.646 38.393 1.00 97.08 199 ASP C CA 1
ATOM 5065 C C . ASP C 1 199 ? 4.360 -31.258 38.098 1.00 96.12 199 ASP C C 1
ATOM 5066 O O . ASP C 1 199 ? 4.699 -30.514 39.024 1.00 95.37 199 ASP C O 1
ATOM 5071 N N . GLU C 1 200 ? 4.475 -30.906 36.812 1.00 91.36 200 GLU C N 1
ATOM 5072 C CA . GLU C 1 200 ? 4.784 -29.538 36.406 1.00 88.70 200 GLU C CA 1
ATOM 5073 C C . GLU C 1 200 ? 3.927 -29.006 35.260 1.00 79.83 200 GLU C C 1
ATOM 5074 O O . GLU C 1 200 ? 4.036 -27.811 34.951 1.00 76.79 200 GLU C O 1
ATOM 5080 N N . LEU C 1 201 ? 3.083 -29.831 34.623 1.00 79.57 201 LEU C N 1
ATOM 5081 C CA . LEU C 1 201 ? 2.085 -29.303 33.694 1.00 74.06 201 LEU C CA 1
ATOM 5082 C C . LEU C 1 201 ? 0.944 -28.604 34.409 1.00 71.98 201 LEU C C 1
ATOM 5083 O O . LEU C 1 201 ? 0.081 -28.013 33.754 1.00 69.26 201 LEU C O 1
ATOM 5088 N N . ARG C 1 202 ? 0.921 -28.690 35.733 1.00 63.98 202 ARG C N 1
ATOM 5089 C CA . ARG C 1 202 ? -0.121 -28.071 36.531 1.00 61.80 202 ARG C CA 1
ATOM 5090 C C . ARG C 1 202 ? 0.033 -26.547 36.498 1.00 61.82 202 ARG C C 1
ATOM 5091 O O . ARG C 1 202 ? -0.923 -25.814 36.196 1.00 60.68 202 ARG C O 1
ATOM 5099 N N . ALA C 1 203 ? 1.254 -26.048 36.780 1.00 69.46 203 ALA C N 1
ATOM 5100 C CA . ALA C 1 203 ? 1.484 -24.611 36.681 1.00 65.48 203 ALA C CA 1
ATOM 5101 C C . ALA C 1 203 ? 1.410 -24.121 35.240 1.00 63.54 203 ALA C C 1
ATOM 5102 O O . ALA C 1 203 ? 1.410 -22.906 35.015 1.00 61.99 203 ALA C O 1
ATOM 5104 N N . LYS C 1 204 ? 1.352 -25.031 34.263 1.00 64.39 204 LYS C N 1
ATOM 5105 C CA . LYS C 1 204 ? 1.052 -24.630 32.893 1.00 65.21 204 LYS C CA 1
ATOM 5106 C C . LYS C 1 204 ? -0.422 -24.269 32.755 1.00 62.79 204 LYS C C 1
ATOM 5107 O O . LYS C 1 204 ? -0.770 -23.240 32.163 1.00 61.83 204 LYS C O 1
ATOM 5113 N N . ALA C 1 205 ? -1.300 -25.109 33.307 1.00 63.15 205 ALA C N 1
ATOM 5114 C CA . ALA C 1 205 ? -2.734 -24.832 33.287 1.00 59.30 205 ALA C CA 1
ATOM 5115 C C . ALA C 1 205 ? -3.073 -23.587 34.094 1.00 53.05 205 ALA C C 1
ATOM 5116 O O . ALA C 1 205 ? -3.953 -22.806 33.709 1.00 53.56 205 ALA C O 1
ATOM 5118 N N . ALA C 1 206 ? -2.385 -23.389 35.221 1.00 50.08 206 ALA C N 1
ATOM 5119 C CA . ALA C 1 206 ? -2.634 -22.224 36.063 1.00 49.99 206 ALA C CA 1
ATOM 5120 C C . ALA C 1 206 ? -2.333 -20.926 35.335 1.00 48.18 206 ALA C C 1
ATOM 5121 O O . ALA C 1 206 ? -2.965 -19.899 35.606 1.00 44.23 206 ALA C O 1
ATOM 5123 N N . ALA C 1 207 ? -1.382 -20.952 34.406 1.00 52.43 207 ALA C N 1
ATOM 5124 C CA . ALA C 1 207 ? -1.034 -19.743 33.677 1.00 51.50 207 ALA C CA 1
ATOM 5125 C C . ALA C 1 207 ? -2.088 -19.391 32.636 1.00 48.31 207 ALA C C 1
ATOM 5126 O O . ALA C 1 207 ? -2.263 -18.211 32.310 1.00 43.59 207 ALA C O 1
ATOM 5128 N N . ALA C 1 208 ? -2.807 -20.389 32.119 1.00 46.24 208 ALA C N 1
ATOM 5129 C CA . ALA C 1 208 ? -3.822 -20.169 31.098 1.00 44.14 208 ALA C CA 1
ATOM 5130 C C . ALA C 1 208 ? -5.190 -19.825 31.675 1.00 42.36 208 ALA C C 1
ATOM 5131 O O . ALA C 1 208 ? -6.094 -19.462 30.913 1.00 41.63 208 ALA C O 1
ATOM 5133 N N . THR C 1 209 ? -5.363 -19.929 32.992 1.00 39.65 209 THR C N 1
ATOM 5134 C CA . THR C 1 209 ? -6.629 -19.732 33.691 1.00 36.22 209 THR C CA 1
ATOM 5135 C C . THR C 1 209 ? -6.668 -18.364 34.357 1.00 35.25 209 THR C C 1
ATOM 5136 O O . THR C 1 209 ? -5.719 -18.008 35.073 1.00 35.54 209 THR C O 1
ATOM 5140 N N . PRO C 1 210 ? -7.723 -17.567 34.136 1.00 28.54 210 PRO C N 1
ATOM 5141 C CA . PRO C 1 210 ? -7.799 -16.243 34.782 1.00 26.93 210 PRO C CA 1
ATOM 5142 C C . PRO C 1 210 ? -7.583 -16.261 36.286 1.00 33.25 210 PRO C C 1
ATOM 5143 O O . PRO C 1 210 ? -6.880 -15.391 36.816 1.00 29.09 210 PRO C O 1
ATOM 5147 N N . LEU C 1 211 ? -8.175 -17.218 36.998 1.00 22.99 211 LEU C N 1
ATOM 5148 C CA . LEU C 1 211 ? -7.966 -17.260 38.440 1.00 25.51 211 LEU C CA 1
ATOM 5149 C C . LEU C 1 211 ? -6.526 -17.590 38.801 1.00 28.04 211 LEU C C 1
ATOM 5150 O O . LEU C 1 211 ? -6.159 -17.515 39.979 1.00 29.60 211 LEU C O 1
ATOM 5155 N N . GLY C 1 212 ? -5.710 -17.966 37.825 1.00 29.72 212 GLY C N 1
ATOM 5156 C CA . GLY C 1 212 ? -4.296 -18.113 38.068 1.00 30.79 212 GLY C CA 1
ATOM 5157 C C . GLY C 1 212 ? -3.951 -19.348 38.858 1.00 33.53 212 GLY C C 1
ATOM 5158 O O . GLY C 1 212 ? -2.866 -19.421 39.439 1.00 33.22 212 GLY C O 1
ATOM 5159 N N . ARG C 1 213 ? -4.825 -20.346 38.876 1.00 31.13 213 ARG C N 1
ATOM 5160 C CA . ARG C 1 213 ? -4.549 -21.536 39.661 1.00 32.13 213 ARG C CA 1
ATOM 5161 C C . ARG C 1 213 ? -5.386 -22.690 39.142 1.00 34.60 213 ARG C C 1
ATOM 5162 O O . ARG C 1 213 ? -6.393 -22.489 38.459 1.00 27.39 213 ARG C O 1
ATOM 5170 N N . VAL C 1 214 ? -4.934 -23.913 39.461 1.00 30.03 214 VAL C N 1
ATOM 5171 C CA . VAL C 1 214 ? -5.790 -25.081 39.268 1.00 29.51 214 VAL C CA 1
ATOM 5172 C C . VAL C 1 214 ? -6.850 -25.124 40.364 1.00 24.34 214 VAL C C 1
ATOM 5173 O O . VAL C 1 214 ? -6.684 -24.580 41.463 1.00 28.06 214 VAL C O 1
ATOM 5177 N N . GLY C 1 215 ? -7.955 -25.794 40.058 1.00 25.08 215 GLY C N 1
ATOM 5178 C CA . GLY C 1 215 ? -9.023 -25.929 41.025 1.00 26.20 215 GLY C CA 1
ATOM 5179 C C . GLY C 1 215 ? -8.776 -27.057 42.010 1.00 28.13 215 GLY C C 1
ATOM 5180 O O . GLY C 1 215 ? -8.064 -28.023 41.731 1.00 26.92 215 GLY C O 1
ATOM 5181 N N . ARG C 1 216 ? -9.379 -26.921 43.179 1.00 25.73 216 ARG C N 1
ATOM 5182 C CA . ARG C 1 216 ? -9.357 -27.974 44.177 1.00 26.95 216 ARG C CA 1
ATOM 5183 C C . ARG C 1 216 ? -10.534 -28.911 43.953 1.00 22.97 216 ARG C C 1
ATOM 5184 O O . ARG C 1 216 ? -11.606 -28.473 43.528 1.00 23.94 216 ARG C O 1
ATOM 5192 N N . PRO C 1 217 ? -10.363 -30.207 44.219 1.00 24.52 217 PRO C N 1
ATOM 5193 C CA . PRO C 1 217 ? -11.490 -31.138 44.059 1.00 26.04 217 PRO C CA 1
ATOM 5194 C C . PRO C 1 217 ? -12.719 -30.722 44.842 1.00 26.73 217 PRO C C 1
ATOM 5195 O O . PRO C 1 217 ? -13.845 -30.916 44.367 1.00 22.09 217 PRO C O 1
ATOM 5199 N N . GLU C 1 218 ? -12.527 -30.125 46.022 1.00 24.41 218 GLU C N 1
ATOM 5200 C CA . GLU C 1 218 ? -13.650 -29.652 46.828 1.00 27.84 218 GLU C CA 1
ATOM 5201 C C . GLU C 1 218 ? -14.417 -28.542 46.122 1.00 25.96 218 GLU C C 1
ATOM 5202 O O . GLU C 1 218 ? -15.629 -28.388 46.331 1.00 23.52 218 GLU C O 1
ATOM 5208 N N . GLU C 1 219 ? -13.731 -27.766 45.285 1.00 23.60 219 GLU C N 1
ATOM 5209 C CA . GLU C 1 219 ? -14.399 -26.714 44.527 1.00 26.04 219 GLU C CA 1
ATOM 5210 C C . GLU C 1 219 ? -15.291 -27.302 43.442 1.00 23.44 219 GLU C C 1
ATOM 5211 O O . GLU C 1 219 ? -16.381 -26.782 43.167 1.00 22.24 219 GLU C O 1
ATOM 5217 N N . LEU C 1 220 ? -14.838 -28.375 42.795 1.00 20.82 220 LEU C N 1
ATOM 5218 C CA . LEU C 1 220 ? -15.702 -29.055 41.840 1.00 21.77 220 LEU C CA 1
ATOM 5219 C C . LEU C 1 220 ? -16.853 -29.753 42.550 1.00 21.73 220 LEU C C 1
ATOM 5220 O O . LEU C 1 220 ? -17.988 -29.761 42.055 1.00 19.88 220 LEU C O 1
ATOM 5225 N N . ALA C 1 221 ? -16.575 -30.354 43.710 1.00 23.44 221 ALA C N 1
ATOM 5226 C CA . ALA C 1 221 ? -17.626 -30.995 44.493 1.00 22.67 221 ALA C CA 1
ATOM 5227 C C . ALA C 1 221 ? -18.731 -30.010 44.853 1.00 20.09 221 ALA C C 1
ATOM 5228 O O . ALA C 1 221 ? -19.912 -30.374 44.879 1.00 18.93 221 ALA C O 1
ATOM 5230 N N . ALA C 1 222 ? -18.360 -28.768 45.163 1.00 20.01 222 ALA C N 1
ATOM 5231 C CA . ALA C 1 222 ? -19.353 -27.771 45.549 1.00 22.24 222 ALA C CA 1
ATOM 5232 C C . ALA C 1 222 ? -20.261 -27.420 44.379 1.00 21.66 222 ALA C C 1
ATOM 5233 O O . ALA C 1 222 ? -21.454 -27.147 44.568 1.00 20.22 222 ALA C O 1
ATOM 5235 N N . ALA C 1 223 ? -19.709 -27.401 43.164 1.00 22.07 223 ALA C N 1
ATOM 5236 C CA . ALA C 1 223 ? -20.528 -27.155 41.982 1.00 21.23 223 ALA C CA 1
ATOM 5237 C C . ALA C 1 223 ? -21.450 -28.332 41.695 1.00 21.19 223 ALA C C 1
ATOM 5238 O O . ALA C 1 223 ? -22.603 -28.141 41.291 1.00 22.42 223 ALA C O 1
ATOM 5240 N N . VAL C 1 224 ? -20.955 -29.560 41.870 1.00 20.18 224 VAL C N 1
ATOM 5241 C CA . VAL C 1 224 ? -21.815 -30.722 41.686 1.00 18.50 224 VAL C CA 1
ATOM 5242 C C . VAL C 1 224 ? -22.933 -30.721 42.721 1.00 18.53 224 VAL C C 1
ATOM 5243 O O . VAL C 1 224 ? -24.083 -31.061 42.414 1.00 22.13 224 VAL C O 1
ATOM 5247 N N . LEU C 1 225 ? -22.615 -30.320 43.959 1.00 19.26 225 LEU C N 1
ATOM 5248 C CA . LEU C 1 225 ? -23.641 -30.214 44.993 1.00 20.90 225 LEU C CA 1
ATOM 5249 C C . LEU C 1 225 ? -24.730 -29.228 44.596 1.00 20.19 225 LEU C C 1
ATOM 5250 O O . LEU C 1 225 ? -25.920 -29.504 44.780 1.00 17.68 225 LEU C O 1
ATOM 5255 N N . PHE C 1 226 ? -24.345 -28.080 44.030 1.00 22.11 226 PHE C N 1
ATOM 5256 C CA . PHE C 1 226 ? -25.348 -27.126 43.563 1.00 19.45 226 PHE C CA 1
ATOM 5257 C C . PHE C 1 226 ? -26.328 -27.803 42.614 1.00 20.36 226 PHE C C 1
ATOM 5258 O O . PHE C 1 226 ? -27.547 -27.711 42.789 1.00 20.68 226 PHE C O 1
ATOM 5266 N N . LEU C 1 227 ? -25.802 -28.521 41.615 1.00 19.78 227 LEU C N 1
ATOM 5267 C CA . LEU C 1 227 ? -26.654 -29.181 40.635 1.00 18.22 227 LEU C CA 1
ATOM 5268 C C . LEU C 1 227 ? -27.471 -30.306 41.257 1.00 21.29 227 LEU C C 1
ATOM 5269 O O . LEU C 1 227 ? -28.584 -30.592 40.799 1.00 20.48 227 LEU C O 1
ATOM 5274 N N . ALA C 1 228 ? -26.931 -30.970 42.277 1.00 21.38 228 ALA C N 1
ATOM 5275 C CA . ALA C 1 228 ? -27.675 -32.026 42.948 1.00 22.48 228 ALA C CA 1
ATOM 5276 C C . ALA C 1 228 ? -28.760 -31.463 43.858 1.00 22.72 228 ALA C C 1
ATOM 5277 O O . ALA C 1 228 ? -29.785 -32.119 44.070 1.00 26.09 228 ALA C O 1
ATOM 5279 N N . SER C 1 229 ? -28.550 -30.262 44.396 1.00 23.22 229 SER C N 1
ATOM 5280 C CA . SER C 1 229 ? -29.406 -29.693 45.428 1.00 24.58 229 SER C CA 1
ATOM 5281 C C . SER C 1 229 ? -30.619 -28.985 44.823 1.00 24.52 229 SER C C 1
ATOM 5282 O O . SER C 1 229 ? -30.696 -28.720 43.618 1.00 20.75 229 SER C O 1
ATOM 5285 N N . ASP C 1 230 ? -31.579 -28.662 45.695 1.00 23.31 230 ASP C N 1
ATOM 5286 C CA . ASP C 1 230 ? -32.764 -27.935 45.255 1.00 27.30 230 ASP C CA 1
ATOM 5287 C C . ASP C 1 230 ? -32.470 -26.489 44.887 1.00 24.10 230 ASP C C 1
ATOM 5288 O O . ASP C 1 230 ? -33.322 -25.848 44.262 1.00 23.81 230 ASP C O 1
ATOM 5293 N N . ASP C 1 231 ? -31.307 -25.953 45.265 1.00 23.17 231 ASP C N 1
ATOM 5294 C CA . ASP C 1 231 ? -30.965 -24.602 44.840 1.00 22.00 231 ASP C CA 1
ATOM 5295 C C . ASP C 1 231 ? -30.922 -24.480 43.320 1.00 22.06 231 ASP C C 1
ATOM 5296 O O . ASP C 1 231 ? -31.104 -23.380 42.793 1.00 22.88 231 ASP C O 1
ATOM 5301 N N . SER C 1 232 ? -30.708 -25.585 42.600 1.00 20.79 232 SER C N 1
ATOM 5302 C CA . SER C 1 232 ? -30.651 -25.569 41.143 1.00 20.44 232 SER C CA 1
ATOM 5303 C C . SER C 1 232 ? -31.923 -26.125 40.508 1.00 23.65 232 SER C C 1
ATOM 5304 O O . SER C 1 232 ? -31.885 -26.633 39.381 1.00 19.66 232 SER C O 1
ATOM 5307 N N . SER C 1 233 ? -33.061 -26.016 41.202 1.00 22.01 233 SER C N 1
ATOM 5308 C CA . SER C 1 233 ? -34.287 -26.667 40.748 1.00 20.83 233 SER C CA 1
ATOM 5309 C C . SER C 1 233 ? -34.820 -26.118 39.425 1.00 22.96 233 SER C C 1
ATOM 5310 O O . SER C 1 233 ? -35.645 -26.785 38.790 1.00 21.82 233 SER C O 1
ATOM 5313 N N . TYR C 1 234 ? -34.369 -24.946 38.971 1.00 18.90 234 TYR C N 1
ATOM 5314 C CA . TYR C 1 234 ? -34.761 -24.457 37.649 1.00 20.79 234 TYR C CA 1
ATOM 5315 C C . TYR C 1 234 ? -33.600 -24.484 36.662 1.00 21.47 234 TYR C C 1
ATOM 5316 O O . TYR C 1 234 ? -33.628 -23.775 35.649 1.00 19.97 234 TYR C O 1
ATOM 5325 N N . VAL C 1 235 ? -32.594 -25.317 36.920 1.00 22.23 235 VAL C N 1
ATOM 5326 C CA . VAL C 1 235 ? -31.427 -25.454 36.052 1.00 19.55 235 VAL C CA 1
ATOM 5327 C C . VAL C 1 235 ? -31.477 -26.837 35.421 1.00 18.47 235 VAL C C 1
ATOM 5328 O O . VAL C 1 235 ? -31.471 -27.848 36.133 1.00 21.09 235 VAL C O 1
ATOM 5332 N N . ALA C 1 236 ? -31.513 -26.888 34.090 1.00 19.12 236 ALA C N 1
ATOM 5333 C CA . ALA C 1 236 ? -31.676 -28.151 33.385 1.00 21.09 236 ALA C CA 1
ATOM 5334 C C . ALA C 1 236 ? -30.919 -28.116 32.066 1.00 21.60 236 ALA C C 1
ATOM 5335 O O . ALA C 1 236 ? -30.990 -27.127 31.331 1.00 22.19 236 ALA C O 1
ATOM 5337 N N . GLY C 1 237 ? -30.198 -29.202 31.773 1.00 19.24 237 GLY C N 1
ATOM 5338 C CA . GLY C 1 237 ? -29.530 -29.373 30.493 1.00 18.85 237 GLY C CA 1
ATOM 5339 C C . GLY C 1 237 ? -28.265 -28.571 30.292 1.00 20.06 237 GLY C C 1
ATOM 5340 O O . GLY C 1 237 ? -27.710 -28.588 29.183 1.00 21.84 237 GLY C O 1
ATOM 5341 N N . ILE C 1 238 ? -27.769 -27.890 31.322 1.00 19.60 238 ILE C N 1
ATOM 5342 C CA . ILE C 1 238 ? -26.699 -26.922 31.113 1.00 17.86 238 ILE C CA 1
ATOM 5343 C C . ILE C 1 238 ? -25.337 -27.594 31.081 1.00 20.95 238 ILE C C 1
ATOM 5344 O O . ILE C 1 238 ? -25.196 -28.788 31.378 1.00 20.26 238 ILE C O 1
ATOM 5349 N N . GLU C 1 239 ? -24.342 -26.819 30.675 1.00 17.91 239 GLU C N 1
ATOM 5350 C CA . GLU C 1 239 ? -22.933 -27.138 30.830 1.00 18.78 239 GLU C CA 1
ATOM 5351 C C . GLU C 1 239 ? -22.365 -26.114 31.800 1.00 19.35 239 GLU C C 1
ATOM 5352 O O . GLU C 1 239 ? -22.233 -24.934 31.454 1.00 20.04 239 GLU C O 1
ATOM 5358 N N . LEU C 1 240 ? -22.066 -26.559 33.020 1.00 19.81 240 LEU C N 1
ATOM 5359 C CA . LEU C 1 240 ? -21.527 -25.693 34.065 1.00 17.37 240 LEU C CA 1
ATOM 5360 C C . LEU C 1 240 ? -20.007 -25.780 34.020 1.00 18.81 240 LEU C C 1
ATOM 5361 O O . LEU C 1 240 ? -19.417 -26.775 34.456 1.00 17.24 240 LEU C O 1
ATOM 5366 N N . PHE C 1 241 ? -19.364 -24.739 33.496 1.00 17.90 241 PHE C N 1
ATOM 5367 C CA . PHE C 1 241 ? -17.909 -24.693 33.468 1.00 19.51 241 PHE C CA 1
ATOM 5368 C C . PHE C 1 241 ? -17.364 -24.339 34.845 1.00 20.65 241 PHE C C 1
ATOM 5369 O O . PHE C 1 241 ? -17.736 -23.317 35.433 1.00 20.33 241 PHE C O 1
ATOM 5377 N N . VAL C 1 242 ? -16.457 -25.172 35.344 1.00 19.21 242 VAL C N 1
ATOM 5378 C CA . VAL C 1 242 ? -15.807 -24.938 36.626 1.00 17.73 242 VAL C CA 1
ATOM 5379 C C . VAL C 1 242 ? -14.317 -24.957 36.344 1.00 21.69 242 VAL C C 1
ATOM 5380 O O . VAL C 1 242 ? -13.641 -25.968 36.565 1.00 21.33 242 VAL C O 1
ATOM 5384 N N . ASP C 1 243 ? -13.805 -23.844 35.821 1.00 21.04 243 ASP C N 1
ATOM 5385 C CA . ASP C 1 243 ? -12.483 -23.860 35.210 1.00 21.58 243 ASP C CA 1
ATOM 5386 C C . ASP C 1 243 ? -11.707 -22.582 35.482 1.00 24.18 243 ASP C C 1
ATOM 5387 O O . ASP C 1 243 ? -10.731 -22.306 34.777 1.00 22.41 243 ASP C O 1
ATOM 5392 N N . GLY C 1 244 ? -12.111 -21.799 36.483 1.00 20.24 244 GLY C N 1
ATOM 5393 C CA . GLY C 1 244 ? -11.430 -20.550 36.757 1.00 21.40 244 GLY C CA 1
ATOM 5394 C C . GLY C 1 244 ? -11.446 -19.561 35.612 1.00 22.74 244 GLY C C 1
ATOM 5395 O O . GLY C 1 244 ? -10.623 -18.643 35.588 1.00 22.95 244 GLY C O 1
ATOM 5396 N N . GLY C 1 245 ? -12.363 -19.716 34.659 1.00 21.11 245 GLY C N 1
ATOM 5397 C CA . GLY C 1 245 ? -12.482 -18.792 33.548 1.00 18.90 245 GLY C CA 1
ATOM 5398 C C . GLY C 1 245 ? -11.790 -19.215 32.271 1.00 22.02 245 GLY C C 1
ATOM 5399 O O . GLY C 1 245 ? -11.854 -18.475 31.282 1.00 22.33 245 GLY C O 1
ATOM 5400 N N . LEU C 1 246 ? -11.147 -20.387 32.262 1.00 21.10 246 LEU C N 1
ATOM 5401 C CA . LEU C 1 246 ? -10.303 -20.806 31.142 1.00 21.59 246 LEU C CA 1
ATOM 5402 C C . LEU C 1 246 ? -11.022 -20.715 29.801 1.00 20.76 246 LEU C C 1
ATOM 5403 O O . LEU C 1 246 ? -10.480 -20.173 28.829 1.00 22.12 246 LEU C O 1
ATOM 5408 N N . THR C 1 247 ? -12.224 -21.282 29.713 1.00 19.50 247 THR C N 1
ATOM 5409 C CA . THR C 1 247 ? -12.959 -21.337 28.456 1.00 22.19 247 THR C CA 1
ATOM 5410 C C . THR C 1 247 ? -13.818 -20.107 28.206 1.00 22.55 247 THR C C 1
ATOM 5411 O O . THR C 1 247 ? -14.464 -20.030 27.155 1.00 22.11 247 THR C O 1
ATOM 5415 N N . GLN C 1 248 ? -13.856 -19.166 29.145 1.00 21.14 248 GLN C N 1
ATOM 5416 C CA . GLN C 1 248 ? -14.819 -18.075 29.120 1.00 19.65 248 GLN C CA 1
ATOM 5417 C C . GLN C 1 248 ? -14.235 -16.747 28.656 1.00 20.57 248 GLN C C 1
ATOM 5418 O O . GLN C 1 248 ? -14.998 -15.802 28.436 1.00 20.99 248 GLN C O 1
ATOM 5424 N N . VAL C 1 249 ? -12.921 -16.648 28.489 1.00 19.52 249 VAL C N 1
ATOM 5425 C CA . VAL C 1 249 ? -12.304 -15.375 28.134 1.00 21.95 249 VAL C CA 1
ATOM 5426 C C . VAL C 1 249 ? -11.489 -15.519 26.858 1.00 25.15 249 VAL C C 1
ATOM 5427 O O . VAL C 1 249 ? -11.081 -14.520 26.259 1.00 20.68 249 VAL C O 1
ATOM 5432 N N . MET D 1 1 ? -10.531 -22.967 -14.256 1.00 61.71 1 MET D N 1
ATOM 5433 C CA . MET D 1 1 ? -11.626 -22.152 -14.849 1.00 58.97 1 MET D CA 1
ATOM 5434 C C . MET D 1 1 ? -12.623 -21.771 -13.751 1.00 53.65 1 MET D C 1
ATOM 5435 O O . MET D 1 1 ? -13.492 -20.916 -14.012 1.00 55.39 1 MET D O 1
ATOM 5440 N N . TYR D 1 2 ? -12.510 -22.396 -12.576 1.00 49.15 2 TYR D N 1
ATOM 5441 C CA . TYR D 1 2 ? -13.576 -22.256 -11.552 1.00 40.96 2 TYR D CA 1
ATOM 5442 C C . TYR D 1 2 ? -12.980 -22.240 -10.140 1.00 37.87 2 TYR D C 1
ATOM 5443 O O . TYR D 1 2 ? -11.750 -22.140 -9.999 1.00 35.78 2 TYR D O 1
ATOM 5452 N N . ARG D 1 3 ? -13.850 -22.351 -9.131 1.00 35.22 3 ARG D N 1
ATOM 5453 C CA . ARG D 1 3 ? -13.455 -22.249 -7.700 1.00 31.10 3 ARG D CA 1
ATOM 5454 C C . ARG D 1 3 ? -12.667 -23.474 -7.217 1.00 30.33 3 ARG D C 1
ATOM 5455 O O . ARG D 1 3 ? -11.956 -23.337 -6.210 1.00 29.25 3 ARG D O 1
ATOM 5463 N N . LEU D 1 4 ? -12.793 -24.617 -7.893 1.00 28.62 4 LEU D N 1
ATOM 5464 C CA . LEU D 1 4 ? -12.035 -25.833 -7.488 1.00 29.17 4 LEU D CA 1
ATOM 5465 C C . LEU D 1 4 ? -11.325 -26.395 -8.723 1.00 28.85 4 LEU D C 1
ATOM 5466 O O . LEU D 1 4 ? -11.175 -27.625 -8.809 1.00 29.32 4 LEU D O 1
ATOM 5471 N N . LEU D 1 5 ? -10.878 -25.515 -9.620 1.00 30.19 5 LEU D N 1
ATOM 5472 C CA . LEU D 1 5 ? -10.264 -25.968 -10.863 1.00 31.35 5 LEU D CA 1
ATOM 5473 C C . LEU D 1 5 ? -9.056 -26.849 -10.586 1.00 33.41 5 LEU D C 1
ATOM 5474 O O . LEU D 1 5 ? -8.122 -26.439 -9.889 1.00 36.05 5 LEU D O 1
ATOM 5479 N N . ASN D 1 6 ? -9.085 -28.066 -11.127 1.00 35.61 6 ASN D N 1
ATOM 5480 C CA . ASN D 1 6 ? -7.999 -29.040 -11.058 1.00 38.03 6 ASN D CA 1
ATOM 5481 C C . ASN D 1 6 ? -7.743 -29.542 -9.645 1.00 35.28 6 ASN D C 1
ATOM 5482 O O . ASN D 1 6 ? -6.737 -30.222 -9.409 1.00 35.20 6 ASN D O 1
ATOM 5487 N N . LYS D 1 7 ? -8.616 -29.227 -8.692 1.00 33.46 7 LYS D N 1
ATOM 5488 C CA . LYS D 1 7 ? -8.459 -29.741 -7.342 1.00 30.68 7 LYS D CA 1
ATOM 5489 C C . LYS D 1 7 ? -9.002 -31.160 -7.265 1.00 28.80 7 LYS D C 1
ATOM 5490 O O . LYS D 1 7 ? -9.945 -31.526 -7.970 1.00 35.81 7 LYS D O 1
ATOM 5496 N N . THR D 1 8 ? -8.388 -31.965 -6.408 1.00 28.19 8 THR D N 1
ATOM 5497 C CA . THR D 1 8 ? -8.831 -33.331 -6.167 1.00 29.63 8 THR D CA 1
ATOM 5498 C C . THR D 1 8 ? -9.598 -33.398 -4.855 1.00 29.29 8 THR D C 1
ATOM 5499 O O . THR D 1 8 ? -9.079 -33.001 -3.807 1.00 27.51 8 THR D O 1
ATOM 5503 N N . ALA D 1 9 ? -10.830 -33.898 -4.916 1.00 28.07 9 ALA D N 1
ATOM 5504 C CA . ALA D 1 9 ? -11.700 -33.989 -3.751 1.00 27.14 9 ALA D CA 1
ATOM 5505 C C . ALA D 1 9 ? -12.116 -35.432 -3.514 1.00 28.66 9 ALA D C 1
ATOM 5506 O O . ALA D 1 9 ? -12.386 -36.176 -4.464 1.00 27.01 9 ALA D O 1
ATOM 5508 N N . VAL D 1 10 ? -12.170 -35.816 -2.241 1.00 24.75 10 VAL D N 1
ATOM 5509 C CA . VAL D 1 10 ? -12.658 -37.122 -1.813 1.00 25.76 10 VAL D CA 1
ATOM 5510 C C . VAL D 1 10 ? -13.891 -36.909 -0.947 1.00 27.00 10 VAL D C 1
ATOM 5511 O O . VAL D 1 10 ? -13.843 -36.152 0.029 1.00 30.09 10 VAL D O 1
ATOM 5515 N N . ILE D 1 11 ? -14.985 -37.586 -1.291 1.00 29.09 11 ILE D N 1
ATOM 5516 C CA . ILE D 1 11 ? -16.255 -37.445 -0.584 1.00 27.76 11 ILE D CA 1
ATOM 5517 C C . ILE D 1 11 ? -16.724 -38.829 -0.161 1.00 31.35 11 ILE D C 1
ATOM 5518 O O . ILE D 1 11 ? -17.144 -39.629 -1.007 1.00 30.33 11 ILE D O 1
ATOM 5523 N N . THR D 1 12 ? -16.673 -39.109 1.138 1.00 29.42 12 THR D N 1
ATOM 5524 C CA . THR D 1 12 ? -17.272 -40.328 1.662 1.00 30.55 12 THR D CA 1
ATOM 5525 C C . THR D 1 12 ? -18.770 -40.119 1.846 1.00 32.88 12 THR D C 1
ATOM 5526 O O . THR D 1 12 ? -19.236 -39.001 2.077 1.00 33.65 12 THR D O 1
ATOM 5530 N N . GLY D 1 13 ? -19.531 -41.197 1.682 1.00 32.81 13 GLY D N 1
ATOM 5531 C CA . GLY D 1 13 ? -20.972 -41.056 1.619 1.00 33.22 13 GLY D CA 1
ATOM 5532 C C . GLY D 1 13 ? -21.431 -40.293 0.398 1.00 36.79 13 GLY D C 1
ATOM 5533 O O . GLY D 1 13 ? -22.461 -39.616 0.446 1.00 35.68 13 GLY D O 1
ATOM 5534 N N . GLY D 1 14 ? -20.686 -40.383 -0.699 1.00 34.68 14 GLY D N 1
ATOM 5535 C CA . GLY D 1 14 ? -20.935 -39.605 -1.891 1.00 33.89 14 GLY D CA 1
ATOM 5536 C C . GLY D 1 14 ? -21.887 -40.202 -2.903 1.00 34.57 14 GLY D C 1
ATOM 5537 O O . GLY D 1 14 ? -22.012 -39.652 -4.003 1.00 35.09 14 GLY D O 1
ATOM 5538 N N . ASN D 1 15 ? -22.562 -41.304 -2.586 1.00 34.97 15 ASN D N 1
ATOM 5539 C CA . ASN D 1 15 ? -23.443 -41.948 -3.551 1.00 39.70 15 ASN D CA 1
ATOM 5540 C C . ASN D 1 15 ? -24.905 -41.532 -3.413 1.00 37.58 15 ASN D C 1
ATOM 5541 O O . ASN D 1 15 ? -25.735 -41.988 -4.204 1.00 35.92 15 ASN D O 1
ATOM 5546 N N . SER D 1 16 ? -25.205 -40.651 -2.457 1.00 36.75 16 SER D N 1
ATOM 5547 C CA . SER D 1 16 ? -26.610 -40.201 -2.276 1.00 35.80 16 SER D CA 1
ATOM 5548 C C . SER D 1 16 ? -26.669 -38.954 -1.388 1.00 34.12 16 SER D C 1
ATOM 5549 O O . SER D 1 16 ? -25.623 -38.555 -0.853 1.00 33.53 16 SER D O 1
ATOM 5552 N N . GLY D 1 17 ? -27.863 -38.369 -1.267 1.00 34.42 17 GLY D N 1
ATOM 5553 C CA . GLY D 1 17 ? -28.114 -37.184 -0.425 1.00 33.92 17 GLY D CA 1
ATOM 5554 C C . GLY D 1 17 ? -27.103 -36.068 -0.621 1.00 32.30 17 GLY D C 1
ATOM 5555 O O . GLY D 1 17 ? -26.770 -35.760 -1.779 1.00 33.67 17 GLY D O 1
ATOM 5556 N N . ILE D 1 18 ? -26.647 -35.480 0.489 1.00 32.90 18 ILE D N 1
ATOM 5557 C CA . ILE D 1 18 ? -25.681 -34.341 0.490 1.00 30.04 18 ILE D CA 1
ATOM 5558 C C . ILE D 1 18 ? -24.375 -34.757 -0.195 1.00 29.12 18 ILE D C 1
ATOM 5559 O O . ILE D 1 18 ? -23.833 -33.945 -0.961 1.00 30.54 18 ILE D O 1
ATOM 5564 N N . GLY D 1 19 ? -23.882 -35.963 0.095 1.00 31.14 19 GLY D N 1
ATOM 5565 C CA . GLY D 1 19 ? -22.635 -36.441 -0.528 1.00 30.90 19 GLY D CA 1
ATOM 5566 C C . GLY D 1 19 ? -22.693 -36.310 -2.040 1.00 29.49 19 GLY D C 1
ATOM 5567 O O . GLY D 1 19 ? -21.776 -35.704 -2.618 1.00 27.83 19 GLY D O 1
ATOM 5568 N N . LEU D 1 20 ? -23.752 -36.843 -2.653 1.00 30.42 20 LEU D N 1
ATOM 5569 C CA . LEU D 1 20 ? -23.920 -36.788 -4.129 1.00 30.16 20 LEU D CA 1
ATOM 5570 C C . LEU D 1 20 ? -24.073 -35.331 -4.578 1.00 29.64 20 LEU D C 1
ATOM 5571 O O . LEU D 1 20 ? -23.390 -34.938 -5.537 1.00 28.90 20 LEU D O 1
ATOM 5576 N N . ALA D 1 21 ? -24.942 -34.570 -3.906 1.00 29.27 21 ALA D N 1
ATOM 5577 C CA . ALA D 1 21 ? -25.175 -33.150 -4.257 1.00 27.99 21 ALA D CA 1
ATOM 5578 C C . ALA D 1 21 ? -23.847 -32.385 -4.236 1.00 28.12 21 ALA D C 1
ATOM 5579 O O . ALA D 1 21 ? -23.635 -31.545 -5.128 1.00 26.72 21 ALA D O 1
ATOM 5581 N N . THR D 1 22 ? -22.998 -32.664 -3.243 1.00 27.00 22 THR D N 1
ATOM 5582 C CA . THR D 1 22 ? -21.697 -32.007 -3.138 1.00 28.51 22 THR D CA 1
ATOM 5583 C C . THR D 1 22 ? -20.765 -32.438 -4.266 1.00 27.75 22 THR D C 1
ATOM 5584 O O . THR D 1 22 ? -20.044 -31.608 -4.837 1.00 26.24 22 THR D O 1
ATOM 5588 N N . ALA D 1 23 ? -20.747 -33.733 -4.582 1.00 27.70 23 ALA D N 1
ATOM 5589 C CA . ALA D 1 23 ? -19.951 -34.210 -5.707 1.00 28.11 23 ALA D CA 1
ATOM 5590 C C . ALA D 1 23 ? -20.324 -33.479 -6.991 1.00 29.20 23 ALA D C 1
ATOM 5591 O O . ALA D 1 23 ? -19.447 -33.023 -7.735 1.00 31.71 23 ALA D O 1
ATOM 5593 N N . LYS D 1 24 ? -21.626 -33.324 -7.246 1.00 29.83 24 LYS D N 1
ATOM 5594 C CA . LYS D 1 24 ? -22.072 -32.648 -8.462 1.00 27.09 24 LYS D CA 1
ATOM 5595 C C . LYS D 1 24 ? -21.588 -31.202 -8.505 1.00 31.03 24 LYS D C 1
ATOM 5596 O O . LYS D 1 24 ? -21.082 -30.736 -9.533 1.00 26.63 24 LYS D O 1
ATOM 5602 N N . ARG D 1 25 ? -21.744 -30.469 -7.395 1.00 28.90 25 ARG D N 1
ATOM 5603 C CA . ARG D 1 25 ? -21.288 -29.081 -7.357 1.00 27.61 25 ARG D CA 1
ATOM 5604 C C . ARG D 1 25 ? -19.774 -28.988 -7.505 1.00 26.85 25 ARG D C 1
ATOM 5605 O O . ARG D 1 25 ? -19.265 -28.114 -8.219 1.00 27.06 25 ARG D O 1
ATOM 5613 N N . PHE D 1 26 ? -19.037 -29.875 -6.830 1.00 26.20 26 PHE D N 1
ATOM 5614 C CA . PHE D 1 26 ? -17.581 -29.869 -6.932 1.00 27.47 26 PHE D CA 1
ATOM 5615 C C . PHE D 1 26 ? -17.137 -30.036 -8.382 1.00 26.44 26 PHE D C 1
ATOM 5616 O O . PHE D 1 26 ? -16.247 -29.323 -8.859 1.00 28.58 26 PHE D O 1
ATOM 5624 N N . VAL D 1 27 ? -17.749 -30.983 -9.096 1.00 28.62 27 VAL D N 1
ATOM 5625 C CA . VAL D 1 27 ? -17.403 -31.206 -10.499 1.00 28.14 27 VAL D CA 1
ATOM 5626 C C . VAL D 1 27 ? -17.762 -29.988 -11.339 1.00 30.74 27 VAL D C 1
ATOM 5627 O O . VAL D 1 27 ? -17.013 -29.595 -12.243 1.00 33.11 27 VAL D O 1
ATOM 5631 N N . ALA D 1 28 ? -18.905 -29.363 -11.050 1.00 29.22 28 ALA D N 1
ATOM 5632 C CA . ALA D 1 28 ? -19.280 -28.147 -11.761 1.00 30.20 28 ALA D CA 1
ATOM 5633 C C . ALA D 1 28 ? -18.278 -27.025 -11.536 1.00 33.33 28 ALA D C 1
ATOM 5634 O O . ALA D 1 28 ? -18.185 -26.113 -12.365 1.00 35.45 28 ALA D O 1
ATOM 5636 N N . GLU D 1 29 ? -17.537 -27.066 -10.429 1.00 27.46 29 GLU D N 1
ATOM 5637 C CA . GLU D 1 29 ? -16.524 -26.072 -10.106 1.00 27.80 29 GLU D CA 1
ATOM 5638 C C . GLU D 1 29 ? -15.124 -26.475 -10.556 1.00 30.87 29 GLU D C 1
ATOM 5639 O O . GLU D 1 29 ? -14.152 -25.808 -10.187 1.00 28.02 29 GLU D O 1
ATOM 5645 N N . GLY D 1 30 ? -14.996 -27.546 -11.334 1.00 31.29 30 GLY D N 1
ATOM 5646 C CA . GLY D 1 30 ? -13.727 -27.916 -11.925 1.00 30.56 30 GLY D CA 1
ATOM 5647 C C . GLY D 1 30 ? -12.923 -28.965 -11.193 1.00 30.69 30 GLY D C 1
ATOM 5648 O O . GLY D 1 30 ? -11.787 -29.237 -11.598 1.00 32.46 30 GLY D O 1
ATOM 5649 N N . ALA D 1 31 ? -13.465 -29.566 -10.139 1.00 28.97 31 ALA D N 1
ATOM 5650 C CA . ALA D 1 31 ? -12.722 -30.556 -9.381 1.00 28.65 31 ALA D CA 1
ATOM 5651 C C . ALA D 1 31 ? -12.836 -31.939 -10.011 1.00 27.67 31 ALA D C 1
ATOM 5652 O O . ALA D 1 31 ? -13.757 -32.234 -10.776 1.00 33.10 31 ALA D O 1
ATOM 5654 N N . TYR D 1 32 ? -11.873 -32.791 -9.674 1.00 29.52 32 TYR D N 1
ATOM 5655 C CA . TYR D 1 32 ? -11.992 -34.229 -9.871 1.00 29.18 32 TYR D CA 1
ATOM 5656 C C . TYR D 1 32 ? -12.367 -34.857 -8.536 1.00 30.25 32 TYR D C 1
ATOM 5657 O O . TYR D 1 32 ? -11.727 -34.581 -7.516 1.00 33.27 32 TYR D O 1
ATOM 5666 N N . VAL D 1 33 ? -13.406 -35.689 -8.540 1.00 31.19 33 VAL D N 1
ATOM 5667 C CA . VAL D 1 33 ? -14.040 -36.156 -7.312 1.00 32.61 33 VAL D CA 1
ATOM 5668 C C . VAL D 1 33 ? -13.965 -37.673 -7.235 1.00 32.05 33 VAL D C 1
ATOM 5669 O O . VAL D 1 33 ? -14.241 -38.367 -8.221 1.00 35.24 33 VAL D O 1
ATOM 5673 N N . PHE D 1 34 ? -13.589 -38.181 -6.064 1.00 28.61 34 PHE D N 1
ATOM 5674 C CA . PHE D 1 34 ? -13.800 -39.575 -5.696 1.00 27.94 34 PHE D CA 1
ATOM 5675 C C . PHE D 1 34 ? -15.020 -39.656 -4.788 1.00 30.66 34 PHE D C 1
ATOM 5676 O O . PHE D 1 34 ? -15.040 -39.038 -3.719 1.00 31.40 34 PHE D O 1
ATOM 5684 N N . ILE D 1 35 ? -16.026 -40.416 -5.197 1.00 31.49 35 ILE D N 1
ATOM 5685 C CA . ILE D 1 35 ? -17.177 -40.681 -4.341 1.00 30.03 35 ILE D CA 1
ATOM 5686 C C . ILE D 1 35 ? -17.034 -42.075 -3.753 1.00 32.04 35 ILE D C 1
ATOM 5687 O O . ILE D 1 35 ? -16.643 -43.021 -4.451 1.00 31.35 35 ILE D O 1
ATOM 5692 N N . VAL D 1 36 ? -17.337 -42.202 -2.461 1.00 28.89 36 VAL D N 1
ATOM 5693 C CA . VAL D 1 36 ? -17.085 -43.421 -1.706 1.00 29.66 36 VAL D CA 1
ATOM 5694 C C . VAL D 1 36 ? -18.382 -43.893 -1.066 1.00 36.30 36 VAL D C 1
ATOM 5695 O O . VAL D 1 36 ? -19.135 -43.099 -0.491 1.00 34.38 36 VAL D O 1
ATOM 5699 N N . GLY D 1 37 ? -18.625 -45.195 -1.157 1.00 35.13 37 GLY D N 1
ATOM 5700 C CA . GLY D 1 37 ? -19.789 -45.814 -0.554 1.00 34.24 37 GLY D CA 1
ATOM 5701 C C . GLY D 1 37 ? -19.618 -47.313 -0.604 1.00 39.24 37 GLY D C 1
ATOM 5702 O O . GLY D 1 37 ? -18.663 -47.832 -1.189 1.00 38.38 37 GLY D O 1
ATOM 5703 N N . ARG D 1 38 ? -20.588 -48.012 -0.021 1.00 38.81 38 ARG D N 1
ATOM 5704 C CA . ARG D 1 38 ? -20.496 -49.462 0.090 1.00 44.33 38 ARG D CA 1
ATOM 5705 C C . ARG D 1 38 ? -21.202 -50.188 -1.043 1.00 43.72 38 ARG D C 1
ATOM 5706 O O . ARG D 1 38 ? -20.834 -51.324 -1.368 1.00 41.63 38 ARG D O 1
ATOM 5714 N N . ARG D 1 39 ? -22.204 -49.556 -1.648 1.00 48.81 39 ARG D N 1
ATOM 5715 C CA . ARG D 1 39 ? -23.088 -50.191 -2.620 1.00 49.56 39 ARG D CA 1
ATOM 5716 C C . ARG D 1 39 ? -22.646 -49.900 -4.052 1.00 50.07 39 ARG D C 1
ATOM 5717 O O . ARG D 1 39 ? -22.454 -48.739 -4.416 1.00 49.40 39 ARG D O 1
ATOM 5725 N N . ARG D 1 40 ? -22.513 -50.947 -4.875 1.00 50.60 40 ARG D N 1
ATOM 5726 C CA . ARG D 1 40 ? -21.939 -50.763 -6.211 1.00 48.80 40 ARG D CA 1
ATOM 5727 C C . ARG D 1 40 ? -22.934 -50.180 -7.209 1.00 49.12 40 ARG D C 1
ATOM 5728 O O . ARG D 1 40 ? -22.601 -49.238 -7.936 1.00 48.94 40 ARG D O 1
ATOM 5736 N N . LYS D 1 41 ? -24.160 -50.710 -7.258 1.00 51.13 41 LYS D N 1
ATOM 5737 C CA . LYS D 1 41 ? -25.155 -50.132 -8.161 1.00 51.38 41 LYS D CA 1
ATOM 5738 C C . LYS D 1 41 ? -25.359 -48.639 -7.930 1.00 46.43 41 LYS D C 1
ATOM 5739 O O . LYS D 1 41 ? -25.292 -47.847 -8.872 1.00 47.39 41 LYS D O 1
ATOM 5745 N N . GLU D 1 42 ? -25.548 -48.230 -6.683 1.00 47.96 42 GLU D N 1
ATOM 5746 C CA . GLU D 1 42 ? -25.844 -46.830 -6.402 1.00 46.40 42 GLU D CA 1
ATOM 5747 C C . GLU D 1 42 ? -24.639 -45.914 -6.581 1.00 41.58 42 GLU D C 1
ATOM 5748 O O . GLU D 1 42 ? -24.798 -44.785 -7.057 1.00 40.87 42 GLU D O 1
ATOM 5754 N N . LEU D 1 43 ? -23.432 -46.376 -6.247 1.00 41.89 43 LEU D N 1
ATOM 5755 C CA . LEU D 1 43 ? -22.242 -45.635 -6.657 1.00 39.85 43 LEU D CA 1
ATOM 5756 C C . LEU D 1 43 ? -22.216 -45.494 -8.165 1.00 40.14 43 LEU D C 1
ATOM 5757 O O . LEU D 1 43 ? -21.840 -44.447 -8.710 1.00 38.13 43 LEU D O 1
ATOM 5762 N N . GLU D 1 44 ? -22.594 -46.568 -8.850 1.00 38.09 44 GLU D N 1
ATOM 5763 C CA . GLU D 1 44 ? -22.510 -46.611 -10.297 1.00 39.35 44 GLU D CA 1
ATOM 5764 C C . GLU D 1 44 ? -23.527 -45.651 -10.917 1.00 35.41 44 GLU D C 1
ATOM 5765 O O . GLU D 1 44 ? -23.226 -44.976 -11.907 1.00 37.94 44 GLU D O 1
ATOM 5771 N N . GLN D 1 45 ? -24.751 -45.590 -10.361 1.00 39.67 45 GLN D N 1
ATOM 5772 C CA . GLN D 1 45 ? -25.722 -44.593 -10.828 1.00 40.49 45 GLN D CA 1
ATOM 5773 C C . GLN D 1 45 ? -25.302 -43.185 -10.422 1.00 38.52 45 GLN D C 1
ATOM 5774 O O . GLN D 1 45 ? -25.581 -42.216 -11.139 1.00 39.22 45 GLN D O 1
ATOM 5780 N N . ALA D 1 46 ? -24.681 -43.045 -9.247 1.00 35.69 46 ALA D N 1
ATOM 5781 C CA . ALA D 1 46 ? -24.212 -41.734 -8.805 1.00 35.07 46 ALA D CA 1
ATOM 5782 C C . ALA D 1 46 ? -23.166 -41.173 -9.759 1.00 35.66 46 ALA D C 1
ATOM 5783 O O . ALA D 1 46 ? -23.251 -40.013 -10.178 1.00 33.28 46 ALA D O 1
ATOM 5785 N N . ALA D 1 47 ? -22.165 -41.984 -10.110 1.00 34.13 47 ALA D N 1
ATOM 5786 C CA . ALA D 1 47 ? -21.144 -41.528 -11.046 1.00 36.08 47 ALA D CA 1
ATOM 5787 C C . ALA D 1 47 ? -21.753 -41.158 -12.394 1.00 37.74 47 ALA D C 1
ATOM 5788 O O . ALA D 1 47 ? -21.307 -40.204 -13.044 1.00 34.90 47 ALA D O 1
ATOM 5790 N N . ALA D 1 48 ? -22.778 -41.898 -12.829 1.00 40.81 48 ALA D N 1
ATOM 5791 C CA . ALA D 1 48 ? -23.435 -41.584 -14.096 1.00 39.61 48 ALA D CA 1
ATOM 5792 C C . ALA D 1 48 ? -24.178 -40.253 -14.032 1.00 40.52 48 ALA D C 1
ATOM 5793 O O . ALA D 1 48 ? -24.169 -39.487 -15.001 1.00 40.81 48 ALA D O 1
ATOM 5795 N N . GLU D 1 49 ? -24.821 -39.955 -12.900 1.00 40.05 49 GLU D N 1
ATOM 5796 C CA . GLU D 1 49 ? -25.497 -38.667 -12.762 1.00 41.66 49 GLU D CA 1
ATOM 5797 C C . GLU D 1 49 ? -24.498 -37.517 -12.744 1.00 40.48 49 GLU D C 1
ATOM 5798 O O . GLU D 1 49 ? -24.772 -36.441 -13.291 1.00 40.46 49 GLU D O 1
ATOM 5804 N N . ILE D 1 50 ? -23.345 -37.712 -12.101 1.00 38.36 50 ILE D N 1
ATOM 5805 C CA . ILE D 1 50 ? -22.320 -36.672 -12.101 1.00 38.59 50 ILE D CA 1
ATOM 5806 C C . ILE D 1 50 ? -21.780 -36.460 -13.511 1.00 40.49 50 ILE D C 1
ATOM 5807 O O . ILE D 1 50 ? -21.613 -35.321 -13.962 1.00 39.36 50 ILE D O 1
ATOM 5812 N N . GLY D 1 51 ? -21.502 -37.550 -14.227 1.00 41.34 51 GLY D N 1
ATOM 5813 C CA . GLY D 1 51 ? -21.281 -37.510 -15.655 1.00 39.60 51 GLY D CA 1
ATOM 5814 C C . GLY D 1 51 ? -19.836 -37.396 -16.104 1.00 41.99 51 GLY D C 1
ATOM 5815 O O . GLY D 1 51 ? -19.510 -37.846 -17.207 1.00 42.82 51 GLY D O 1
ATOM 5816 N N . ARG D 1 52 ? -18.964 -36.802 -15.293 1.00 39.69 52 ARG D N 1
ATOM 5817 C CA . ARG D 1 52 ? -17.590 -36.576 -15.722 1.00 41.40 52 ARG D CA 1
ATOM 5818 C C . ARG D 1 52 ? -16.714 -36.298 -14.511 1.00 42.18 52 ARG D C 1
ATOM 5819 O O . ARG D 1 52 ? -17.199 -35.905 -13.446 1.00 40.11 52 ARG D O 1
ATOM 5827 N N . ASN D 1 53 ? -15.410 -36.510 -14.700 1.00 38.31 53 ASN D N 1
ATOM 5828 C CA . ASN D 1 53 ? -14.385 -36.179 -13.706 1.00 42.03 53 ASN D CA 1
ATOM 5829 C C . ASN D 1 53 ? -14.694 -36.791 -12.342 1.00 38.75 53 ASN D C 1
ATOM 5830 O O . ASN D 1 53 ? -14.500 -36.161 -11.299 1.00 36.29 53 ASN D O 1
ATOM 5835 N N . VAL D 1 54 ? -15.148 -38.041 -12.340 1.00 36.10 54 VAL D N 1
ATOM 5836 C CA . VAL D 1 54 ? -15.526 -38.716 -11.105 1.00 35.69 54 VAL D CA 1
ATOM 5837 C C . VAL D 1 54 ? -15.044 -40.159 -11.158 1.00 40.09 54 VAL D C 1
ATOM 5838 O O . VAL D 1 54 ? -15.142 -40.827 -12.194 1.00 40.85 54 VAL D O 1
ATOM 5842 N N . THR D 1 55 ? -14.515 -40.633 -10.033 1.00 30.10 55 THR D N 1
ATOM 5843 C CA . THR D 1 55 ? -14.182 -42.036 -9.839 1.00 33.32 55 THR D CA 1
ATOM 5844 C C . THR D 1 55 ? -14.978 -42.552 -8.653 1.00 34.73 55 THR D C 1
ATOM 5845 O O . THR D 1 55 ? -14.888 -42.003 -7.548 1.00 35.10 55 THR D O 1
ATOM 5849 N N . ALA D 1 56 ? -15.748 -43.608 -8.879 1.00 34.92 56 ALA D N 1
ATOM 5850 C CA . ALA D 1 56 ? -16.468 -44.257 -7.799 1.00 32.87 56 ALA D CA 1
ATOM 5851 C C . ALA D 1 56 ? -15.551 -45.258 -7.117 1.00 37.73 56 ALA D C 1
ATOM 5852 O O . ALA D 1 56 ? -14.792 -45.973 -7.777 1.00 37.01 56 ALA D O 1
ATOM 5854 N N . VAL D 1 57 ? -15.583 -45.275 -5.787 1.00 31.28 57 VAL D N 1
ATOM 5855 C CA . VAL D 1 57 ? -14.761 -46.195 -5.014 1.00 33.55 57 VAL D CA 1
ATOM 5856 C C . VAL D 1 57 ? -15.668 -46.957 -4.061 1.00 36.98 57 VAL D C 1
ATOM 5857 O O . VAL D 1 57 ? -16.302 -46.356 -3.186 1.00 35.90 57 VAL D O 1
ATOM 5861 N N . LYS D 1 58 ? -15.728 -48.275 -4.228 1.00 38.12 58 LYS D N 1
ATOM 5862 C CA . LYS D 1 58 ? -16.432 -49.125 -3.281 1.00 35.61 58 LYS D CA 1
ATOM 5863 C C . LYS D 1 58 ? -15.545 -49.317 -2.060 1.00 40.53 58 LYS D C 1
ATOM 5864 O O . LYS D 1 58 ? -14.446 -49.872 -2.168 1.00 39.82 58 LYS D O 1
ATOM 5870 N N . ALA D 1 59 ? -16.024 -48.876 -0.902 1.00 37.10 59 ALA D N 1
ATOM 5871 C CA . ALA D 1 59 ? -15.252 -48.990 0.325 1.00 39.62 59 ALA D CA 1
ATOM 5872 C C . ALA D 1 59 ? -16.171 -48.772 1.512 1.00 43.38 59 ALA D C 1
ATOM 5873 O O . ALA D 1 59 ? -17.007 -47.864 1.498 1.00 43.60 59 ALA D O 1
ATOM 5875 N N . ASP D 1 60 ? -16.016 -49.613 2.530 1.00 42.41 60 ASP D N 1
ATOM 5876 C CA . ASP D 1 60 ? -16.642 -49.386 3.824 1.00 39.82 60 ASP D CA 1
ATOM 5877 C C . ASP D 1 60 ? -15.638 -48.602 4.662 1.00 43.43 60 ASP D C 1
ATOM 5878 O O . ASP D 1 60 ? -14.608 -49.143 5.078 1.00 38.34 60 ASP D O 1
ATOM 5883 N N . VAL D 1 61 ? -15.942 -47.327 4.916 1.00 41.01 61 VAL D N 1
ATOM 5884 C CA . VAL D 1 61 ? -14.983 -46.458 5.589 1.00 41.83 61 VAL D CA 1
ATOM 5885 C C . VAL D 1 61 ? -14.724 -46.889 7.026 1.00 38.77 61 VAL D C 1
ATOM 5886 O O . VAL D 1 61 ? -13.734 -46.455 7.626 1.00 41.94 61 VAL D O 1
ATOM 5890 N N . THR D 1 62 ? -15.584 -47.729 7.602 1.00 42.26 62 THR D N 1
ATOM 5891 C CA . THR D 1 62 ? -15.328 -48.279 8.927 1.00 40.68 62 THR D CA 1
ATOM 5892 C C . THR D 1 62 ? -14.333 -49.431 8.898 1.00 44.02 62 THR D C 1
ATOM 5893 O O . THR D 1 62 ? -13.963 -49.935 9.964 1.00 46.47 62 THR D O 1
ATOM 5897 N N . LYS D 1 63 ? -13.889 -49.854 7.717 1.00 41.06 63 LYS D N 1
ATOM 5898 C CA . LYS D 1 63 ? -12.925 -50.936 7.569 1.00 40.24 63 LYS D CA 1
ATOM 5899 C C . LYS D 1 63 ? -11.599 -50.326 7.145 1.00 39.01 63 LYS D C 1
ATOM 5900 O O . LYS D 1 63 ? -11.499 -49.742 6.058 1.00 38.18 63 LYS D O 1
ATOM 5906 N N . LEU D 1 64 ? -10.588 -50.460 8.004 1.00 36.89 64 LEU D N 1
ATOM 5907 C CA . LEU D 1 64 ? -9.302 -49.820 7.744 1.00 37.65 64 LEU D CA 1
ATOM 5908 C C . LEU D 1 64 ? -8.692 -50.299 6.432 1.00 38.27 64 LEU D C 1
ATOM 5909 O O . LEU D 1 64 ? -8.050 -49.520 5.718 1.00 39.49 64 LEU D O 1
ATOM 5914 N N . GLU D 1 65 ? -8.882 -51.576 6.091 1.00 41.08 65 GLU D N 1
ATOM 5915 C CA . GLU D 1 65 ? -8.308 -52.077 4.850 1.00 39.49 65 GLU D CA 1
ATOM 5916 C C . GLU D 1 65 ? -9.002 -51.490 3.630 1.00 35.60 65 GLU D C 1
ATOM 5917 O O . GLU D 1 65 ? -8.383 -51.397 2.565 1.00 38.61 65 GLU D O 1
ATOM 5923 N N . ASP D 1 66 ? -10.264 -51.080 3.763 1.00 34.88 66 ASP D N 1
ATOM 5924 C CA . ASP D 1 66 ? -10.924 -50.392 2.662 1.00 38.32 66 ASP D CA 1
ATOM 5925 C C . ASP D 1 66 ? -10.407 -48.969 2.500 1.00 35.26 66 ASP D C 1
ATOM 5926 O O . ASP D 1 66 ? -10.364 -48.455 1.376 1.00 34.00 66 ASP D O 1
ATOM 5931 N N . LEU D 1 67 ? -10.026 -48.317 3.603 1.00 33.01 67 LEU D N 1
ATOM 5932 C CA . LEU D 1 67 ? -9.463 -46.973 3.510 1.00 31.69 67 LEU D CA 1
ATOM 5933 C C . LEU D 1 67 ? -8.096 -46.990 2.841 1.00 30.47 67 LEU D C 1
ATOM 5934 O O . LEU D 1 67 ? -7.787 -46.108 2.031 1.00 31.60 67 LEU D O 1
ATOM 5939 N N . ASP D 1 68 ? -7.264 -47.984 3.163 1.00 34.62 68 ASP D N 1
ATOM 5940 C CA . ASP D 1 68 ? -5.991 -48.123 2.464 1.00 33.63 68 ASP D CA 1
ATOM 5941 C C . ASP D 1 68 ? -6.215 -48.281 0.967 1.00 32.19 68 ASP D C 1
ATOM 5942 O O . ASP D 1 68 ? -5.501 -47.680 0.156 1.00 36.72 68 ASP D O 1
ATOM 5947 N N . ARG D 1 69 ? -7.203 -49.093 0.586 1.00 34.77 69 ARG D N 1
ATOM 5948 C CA . ARG D 1 69 ? -7.526 -49.266 -0.826 1.00 35.12 69 ARG D CA 1
ATOM 5949 C C . ARG D 1 69 ? -8.011 -47.957 -1.439 1.00 31.19 69 ARG D C 1
ATOM 5950 O O . ARG D 1 69 ? -7.596 -47.580 -2.541 1.00 32.23 69 ARG D O 1
ATOM 5958 N N . LEU D 1 70 ? -8.893 -47.246 -0.732 1.00 32.98 70 LEU D N 1
ATOM 5959 C CA . LEU D 1 70 ? -9.371 -45.951 -1.208 1.00 26.63 70 LEU D CA 1
ATOM 5960 C C . LEU D 1 70 ? -8.219 -45.006 -1.535 1.00 28.88 70 LEU D C 1
ATOM 5961 O O . LEU D 1 70 ? -8.161 -44.431 -2.627 1.00 31.84 70 LEU D O 1
ATOM 5966 N N . TYR D 1 71 ? -7.289 -44.827 -0.599 1.00 30.79 71 TYR D N 1
ATOM 5967 C CA . TYR D 1 71 ? -6.244 -43.833 -0.805 1.00 32.20 71 TYR D CA 1
ATOM 5968 C C . TYR D 1 71 ? -5.162 -44.299 -1.772 1.00 32.67 71 TYR D C 1
ATOM 5969 O O . TYR D 1 71 ? -4.479 -43.455 -2.364 1.00 33.13 71 TYR D O 1
ATOM 5978 N N . ALA D 1 72 ? -5.011 -45.610 -1.972 1.00 36.71 72 ALA D N 1
ATOM 5979 C CA . ALA D 1 72 ? -4.163 -46.094 -3.059 1.00 35.34 72 ALA D CA 1
ATOM 5980 C C . ALA D 1 72 ? -4.753 -45.723 -4.413 1.00 31.36 72 ALA D C 1
ATOM 5981 O O . ALA D 1 72 ? -4.023 -45.342 -5.337 1.00 34.76 72 ALA D O 1
ATOM 5983 N N . ILE D 1 73 ? -6.077 -45.817 -4.540 1.00 32.70 73 ILE D N 1
ATOM 5984 C CA . ILE D 1 73 ? -6.751 -45.411 -5.768 1.00 29.86 73 ILE D CA 1
ATOM 5985 C C . ILE D 1 73 ? -6.575 -43.917 -5.996 1.00 32.71 73 ILE D C 1
ATOM 5986 O O . ILE D 1 73 ? -6.305 -43.471 -7.117 1.00 30.58 73 ILE D O 1
ATOM 5991 N N . VAL D 1 74 ? -6.742 -43.117 -4.938 1.00 33.54 74 VAL D N 1
ATOM 5992 C CA . VAL D 1 74 ? -6.589 -41.670 -5.072 1.00 34.54 74 VAL D CA 1
ATOM 5993 C C . VAL D 1 74 ? -5.181 -41.317 -5.535 1.00 28.30 74 VAL D C 1
ATOM 5994 O O . VAL D 1 74 ? -4.994 -40.478 -6.423 1.00 33.68 74 VAL D O 1
ATOM 5998 N N . ARG D 1 75 ? -4.167 -41.936 -4.927 1.00 30.56 75 ARG D N 1
ATOM 5999 C CA . ARG D 1 75 ? -2.793 -41.624 -5.313 1.00 33.21 75 ARG D CA 1
ATOM 6000 C C . ARG D 1 75 ? -2.514 -42.025 -6.756 1.00 32.69 75 ARG D C 1
ATOM 6001 O O . ARG D 1 75 ? -1.892 -41.266 -7.512 1.00 31.51 75 ARG D O 1
ATOM 6009 N N . GLU D 1 76 ? -2.981 -43.208 -7.163 1.00 36.17 76 GLU D N 1
ATOM 6010 C CA . GLU D 1 76 ? -2.715 -43.679 -8.520 1.00 31.87 76 GLU D CA 1
ATOM 6011 C C . GLU D 1 76 ? -3.373 -42.779 -9.554 1.00 34.90 76 GLU D C 1
ATOM 6012 O O . GLU D 1 76 ? -2.758 -42.437 -10.573 1.00 40.42 76 GLU D O 1
ATOM 6018 N N . GLN D 1 77 ? -4.623 -42.384 -9.317 1.00 30.55 77 GLN D N 1
ATOM 6019 C CA . GLN D 1 77 ? -5.362 -41.667 -10.346 1.00 33.39 77 GLN D CA 1
ATOM 6020 C C . GLN D 1 77 ? -5.092 -40.166 -10.331 1.00 32.54 77 GLN D C 1
ATOM 6021 O O . GLN D 1 77 ? -5.066 -39.545 -11.399 1.00 33.67 77 GLN D O 1
ATOM 6027 N N . ARG D 1 78 ? -4.875 -39.569 -9.153 1.00 36.06 78 ARG D N 1
ATOM 6028 C CA . ARG D 1 78 ? -4.731 -38.116 -9.031 1.00 36.95 78 ARG D CA 1
ATOM 6029 C C . ARG D 1 78 ? -3.508 -37.653 -8.243 1.00 33.21 78 ARG D C 1
ATOM 6030 O O . ARG D 1 78 ? -3.073 -36.513 -8.445 1.00 36.90 78 ARG D O 1
ATOM 6038 N N . GLY D 1 79 ? -2.953 -38.473 -7.352 1.00 30.29 79 GLY D N 1
ATOM 6039 C CA . GLY D 1 79 ? -1.675 -38.208 -6.724 1.00 34.69 79 GLY D CA 1
ATOM 6040 C C . GLY D 1 79 ? -1.711 -37.469 -5.400 1.00 38.82 79 GLY D C 1
ATOM 6041 O O . GLY D 1 79 ? -0.739 -37.557 -4.640 1.00 40.77 79 GLY D O 1
ATOM 6042 N N . SER D 1 80 ? -2.796 -36.769 -5.085 1.00 34.31 80 SER D N 1
ATOM 6043 C CA . SER D 1 80 ? -2.868 -35.980 -3.858 1.00 31.13 80 SER D CA 1
ATOM 6044 C C . SER D 1 80 ? -4.320 -35.586 -3.633 1.00 33.15 80 SER D C 1
ATOM 6045 O O . SER D 1 80 ? -5.164 -35.728 -4.521 1.00 35.21 80 SER D O 1
ATOM 6048 N N . ILE D 1 81 ? -4.600 -35.069 -2.439 1.00 31.46 81 ILE D N 1
ATOM 6049 C CA . ILE D 1 81 ? -5.947 -34.655 -2.061 1.00 32.26 81 ILE D CA 1
ATOM 6050 C C . ILE D 1 81 ? -5.911 -33.189 -1.665 1.00 29.80 81 ILE D C 1
ATOM 6051 O O . ILE D 1 81 ? -5.093 -32.785 -0.831 1.00 33.14 81 ILE D O 1
ATOM 6056 N N . ASP D 1 82 ? -6.810 -32.404 -2.249 1.00 27.26 82 ASP D N 1
ATOM 6057 C CA . ASP D 1 82 ? -6.984 -31.008 -1.876 1.00 26.65 82 ASP D CA 1
ATOM 6058 C C . ASP D 1 82 ? -8.144 -30.809 -0.913 1.00 31.01 82 ASP D C 1
ATOM 6059 O O . ASP D 1 82 ? -8.049 -29.982 -0.002 1.00 32.52 82 ASP D O 1
ATOM 6064 N N . VAL D 1 83 ? -9.229 -31.560 -1.088 1.00 27.56 83 VAL D N 1
ATOM 6065 C CA . VAL D 1 83 ? -10.434 -31.422 -0.277 1.00 24.42 83 VAL D CA 1
ATOM 6066 C C . VAL D 1 83 ? -10.885 -32.804 0.171 1.00 28.39 83 VAL D C 1
ATOM 6067 O O . VAL D 1 83 ? -10.989 -33.722 -0.650 1.00 26.03 83 VAL D O 1
ATOM 6071 N N . LEU D 1 84 ? -11.154 -32.953 1.467 1.00 25.74 84 LEU D N 1
ATOM 6072 C CA . LEU D 1 84 ? -11.713 -34.181 2.014 1.00 23.34 84 LEU D CA 1
ATOM 6073 C C . LEU D 1 84 ? -13.018 -33.846 2.718 1.00 26.08 84 LEU D C 1
ATOM 6074 O O . LEU D 1 84 ? -13.024 -33.075 3.683 1.00 26.67 84 LEU D O 1
ATOM 6079 N N . PHE D 1 85 ? -14.113 -34.432 2.251 1.00 25.99 85 PHE D N 1
ATOM 6080 C CA . PHE D 1 85 ? -15.430 -34.242 2.854 1.00 25.77 85 PHE D CA 1
ATOM 6081 C C . PHE D 1 85 ? -15.815 -35.582 3.476 1.00 28.49 85 PHE D C 1
ATOM 6082 O O . PHE D 1 85 ? -16.230 -36.507 2.773 1.00 30.17 85 PHE D O 1
ATOM 6090 N N . ALA D 1 86 ? -15.643 -35.688 4.796 1.00 27.86 86 ALA D N 1
ATOM 6091 C CA . ALA D 1 86 ? -15.944 -36.905 5.553 1.00 29.14 86 ALA D CA 1
ATOM 6092 C C . ALA D 1 86 ? -17.410 -36.833 5.953 1.00 34.60 86 ALA D C 1
ATOM 6093 O O . ALA D 1 86 ? -17.770 -36.244 6.973 1.00 34.32 86 ALA D O 1
ATOM 6095 N N . ASN D 1 87 ? -18.269 -37.436 5.132 1.00 32.58 87 ASN D N 1
ATOM 6096 C CA . ASN D 1 87 ? -19.711 -37.231 5.204 1.00 33.83 87 ASN D CA 1
ATOM 6097 C C . ASN D 1 87 ? -20.513 -38.479 5.581 1.00 38.58 87 ASN D C 1
ATOM 6098 O O . ASN D 1 87 ? -21.734 -38.387 5.753 1.00 39.50 87 ASN D O 1
ATOM 6103 N N . SER D 1 88 ? -19.874 -39.629 5.759 1.00 39.35 88 SER D N 1
ATOM 6104 C CA . SER D 1 88 ? -20.621 -40.840 6.081 1.00 41.43 88 SER D CA 1
ATOM 6105 C C . SER D 1 88 ? -21.264 -40.730 7.461 1.00 43.97 88 SER D C 1
ATOM 6106 O O . SER D 1 88 ? -20.653 -40.234 8.410 1.00 47.33 88 SER D O 1
ATOM 6109 N N . GLY D 1 89 ? -22.523 -41.150 7.554 1.00 41.63 89 GLY D N 1
ATOM 6110 C CA . GLY D 1 89 ? -23.242 -41.110 8.820 1.00 42.45 89 GLY D CA 1
ATOM 6111 C C . GLY D 1 89 ? -24.631 -41.691 8.657 1.00 44.54 89 GLY D C 1
ATOM 6112 O O . GLY D 1 89 ? -25.113 -41.909 7.540 1.00 46.67 89 GLY D O 1
ATOM 6113 N N . ALA D 1 90 ? -25.279 -41.934 9.798 1.00 43.35 90 ALA D N 1
ATOM 6114 C CA . ALA D 1 90 ? -26.596 -42.559 9.786 1.00 42.94 90 ALA D CA 1
ATOM 6115 C C . ALA D 1 90 ? -27.317 -42.299 11.102 1.00 41.23 90 ALA D C 1
ATOM 6116 O O . ALA D 1 90 ? -26.689 -42.288 12.166 1.00 38.11 90 ALA D O 1
ATOM 6118 N N . VAL D 1 91 ? -28.637 -42.116 11.022 1.00 39.09 91 VAL D N 1
ATOM 6119 C CA . VAL D 1 91 ? -29.487 -41.877 12.185 1.00 39.14 91 VAL D CA 1
ATOM 6120 C C . VAL D 1 91 ? -30.325 -43.119 12.447 1.00 39.94 91 VAL D C 1
ATOM 6121 O O . VAL D 1 91 ? -31.003 -43.622 11.542 1.00 39.82 91 VAL D O 1
ATOM 6125 N N . GLU D 1 92 ? -30.280 -43.608 13.682 1.00 35.83 92 GLU D N 1
ATOM 6126 C CA . GLU D 1 92 ? -31.226 -44.598 14.174 1.00 38.52 92 GLU D CA 1
ATOM 6127 C C . GLU D 1 92 ? -31.772 -44.090 15.498 1.00 37.02 92 GLU D C 1
ATOM 6128 O O . GLU D 1 92 ? -30.997 -43.766 16.403 1.00 39.96 92 GLU D O 1
ATOM 6134 N N . GLN D 1 93 ? -33.094 -44.004 15.610 1.00 35.91 93 GLN D N 1
ATOM 6135 C CA . GLN D 1 93 ? -33.714 -43.451 16.807 1.00 35.43 93 GLN D CA 1
ATOM 6136 C C . GLN D 1 93 ? -33.921 -44.531 17.858 1.00 36.47 93 GLN D C 1
ATOM 6137 O O . GLN D 1 93 ? -34.552 -45.559 17.590 1.00 42.68 93 GLN D O 1
ATOM 6143 N N . LYS D 1 94 ? -33.397 -44.281 19.055 1.00 31.77 94 LYS D N 1
ATOM 6144 C CA . LYS D 1 94 ? -33.622 -45.119 20.225 1.00 34.53 94 LYS D CA 1
ATOM 6145 C C . LYS D 1 94 ? -33.587 -44.213 21.446 1.00 31.69 94 LYS D C 1
ATOM 6146 O O . LYS D 1 94 ? -32.666 -43.404 21.585 1.00 31.43 94 LYS D O 1
ATOM 6152 N N . THR D 1 95 ? -34.575 -44.352 22.325 1.00 29.31 95 THR D N 1
ATOM 6153 C CA . THR D 1 95 ? -34.537 -43.625 23.583 1.00 32.30 95 THR D CA 1
ATOM 6154 C C . THR D 1 95 ? -33.504 -44.257 24.511 1.00 31.14 95 THR D C 1
ATOM 6155 O O . THR D 1 95 ? -32.980 -45.344 24.253 1.00 29.59 95 THR D O 1
ATOM 6159 N N . LEU D 1 96 ? -33.195 -43.545 25.598 1.00 29.37 96 LEU D N 1
ATOM 6160 C CA . LEU D 1 96 ? -32.228 -44.054 26.565 1.00 30.07 96 LEU D CA 1
ATOM 6161 C C . LEU D 1 96 ? -32.604 -45.455 27.033 1.00 31.66 96 LEU D C 1
ATOM 6162 O O . LEU D 1 96 ? -31.760 -46.357 27.066 1.00 33.37 96 LEU D O 1
ATOM 6167 N N . GLU D 1 97 ? -33.879 -45.659 27.380 1.00 30.78 97 GLU D N 1
ATOM 6168 C CA . GLU D 1 97 ? -34.314 -46.973 27.850 1.00 33.96 97 GLU D CA 1
ATOM 6169 C C . GLU D 1 97 ? -34.129 -48.045 26.784 1.00 33.60 97 GLU D C 1
ATOM 6170 O O . GLU D 1 97 ? -33.930 -49.219 27.118 1.00 34.36 97 GLU D O 1
ATOM 6176 N N . GLU D 1 98 ? -34.192 -47.664 25.507 1.00 35.15 98 GLU D N 1
ATOM 6177 C CA . GLU D 1 98 ? -34.142 -48.602 24.391 1.00 35.48 98 GLU D CA 1
ATOM 6178 C C . GLU D 1 98 ? -32.727 -48.912 23.917 1.00 37.22 98 GLU D C 1
ATOM 6179 O O . GLU D 1 98 ? -32.550 -49.861 23.144 1.00 33.86 98 GLU D O 1
ATOM 6185 N N . ILE D 1 99 ? -31.727 -48.127 24.328 1.00 32.82 99 ILE D N 1
ATOM 6186 C CA . ILE D 1 99 ? -30.384 -48.278 23.777 1.00 33.65 99 ILE D CA 1
ATOM 6187 C C . ILE D 1 99 ? -29.833 -49.661 24.093 1.00 34.02 99 ILE D C 1
ATOM 6188 O O . ILE D 1 99 ? -29.834 -50.105 25.247 1.00 30.90 99 ILE D O 1
ATOM 6193 N N . THR D 1 100 ? -29.349 -50.343 23.065 1.00 32.17 100 THR D N 1
ATOM 6194 C CA . THR D 1 100 ? -28.625 -51.592 23.209 1.00 34.23 100 THR D CA 1
ATOM 6195 C C . THR D 1 100 ? -27.152 -51.384 22.894 1.00 30.51 100 THR D C 1
ATOM 6196 O O . THR D 1 100 ? -26.781 -50.416 22.220 1.00 34.06 100 THR D O 1
ATOM 6200 N N . PRO D 1 101 ? -26.276 -52.275 23.365 1.00 33.56 101 PRO D N 1
ATOM 6201 C CA . PRO D 1 101 ? -24.866 -52.176 22.958 1.00 33.21 101 PRO D CA 1
ATOM 6202 C C . PRO D 1 101 ? -24.696 -52.204 21.450 1.00 33.05 101 PRO D C 1
ATOM 6203 O O . PRO D 1 101 ? -23.837 -51.496 20.909 1.00 34.27 101 PRO D O 1
ATOM 6207 N N . GLU D 1 102 ? -25.518 -52.990 20.751 1.00 33.82 102 GLU D N 1
ATOM 6208 C CA . GLU D 1 102 ? -25.426 -53.061 19.297 1.00 36.01 102 GLU D CA 1
ATOM 6209 C C . GLU D 1 102 ? -25.790 -51.727 18.653 1.00 35.38 102 GLU D C 1
ATOM 6210 O O . GLU D 1 102 ? -25.117 -51.276 17.718 1.00 35.00 102 GLU D O 1
ATOM 6216 N N . HIS D 1 103 ? -26.856 -51.085 19.138 1.00 35.09 103 HIS D N 1
ATOM 6217 C CA . HIS D 1 103 ? -27.245 -49.776 18.623 1.00 33.69 103 HIS D CA 1
ATOM 6218 C C . HIS D 1 103 ? -26.155 -48.734 18.850 1.00 32.80 103 HIS D C 1
ATOM 6219 O O . HIS D 1 103 ? -25.817 -47.964 17.942 1.00 29.52 103 HIS D O 1
ATOM 6226 N N . TYR D 1 104 ? -25.608 -48.677 20.069 1.00 29.98 104 TYR D N 1
ATOM 6227 C CA . TYR D 1 104 ? -24.537 -47.725 20.352 1.00 31.52 104 TYR D CA 1
ATOM 6228 C C . TYR D 1 104 ? -23.336 -47.969 19.450 1.00 32.22 104 TYR D C 1
ATOM 6229 O O . TYR D 1 104 ? -22.786 -47.033 18.860 1.00 30.72 104 TYR D O 1
ATOM 6238 N N . ASP D 1 105 ? -22.904 -49.227 19.346 1.00 35.54 105 ASP D N 1
ATOM 6239 C CA . ASP D 1 105 ? -21.718 -49.529 18.555 1.00 35.10 105 ASP D CA 1
ATOM 6240 C C . ASP D 1 105 ? -21.933 -49.165 17.092 1.00 31.86 105 ASP D C 1
ATOM 6241 O O . ASP D 1 105 ? -21.048 -48.590 16.455 1.00 33.71 105 ASP D O 1
ATOM 6246 N N . ARG D 1 106 ? -23.114 -49.473 16.551 1.00 32.58 106 ARG D N 1
ATOM 6247 C CA . ARG D 1 106 ? -23.406 -49.135 15.160 1.00 35.43 106 ARG D CA 1
ATOM 6248 C C . ARG D 1 106 ? -23.365 -47.627 14.929 1.00 33.95 106 ARG D C 1
ATOM 6249 O O . ARG D 1 106 ? -22.800 -47.155 13.935 1.00 32.46 106 ARG D O 1
ATOM 6257 N N . THR D 1 107 ? -23.934 -46.851 15.852 1.00 30.30 107 THR D N 1
ATOM 6258 C CA . THR D 1 107 ? -23.972 -45.403 15.677 1.00 30.08 107 THR D CA 1
ATOM 6259 C C . THR D 1 107 ? -22.574 -44.796 15.734 1.00 25.90 107 THR D C 1
ATOM 6260 O O . THR D 1 107 ? -22.197 -43.997 14.868 1.00 29.58 107 THR D O 1
ATOM 6264 N N . PHE D 1 108 ? -21.789 -45.153 16.752 1.00 29.42 108 PHE D N 1
ATOM 6265 C CA . PHE D 1 108 ? -20.473 -44.540 16.876 1.00 29.19 108 PHE D CA 1
ATOM 6266 C C . PHE D 1 108 ? -19.459 -45.113 15.891 1.00 30.52 108 PHE D C 1
ATOM 6267 O O . PHE D 1 108 ? -18.526 -44.403 15.496 1.00 28.05 108 PHE D O 1
ATOM 6275 N N . ASP D 1 109 ? -19.631 -46.365 15.453 1.00 32.72 109 ASP D N 1
ATOM 6276 C CA . ASP D 1 109 ? -18.696 -46.922 14.478 1.00 30.82 109 ASP D CA 1
ATOM 6277 C C . ASP D 1 109 ? -18.734 -46.135 13.176 1.00 30.97 109 ASP D C 1
ATOM 6278 O O . ASP D 1 109 ? -17.688 -45.857 12.578 1.00 33.24 109 ASP D O 1
ATOM 6283 N N . VAL D 1 110 ? -19.931 -45.752 12.730 1.00 29.51 110 VAL D N 1
ATOM 6284 C CA . VAL D 1 110 ? -20.051 -45.062 11.452 1.00 33.05 110 VAL D CA 1
ATOM 6285 C C . VAL D 1 110 ? -19.787 -43.572 11.609 1.00 30.34 110 VAL D C 1
ATOM 6286 O O . VAL D 1 110 ? -19.070 -42.970 10.804 1.00 31.91 110 VAL D O 1
ATOM 6290 N N . ASN D 1 111 ? -20.322 -42.961 12.666 1.00 28.04 111 ASN D N 1
ATOM 6291 C CA . ASN D 1 111 ? -20.266 -41.508 12.788 1.00 27.31 111 ASN D CA 1
ATOM 6292 C C . ASN D 1 111 ? -18.937 -41.006 13.344 1.00 28.52 111 ASN D C 1
ATOM 6293 O O . ASN D 1 111 ? -18.517 -39.893 13.006 1.00 29.47 111 ASN D O 1
ATOM 6298 N N . VAL D 1 112 ? -18.268 -41.781 14.200 1.00 26.78 112 VAL D N 1
ATOM 6299 C CA . VAL D 1 112 ? -17.059 -41.294 14.858 1.00 29.34 112 VAL D CA 1
ATOM 6300 C C . VAL D 1 112 ? -15.842 -42.142 14.506 1.00 32.03 112 VAL D C 1
ATOM 6301 O O . VAL D 1 112 ? -14.853 -41.624 13.973 1.00 28.24 112 VAL D O 1
ATOM 6305 N N . ARG D 1 113 ? -15.894 -43.444 14.812 1.00 29.27 113 ARG D N 1
ATOM 6306 C CA . ARG D 1 113 ? -14.736 -44.304 14.569 1.00 34.28 113 ARG D CA 1
ATOM 6307 C C . ARG D 1 113 ? -14.309 -44.253 13.105 1.00 28.17 113 ARG D C 1
ATOM 6308 O O . ARG D 1 113 ? -13.149 -43.959 12.795 1.00 31.77 113 ARG D O 1
ATOM 6316 N N . GLY D 1 114 ? -15.240 -44.525 12.189 1.00 29.85 114 GLY D N 1
ATOM 6317 C CA . GLY D 1 114 ? -14.899 -44.495 10.779 1.00 31.50 114 GLY D CA 1
ATOM 6318 C C . GLY D 1 114 ? -14.440 -43.128 10.318 1.00 31.96 114 GLY D C 1
ATOM 6319 O O . GLY D 1 114 ? -13.572 -43.020 9.450 1.00 32.41 114 GLY D O 1
ATOM 6320 N N . LEU D 1 115 ? -14.994 -42.068 10.910 1.00 30.23 115 LEU D N 1
ATOM 6321 C CA . LEU D 1 115 ? -14.584 -40.717 10.544 1.00 30.12 115 LEU D CA 1
ATOM 6322 C C . LEU D 1 115 ? -13.139 -40.452 10.945 1.00 27.04 115 LEU D C 1
ATOM 6323 O O . LEU D 1 115 ? -12.368 -39.877 10.167 1.00 26.81 115 LEU D O 1
ATOM 6328 N N . ILE D 1 116 ? -12.760 -40.856 12.159 1.00 26.68 116 ILE D N 1
ATOM 6329 C CA . ILE D 1 116 ? -11.389 -40.666 12.631 1.00 26.10 116 ILE D CA 1
ATOM 6330 C C . ILE D 1 116 ? -10.392 -41.312 11.673 1.00 27.30 116 ILE D C 1
ATOM 6331 O O . ILE D 1 116 ? -9.396 -40.697 11.273 1.00 27.35 116 ILE D O 1
ATOM 6336 N N . PHE D 1 117 ? -10.653 -42.557 11.279 1.00 30.33 117 PHE D N 1
ATOM 6337 C CA . PHE D 1 117 ? -9.686 -43.264 10.451 1.00 28.54 117 PHE D CA 1
ATOM 6338 C C . PHE D 1 117 ? -9.756 -42.829 8.994 1.00 29.23 117 PHE D C 1
ATOM 6339 O O . PHE D 1 117 ? -8.752 -42.927 8.280 1.00 28.75 117 PHE D O 1
ATOM 6347 N N . THR D 1 118 ? -10.906 -42.319 8.545 1.00 26.56 118 THR D N 1
ATOM 6348 C CA . THR D 1 118 ? -10.967 -41.695 7.227 1.00 25.88 118 THR D CA 1
ATOM 6349 C C . THR D 1 118 ? -9.986 -40.534 7.128 1.00 28.26 118 THR D C 1
ATOM 6350 O O . THR D 1 118 ? -9.231 -40.422 6.156 1.00 27.64 118 THR D O 1
ATOM 6354 N N . VAL D 1 119 ? -9.963 -39.673 8.145 1.00 25.75 119 VAL D N 1
ATOM 6355 C CA . VAL D 1 119 ? -9.093 -38.504 8.108 1.00 26.72 119 VAL D CA 1
ATOM 6356 C C . VAL D 1 119 ? -7.645 -38.896 8.371 1.00 24.19 119 VAL D C 1
ATOM 6357 O O . VAL D 1 119 ? -6.727 -38.392 7.713 1.00 26.19 119 VAL D O 1
ATOM 6361 N N . GLN D 1 120 ? -7.422 -39.788 9.337 1.00 23.74 120 GLN D N 1
ATOM 6362 C CA . GLN D 1 120 ? -6.074 -40.256 9.648 1.00 25.54 120 GLN D CA 1
ATOM 6363 C C . GLN D 1 120 ? -5.349 -40.747 8.401 1.00 26.18 120 GLN D C 1
ATOM 6364 O O . GLN D 1 120 ? -4.213 -40.348 8.127 1.00 28.90 120 GLN D O 1
ATOM 6370 N N . LYS D 1 121 ? -5.989 -41.630 7.646 1.00 30.35 121 LYS D N 1
ATOM 6371 C CA . LYS D 1 121 ? -5.345 -42.253 6.498 1.00 29.36 121 LYS D CA 1
ATOM 6372 C C . LYS D 1 121 ? -5.316 -41.353 5.275 1.00 32.82 121 LYS D C 1
ATOM 6373 O O . LYS D 1 121 ? -4.611 -41.670 4.308 1.00 28.89 121 LYS D O 1
ATOM 6379 N N . ALA D 1 122 ? -6.050 -40.239 5.292 1.00 27.25 122 ALA D N 1
ATOM 6380 C CA . ALA D 1 122 ? -5.920 -39.259 4.224 1.00 30.72 122 ALA D CA 1
ATOM 6381 C C . ALA D 1 122 ? -4.717 -38.348 4.428 1.00 28.37 122 ALA D C 1
ATOM 6382 O O . ALA D 1 122 ? -4.297 -37.681 3.477 1.00 30.37 122 ALA D O 1
ATOM 6384 N N . LEU D 1 123 ? -4.174 -38.297 5.647 1.00 29.20 123 LEU D N 1
ATOM 6385 C CA . LEU D 1 123 ? -3.090 -37.367 5.959 1.00 28.53 123 LEU D CA 1
ATOM 6386 C C . LEU D 1 123 ? -1.888 -37.471 5.027 1.00 30.32 123 LEU D C 1
ATOM 6387 O O . LEU D 1 123 ? -1.370 -36.415 4.625 1.00 30.97 123 LEU D O 1
ATOM 6392 N N . PRO D 1 124 ? -1.379 -38.657 4.668 1.00 33.62 124 PRO D N 1
ATOM 6393 C CA . PRO D 1 124 ? -0.226 -38.693 3.747 1.00 35.75 124 PRO D CA 1
ATOM 6394 C C . PRO D 1 124 ? -0.491 -38.061 2.389 1.00 33.50 124 PRO D C 1
ATOM 6395 O O . PRO D 1 124 ? 0.448 -37.546 1.767 1.00 35.99 124 PRO D O 1
ATOM 6399 N N . LEU D 1 125 ? -1.738 -38.065 1.913 1.00 30.86 125 LEU D N 1
ATOM 6400 C CA . LEU D 1 125 ? -2.068 -37.534 0.597 1.00 32.55 125 LEU D CA 1
ATOM 6401 C C . LEU D 1 125 ? -2.550 -36.089 0.615 1.00 31.23 125 LEU D C 1
ATOM 6402 O O . LEU D 1 125 ? -2.490 -35.423 -0.424 1.00 30.28 125 LEU D O 1
ATOM 6407 N N . LEU D 1 126 ? -3.027 -35.600 1.759 1.00 34.16 126 LEU D N 1
ATOM 6408 C CA . LEU D 1 126 ? -3.548 -34.241 1.852 1.00 31.00 126 LEU D CA 1
ATOM 6409 C C . LEU D 1 126 ? -2.457 -33.215 1.583 1.00 26.69 126 LEU D C 1
ATOM 6410 O O . LEU D 1 126 ? -1.394 -33.238 2.210 1.00 31.71 126 LEU D O 1
ATOM 6415 N N . ARG D 1 127 ? -2.732 -32.297 0.662 1.00 28.11 127 ARG D N 1
ATOM 6416 C CA . ARG D 1 127 ? -1.775 -31.240 0.387 1.00 30.36 127 ARG D CA 1
ATOM 6417 C C . ARG D 1 127 ? -1.764 -30.254 1.542 1.00 33.40 127 ARG D C 1
ATOM 6418 O O . ARG D 1 127 ? -2.791 -29.999 2.178 1.00 30.54 127 ARG D O 1
ATOM 6426 N N . ASP D 1 128 ? -0.584 -29.710 1.825 1.00 31.83 128 ASP D N 1
ATOM 6427 C CA . ASP D 1 128 ? -0.510 -28.589 2.746 1.00 30.38 128 ASP D CA 1
ATOM 6428 C C . ASP D 1 128 ? -1.411 -27.471 2.242 1.00 33.28 128 ASP D C 1
ATOM 6429 O O . ASP D 1 128 ? -1.426 -27.151 1.049 1.00 34.72 128 ASP D O 1
ATOM 6434 N N . GLY D 1 129 ? -2.167 -26.874 3.155 1.00 29.89 129 GLY D N 1
ATOM 6435 C CA . GLY D 1 129 ? -3.178 -25.922 2.757 1.00 28.05 129 GLY D CA 1
ATOM 6436 C C . GLY D 1 129 ? -4.489 -26.536 2.320 1.00 25.44 129 GLY D C 1
ATOM 6437 O O . GLY D 1 129 ? -5.393 -25.795 1.912 1.00 28.78 129 GLY D O 1
ATOM 6438 N N . GLY D 1 130 ? -4.629 -27.857 2.397 1.00 26.60 130 GLY D N 1
ATOM 6439 C CA . GLY D 1 130 ? -5.863 -28.514 2.022 1.00 28.42 130 GLY D CA 1
ATOM 6440 C C . GLY D 1 130 ? -6.987 -28.186 2.990 1.00 27.58 130 GLY D C 1
ATOM 6441 O O . GLY D 1 130 ? -6.811 -27.504 3.999 1.00 29.67 130 GLY D O 1
ATOM 6442 N N . SER D 1 131 ? -8.174 -28.699 2.672 1.00 26.00 131 SER D N 1
ATOM 6443 C CA . SER D 1 131 ? -9.380 -28.390 3.430 1.00 26.62 131 SER D CA 1
ATOM 6444 C C . SER D 1 131 ? -10.142 -29.671 3.727 1.00 28.01 131 SER D C 1
ATOM 6445 O O . SER D 1 131 ? -10.440 -30.449 2.816 1.00 26.48 131 SER D O 1
ATOM 6448 N N . VAL D 1 132 ? -10.469 -29.874 5.000 1.00 25.15 132 VAL D N 1
ATOM 6449 C CA . VAL D 1 132 ? -11.211 -31.037 5.459 1.00 22.36 132 VAL D CA 1
ATOM 6450 C C . VAL D 1 132 ? -12.541 -30.551 6.015 1.00 26.36 132 VAL D C 1
ATOM 6451 O O . VAL D 1 132 ? -12.570 -29.626 6.835 1.00 25.29 132 VAL D O 1
ATOM 6455 N N . ILE D 1 133 ? -13.635 -31.167 5.570 1.00 22.02 133 ILE D N 1
ATOM 6456 C CA . ILE D 1 133 ? -14.973 -30.836 6.048 1.00 21.72 133 ILE D CA 1
ATOM 6457 C C . ILE D 1 133 ? -15.564 -32.066 6.719 1.00 25.25 133 ILE D C 1
ATOM 6458 O O . ILE D 1 133 ? -15.601 -33.148 6.123 1.00 23.01 133 ILE D O 1
ATOM 6463 N N . LEU D 1 134 ? -16.022 -31.896 7.958 1.00 21.32 134 LEU D N 1
ATOM 6464 C CA . LEU D 1 134 ? -16.683 -32.950 8.710 1.00 21.88 134 LEU D CA 1
ATOM 6465 C C . LEU D 1 134 ? -18.181 -32.675 8.754 1.00 26.48 134 LEU D C 1
ATOM 6466 O O . LEU D 1 134 ? -18.607 -31.524 8.883 1.00 25.36 134 LEU D O 1
ATOM 6471 N N . THR D 1 135 ? -18.982 -33.729 8.630 1.00 24.37 135 THR D N 1
ATOM 6472 C CA . THR D 1 135 ? -20.431 -33.595 8.741 1.00 24.12 135 THR D CA 1
ATOM 6473 C C . THR D 1 135 ? -20.830 -33.832 10.192 1.00 26.67 135 THR D C 1
ATOM 6474 O O . THR D 1 135 ? -20.803 -34.969 10.675 1.00 23.47 135 THR D O 1
ATOM 6478 N N . SER D 1 136 ? -21.185 -32.755 10.891 1.00 21.35 136 SER D N 1
ATOM 6479 C CA . SER D 1 136 ? -21.807 -32.878 12.200 1.00 19.39 136 SER D CA 1
ATOM 6480 C C . SER D 1 136 ? -23.315 -32.831 11.980 1.00 23.43 136 SER D C 1
ATOM 6481 O O . SER D 1 136 ? -23.817 -33.401 11.002 1.00 24.58 136 SER D O 1
ATOM 6484 N N . SER D 1 137 ? -24.042 -32.123 12.839 1.00 21.05 137 SER D N 1
ATOM 6485 C CA . SER D 1 137 ? -25.490 -32.028 12.713 1.00 19.74 137 SER D CA 1
ATOM 6486 C C . SER D 1 137 ? -25.991 -31.030 13.739 1.00 23.30 137 SER D C 1
ATOM 6487 O O . SER D 1 137 ? -25.369 -30.848 14.788 1.00 22.60 137 SER D O 1
ATOM 6490 N N . VAL D 1 138 ? -27.133 -30.404 13.439 1.00 20.76 138 VAL D N 1
ATOM 6491 C CA . VAL D 1 138 ? -27.822 -29.628 14.467 1.00 22.99 138 VAL D CA 1
ATOM 6492 C C . VAL D 1 138 ? -28.112 -30.489 15.690 1.00 22.89 138 VAL D C 1
ATOM 6493 O O . VAL D 1 138 ? -28.205 -29.972 16.810 1.00 23.77 138 VAL D O 1
ATOM 6497 N N . ALA D 1 139 ? -28.259 -31.810 15.507 1.00 22.29 139 ALA D N 1
ATOM 6498 C CA . ALA D 1 139 ? -28.492 -32.688 16.651 1.00 21.45 139 ALA D CA 1
ATOM 6499 C C . ALA D 1 139 ? -27.376 -32.579 17.684 1.00 23.43 139 ALA D C 1
ATOM 6500 O O . ALA D 1 139 ? -27.613 -32.796 18.878 1.00 23.66 139 ALA D O 1
ATOM 6502 N N . GLY D 1 140 ? -26.165 -32.230 17.249 1.00 21.29 140 GLY D N 1
ATOM 6503 C CA . GLY D 1 140 ? -25.027 -32.102 18.138 1.00 20.51 140 GLY D CA 1
ATOM 6504 C C . GLY D 1 140 ? -25.131 -30.982 19.153 1.00 21.68 140 GLY D C 1
ATOM 6505 O O . GLY D 1 140 ? -24.298 -30.932 20.065 1.00 19.78 140 GLY D O 1
ATOM 6506 N N . VAL D 1 141 ? -26.116 -30.086 19.020 1.00 18.76 141 VAL D N 1
ATOM 6507 C CA . VAL D 1 141 ? -26.298 -29.004 19.990 1.00 20.20 141 VAL D CA 1
ATOM 6508 C C . VAL D 1 141 ? -27.733 -28.960 20.499 1.00 23.12 141 VAL D C 1
ATOM 6509 O O . VAL D 1 141 ? -28.131 -27.992 21.158 1.00 22.27 141 VAL D O 1
ATOM 6513 N N . LEU D 1 142 ? -28.514 -30.003 20.232 1.00 20.77 142 LEU D N 1
ATOM 6514 C CA . LEU D 1 142 ? -29.919 -30.024 20.615 1.00 20.20 142 LEU D CA 1
ATOM 6515 C C . LEU D 1 142 ? -30.212 -31.209 21.529 1.00 24.58 142 LEU D C 1
ATOM 6516 O O . LEU D 1 142 ? -29.398 -32.123 21.694 1.00 24.05 142 LEU D O 1
ATOM 6521 N N . GLY D 1 143 ? -31.403 -31.179 22.120 1.00 22.63 143 GLY D N 1
ATOM 6522 C CA . GLY D 1 143 ? -31.885 -32.285 22.927 1.00 22.61 143 GLY D CA 1
ATOM 6523 C C . GLY D 1 143 ? -33.098 -32.917 22.281 1.00 26.68 143 GLY D C 1
ATOM 6524 O O . GLY D 1 143 ? -34.240 -32.614 22.644 1.00 28.61 143 GLY D O 1
ATOM 6525 N N . LEU D 1 144 ? -32.862 -33.784 21.300 1.00 24.48 144 LEU D N 1
ATOM 6526 C CA . LEU D 1 144 ? -33.924 -34.364 20.490 1.00 26.04 144 LEU D CA 1
ATOM 6527 C C . LEU D 1 144 ? -34.310 -35.736 21.030 1.00 27.24 144 LEU D C 1
ATOM 6528 O O . LEU D 1 144 ? -33.445 -36.597 21.222 1.00 25.46 144 LEU D O 1
ATOM 6533 N N . GLN D 1 145 ? -35.607 -35.922 21.280 1.00 27.52 145 GLN D N 1
ATOM 6534 C CA . GLN D 1 145 ? -36.143 -37.206 21.723 1.00 27.80 145 GLN D CA 1
ATOM 6535 C C . GLN D 1 145 ? -35.638 -38.344 20.844 1.00 28.09 145 GLN D C 1
ATOM 6536 O O . GLN D 1 145 ? -35.690 -38.263 19.615 1.00 30.07 145 GLN D O 1
ATOM 6542 N N . ALA D 1 146 ? -35.131 -39.400 21.485 1.00 28.71 146 ALA D N 1
ATOM 6543 C CA . ALA D 1 146 ? -34.731 -40.646 20.829 1.00 29.53 146 ALA D CA 1
ATOM 6544 C C . ALA D 1 146 ? -33.534 -40.482 19.896 1.00 29.61 146 ALA D C 1
ATOM 6545 O O . ALA D 1 146 ? -33.276 -41.355 19.059 1.00 29.74 146 ALA D O 1
ATOM 6547 N N . HIS D 1 147 ? -32.783 -39.388 20.009 1.00 27.79 147 HIS D N 1
ATOM 6548 C CA . HIS D 1 147 ? -31.572 -39.195 19.220 1.00 25.70 147 HIS D CA 1
ATOM 6549 C C . HIS D 1 147 ? -30.303 -39.322 20.065 1.00 28.75 147 HIS D C 1
ATOM 6550 O O . HIS D 1 147 ? -29.266 -38.756 19.708 1.00 27.09 147 HIS D O 1
ATOM 6557 N N . ASP D 1 148 ? -30.365 -40.092 21.162 1.00 25.80 148 ASP D N 1
ATOM 6558 C CA . ASP D 1 148 ? -29.300 -40.104 22.167 1.00 27.00 148 ASP D CA 1
ATOM 6559 C C . ASP D 1 148 ? -27.923 -40.326 21.554 1.00 25.66 148 ASP D C 1
ATOM 6560 O O . ASP D 1 148 ? -27.019 -39.493 21.697 1.00 23.77 148 ASP D O 1
ATOM 6565 N N . THR D 1 149 ? -27.735 -41.462 20.881 1.00 25.06 149 THR D N 1
ATOM 6566 C CA . THR D 1 149 ? -26.399 -41.800 20.407 1.00 22.79 149 THR D CA 1
ATOM 6567 C C . THR D 1 149 ? -26.002 -40.951 19.205 1.00 22.40 149 THR D C 1
ATOM 6568 O O . THR D 1 149 ? -24.843 -40.530 19.097 1.00 23.75 149 THR D O 1
ATOM 6572 N N . TYR D 1 150 ? -26.950 -40.668 18.307 1.00 22.94 150 TYR D N 1
ATOM 6573 C CA . TYR D 1 150 ? -26.638 -39.896 17.104 1.00 25.03 150 TYR D CA 1
ATOM 6574 C C . TYR D 1 150 ? -26.183 -38.487 17.455 1.00 21.64 150 TYR D C 1
ATOM 6575 O O . TYR D 1 150 ? -25.174 -37.997 16.934 1.00 22.10 150 TYR D O 1
ATOM 6584 N N . SER D 1 151 ? -26.936 -37.811 18.324 1.00 22.91 151 SER D N 1
ATOM 6585 C CA . SER D 1 151 ? -26.557 -36.467 18.743 1.00 21.98 151 SER D CA 1
ATOM 6586 C C . SER D 1 151 ? -25.193 -36.465 19.422 1.00 21.10 151 SER D C 1
ATOM 6587 O O . SER D 1 151 ? -24.333 -35.633 19.109 1.00 20.81 151 SER D O 1
ATOM 6590 N N . ALA D 1 152 ? -24.968 -37.407 20.343 1.00 20.98 152 ALA D N 1
ATOM 6591 C CA . ALA D 1 152 ? -23.679 -37.481 21.025 1.00 21.78 152 ALA D CA 1
ATOM 6592 C C . ALA D 1 152 ? -22.548 -37.735 20.037 1.00 21.89 152 ALA D C 1
ATOM 6593 O O . ALA D 1 152 ? -21.477 -37.126 20.135 1.00 20.65 152 ALA D O 1
ATOM 6595 N N . ALA D 1 153 ? -22.776 -38.617 19.063 1.00 21.45 153 ALA D N 1
ATOM 6596 C CA . ALA D 1 153 ? -21.754 -38.881 18.055 1.00 20.32 153 ALA D CA 1
ATOM 6597 C C . ALA D 1 153 ? -21.467 -37.640 17.215 1.00 22.64 153 ALA D C 1
ATOM 6598 O O . ALA D 1 153 ? -20.307 -37.335 16.917 1.00 23.33 153 ALA D O 1
ATOM 6600 N N . LYS D 1 154 ? -22.510 -36.905 16.823 1.00 21.15 154 LYS D N 1
ATOM 6601 C CA . LYS D 1 154 ? -22.274 -35.721 16.005 1.00 20.33 154 LYS D CA 1
ATOM 6602 C C . LYS D 1 154 ? -21.616 -34.611 16.814 1.00 20.59 154 LYS D C 1
ATOM 6603 O O . LYS D 1 154 ? -20.846 -33.816 16.261 1.00 19.92 154 LYS D O 1
ATOM 6609 N N . ALA D 1 155 ? -21.882 -34.556 18.121 1.00 19.95 155 ALA D N 1
ATOM 6610 C CA . ALA D 1 155 ? -21.127 -33.653 18.981 1.00 20.64 155 ALA D CA 1
ATOM 6611 C C . ALA D 1 155 ? -19.651 -34.033 18.999 1.00 21.28 155 ALA D C 1
ATOM 6612 O O . ALA D 1 155 ? -18.775 -33.160 18.994 1.00 21.67 155 ALA D O 1
ATOM 6614 N N . ALA D 1 156 ? -19.356 -35.335 19.031 1.00 19.19 156 ALA D N 1
ATOM 6615 C CA . ALA D 1 156 ? -17.966 -35.778 18.961 1.00 21.00 156 ALA D CA 1
ATOM 6616 C C . ALA D 1 156 ? -17.317 -35.341 17.650 1.00 21.85 156 ALA D C 1
ATOM 6617 O O . ALA D 1 156 ? -16.141 -34.953 17.628 1.00 21.48 156 ALA D O 1
ATOM 6619 N N . VAL D 1 157 ? -18.079 -35.368 16.551 1.00 23.76 157 VAL D N 1
ATOM 6620 C CA . VAL D 1 157 ? -17.539 -34.973 15.252 1.00 19.95 157 VAL D CA 1
ATOM 6621 C C . VAL D 1 157 ? -17.119 -33.507 15.271 1.00 22.25 157 VAL D C 1
ATOM 6622 O O . VAL D 1 157 ? -16.026 -33.150 14.815 1.00 23.09 157 VAL D O 1
ATOM 6626 N N . ARG D 1 158 ? -17.977 -32.636 15.813 1.00 19.77 158 ARG D N 1
ATOM 6627 C CA . ARG D 1 158 ? -17.648 -31.214 15.859 1.00 20.97 158 ARG D CA 1
ATOM 6628 C C . ARG D 1 158 ? -16.403 -30.960 16.704 1.00 20.10 158 ARG D C 1
ATOM 6629 O O . ARG D 1 158 ? -15.580 -30.098 16.370 1.00 19.80 158 ARG D O 1
ATOM 6637 N N . SER D 1 159 ? -16.268 -31.686 17.819 1.00 18.66 159 SER D N 1
ATOM 6638 C CA . SER D 1 159 ? -15.080 -31.578 18.661 1.00 19.90 159 SER D CA 1
ATOM 6639 C C . SER D 1 159 ? -13.814 -31.897 17.880 1.00 21.61 159 SER D C 1
ATOM 6640 O O . SER D 1 159 ? -12.792 -31.214 18.029 1.00 19.96 159 SER D O 1
ATOM 6643 N N . LEU D 1 160 ? -13.859 -32.938 17.047 1.00 21.82 160 LEU D N 1
ATOM 6644 C CA . LEU D 1 160 ? -12.663 -33.341 16.316 1.00 21.70 160 LEU D CA 1
ATOM 6645 C C . LEU D 1 160 ? -12.186 -32.244 15.376 1.00 20.49 160 LEU D C 1
ATOM 6646 O O . LEU D 1 160 ? -10.981 -32.110 15.143 1.00 22.12 160 LEU D O 1
ATOM 6651 N N . ALA D 1 161 ? -13.104 -31.438 14.840 1.00 20.97 161 ALA D N 1
ATOM 6652 C CA . ALA D 1 161 ? -12.688 -30.316 14.006 1.00 23.69 161 ALA D CA 1
ATOM 6653 C C . ALA D 1 161 ? -11.820 -29.335 14.785 1.00 21.15 161 ALA D C 1
ATOM 6654 O O . ALA D 1 161 ? -10.886 -28.752 14.221 1.00 22.44 161 ALA D O 1
ATOM 6656 N N . ARG D 1 162 ? -12.104 -29.145 16.077 1.00 18.36 162 ARG D N 1
ATOM 6657 C CA . ARG D 1 162 ? -11.262 -28.280 16.897 1.00 19.74 162 ARG D CA 1
ATOM 6658 C C . ARG D 1 162 ? -9.881 -28.893 17.093 1.00 20.96 162 ARG D C 1
ATOM 6659 O O . ARG D 1 162 ? -8.859 -28.235 16.865 1.00 22.74 162 ARG D O 1
ATOM 6667 N N . THR D 1 163 ? -9.836 -30.150 17.542 1.00 19.03 163 THR D N 1
ATOM 6668 C CA . THR D 1 163 ? -8.555 -30.790 17.831 1.00 22.77 163 THR D CA 1
ATOM 6669 C C . THR D 1 163 ? -7.675 -30.850 16.590 1.00 20.82 163 THR D C 1
ATOM 6670 O O . THR D 1 163 ? -6.479 -30.542 16.652 1.00 22.22 163 THR D O 1
ATOM 6674 N N . TRP D 1 164 ? -8.255 -31.226 15.450 1.00 21.22 164 TRP D N 1
ATOM 6675 C CA . TRP D 1 164 ? -7.459 -31.389 14.240 1.00 20.32 164 TRP D CA 1
ATOM 6676 C C . TRP D 1 164 ? -7.017 -30.042 13.677 1.00 23.13 164 TRP D C 1
ATOM 6677 O O . TRP D 1 164 ? -5.983 -29.962 13.004 1.00 23.89 164 TRP D O 1
ATOM 6688 N N . THR D 1 165 ? -7.781 -28.978 13.937 1.00 21.88 165 THR D N 1
ATOM 6689 C CA . THR D 1 165 ? -7.299 -27.632 13.639 1.00 22.61 165 THR D CA 1
ATOM 6690 C C . THR D 1 165 ? -5.956 -27.379 14.309 1.00 23.49 165 THR D C 1
ATOM 6691 O O . THR D 1 165 ? -5.012 -26.884 13.681 1.00 25.75 165 THR D O 1
ATOM 6695 N N . THR D 1 166 ? -5.858 -27.716 15.595 1.00 22.15 166 THR D N 1
ATOM 6696 C CA . THR D 1 166 ? -4.614 -27.520 16.327 1.00 23.37 166 THR D CA 1
ATOM 6697 C C . THR D 1 166 ? -3.518 -28.460 15.828 1.00 27.19 166 THR D C 1
ATOM 6698 O O . THR D 1 166 ? -2.372 -28.039 15.642 1.00 23.85 166 THR D O 1
ATOM 6702 N N . GLU D 1 167 ? -3.847 -29.734 15.601 1.00 25.31 167 GLU D N 1
ATOM 6703 C CA . GLU D 1 167 ? -2.799 -30.700 15.275 1.00 26.80 167 GLU D CA 1
ATOM 6704 C C . GLU D 1 167 ? -2.268 -30.524 13.860 1.00 29.95 167 GLU D C 1
ATOM 6705 O O . GLU D 1 167 ? -1.091 -30.811 13.605 1.00 29.94 167 GLU D O 1
ATOM 6711 N N . LEU D 1 168 ? -3.094 -30.042 12.934 1.00 25.16 168 LEU D N 1
ATOM 6712 C CA . LEU D 1 168 ? -2.701 -29.951 11.533 1.00 25.78 168 LEU D CA 1
ATOM 6713 C C . LEU D 1 168 ? -2.329 -28.535 11.119 1.00 29.09 168 LEU D C 1
ATOM 6714 O O . LEU D 1 168 ? -2.101 -28.287 9.930 1.00 30.02 168 LEU D O 1
ATOM 6719 N N . LYS D 1 169 ? -2.264 -27.602 12.074 1.00 28.42 169 LYS D N 1
ATOM 6720 C CA . LYS D 1 169 ? -1.983 -26.210 11.739 1.00 29.37 169 LYS D CA 1
ATOM 6721 C C . LYS D 1 169 ? -0.588 -26.032 11.153 1.00 24.66 169 LYS D C 1
ATOM 6722 O O . LYS D 1 169 ? -0.362 -25.110 10.362 1.00 26.62 169 LYS D O 1
ATOM 6728 N N . GLY D 1 170 ? 0.361 -26.888 11.538 1.00 28.09 170 GLY D N 1
ATOM 6729 C CA . GLY D 1 170 ? 1.698 -26.813 10.976 1.00 32.68 170 GLY D CA 1
ATOM 6730 C C . GLY D 1 170 ? 1.736 -27.055 9.485 1.00 33.51 170 GLY D C 1
ATOM 6731 O O . GLY D 1 170 ? 2.668 -26.600 8.810 1.00 33.39 170 GLY D O 1
ATOM 6732 N N . ARG D 1 171 ? 0.750 -27.776 8.958 1.00 28.76 171 ARG D N 1
ATOM 6733 C CA . ARG D 1 171 ? 0.613 -28.033 7.533 1.00 30.80 171 ARG D CA 1
ATOM 6734 C C . ARG D 1 171 ? -0.402 -27.108 6.874 1.00 29.94 171 ARG D C 1
ATOM 6735 O O . ARG D 1 171 ? -0.711 -27.282 5.689 1.00 30.57 171 ARG D O 1
ATOM 6743 N N . SER D 1 172 ? -0.921 -26.127 7.617 1.00 30.62 172 SER D N 1
ATOM 6744 C CA . SER D 1 172 ? -1.901 -25.158 7.121 1.00 26.21 172 SER D CA 1
ATOM 6745 C C . SER D 1 172 ? -3.156 -25.839 6.580 1.00 27.40 172 SER D C 1
ATOM 6746 O O . SER D 1 172 ? -3.861 -25.290 5.727 1.00 27.63 172 SER D O 1
ATOM 6749 N N . ILE D 1 173 ? -3.466 -27.023 7.095 1.00 25.71 173 ILE D N 1
ATOM 6750 C CA . ILE D 1 173 ? -4.671 -27.749 6.713 1.00 26.06 173 ILE D CA 1
ATOM 6751 C C . ILE D 1 173 ? -5.816 -27.244 7.580 1.00 26.89 173 ILE D C 1
ATOM 6752 O O . ILE D 1 173 ? -5.724 -27.265 8.811 1.00 26.67 173 ILE D O 1
ATOM 6757 N N . ARG D 1 174 ? -6.883 -26.775 6.941 1.00 27.04 174 ARG D N 1
ATOM 6758 C CA . ARG D 1 174 ? -8.061 -26.305 7.657 1.00 24.93 174 ARG D CA 1
ATOM 6759 C C . ARG D 1 174 ? -9.049 -27.448 7.850 1.00 22.68 174 ARG D C 1
ATOM 6760 O O . ARG D 1 174 ? -9.309 -28.224 6.928 1.00 24.88 174 ARG D O 1
ATOM 6768 N N . VAL D 1 175 ? -9.615 -27.539 9.051 1.00 24.05 175 VAL D N 1
ATOM 6769 C CA . VAL D 1 175 ? -10.619 -28.550 9.365 1.00 21.37 175 VAL D CA 1
ATOM 6770 C C . VAL D 1 175 ? -11.831 -27.825 9.922 1.00 23.27 175 VAL D C 1
ATOM 6771 O O . VAL D 1 175 ? -11.713 -27.084 10.905 1.00 24.20 175 VAL D O 1
ATOM 6775 N N . ASN D 1 176 ? -12.988 -28.041 9.305 1.00 22.54 176 ASN D N 1
ATOM 6776 C CA . ASN D 1 176 ? -14.207 -27.354 9.698 1.00 22.16 176 ASN D CA 1
ATOM 6777 C C . ASN D 1 176 ? -15.354 -28.348 9.691 1.00 22.46 176 ASN D C 1
ATOM 6778 O O . ASN D 1 176 ? -15.360 -29.307 8.917 1.00 21.79 176 ASN D O 1
ATOM 6783 N N . ALA D 1 177 ? -16.330 -28.107 10.557 1.00 21.32 177 ALA D N 1
ATOM 6784 C CA . ALA D 1 177 ? -17.526 -28.927 10.625 1.00 20.80 177 ALA D CA 1
ATOM 6785 C C . ALA D 1 177 ? -18.696 -28.174 10.010 1.00 24.51 177 ALA D C 1
ATOM 6786 O O . ALA D 1 177 ? -18.870 -26.975 10.252 1.00 23.24 177 ALA D O 1
ATOM 6788 N N . VAL D 1 178 ? -19.486 -28.875 9.208 1.00 21.59 178 VAL D N 1
ATOM 6789 C CA . VAL D 1 178 ? -20.777 -28.378 8.758 1.00 22.52 178 VAL D CA 1
ATOM 6790 C C . VAL D 1 178 ? -21.846 -29.114 9.553 1.00 23.96 178 VAL D C 1
ATOM 6791 O O . VAL D 1 178 ? -21.753 -30.332 9.758 1.00 23.98 178 VAL D O 1
ATOM 6795 N N . SER D 1 179 ? -22.837 -28.372 10.048 1.00 20.78 179 SER D N 1
ATOM 6796 C CA . SER D 1 179 ? -23.911 -28.932 10.865 1.00 20.64 179 SER D CA 1
ATOM 6797 C C . SER D 1 179 ? -25.235 -28.695 10.156 1.00 22.51 179 SER D C 1
ATOM 6798 O O . SER D 1 179 ? -25.875 -27.645 10.338 1.00 19.09 179 SER D O 1
ATOM 6801 N N . PRO D 1 180 ? -25.674 -29.640 9.331 1.00 22.29 180 PRO D N 1
ATOM 6802 C CA . PRO D 1 180 ? -26.939 -29.477 8.614 1.00 26.82 180 PRO D CA 1
ATOM 6803 C C . PRO D 1 180 ? -28.127 -29.525 9.554 1.00 20.85 180 PRO D C 1
ATOM 6804 O O . PRO D 1 180 ? -28.138 -30.265 10.541 1.00 21.56 180 PRO D O 1
ATOM 6808 N N . GLY D 1 181 ? -29.142 -28.735 9.218 1.00 23.66 181 GLY D N 1
ATOM 6809 C CA . GLY D 1 181 ? -30.461 -28.903 9.794 1.00 22.53 181 GLY D CA 1
ATOM 6810 C C . GLY D 1 181 ? -31.237 -29.951 9.023 1.00 26.59 181 GLY D C 1
ATOM 6811 O O . GLY D 1 181 ? -30.659 -30.939 8.561 1.00 27.53 181 GLY D O 1
ATOM 6812 N N . ALA D 1 182 ? -32.543 -29.755 8.877 1.00 24.40 182 ALA D N 1
ATOM 6813 C CA . ALA D 1 182 ? -33.351 -30.676 8.090 1.00 28.41 182 ALA D CA 1
ATOM 6814 C C . ALA D 1 182 ? -33.079 -30.463 6.605 1.00 29.00 182 ALA D C 1
ATOM 6815 O O . ALA D 1 182 ? -33.346 -29.384 6.067 1.00 27.92 182 ALA D O 1
ATOM 6817 N N . ILE D 1 183 ? -32.536 -31.486 5.945 1.00 29.05 183 ILE D N 1
ATOM 6818 C CA . ILE D 1 183 ? -32.245 -31.447 4.516 1.00 32.65 183 ILE D CA 1
ATOM 6819 C C . ILE D 1 183 ? -33.085 -32.515 3.830 1.00 35.39 183 ILE D C 1
ATOM 6820 O O . ILE D 1 183 ? -33.177 -33.650 4.313 1.00 36.61 183 ILE D O 1
ATOM 6825 N N . ASP D 1 184 ? -33.696 -32.148 2.704 1.00 34.20 184 ASP D N 1
ATOM 6826 C CA . ASP D 1 184 ? -34.607 -33.022 1.963 1.00 40.89 184 ASP D CA 1
ATOM 6827 C C . ASP D 1 184 ? -33.814 -34.078 1.201 1.00 44.40 184 ASP D C 1
ATOM 6828 O O . ASP D 1 184 ? -33.492 -33.917 0.023 1.00 45.10 184 ASP D O 1
ATOM 6833 N N . THR D 1 185 ? -33.500 -35.178 1.872 1.00 50.43 185 THR D N 1
ATOM 6834 C CA . THR D 1 185 ? -32.743 -36.284 1.309 1.00 56.39 185 THR D CA 1
ATOM 6835 C C . THR D 1 185 ? -33.457 -37.590 1.619 1.00 65.86 185 THR D C 1
ATOM 6836 O O . THR D 1 185 ? -34.430 -37.611 2.378 1.00 64.32 185 THR D O 1
ATOM 6840 N N . PRO D 1 186 ? -32.999 -38.711 1.044 1.00 73.35 186 PRO D N 1
ATOM 6841 C CA . PRO D 1 186 ? -33.599 -40.010 1.393 1.00 71.66 186 PRO D CA 1
ATOM 6842 C C . PRO D 1 186 ? -33.345 -40.460 2.825 1.00 70.28 186 PRO D C 1
ATOM 6843 O O . PRO D 1 186 ? -33.782 -41.556 3.192 1.00 69.70 186 PRO D O 1
ATOM 6847 N N . SER D 1 187 ? -32.663 -39.666 3.645 1.00 72.42 187 SER D N 1
ATOM 6848 C CA . SER D 1 187 ? -32.364 -40.046 5.019 1.00 72.52 187 SER D CA 1
ATOM 6849 C C . SER D 1 187 ? -33.500 -39.718 5.978 1.00 74.33 187 SER D C 1
ATOM 6850 O O . SER D 1 187 ? -33.396 -40.028 7.169 1.00 74.23 187 SER D O 1
ATOM 6853 N N . LEU D 1 188 ? -34.576 -39.108 5.487 1.00 77.80 188 LEU D N 1
ATOM 6854 C CA . LEU D 1 188 ? -35.709 -38.735 6.325 1.00 72.69 188 LEU D CA 1
ATOM 6855 C C . LEU D 1 188 ? -36.798 -39.803 6.287 1.00 74.22 188 LEU D C 1
ATOM 6856 O O . LEU D 1 188 ? -36.801 -40.672 5.415 1.00 72.07 188 LEU D O 1
ATOM 6861 N N . ARG D 1 202 ? -43.505 -33.869 9.407 1.00 75.35 202 ARG D N 1
ATOM 6862 C CA . ARG D 1 202 ? -43.086 -33.373 8.100 1.00 81.05 202 ARG D CA 1
ATOM 6863 C C . ARG D 1 202 ? -42.906 -31.855 8.137 1.00 73.52 202 ARG D C 1
ATOM 6864 O O . ARG D 1 202 ? -41.808 -31.344 7.920 1.00 70.18 202 ARG D O 1
ATOM 6872 N N . ALA D 1 203 ? -44.003 -31.150 8.421 1.00 70.74 203 ALA D N 1
ATOM 6873 C CA . ALA D 1 203 ? -44.031 -29.698 8.561 1.00 66.95 203 ALA D CA 1
ATOM 6874 C C . ALA D 1 203 ? -43.482 -29.203 9.894 1.00 63.63 203 ALA D C 1
ATOM 6875 O O . ALA D 1 203 ? -43.351 -27.985 10.074 1.00 60.49 203 ALA D O 1
ATOM 6877 N N . LYS D 1 204 ? -43.170 -30.113 10.825 1.00 62.20 204 LYS D N 1
ATOM 6878 C CA . LYS D 1 204 ? -42.625 -29.717 12.123 1.00 64.21 204 LYS D CA 1
ATOM 6879 C C . LYS D 1 204 ? -41.230 -29.128 11.973 1.00 60.47 204 LYS D C 1
ATOM 6880 O O . LYS D 1 204 ? -40.896 -28.114 12.603 1.00 57.75 204 LYS D O 1
ATOM 6886 N N . ALA D 1 205 ? -40.397 -29.757 11.143 1.00 60.29 205 ALA D N 1
ATOM 6887 C CA . ALA D 1 205 ? -39.067 -29.218 10.881 1.00 56.79 205 ALA D CA 1
ATOM 6888 C C . ALA D 1 205 ? -39.150 -27.852 10.212 1.00 54.01 205 ALA D C 1
ATOM 6889 O O . ALA D 1 205 ? -38.418 -26.924 10.577 1.00 50.06 205 ALA D O 1
ATOM 6891 N N . ALA D 1 206 ? -40.055 -27.705 9.240 1.00 55.42 206 ALA D N 1
ATOM 6892 C CA . ALA D 1 206 ? -40.243 -26.422 8.571 1.00 47.74 206 ALA D CA 1
ATOM 6893 C C . ALA D 1 206 ? -40.849 -25.374 9.497 1.00 45.79 206 ALA D C 1
ATOM 6894 O O . ALA D 1 206 ? -40.565 -24.180 9.347 1.00 44.12 206 ALA D O 1
ATOM 6896 N N . ALA D 1 207 ? -41.678 -25.794 10.459 1.00 51.77 207 ALA D N 1
ATOM 6897 C CA . ALA D 1 207 ? -42.330 -24.836 11.347 1.00 49.69 207 ALA D CA 1
ATOM 6898 C C . ALA D 1 207 ? -41.379 -24.285 12.402 1.00 45.04 207 ALA D C 1
ATOM 6899 O O . ALA D 1 207 ? -41.551 -23.144 12.847 1.00 44.46 207 ALA D O 1
ATOM 6901 N N . ALA D 1 208 ? -40.378 -25.060 12.807 1.00 44.50 208 ALA D N 1
ATOM 6902 C CA . ALA D 1 208 ? -39.421 -24.602 13.802 1.00 41.73 208 ALA D CA 1
ATOM 6903 C C . ALA D 1 208 ? -38.266 -23.832 13.180 1.00 38.53 208 ALA D C 1
ATOM 6904 O O . ALA D 1 208 ? -37.460 -23.248 13.915 1.00 34.62 208 ALA D O 1
ATOM 6906 N N . THR D 1 209 ? -38.184 -23.812 11.847 1.00 35.95 209 THR D N 1
ATOM 6907 C CA . THR D 1 209 ? -37.081 -23.192 11.133 1.00 33.57 209 THR D CA 1
ATOM 6908 C C . THR D 1 209 ? -37.510 -21.824 10.634 1.00 32.38 209 THR D C 1
ATOM 6909 O O . THR D 1 209 ? -38.536 -21.729 9.939 1.00 31.59 209 THR D O 1
ATOM 6913 N N . PRO D 1 210 ? -36.772 -20.750 10.948 1.00 28.41 210 PRO D N 1
ATOM 6914 C CA . PRO D 1 210 ? -37.158 -19.420 10.449 1.00 27.67 210 PRO D CA 1
ATOM 6915 C C . PRO D 1 210 ? -37.394 -19.358 8.947 1.00 33.30 210 PRO D C 1
ATOM 6916 O O . PRO D 1 210 ? -38.375 -18.741 8.516 1.00 33.15 210 PRO D O 1
ATOM 6920 N N . LEU D 1 211 ? -36.534 -19.979 8.134 1.00 25.23 211 LEU D N 1
ATOM 6921 C CA . LEU D 1 211 ? -36.749 -19.916 6.690 1.00 31.44 211 LEU D CA 1
ATOM 6922 C C . LEU D 1 211 ? -37.995 -20.671 6.243 1.00 30.59 211 LEU D C 1
ATOM 6923 O O . LEU D 1 211 ? -38.400 -20.527 5.083 1.00 28.96 211 LEU D O 1
ATOM 6928 N N . GLY D 1 212 ? -38.612 -21.453 7.128 1.00 29.85 212 GLY D N 1
ATOM 6929 C CA . GLY D 1 212 ? -39.919 -22.031 6.879 1.00 32.79 212 GLY D CA 1
ATOM 6930 C C . GLY D 1 212 ? -39.963 -23.215 5.943 1.00 35.16 212 GLY D C 1
ATOM 6931 O O . GLY D 1 212 ? -41.026 -23.504 5.385 1.00 38.28 212 GLY D O 1
ATOM 6932 N N . ARG D 1 213 ? -38.851 -23.923 5.766 1.00 31.36 213 ARG D N 1
ATOM 6933 C CA . ARG D 1 213 ? -38.801 -25.051 4.847 1.00 32.32 213 ARG D CA 1
ATOM 6934 C C . ARG D 1 213 ? -37.593 -25.909 5.189 1.00 32.69 213 ARG D C 1
ATOM 6935 O O . ARG D 1 213 ? -36.655 -25.455 5.848 1.00 28.90 213 ARG D O 1
ATOM 6943 N N . VAL D 1 214 ? -37.625 -27.161 4.723 1.00 30.65 214 VAL D N 1
ATOM 6944 C CA . VAL D 1 214 ? -36.418 -27.977 4.773 1.00 29.46 214 VAL D CA 1
ATOM 6945 C C . VAL D 1 214 ? -35.434 -27.490 3.715 1.00 27.73 214 VAL D C 1
ATOM 6946 O O . VAL D 1 214 ? -35.803 -26.855 2.720 1.00 29.37 214 VAL D O 1
ATOM 6950 N N . GLY D 1 215 ? -34.155 -27.783 3.940 1.00 26.84 215 GLY D N 1
ATOM 6951 C CA . GLY D 1 215 ? -33.139 -27.386 2.990 1.00 27.96 215 GLY D CA 1
ATOM 6952 C C . GLY D 1 215 ? -33.032 -28.352 1.825 1.00 25.34 215 GLY D C 1
ATOM 6953 O O . GLY D 1 215 ? -33.373 -29.533 1.922 1.00 28.56 215 GLY D O 1
ATOM 6954 N N . ARG D 1 216 ? -32.552 -27.829 0.703 1.00 27.12 216 ARG D N 1
ATOM 6955 C CA . ARG D 1 216 ? -32.283 -28.675 -0.452 1.00 29.35 216 ARG D CA 1
ATOM 6956 C C . ARG D 1 216 ? -30.858 -29.212 -0.373 1.00 27.39 216 ARG D C 1
ATOM 6957 O O . ARG D 1 216 ? -29.959 -28.509 0.097 1.00 26.24 216 ARG D O 1
ATOM 6965 N N . PRO D 1 217 ? -30.618 -30.443 -0.828 1.00 31.42 217 PRO D N 1
ATOM 6966 C CA . PRO D 1 217 ? -29.248 -30.982 -0.782 1.00 29.23 217 PRO D CA 1
ATOM 6967 C C . PRO D 1 217 ? -28.232 -30.083 -1.461 1.00 29.00 217 PRO D C 1
ATOM 6968 O O . PRO D 1 217 ? -27.085 -29.990 -1.000 1.00 27.87 217 PRO D O 1
ATOM 6972 N N . GLU D 1 218 ? -28.633 -29.395 -2.533 1.00 28.19 218 GLU D N 1
ATOM 6973 C CA . GLU D 1 218 ? -27.736 -28.474 -3.222 1.00 30.90 218 GLU D CA 1
ATOM 6974 C C . GLU D 1 218 ? -27.328 -27.307 -2.333 1.00 28.36 218 GLU D C 1
ATOM 6975 O O . GLU D 1 218 ? -26.259 -26.718 -2.534 1.00 22.60 218 GLU D O 1
ATOM 6981 N N . GLU D 1 219 ? -28.180 -26.935 -1.375 1.00 27.27 219 GLU D N 1
ATOM 6982 C CA . GLU D 1 219 ? -27.855 -25.839 -0.466 1.00 27.00 219 GLU D CA 1
ATOM 6983 C C . GLU D 1 219 ? -26.779 -26.239 0.534 1.00 27.18 219 GLU D C 1
ATOM 6984 O O . GLU D 1 219 ? -25.922 -25.424 0.898 1.00 24.23 219 GLU D O 1
ATOM 6990 N N . LEU D 1 220 ? -26.824 -27.474 1.020 1.00 24.41 220 LEU D N 1
ATOM 6991 C CA . LEU D 1 220 ? -25.737 -27.938 1.866 1.00 25.69 220 LEU D CA 1
ATOM 6992 C C . LEU D 1 220 ? -24.455 -28.101 1.060 1.00 23.42 220 LEU D C 1
ATOM 6993 O O . LEU D 1 220 ? -23.365 -27.751 1.529 1.00 23.44 220 LEU D O 1
ATOM 6998 N N . ALA D 1 221 ? -24.576 -28.602 -0.169 1.00 23.11 221 ALA D N 1
ATOM 6999 C CA . ALA D 1 221 ? -23.410 -28.72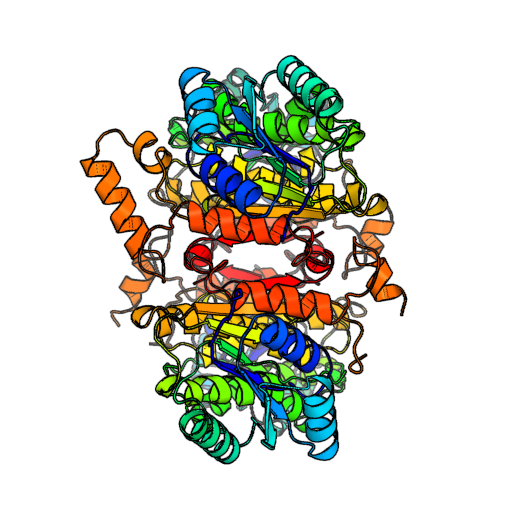0 -1.033 1.00 23.22 221 ALA D CA 1
ATOM 7000 C C . ALA D 1 221 ? -22.729 -27.372 -1.220 1.00 21.17 221 ALA D C 1
ATOM 7001 O O . ALA D 1 221 ? -21.497 -27.282 -1.198 1.00 23.23 221 ALA D O 1
ATOM 7003 N N . ALA D 1 222 ? -23.517 -26.306 -1.368 1.00 21.18 222 ALA D N 1
ATOM 7004 C CA . ALA D 1 222 ? -22.938 -24.985 -1.591 1.00 23.95 222 ALA D CA 1
ATOM 7005 C C . ALA D 1 222 ? -22.186 -24.497 -0.360 1.00 23.65 222 ALA D C 1
ATOM 7006 O O . ALA D 1 222 ? -21.159 -23.817 -0.477 1.00 23.02 222 ALA D O 1
ATOM 7008 N N . ALA D 1 223 ? -22.690 -24.826 0.829 1.00 21.15 223 ALA D N 1
ATOM 7009 C CA . ALA D 1 223 ? -21.991 -24.462 2.057 1.00 23.10 223 ALA D CA 1
ATOM 7010 C C . ALA D 1 223 ? -20.699 -25.252 2.209 1.00 22.28 223 ALA D C 1
ATOM 7011 O O . ALA D 1 223 ? -19.678 -24.707 2.648 1.00 22.64 223 ALA D O 1
ATOM 7013 N N . VAL D 1 224 ? -20.725 -26.543 1.862 1.00 20.93 224 VAL D N 1
ATOM 7014 C CA . VAL D 1 224 ? -19.501 -27.337 1.903 1.00 23.70 224 VAL D CA 1
ATOM 7015 C C . VAL D 1 224 ? -18.488 -26.793 0.904 1.00 23.33 224 VAL D C 1
ATOM 7016 O O . VAL D 1 224 ? -17.281 -26.751 1.178 1.00 24.40 224 VAL D O 1
ATOM 7020 N N . LEU D 1 225 ? -18.967 -26.344 -0.260 1.00 23.07 225 LEU D N 1
ATOM 7021 C CA . LEU D 1 225 ? -18.084 -25.730 -1.248 1.00 23.43 225 LEU D CA 1
ATOM 7022 C C . LEU D 1 225 ? -17.373 -24.507 -0.682 1.00 23.55 225 LEU D C 1
ATOM 7023 O O . LEU D 1 225 ? -16.181 -24.301 -0.937 1.00 22.95 225 LEU D O 1
ATOM 7028 N N . PHE D 1 226 ? -18.085 -23.676 0.085 1.00 23.31 226 PHE D N 1
ATOM 7029 C CA . PHE D 1 226 ? -17.430 -22.539 0.720 1.00 20.60 226 PHE D CA 1
ATOM 7030 C C . PHE D 1 226 ? -16.227 -23.003 1.535 1.00 22.88 226 PHE D C 1
ATOM 7031 O O . PHE D 1 226 ? -15.119 -22.472 1.395 1.00 23.94 226 PHE D O 1
ATOM 7039 N N . LEU D 1 227 ? -16.432 -24.016 2.378 1.00 21.72 227 LEU D N 1
ATOM 7040 C CA . LEU D 1 227 ? -15.359 -24.526 3.226 1.00 22.84 227 LEU D CA 1
ATOM 7041 C C . LEU D 1 227 ? -14.262 -25.196 2.405 1.00 23.98 227 LEU D C 1
ATOM 7042 O O . LEU D 1 227 ? -13.089 -25.163 2.798 1.00 26.95 227 LEU D O 1
ATOM 7047 N N . ALA D 1 228 ? -14.621 -25.812 1.275 1.00 23.70 228 ALA D N 1
ATOM 7048 C CA . ALA D 1 228 ? -13.631 -26.448 0.411 1.00 24.33 228 ALA D CA 1
ATOM 7049 C C . ALA D 1 228 ? -12.833 -25.432 -0.393 1.00 27.24 228 ALA D C 1
ATOM 7050 O O . ALA D 1 228 ? -11.658 -25.671 -0.698 1.00 29.28 228 ALA D O 1
ATOM 7052 N N . SER D 1 229 ? -13.445 -24.305 -0.734 1.00 27.76 229 SER D N 1
ATOM 7053 C CA . SER D 1 229 ? -12.861 -23.330 -1.639 1.00 28.06 229 SER D CA 1
ATOM 7054 C C . SER D 1 229 ? -11.940 -22.380 -0.881 1.00 29.14 229 SER D C 1
ATOM 7055 O O . SER D 1 229 ? -11.952 -22.308 0.349 1.00 24.61 229 SER D O 1
ATOM 7058 N N . ASP D 1 230 ? -11.159 -21.611 -1.645 1.00 26.25 230 ASP D N 1
ATOM 7059 C CA . ASP D 1 230 ? -10.258 -20.628 -1.058 1.00 30.50 230 ASP D CA 1
ATOM 7060 C C . ASP D 1 230 ? -10.990 -19.458 -0.416 1.00 29.04 230 ASP D C 1
ATOM 7061 O O . ASP D 1 230 ? -10.354 -18.689 0.314 1.00 28.22 230 ASP D O 1
ATOM 7066 N N . ASP D 1 231 ? -12.293 -19.300 -0.670 1.00 24.77 231 ASP D N 1
ATOM 7067 C CA . ASP D 1 231 ? -13.049 -18.243 -0.011 1.00 24.74 231 ASP D CA 1
ATOM 7068 C C . ASP D 1 231 ? -12.999 -18.361 1.505 1.00 23.86 231 ASP D C 1
ATOM 7069 O O . ASP D 1 231 ? -13.163 -17.352 2.197 1.00 23.67 231 ASP D O 1
ATOM 7074 N N . SER D 1 232 ? -12.762 -19.564 2.032 1.00 23.57 232 SER D N 1
ATOM 7075 C CA . SER D 1 232 ? -12.718 -19.807 3.469 1.00 22.40 232 SER D CA 1
ATOM 7076 C C . SER D 1 232 ? -11.292 -19.969 3.986 1.00 25.24 232 SER D C 1
ATOM 7077 O O . SER D 1 232 ? -11.073 -20.636 5.004 1.00 23.28 232 SER D O 1
ATOM 7080 N N . SER D 1 233 ? -10.313 -19.358 3.309 1.00 21.39 233 SER D N 1
ATOM 7081 C CA . SER D 1 233 ? -8.914 -19.593 3.650 1.00 23.49 233 SER D CA 1
ATOM 7082 C C . SER D 1 233 ? -8.523 -19.080 5.036 1.00 24.85 233 SER D C 1
ATOM 7083 O O . SER D 1 233 ? -7.477 -19.489 5.549 1.00 21.58 233 SER D O 1
ATOM 7086 N N . TYR D 1 234 ? -9.325 -18.211 5.662 1.00 23.39 234 TYR D N 1
ATOM 7087 C CA . TYR D 1 234 ? -9.076 -17.804 7.046 1.00 22.18 234 TYR D CA 1
ATOM 7088 C C . TYR D 1 234 ? -10.134 -18.346 8.006 1.00 22.43 234 TYR D C 1
ATOM 7089 O O . TYR D 1 234 ? -10.333 -17.788 9.091 1.00 22.35 234 TYR D O 1
ATOM 7098 N N . VAL D 1 235 ? -10.808 -19.428 7.632 1.00 21.54 235 VAL D N 1
ATOM 7099 C CA . VAL D 1 235 ? -11.841 -20.053 8.451 1.00 22.36 235 VAL D CA 1
ATOM 7100 C C . VAL D 1 235 ? -11.329 -21.416 8.896 1.00 22.18 235 VAL D C 1
ATOM 7101 O O . VAL D 1 235 ? -11.028 -22.272 8.056 1.00 24.55 235 VAL D O 1
ATOM 7105 N N . ALA D 1 236 ? -11.243 -21.629 10.213 1.00 19.71 236 ALA D N 1
ATOM 7106 C CA . ALA D 1 236 ? -10.660 -22.855 10.745 1.00 22.80 236 ALA D CA 1
ATOM 7107 C C . ALA D 1 236 ? -11.340 -23.254 12.050 1.00 21.72 236 ALA D C 1
ATOM 7108 O O . ALA D 1 236 ? -11.547 -22.418 12.933 1.00 24.83 236 ALA D O 1
ATOM 7110 N N . GLY D 1 237 ? -11.659 -24.543 12.171 1.00 21.57 237 GLY D N 1
ATOM 7111 C CA . GLY D 1 237 ? -12.201 -25.101 13.396 1.00 21.63 237 GLY D CA 1
ATOM 7112 C C . GLY D 1 237 ? -13.658 -24.808 13.682 1.00 20.76 237 GLY D C 1
ATOM 7113 O O . GLY D 1 237 ? -14.132 -25.154 14.774 1.00 22.99 237 GLY D O 1
ATOM 7114 N N . ILE D 1 238 ? -14.390 -24.207 12.740 1.00 19.70 238 ILE D N 1
ATOM 7115 C CA . ILE D 1 238 ? -15.728 -23.693 13.025 1.00 21.86 238 ILE D CA 1
ATOM 7116 C C . ILE D 1 238 ? -16.793 -24.773 12.911 1.00 23.26 238 ILE D C 1
ATOM 7117 O O . ILE D 1 238 ? -16.545 -25.875 12.404 1.00 22.80 238 ILE D O 1
ATOM 7122 N N . GLU D 1 239 ? -17.987 -24.451 13.399 1.00 20.30 239 GLU D N 1
ATOM 7123 C CA . GLU D 1 239 ? -19.204 -25.213 13.165 1.00 18.99 239 GLU D CA 1
ATOM 7124 C C . GLU D 1 239 ? -20.122 -24.324 12.341 1.00 19.81 239 GLU D C 1
ATOM 7125 O O . GLU D 1 239 ? -20.634 -23.322 12.850 1.00 18.59 239 GLU D O 1
ATOM 7131 N N . LEU D 1 240 ? -20.295 -24.667 11.068 1.00 17.50 240 LEU D N 1
ATOM 7132 C CA . LEU D 1 240 ? -21.125 -23.894 10.144 1.00 19.12 240 LEU D CA 1
ATOM 7133 C C . LEU D 1 240 ? -22.529 -24.482 10.140 1.00 20.52 240 LEU D C 1
ATOM 7134 O O . LEU D 1 240 ? -22.762 -25.556 9.574 1.00 18.89 240 LEU D O 1
ATOM 7139 N N . PHE D 1 241 ? -23.467 -23.792 10.781 1.00 20.03 241 PHE D N 1
ATOM 7140 C CA . PHE D 1 241 ? -24.846 -24.253 10.790 1.00 18.60 241 PHE D CA 1
ATOM 7141 C C . PHE D 1 241 ? -25.504 -23.931 9.456 1.00 21.12 241 PHE D C 1
ATOM 7142 O O . PHE D 1 241 ? -25.463 -22.789 8.990 1.00 21.13 241 PHE D O 1
ATOM 7150 N N . VAL D 1 242 ? -26.097 -24.947 8.837 1.00 20.95 242 VAL D N 1
ATOM 7151 C CA . VAL D 1 242 ? -26.819 -24.772 7.584 1.00 21.05 242 VAL D CA 1
ATOM 7152 C C . VAL D 1 242 ? -28.209 -25.324 7.838 1.00 20.08 242 VAL D C 1
ATOM 7153 O O . VAL D 1 242 ? -28.532 -26.457 7.462 1.00 22.58 242 VAL D O 1
ATOM 7157 N N . ASP D 1 243 ? -29.032 -24.526 8.514 1.00 21.21 243 ASP D N 1
ATOM 7158 C CA . ASP D 1 243 ? -30.251 -25.059 9.103 1.00 23.88 243 ASP D CA 1
ATOM 7159 C C . ASP D 1 243 ? -31.405 -24.075 8.997 1.00 21.85 243 ASP D C 1
ATOM 7160 O O . ASP D 1 243 ? -32.391 -24.216 9.729 1.00 23.65 243 ASP D O 1
ATOM 7165 N N . GLY D 1 244 ? -31.301 -23.084 8.114 1.00 22.33 244 GLY D N 1
ATOM 7166 C CA . GLY D 1 244 ? -32.351 -22.094 7.982 1.00 21.63 244 GLY D CA 1
ATOM 7167 C C . GLY D 1 244 ? -32.633 -21.322 9.248 1.00 24.49 244 GLY D C 1
ATOM 7168 O O . GLY D 1 244 ? -33.703 -20.718 9.371 1.00 23.37 244 GLY D O 1
ATOM 7169 N N . GLY D 1 245 ? -31.695 -21.315 10.195 1.00 18.54 245 GLY D N 1
ATOM 7170 C CA . GLY D 1 245 ? -31.852 -20.589 11.438 1.00 20.58 245 GLY D CA 1
ATOM 7171 C C . GLY D 1 245 ? -32.348 -21.413 12.608 1.00 18.51 245 GLY D C 1
ATOM 7172 O O . GLY D 1 245 ? -32.522 -20.856 13.698 1.00 21.01 245 GLY D O 1
ATOM 7173 N N . LEU D 1 246 ? -32.574 -22.718 12.416 1.00 19.65 246 LEU D N 1
ATOM 7174 C CA . LEU D 1 246 ? -33.218 -23.544 13.438 1.00 21.27 246 LEU D CA 1
ATOM 7175 C C . LEU D 1 246 ? -32.540 -23.414 14.800 1.00 21.56 246 LEU D C 1
ATOM 7176 O O . LEU D 1 246 ? -33.205 -23.184 15.818 1.00 23.51 246 LEU D O 1
ATOM 7181 N N . THR D 1 247 ? -31.219 -23.575 14.848 1.00 20.12 247 THR D N 1
ATOM 7182 C CA . THR D 1 247 ? -30.507 -23.548 16.122 1.00 18.96 247 THR D CA 1
ATOM 7183 C C . THR D 1 247 ? -30.098 -22.148 16.557 1.00 20.99 247 THR D C 1
ATOM 7184 O O . THR D 1 247 ? -29.500 -22.006 17.631 1.00 20.66 247 THR D O 1
ATOM 7188 N N . GLN D 1 248 ? -30.372 -21.126 15.745 1.00 19.65 248 GLN D N 1
ATOM 7189 C CA . GLN D 1 248 ? -29.810 -19.796 15.942 1.00 17.87 248 GLN D CA 1
ATOM 7190 C C . GLN D 1 248 ? -30.785 -18.807 16.564 1.00 22.43 248 GLN D C 1
ATOM 7191 O O . GLN D 1 248 ? -30.362 -17.718 16.969 1.00 20.38 248 GLN D O 1
ATOM 7197 N N . VAL D 1 249 ? -32.057 -19.162 16.688 1.00 19.54 249 VAL D N 1
ATOM 7198 C CA . VAL D 1 249 ? -33.046 -18.234 17.219 1.00 21.45 249 VAL D CA 1
ATOM 7199 C C . VAL D 1 249 ? -33.743 -18.856 18.421 1.00 27.66 249 VAL D C 1
ATOM 7200 O O . VAL D 1 249 ? -34.423 -18.162 19.170 1.00 22.30 249 VAL D O 1
#

InterPro domains:
  IPR002347 Short-chain dehydrogenase/reductase SDR [PF13561] (15-247)
  IPR002347 Short-chain dehydrogenase/reductase SDR [PR00080] (79-90)
  IPR002347 Short-chain dehydrogenase/reductase SDR [PR00080] (130-138)
  IPR002347 Short-chain dehydrogenase/reductase SDR [PR00080] (150-169)
  IPR002347 Short-chain dehydrogenase/reductase SDR [PR00081] (8-25)
  IPR002347 Short-chain dehydrogenase/reductase SDR [PR00081] (79-90)
  IPR002347 Short-chain dehydrogenase/reductase SDR [PR00081] (124-140)
  IPR002347 Short-chain dehydrogenase/reductase SDR [PR00081] (150-169)
  IPR002347 Short-chain dehydrogenase/reductase SDR [PR00081] (171-188)
  IPR002347 Short-chain dehydrogenase/reductase SDR [PR00081] (210-230)
  IPR036291 NAD(P)-binding domain superfamily [SSF51735] (6-247)
  IPR057326 Ketoreductase domain [SM00822] (7-183)

Organism: NCBI:txid517192

B-factor: mean 32.58, std 13.16, range [15.47, 126.07]